Protein AF-0000000083232112 (afdb_homodimer)

Nearest PDB structures (foldseek):
  5ub5-assembly1_A  TM=7.209E-01  e=7.341E-13  Homo sapiens
  5f87-assembly3_C  TM=6.938E-01  e=1.087E-10  Drosophila melanogaster
  6tvp-assembly1_B  TM=4.537E-01  e=2.349E-02  Mycolicibacterium smegmatis MC2 155
  5ub5-assembly1_A  TM=7.274E-01  e=6.491E-13  Homo sapiens
  5f87-assembly3_C  TM=6.959E-01  e=1.139E-10  Drosophila melanogaster

Sequence (1228 aa):
MYHAIPTRRRGCLAIITLGVPIFILTVYLTYRQPAESHHPRFPLNPTRLNWASPFRLLRSSHSSNPQLVQVNHSQDGYLYFDDKVYRSINGTSQPVLHPIVSLINNATRAWNLKLESQSKHLSSAISEYRRRNHRNPPRGYDRWWSWASQNNVKLLDEYDYLHKSIEPFFALPPQVFRQRASALASDQTKWATMIFVVSIRNGQLSLSGHQANIGPRPKEMVELLKDIAHLLPDMDIPISVEDLPAVSVSAKNYEHHIQAVRNSTLLSPQDLTDIKDQPGIYGWSNSCSSQSELRRNLDGLQDLSRSRNPYFGQSYIHDPVAASNFCDHPELIQLNGFLSATQPKVHQFFPLFSFTKLHGFAELPLSPPSQFRQEVGKDPSWEAKKDKLFWRGSTTGTYFAGINNWRKSQRTRLVMFSNEPRGNVSVRTTDSKDHLEYFDADTKVLNDRYFDIGFTNSPVQCDINDRSCEAVQKGYVFKPYSQPSQTNTFKYLLDVDGNGWSGRFHRLMSTKSAILKSTIFPEWYADRIQPWYHYIPVKVDYQDLYDIMAFFLGDSNGLNAHDQVGKQIGQQGHDWTEKFWRLTDMQAYMYLLLLEYSRLLNREPENLHSMDYFMYHAIPTRRRGCLAIITLGVPIFILTVYLTYRQPAESHHPRFPLNPTRLNWASPFRLLRSSHSSNPQLVQVNHSQDGYLYFDDKVYRSINGTSQPVLHPIVSLINNATRAWNLKLESQSKHLSSAISEYRRRNHRNPPRGYDRWWSWASQNNVKLLDEYDYLHKSIEPFFALPPQVFRQRASALASDQTKWATMIFVVSIRNGQLSLSGHQANIGPRPKEMVELLKDIAHLLPDMDIPISVEDLPAVSVSAKNYEHHIQAVRNSTLLSPQDLTDIKDQPGIYGWSNSCSSQSELRRNLDGLQDLSRSRNPYFGQSYIHDPVAASNFCDHPELIQLNGFLSATQPKVHQFFPLFSFTKLHGFAELPLSPPSQFRQEVGKDPSWEAKKDKLFWRGSTTGTYFAGINNWRKSQRTRLVMFSNEPRGNVSVRTTDSKDHLEYFDADTKVLNDRYFDIGFTNSPVQCDINDRSCEAVQKGYVFKPYSQPSQTNTFKYLLDVDGNGWSGRFHRLMSTKSAILKSTIFPEWYADRIQPWYHYIPVKVDYQDLYDIMAFFLGDSNGLNAHDQVGKQIGQQGHDWTEKFWRLTDMQAYMYLLLLEYSRLLNREPENLHSMDYF

InterPro domains:
  IPR006598 Glycosyl transferase CAP10 domain [PF05686] (349-610)
  IPR006598 Glycosyl transferase CAP10 domain [SM00672] (325-604)
  IPR051091 Protein O-Glucosyltransferase/Glycosyltransferase 90 [PTHR12203] (61-606)

pLDDT: mean 83.9, std 23.94, range [15.44, 98.88]

Solvent-accessible surface area (backbone atoms only — not comparable to full-atom values): 67103 Å² total; per-residue (Å²): 140,84,80,82,79,88,78,82,78,78,83,78,89,74,86,78,79,79,72,83,73,80,80,76,80,71,80,77,77,77,81,73,76,79,74,81,76,77,74,78,79,73,77,75,70,73,78,68,67,86,75,68,71,93,65,78,67,65,55,61,59,84,66,81,60,86,81,57,78,69,41,36,68,42,87,53,9,35,33,40,36,46,58,62,68,51,62,68,28,58,78,84,48,79,86,48,68,26,67,66,57,53,46,31,52,51,26,46,53,50,50,52,50,53,65,68,66,42,58,88,44,72,70,51,39,52,52,49,46,28,70,75,66,74,43,68,50,34,49,59,45,69,58,49,50,50,50,35,54,73,65,61,48,74,73,81,68,55,51,59,66,60,50,63,43,52,47,45,60,64,9,45,46,34,68,57,45,38,50,43,45,46,30,54,55,65,59,67,44,97,58,28,76,43,21,23,23,47,32,36,54,92,34,38,79,49,74,38,60,71,28,36,85,48,78,62,63,50,58,43,51,48,63,61,37,59,87,49,33,65,81,46,76,68,47,77,45,33,29,44,75,49,62,59,69,80,49,31,24,12,26,60,38,52,50,50,24,45,50,23,42,76,65,73,36,59,61,50,80,69,57,67,72,48,40,55,74,50,61,63,47,54,34,68,53,34,33,30,46,80,82,27,50,34,39,25,45,47,50,58,54,48,55,61,59,58,78,55,31,75,47,71,39,56,56,43,64,73,31,65,66,40,52,31,30,46,39,69,38,46,66,44,38,57,34,30,25,51,51,53,67,48,68,55,66,65,36,65,88,44,76,40,28,21,52,26,44,49,85,42,42,37,31,38,61,38,67,65,58,82,28,75,74,52,80,52,65,56,59,61,57,66,90,75,28,41,84,31,38,34,38,75,42,63,52,46,14,42,60,30,35,82,92,34,70,39,49,34,10,45,47,50,27,48,40,41,63,48,68,53,66,76,49,71,44,80,36,51,31,42,45,96,82,44,24,55,37,74,48,74,43,48,37,52,59,46,24,65,55,43,41,53,62,22,32,25,80,63,75,41,59,45,30,67,88,66,27,22,35,56,28,50,58,72,72,46,64,66,39,80,79,70,52,52,40,61,57,38,40,25,37,26,37,56,45,57,39,36,65,30,67,56,66,52,55,56,34,53,32,61,32,58,27,24,39,35,37,29,65,60,56,49,47,70,51,62,60,68,55,47,60,48,33,32,31,38,62,42,52,76,85,47,82,38,47,62,33,53,46,21,38,39,54,11,49,98,84,43,54,56,41,34,55,66,57,43,47,47,24,2,46,43,16,23,49,41,40,70,62,65,59,35,73,66,40,45,36,47,53,49,52,53,53,49,34,52,50,47,30,50,58,64,24,37,85,92,38,74,63,68,31,43,39,129,134,88,88,84,81,79,77,80,80,82,78,74,86,75,80,80,78,77,72,81,77,77,78,76,80,71,78,78,75,78,79,73,76,79,76,82,76,76,71,76,79,73,76,75,67,72,78,68,67,84,74,68,73,92,65,77,67,68,55,62,59,84,64,83,60,86,81,59,79,68,41,36,68,41,88,54,9,36,34,39,37,46,57,64,68,52,62,69,28,57,79,83,50,79,86,48,67,27,67,65,58,52,46,31,52,52,25,48,53,52,49,53,48,53,65,69,64,43,59,88,44,71,70,52,39,53,52,49,47,28,70,77,66,74,44,69,51,35,48,60,46,67,57,49,50,51,52,35,53,75,67,60,48,73,73,80,70,56,50,59,65,59,51,64,43,53,46,46,59,62,8,45,48,34,68,56,44,38,49,42,46,46,31,54,53,64,58,67,44,96,60,26,78,44,21,24,23,47,33,35,53,90,34,39,78,47,73,37,59,70,29,38,85,48,77,63,62,48,58,42,50,48,63,61,38,58,87,50,33,64,81,45,76,68,46,76,45,33,28,44,74,50,62,59,69,79,49,31,25,12,26,61,39,51,49,50,25,44,49,24,42,75,64,74,38,61,60,49,79,69,58,66,73,48,40,55,76,51,60,62,47,54,34,68,52,33,33,30,46,81,82,28,51,35,41,25,45,48,50,58,54,47,57,60,58,58,80,56,30,74,48,72,37,56,56,45,63,73,32,66,66,41,50,32,28,44,40,70,37,46,67,44,37,57,35,29,23,51,51,53,67,48,67,56,65,65,36,66,87,45,76,41,28,22,52,26,44,50,84,42,41,36,31,37,61,37,68,66,60,82,28,76,75,52,80,53,65,55,60,60,57,67,88,74,28,41,84,29,39,35,38,74,42,63,51,46,13,41,61,29,34,85,92,34,69,38,50,35,10,47,47,51,27,48,40,40,63,47,67,52,65,73,50,70,44,77,37,52,29,42,45,97,83,43,24,55,37,75,48,76,43,47,37,53,60,44,23,66,55,43,41,53,61,23,33,25,80,63,75,41,59,46,30,67,90,66,26,22,34,56,28,51,59,73,71,48,65,64,41,81,77,70,53,52,41,62,58,38,40,24,38,26,38,57,44,56,40,37,63,31,66,57,66,53,54,57,34,53,31,59,32,57,26,24,39,34,39,29,64,60,58,49,48,70,49,63,59,70,56,46,60,48,35,33,30,39,63,42,53,76,83,46,81,39,48,63,32,54,46,21,37,38,56,10,48,97,84,45,53,58,40,34,54,66,57,44,47,48,24,2,45,44,16,22,50,42,39,69,63,63,58,35,73,67,41,46,36,49,51,48,51,52,52,50,35,52,51,45,30,51,56,64,25,37,83,92,37,74,63,70,31,43,39,130

Structure (mmCIF, N/CA/C/O backbone):
data_AF-0000000083232112-model_v1
#
loop_
_entity.id
_entity.type
_entity.pdbx_description
1 polymer 'F-actin-capping protein subunit alpha'
#
loop_
_atom_site.group_PDB
_atom_site.id
_atom_site.type_symbol
_atom_site.label_atom_id
_atom_site.label_alt_id
_atom_site.label_comp_id
_atom_site.label_asym_id
_atom_site.label_entity_id
_atom_site.label_seq_id
_atom_site.pdbx_PDB_ins_code
_atom_site.Cartn_x
_atom_site.Cartn_y
_atom_site.Cartn_z
_atom_site.occupancy
_atom_site.B_iso_or_equiv
_atom_site.auth_seq_id
_atom_site.auth_comp_id
_atom_site.auth_asym_id
_atom_site.auth_atom_id
_atom_site.pdbx_PDB_model_num
ATOM 1 N N . MET A 1 1 ? 14.047 32.188 -52.219 1 16.27 1 MET A N 1
ATOM 2 C CA . MET A 1 1 ? 14.703 31.828 -53.469 1 16.27 1 MET A CA 1
ATOM 3 C C . MET A 1 1 ? 15.641 30.641 -53.281 1 16.27 1 MET A C 1
ATOM 5 O O . MET A 1 1 ? 15.656 29.719 -54.094 1 16.27 1 MET A O 1
ATOM 9 N N . TYR A 1 2 ? 16.828 30.938 -52.594 1 17.36 2 TYR A N 1
ATOM 10 C CA . TYR A 1 2 ? 18.172 30.469 -52.969 1 17.36 2 TYR A CA 1
ATOM 11 C C . TYR A 1 2 ? 18.328 28.984 -52.719 1 17.36 2 TYR A C 1
ATOM 13 O O . TYR A 1 2 ? 17.578 28.406 -51.906 1 17.36 2 TYR A O 1
ATOM 21 N N . HIS A 1 3 ? 19.531 28.438 -52.969 1 16.33 3 HIS A N 1
ATOM 22 C CA . HIS A 1 3 ? 20.281 27.438 -53.719 1 16.33 3 HIS A CA 1
ATOM 23 C C . HIS A 1 3 ? 20.75 26.312 -52.781 1 16.33 3 HIS A C 1
ATOM 25 O O . HIS A 1 3 ? 21.641 25.547 -53.156 1 16.33 3 HIS A O 1
ATOM 31 N N . ALA A 1 4 ? 20.438 26.438 -51.438 1 18.28 4 ALA A N 1
ATOM 32 C CA . ALA A 1 4 ? 21.266 25.734 -50.469 1 18.28 4 ALA A CA 1
ATOM 33 C C . ALA A 1 4 ? 21.484 24.281 -50.875 1 18.28 4 ALA A C 1
ATOM 35 O O . ALA A 1 4 ? 20.547 23.625 -51.375 1 18.28 4 ALA A O 1
ATOM 36 N N . ILE A 1 5 ? 22.531 23.656 -50.562 1 17.31 5 ILE A N 1
ATOM 37 C CA . ILE A 1 5 ? 23.672 22.953 -51.125 1 17.31 5 ILE A CA 1
ATOM 38 C C . ILE A 1 5 ? 23.344 21.484 -51.312 1 17.31 5 ILE A C 1
ATOM 40 O O . ILE A 1 5 ? 22.5 20.938 -50.594 1 17.31 5 ILE A O 1
ATOM 44 N N . PRO A 1 6 ? 24.281 20.672 -51.562 1 18.47 6 PRO A N 1
ATOM 45 C CA . PRO A 1 6 ? 24.453 19.594 -52.531 1 18.47 6 PRO A CA 1
ATOM 46 C C . PRO A 1 6 ? 23.969 18.25 -52 1 18.47 6 PRO A C 1
ATOM 48 O O . PRO A 1 6 ? 23.688 18.109 -50.812 1 18.47 6 PRO A O 1
ATOM 51 N N . THR A 1 7 ? 24.672 17.172 -52.312 1 16.02 7 THR A N 1
ATOM 52 C CA . THR A 1 7 ? 24.594 16 -53.156 1 16.02 7 THR A CA 1
ATOM 53 C C . THR A 1 7 ? 24.594 14.719 -52.344 1 16.02 7 THR A C 1
ATOM 55 O O . THR A 1 7 ? 25.516 14.484 -51.562 1 16.02 7 THR A O 1
ATOM 58 N N . ARG A 1 8 ? 23.562 14.211 -51.75 1 17.36 8 ARG A N 1
ATOM 59 C CA . ARG A 1 8 ? 23.172 13.016 -51 1 17.36 8 ARG A CA 1
ATOM 60 C C . ARG A 1 8 ? 23.641 11.75 -51.719 1 17.36 8 ARG A C 1
ATOM 62 O O . ARG A 1 8 ? 22.828 11.031 -52.312 1 17.36 8 ARG A O 1
ATOM 69 N N . ARG A 1 9 ? 24.984 11.867 -52.188 1 15.44 9 ARG A N 1
ATOM 70 C CA . ARG A 1 9 ? 25.234 10.836 -53.188 1 15.44 9 ARG A CA 1
ATOM 71 C C . ARG A 1 9 ? 25 9.445 -52.625 1 15.44 9 ARG A C 1
ATOM 73 O O . ARG A 1 9 ? 25.234 9.211 -51.438 1 15.44 9 ARG A O 1
ATOM 80 N N . ARG A 1 10 ? 24.281 8.469 -53.344 1 17.25 10 ARG A N 1
ATOM 81 C CA . ARG A 1 10 ? 23.625 7.188 -53.594 1 17.25 10 ARG A CA 1
ATOM 82 C C . ARG A 1 10 ? 24.625 6.039 -53.531 1 17.25 10 ARG A C 1
ATOM 84 O O . ARG A 1 10 ? 24.25 4.871 -53.625 1 17.25 10 ARG A O 1
ATOM 91 N N . GLY A 1 11 ? 26.062 6.293 -53.312 1 15.53 11 GLY A N 1
ATOM 92 C CA . GLY A 1 11 ? 26.766 5.406 -54.25 1 15.53 11 GLY A CA 1
ATOM 93 C C . GLY A 1 11 ? 26.578 3.938 -53.906 1 15.53 11 GLY A C 1
ATOM 94 O O . GLY A 1 11 ? 26.047 3.596 -52.844 1 15.53 11 GLY A O 1
ATOM 95 N N . CYS A 1 12 ? 27.594 3.01 -54.344 1 16.05 12 CYS A N 1
ATOM 96 C CA . CYS A 1 12 ? 27.922 1.931 -55.281 1 16.05 12 CYS A CA 1
ATOM 97 C C . CYS A 1 12 ? 28.062 0.604 -54.531 1 16.05 12 CYS A C 1
ATOM 99 O O . CYS A 1 12 ? 27.578 -0.425 -55 1 16.05 12 CYS A O 1
ATOM 101 N N . LEU A 1 13 ? 29 0.319 -53.406 1 16.83 13 LEU A N 1
ATOM 102 C CA . LEU A 1 13 ? 29.984 -0.666 -53.844 1 16.83 13 LEU A CA 1
ATOM 103 C C . LEU A 1 13 ? 29.453 -2.084 -53.656 1 16.83 13 LEU A C 1
ATOM 105 O O . LEU A 1 13 ? 28.766 -2.373 -52.656 1 16.83 13 LEU A O 1
ATOM 109 N N . ALA A 1 14 ? 29.641 -3.074 -54.688 1 19.02 14 ALA A N 1
ATOM 110 C CA . ALA A 1 14 ? 29.438 -4.402 -55.25 1 19.02 14 ALA A CA 1
ATOM 111 C C . ALA A 1 14 ? 30.062 -5.484 -54.375 1 19.02 14 ALA A C 1
ATOM 113 O O . ALA A 1 14 ? 29.922 -6.676 -54.656 1 19.02 14 ALA A O 1
ATOM 114 N N . ILE A 1 15 ? 30.547 -5.238 -53.031 1 18.05 15 ILE A N 1
ATOM 115 C CA . ILE A 1 15 ? 31.672 -6.156 -52.938 1 18.05 15 ILE A CA 1
ATOM 116 C C . ILE A 1 15 ? 31.203 -7.582 -53.188 1 18.05 15 ILE A C 1
ATOM 118 O O . ILE A 1 15 ? 30.078 -7.953 -52.844 1 18.05 15 ILE A O 1
ATOM 122 N N . ILE A 1 16 ? 32.219 -8.453 -53.625 1 17.59 16 ILE A N 1
ATOM 123 C CA . ILE A 1 16 ? 32.688 -9.641 -54.312 1 17.59 16 ILE A CA 1
ATOM 124 C C . ILE A 1 16 ? 32.312 -10.891 -53.5 1 17.59 16 ILE A C 1
ATOM 126 O O . ILE A 1 16 ? 32.469 -10.922 -52.281 1 17.59 16 ILE A O 1
ATOM 130 N N . THR A 1 17 ? 31.594 -11.867 -54.156 1 18.55 17 THR A N 1
ATOM 131 C CA . THR A 1 17 ? 30.875 -13.133 -54.062 1 18.55 17 THR A CA 1
ATOM 132 C C . THR A 1 17 ? 31.781 -14.234 -53.531 1 18.55 17 THR A C 1
ATOM 134 O O . THR A 1 17 ? 31.359 -15.383 -53.406 1 18.55 17 THR A O 1
ATOM 137 N N . LEU A 1 18 ? 33.094 -13.844 -52.938 1 18.17 18 LEU A N 1
ATOM 138 C CA . LEU A 1 18 ? 34 -14.961 -53.25 1 18.17 18 LEU A CA 1
ATOM 139 C C . LEU A 1 18 ? 33.469 -16.266 -52.656 1 18.17 18 LEU A C 1
ATOM 141 O O . LEU A 1 18 ? 32.875 -16.266 -51.562 1 18.17 18 LEU A O 1
ATOM 145 N N . GLY A 1 19 ? 33.531 -17.422 -53.406 1 18.3 19 GLY A N 1
ATOM 146 C CA . GLY A 1 19 ? 33.125 -18.797 -53.688 1 18.3 19 GLY A CA 1
ATOM 147 C C . GLY A 1 19 ? 33.688 -19.766 -52.656 1 18.3 19 GLY A C 1
ATOM 148 O O . GLY A 1 19 ? 33.5 -20.984 -52.781 1 18.3 19 GLY A O 1
ATOM 149 N N . VAL A 1 20 ? 34.344 -19.328 -51.406 1 19.95 20 VAL A N 1
ATOM 150 C CA . VAL A 1 20 ? 35.344 -20.344 -51.156 1 19.95 20 VAL A CA 1
ATOM 151 C C . VAL A 1 20 ? 34.688 -21.672 -50.844 1 19.95 20 VAL A C 1
ATOM 153 O O . VAL A 1 20 ? 33.688 -21.719 -50.094 1 19.95 20 VAL A O 1
ATOM 156 N N . PRO A 1 21 ? 35.156 -22.812 -51.375 1 20.03 21 PRO A N 1
ATOM 157 C CA . PRO A 1 21 ? 34.75 -24.203 -51.625 1 20.03 21 PRO A CA 1
ATOM 158 C C . PRO A 1 21 ? 34.844 -25.062 -50.344 1 20.03 21 PRO A C 1
ATOM 160 O O . PRO A 1 21 ? 34.5 -26.25 -50.375 1 20.03 21 PRO A O 1
ATOM 163 N N . ILE A 1 22 ? 34.5 -24.547 -49.094 1 20.58 22 ILE A N 1
ATOM 164 C CA . ILE A 1 22 ? 35.219 -25.281 -48.062 1 20.58 22 ILE A CA 1
ATOM 165 C C . ILE A 1 22 ? 34.812 -26.766 -48.125 1 20.58 22 ILE A C 1
ATOM 167 O O . ILE A 1 22 ? 33.625 -27.078 -48.25 1 20.58 22 ILE A O 1
ATOM 171 N N . PHE A 1 23 ? 35.812 -27.672 -48.188 1 19.88 23 PHE A N 1
ATOM 172 C CA . PHE A 1 23 ? 36.094 -29.094 -48.312 1 19.88 23 PHE A CA 1
ATOM 173 C C . PHE A 1 23 ? 35.406 -29.891 -47.219 1 19.88 23 PHE A C 1
ATOM 175 O O . PHE A 1 23 ? 35.375 -29.484 -46.062 1 19.88 23 PHE A O 1
ATOM 182 N N . ILE A 1 24 ? 34.531 -30.906 -47.625 1 20.39 24 ILE A N 1
ATOM 183 C CA . ILE A 1 24 ? 33.5 -31.859 -47.219 1 20.39 24 ILE A CA 1
ATOM 184 C C . ILE A 1 24 ? 34.125 -32.938 -46.344 1 20.39 24 ILE A C 1
ATOM 186 O O . ILE A 1 24 ? 33.469 -33.938 -46.062 1 20.39 24 ILE A O 1
ATOM 190 N N . LEU A 1 25 ? 35.312 -32.594 -45.531 1 20.22 25 LEU A N 1
ATOM 191 C CA . LEU A 1 25 ? 35.969 -33.844 -45.188 1 20.22 25 LEU A CA 1
ATOM 192 C C . LEU A 1 25 ? 35.031 -34.719 -44.375 1 20.22 25 LEU A C 1
ATOM 194 O O . LEU A 1 25 ? 34.375 -34.25 -43.438 1 20.22 25 LEU A O 1
ATOM 198 N N . THR A 1 26 ? 34.75 -35.938 -44.812 1 20.42 26 THR A N 1
ATOM 199 C CA . THR A 1 26 ? 33.906 -37.125 -44.625 1 20.42 26 THR A CA 1
ATOM 200 C C . THR A 1 26 ? 34.281 -37.875 -43.344 1 20.42 26 THR A C 1
ATOM 202 O O . THR A 1 26 ? 33.781 -38.969 -43.062 1 20.42 26 THR A O 1
ATOM 205 N N . VAL A 1 27 ? 34.938 -37.188 -42.219 1 21.42 27 VAL A N 1
ATOM 206 C CA . VAL A 1 27 ? 35.625 -38.188 -41.375 1 21.42 27 VAL A CA 1
ATOM 207 C C . VAL A 1 27 ? 34.594 -39.125 -40.812 1 21.42 27 VAL A C 1
ATOM 209 O O . VAL A 1 27 ? 33.531 -38.719 -40.312 1 21.42 27 VAL A O 1
ATOM 212 N N . TYR A 1 28 ? 34.781 -40.438 -41 1 22.75 28 TYR A N 1
ATOM 213 C CA . TYR A 1 28 ? 34.156 -41.75 -40.781 1 22.75 28 TYR A CA 1
ATOM 214 C C . TYR A 1 28 ? 34.031 -42.031 -39.312 1 22.75 28 TYR A C 1
ATOM 216 O O . TYR A 1 28 ? 35 -42.469 -38.656 1 22.75 28 TYR A O 1
ATOM 224 N N . LEU A 1 29 ? 33.656 -41 -38.406 1 21.34 29 LEU A N 1
ATOM 225 C CA . LEU A 1 29 ? 33.875 -41.375 -37 1 21.34 29 LEU A CA 1
ATOM 226 C C . LEU A 1 29 ? 33.062 -42.625 -36.656 1 21.34 29 LEU A C 1
ATOM 228 O O . LEU A 1 29 ? 31.875 -42.688 -36.906 1 21.34 29 LEU A O 1
ATOM 232 N N . THR A 1 30 ? 33.781 -43.75 -36.562 1 22.25 30 THR A N 1
ATOM 233 C CA . THR A 1 30 ? 33.438 -45.125 -36.188 1 22.25 30 THR A CA 1
ATOM 234 C C . THR A 1 30 ? 32.719 -45.156 -34.844 1 22.25 30 THR A C 1
ATOM 236 O O . THR A 1 30 ? 33.094 -44.469 -33.906 1 22.25 30 THR A O 1
ATOM 239 N N . TYR A 1 31 ? 31.359 -45.5 -34.812 1 22.02 31 TYR A N 1
ATOM 240 C CA . TYR A 1 31 ? 30.266 -45.594 -33.844 1 22.02 31 TYR A CA 1
ATOM 241 C C . TYR A 1 31 ? 30.562 -46.594 -32.75 1 22.02 31 TYR A C 1
ATOM 243 O O . TYR A 1 31 ? 30.344 -47.781 -32.938 1 22.02 31 TYR A O 1
ATOM 251 N N . ARG A 1 32 ? 31.859 -46.562 -32.188 1 24.98 32 ARG A N 1
ATOM 252 C CA . ARG A 1 32 ? 32 -47.719 -31.297 1 24.98 32 ARG A CA 1
ATOM 253 C C . ARG A 1 32 ? 30.953 -47.719 -30.203 1 24.98 32 ARG A C 1
ATOM 255 O O . ARG A 1 32 ? 30.516 -46.625 -29.766 1 24.98 32 ARG A O 1
ATOM 262 N N . GLN A 1 33 ? 30.359 -48.875 -29.938 1 23.16 33 GLN A N 1
ATOM 263 C CA . GLN A 1 33 ? 29.234 -49.344 -29.141 1 23.16 33 GLN A CA 1
ATOM 264 C C . GLN A 1 33 ? 29.484 -49.156 -27.656 1 23.16 33 GLN A C 1
ATOM 266 O O . GLN A 1 33 ? 30.453 -49.656 -27.094 1 23.16 33 GLN A O 1
ATOM 271 N N . PRO A 1 34 ? 29.234 -47.938 -27.062 1 22.38 34 PRO A N 1
ATOM 272 C CA . PRO A 1 34 ? 29.719 -47.781 -25.688 1 22.38 34 PRO A CA 1
ATOM 273 C C . PRO A 1 34 ? 29.203 -48.875 -24.766 1 22.38 34 PRO A C 1
ATOM 275 O O . PRO A 1 34 ? 28.078 -49.344 -24.922 1 22.38 34 PRO A O 1
ATOM 278 N N . ALA A 1 35 ? 30.156 -49.531 -24.109 1 25.52 35 ALA A N 1
ATOM 279 C CA . ALA A 1 35 ? 30 -50.625 -23.141 1 25.52 35 ALA A CA 1
ATOM 280 C C . ALA A 1 35 ? 29.031 -50.219 -22.047 1 25.52 35 ALA A C 1
ATOM 282 O O . ALA A 1 35 ? 28.922 -49.062 -21.688 1 25.52 35 ALA A O 1
ATOM 283 N N . GLU A 1 36 ? 28.172 -51.094 -21.594 1 23.95 36 GLU A N 1
ATOM 284 C CA . GLU A 1 36 ? 27.031 -51.188 -20.688 1 23.95 36 GLU A CA 1
ATOM 285 C C . GLU A 1 36 ? 27.422 -50.75 -19.281 1 23.95 36 GLU A C 1
ATOM 287 O O . GLU A 1 36 ? 28.125 -51.469 -18.562 1 23.95 36 GLU A O 1
ATOM 292 N N . SER A 1 37 ? 28.125 -49.531 -19.094 1 25.28 37 SER A N 1
ATOM 293 C CA . SER A 1 37 ? 28.703 -49.469 -17.75 1 25.28 37 SER A CA 1
ATOM 294 C C . SER A 1 37 ? 27.625 -49.594 -16.688 1 25.28 37 SER A C 1
ATOM 296 O O . SER A 1 37 ? 26.562 -48.969 -16.781 1 25.28 37 SER A O 1
ATOM 298 N N . HIS A 1 38 ? 27.578 -50.719 -15.953 1 24.84 38 HIS A N 1
ATOM 299 C CA . HIS A 1 38 ? 26.828 -51.156 -14.797 1 24.84 38 HIS A CA 1
ATOM 300 C C . HIS A 1 38 ? 26.891 -50.156 -13.656 1 24.84 38 HIS A C 1
ATOM 302 O O . HIS A 1 38 ? 27.969 -49.938 -13.102 1 24.84 38 HIS A O 1
ATOM 308 N N . HIS A 1 39 ? 26.297 -49.031 -13.797 1 24.83 39 HIS A N 1
ATOM 309 C CA . HIS A 1 39 ? 26.391 -48.031 -12.719 1 24.83 39 HIS A CA 1
ATOM 310 C C . HIS A 1 39 ? 25.891 -48.656 -11.398 1 24.83 39 HIS A C 1
ATOM 312 O O . HIS A 1 39 ? 24.812 -49.219 -11.344 1 24.83 39 HIS A O 1
ATOM 318 N N . PRO A 1 40 ? 26.812 -49.094 -10.547 1 25.55 40 PRO A N 1
ATOM 319 C CA . PRO A 1 40 ? 26.422 -49.656 -9.258 1 25.55 40 PRO A CA 1
ATOM 320 C C . PRO A 1 40 ? 25.391 -48.781 -8.523 1 25.55 40 PRO A C 1
ATOM 322 O O . PRO A 1 40 ? 25.375 -47.562 -8.68 1 25.55 40 PRO A O 1
ATOM 325 N N . ARG A 1 41 ? 24.25 -49.406 -8.047 1 28.81 41 ARG A N 1
ATOM 326 C CA . ARG A 1 41 ? 23.094 -49 -7.27 1 28.81 41 ARG A CA 1
ATOM 327 C C . ARG A 1 41 ? 23.516 -48.375 -5.938 1 28.81 41 ARG A C 1
ATOM 329 O O . ARG A 1 41 ? 23.984 -49.094 -5.043 1 28.81 41 ARG A O 1
ATOM 336 N N . PHE A 1 42 ? 24.312 -47.25 -5.965 1 25.95 42 PHE A N 1
ATOM 337 C CA . PHE A 1 42 ? 24.562 -46.75 -4.609 1 25.95 42 PHE A CA 1
ATOM 338 C C . PHE A 1 42 ? 23.266 -46.625 -3.83 1 25.95 42 PHE A C 1
ATOM 340 O O . PHE A 1 42 ? 22.297 -46.031 -4.316 1 25.95 42 PHE A O 1
ATOM 347 N N . PRO A 1 43 ? 22.938 -47.531 -2.904 1 28.83 43 PRO A N 1
ATOM 348 C CA . PRO A 1 43 ? 21.781 -47.438 -2.027 1 28.83 43 PRO A CA 1
ATOM 349 C C . PRO A 1 43 ? 21.703 -46.125 -1.264 1 28.83 43 PRO A C 1
ATOM 351 O O . PRO A 1 43 ? 22.609 -45.812 -0.49 1 28.83 43 PRO A O 1
ATOM 354 N N . LEU A 1 44 ? 21.469 -45.031 -1.902 1 29.58 44 LEU A N 1
ATOM 355 C CA . LEU A 1 44 ? 21.359 -43.781 -1.154 1 29.58 44 LEU A CA 1
ATOM 356 C C . LEU A 1 44 ? 20.422 -43.938 0.039 1 29.58 44 LEU A C 1
ATOM 358 O O . LEU A 1 44 ? 19.219 -44.125 -0.134 1 29.58 44 LEU A O 1
ATOM 362 N N . ASN A 1 45 ? 20.859 -44.688 1.087 1 27.44 45 ASN A N 1
ATOM 363 C CA . ASN A 1 45 ? 20.125 -44.656 2.354 1 27.44 45 ASN A CA 1
ATOM 364 C C . ASN A 1 45 ? 19.75 -43.25 2.752 1 27.44 45 ASN A C 1
ATOM 366 O O . ASN A 1 45 ? 20.625 -42.375 2.875 1 27.44 45 ASN A O 1
ATOM 370 N N . PRO A 1 46 ? 18.578 -42.844 2.482 1 30.86 46 PRO A N 1
ATOM 371 C CA . PRO A 1 46 ? 18.172 -41.469 2.848 1 30.86 46 PRO A CA 1
ATOM 372 C C . PRO A 1 46 ? 18.594 -41.094 4.266 1 30.86 46 PRO A C 1
ATOM 374 O O . PRO A 1 46 ? 18.438 -41.906 5.195 1 30.86 46 PRO A O 1
ATOM 377 N N . THR A 1 47 ? 19.75 -40.531 4.457 1 29.09 47 THR A N 1
ATOM 378 C CA . THR A 1 47 ? 20.109 -40.031 5.77 1 29.09 47 THR A CA 1
ATOM 379 C C . THR A 1 47 ? 18.875 -39.5 6.504 1 29.09 47 THR A C 1
ATOM 381 O O . THR A 1 47 ? 18.234 -38.531 6.074 1 29.09 47 THR A O 1
ATOM 384 N N . ARG A 1 48 ? 18.109 -40.312 7.133 1 32.59 48 ARG A N 1
ATOM 385 C CA . ARG A 1 48 ? 17.031 -39.938 8.047 1 32.59 48 ARG A CA 1
ATOM 386 C C . ARG A 1 48 ? 17.469 -38.812 8.977 1 32.59 48 ARG A C 1
ATOM 388 O O . ARG A 1 48 ? 18.5 -38.938 9.664 1 32.59 48 ARG A O 1
ATOM 395 N N . LEU A 1 49 ? 17.328 -37.594 8.617 1 33.53 49 LEU A N 1
ATOM 396 C CA . LEU A 1 49 ? 17.359 -36.688 9.766 1 33.53 49 LEU A CA 1
ATOM 397 C C . LEU A 1 49 ? 16.766 -37.375 11 1 33.53 49 LEU A C 1
ATOM 399 O O . LEU A 1 49 ? 15.914 -38.25 10.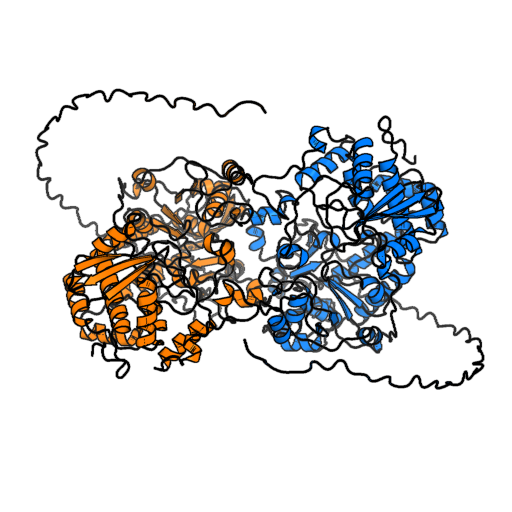875 1 33.53 49 LEU A O 1
ATOM 403 N N . ASN A 1 50 ? 17.531 -37.625 12.141 1 30.31 50 ASN A N 1
ATOM 404 C CA . ASN A 1 50 ? 17.109 -38.281 13.375 1 30.31 50 ASN A CA 1
ATOM 405 C C . ASN A 1 50 ? 15.617 -38.156 13.617 1 30.31 50 ASN A C 1
ATOM 407 O O . ASN A 1 50 ? 15.125 -37.031 13.875 1 30.31 50 ASN A O 1
ATOM 411 N N . TRP A 1 51 ? 14.914 -39.156 12.984 1 31.64 51 TRP A N 1
ATOM 412 C CA . TRP A 1 51 ? 13.477 -39.375 13.172 1 31.64 51 TRP A CA 1
ATOM 413 C C . TRP A 1 51 ? 13.156 -39.625 14.641 1 31.64 51 TRP A C 1
ATOM 415 O O . TRP A 1 51 ? 13.164 -40.781 15.094 1 31.64 51 TRP A O 1
ATOM 425 N N . ALA A 1 52 ? 13.727 -39.062 15.672 1 29.94 52 ALA A N 1
ATOM 426 C CA . ALA A 1 52 ? 13.297 -39.562 16.984 1 29.94 52 ALA A CA 1
ATOM 427 C C . ALA A 1 52 ? 11.789 -39.75 17.031 1 29.94 52 ALA A C 1
ATOM 429 O O . ALA A 1 52 ? 11.078 -39.375 16.094 1 29.94 52 ALA A O 1
ATOM 430 N N . SER A 1 53 ? 11.172 -39.625 18.359 1 26.28 53 SER A N 1
ATOM 431 C CA . SER A 1 53 ? 9.844 -39.969 18.875 1 26.28 53 SER A CA 1
ATOM 432 C C . SER A 1 53 ? 8.742 -39.312 18.047 1 26.28 53 SER A C 1
ATOM 434 O O . SER A 1 53 ? 8.977 -38.281 17.391 1 26.28 53 SER A O 1
ATOM 436 N N . PRO A 1 54 ? 7.484 -40.031 17.953 1 28.23 54 PRO A N 1
ATOM 437 C CA . PRO A 1 54 ? 6.309 -39.594 17.188 1 28.23 54 PRO A CA 1
ATOM 438 C C . PRO A 1 54 ? 6.066 -38.062 17.297 1 28.23 54 PRO A C 1
ATOM 440 O O . PRO A 1 54 ? 5.797 -37.562 18.391 1 28.23 54 PRO A O 1
ATOM 443 N N . PHE A 1 55 ? 6.977 -37.406 16.734 1 26.62 55 PHE A N 1
ATOM 444 C CA . PHE A 1 55 ? 6.891 -35.969 16.859 1 26.62 55 PHE A CA 1
ATOM 445 C C . PHE A 1 55 ? 5.512 -35.469 16.453 1 26.62 55 PHE A C 1
ATOM 447 O O . PHE A 1 55 ? 4.934 -35.969 15.477 1 26.62 55 PHE A O 1
ATOM 454 N N . ARG A 1 56 ? 4.723 -34.844 17.359 1 27.48 56 ARG A N 1
ATOM 455 C CA . ARG A 1 56 ? 3.422 -34.188 17.203 1 27.48 56 ARG A CA 1
ATOM 456 C C . ARG A 1 56 ? 3.404 -33.312 15.953 1 27.48 56 ARG A C 1
ATOM 458 O O . ARG A 1 56 ? 4.227 -32.406 15.82 1 27.48 56 ARG A O 1
ATOM 465 N N . LEU A 1 57 ? 3.17 -34 14.875 1 28.53 57 LEU A N 1
ATOM 466 C CA . LEU A 1 57 ? 2.859 -33.156 13.727 1 28.53 57 LEU A CA 1
ATOM 467 C C . LEU A 1 57 ? 2.135 -31.891 14.156 1 28.53 57 LEU A C 1
ATOM 469 O O . LEU A 1 57 ? 1.264 -31.938 15.031 1 28.53 57 LEU A O 1
ATOM 473 N N . LEU A 1 58 ? 2.766 -30.828 14.023 1 29.3 58 LEU A N 1
ATOM 474 C CA . LEU A 1 58 ? 2.146 -29.547 14.328 1 29.3 58 LEU A CA 1
ATOM 475 C C . LEU A 1 58 ? 0.771 -29.438 13.672 1 29.3 58 LEU A C 1
ATOM 477 O O . LEU A 1 58 ? 0.654 -29.5 12.445 1 29.3 58 LEU A O 1
ATOM 481 N N . ARG A 1 59 ? -0.202 -30.266 14.031 1 30.28 59 ARG A N 1
ATOM 482 C CA . ARG A 1 59 ? -1.573 -30.016 13.602 1 30.28 59 ARG A CA 1
ATOM 483 C C . ARG A 1 59 ? -2.016 -28.594 13.984 1 30.28 59 ARG A C 1
ATOM 485 O O . ARG A 1 59 ? -1.631 -28.094 15.039 1 30.28 59 ARG A O 1
ATOM 492 N N . SER A 1 60 ? -2.451 -27.859 12.961 1 30.48 60 SER A N 1
ATOM 493 C CA . SER A 1 60 ? -3.244 -26.672 13.203 1 30.48 60 SER A CA 1
ATOM 494 C C . SER A 1 60 ? -4.293 -26.906 14.289 1 30.48 60 SER A C 1
ATOM 496 O O . SER A 1 60 ? -5.312 -26.219 14.336 1 30.48 60 SER A O 1
ATOM 498 N N . SER A 1 61 ? -4.234 -28.016 15.031 1 28.45 61 SER A N 1
ATOM 499 C CA . SER A 1 61 ? -5.359 -28.047 15.961 1 28.45 61 SER A CA 1
ATOM 500 C C . SER A 1 61 ? -5.242 -26.953 17 1 28.45 61 SER A C 1
ATOM 502 O O . SER A 1 61 ? -4.141 -26.484 17.297 1 28.45 61 SER A O 1
ATOM 504 N N . HIS A 1 62 ? -6.379 -26.156 17.219 1 30.56 62 HIS A N 1
ATOM 505 C CA . HIS A 1 62 ? -6.59 -25.312 18.406 1 30.56 62 HIS A CA 1
ATOM 506 C C . HIS A 1 62 ? -6.062 -26 19.656 1 30.56 62 HIS A C 1
ATOM 508 O O . HIS A 1 62 ? -6.645 -25.859 20.734 1 30.56 62 HIS A O 1
ATOM 514 N N . SER A 1 63 ? -5.191 -27 19.484 1 30.19 63 SER A N 1
ATOM 515 C CA . SER A 1 63 ? -4.965 -27.594 20.797 1 30.19 63 SER A CA 1
ATOM 516 C C . SER A 1 63 ? -4.277 -26.609 21.734 1 30.19 63 SER A C 1
ATOM 518 O O . SER A 1 63 ? -3.453 -25.797 21.297 1 30.19 63 SER A O 1
ATOM 520 N N . SER A 1 64 ? -4.887 -26.281 22.906 1 31.7 64 SER A N 1
ATOM 521 C CA . SER A 1 64 ? -4.578 -25.547 24.125 1 31.7 64 SER A CA 1
ATOM 522 C C . SER A 1 64 ? -3.18 -25.875 24.641 1 31.7 64 SER A C 1
ATOM 524 O O . SER A 1 64 ? -2.826 -25.531 25.766 1 31.7 64 SER A O 1
ATOM 526 N N . ASN A 1 65 ? -2.488 -26.922 23.953 1 29.95 65 ASN A N 1
ATOM 527 C CA . ASN A 1 65 ? -1.299 -27.266 24.734 1 29.95 65 ASN A CA 1
ATOM 528 C C . ASN A 1 65 ? -0.222 -26.188 24.594 1 29.95 65 ASN A C 1
ATOM 530 O O . ASN A 1 65 ? 0.275 -25.938 23.5 1 29.95 65 ASN A O 1
ATOM 534 N N . PRO A 1 66 ? 0.093 -25.375 25.625 1 34.91 66 PRO A N 1
ATOM 535 C CA . PRO A 1 66 ? 1.018 -24.25 25.734 1 34.91 66 PRO A CA 1
ATOM 536 C C . PRO A 1 66 ? 2.404 -24.562 25.172 1 34.91 66 PRO A C 1
ATOM 538 O O . PRO A 1 66 ? 3.211 -23.656 24.969 1 34.91 66 PRO A O 1
ATOM 541 N N . GLN A 1 67 ? 2.867 -25.812 25.234 1 33.47 67 GLN A N 1
ATOM 542 C CA . GLN A 1 67 ? 4.254 -26.203 25 1 33.47 67 GLN A CA 1
ATOM 543 C C . GLN A 1 67 ? 4.574 -26.219 23.516 1 33.47 67 GLN A C 1
ATOM 545 O O . GLN A 1 67 ? 5.73 -26.406 23.125 1 33.47 67 GLN A O 1
ATOM 550 N N . LEU A 1 68 ? 3.715 -26.578 22.594 1 34.78 68 LEU A N 1
ATOM 551 C CA . LEU A 1 68 ? 4.035 -26.781 21.188 1 34.78 68 LEU A CA 1
ATOM 552 C C . LEU A 1 68 ? 3.963 -25.469 20.422 1 34.78 68 LEU A C 1
ATOM 554 O O . LEU A 1 68 ? 2.994 -24.719 20.547 1 34.78 68 LEU A O 1
ATOM 558 N N . VAL A 1 69 ? 5.195 -25.031 20.062 1 43.19 69 VAL A N 1
ATOM 559 C CA . VAL A 1 69 ? 5.246 -23.891 19.156 1 43.19 69 VAL A CA 1
ATOM 560 C C . VAL A 1 69 ? 4.191 -24.047 18.062 1 43.19 69 VAL A C 1
ATOM 562 O O . VAL A 1 69 ? 4.184 -25.047 17.344 1 43.19 69 VAL A O 1
ATOM 565 N N . GLN A 1 70 ? 3.209 -23.438 18.172 1 43.06 70 GLN A N 1
ATOM 566 C CA . GLN A 1 70 ? 2.049 -23.516 17.281 1 43.06 70 GLN A CA 1
ATOM 567 C C . GLN A 1 70 ? 2.398 -23.078 15.867 1 43.06 70 GLN A C 1
ATOM 569 O O . GLN A 1 70 ? 2.797 -21.922 15.656 1 43.06 70 GLN A O 1
ATOM 574 N N . VAL A 1 71 ? 3.109 -24.062 15.078 1 46.5 71 VAL A N 1
ATOM 575 C CA . VAL A 1 71 ? 3.127 -23.859 13.633 1 46.5 71 VAL A CA 1
ATOM 576 C C . VAL A 1 71 ? 1.731 -24.094 13.062 1 46.5 71 VAL A C 1
ATOM 578 O O . VAL A 1 71 ? 1.124 -25.141 13.297 1 46.5 71 VAL A O 1
ATOM 581 N N . ASN A 1 72 ? 1.193 -22.891 12.648 1 43.78 72 ASN A N 1
ATOM 582 C CA . ASN A 1 72 ? -0.155 -22.953 12.094 1 43.78 72 ASN A CA 1
ATOM 583 C C . ASN A 1 72 ? -0.136 -22.906 10.57 1 43.78 72 ASN A C 1
ATOM 585 O O . ASN A 1 72 ? 0.313 -21.906 9.984 1 43.78 72 ASN A O 1
ATOM 589 N N . HIS A 1 73 ? -0.349 -24.109 10.016 1 50.16 73 HIS A N 1
ATOM 590 C CA . HIS A 1 73 ? -0.631 -24.078 8.586 1 50.16 73 HIS A CA 1
ATOM 591 C C . HIS A 1 73 ? -1.971 -23.406 8.305 1 50.16 73 HIS A C 1
ATOM 593 O O . HIS A 1 73 ? -3.025 -23.969 8.617 1 50.16 73 HIS A O 1
ATOM 599 N N . SER A 1 74 ? -1.779 -22.203 7.785 1 65.06 74 SER A N 1
ATOM 600 C CA . SER A 1 74 ? -2.986 -21.422 7.535 1 65.06 74 SER A CA 1
ATOM 601 C C . SER A 1 74 ? -3.596 -21.766 6.18 1 65.06 74 SER A C 1
ATOM 603 O O . SER A 1 74 ? -2.898 -22.234 5.281 1 65.06 74 SER A O 1
ATOM 605 N N . GLN A 1 75 ? -4.84 -21.547 6.066 1 72.38 75 GLN A N 1
ATOM 606 C CA . GLN A 1 75 ? -5.57 -21.812 4.832 1 72.38 75 GLN A CA 1
ATOM 607 C C . GLN A 1 75 ? -5.141 -20.859 3.723 1 72.38 75 GLN A C 1
ATOM 609 O O . GLN A 1 75 ? -5.398 -21.109 2.545 1 72.38 75 GLN A O 1
ATOM 614 N N . ASP A 1 76 ? -4.367 -19.906 4.145 1 82.5 76 ASP A N 1
ATOM 615 C CA . ASP A 1 76 ? -3.93 -18.938 3.146 1 82.5 76 ASP A CA 1
ATOM 616 C C . ASP A 1 76 ? -2.596 -19.344 2.529 1 82.5 76 ASP A C 1
ATOM 618 O O . ASP A 1 76 ? -2.012 -18.594 1.741 1 82.5 76 ASP A O 1
ATOM 622 N N . GLY A 1 77 ? -2.053 -20.531 2.896 1 89.69 77 GLY A N 1
ATOM 623 C CA . GLY A 1 77 ? -0.888 -21.109 2.238 1 89.69 77 GLY A CA 1
ATOM 624 C C . GLY A 1 77 ? 0.407 -20.844 2.984 1 89.69 77 GLY A C 1
ATOM 625 O O . GLY A 1 77 ? 1.461 -21.359 2.605 1 89.69 77 GLY A O 1
ATOM 626 N N . TYR A 1 78 ? 0.375 -20.062 4.094 1 86.88 78 TYR A N 1
ATOM 627 C CA . TYR A 1 78 ? 1.582 -19.75 4.848 1 86.88 78 TYR A CA 1
ATOM 628 C C . TYR A 1 78 ? 1.654 -20.578 6.129 1 86.88 78 TYR A C 1
ATOM 630 O O . TYR A 1 78 ? 0.623 -20.969 6.68 1 86.88 78 TYR A O 1
ATOM 638 N N . LEU A 1 79 ? 2.822 -20.969 6.418 1 87.19 79 LEU A N 1
ATOM 639 C CA . LEU A 1 79 ? 3.162 -21.406 7.766 1 87.19 79 LEU A CA 1
ATOM 640 C C . LEU A 1 79 ? 3.703 -20.25 8.602 1 87.19 79 LEU A C 1
ATOM 642 O O . LEU A 1 79 ? 4.809 -19.766 8.344 1 87.19 79 LEU A O 1
ATOM 646 N N . TYR A 1 80 ? 2.92 -19.859 9.578 1 79.56 80 TYR A N 1
ATOM 647 C CA . TYR A 1 80 ? 3.32 -18.734 10.414 1 79.56 80 TYR A CA 1
ATOM 648 C C . TYR A 1 80 ? 4.105 -19.203 11.625 1 79.56 80 TYR A C 1
ATOM 650 O O . TYR A 1 80 ? 3.785 -20.234 12.219 1 79.56 80 TYR A O 1
ATOM 658 N N . PHE A 1 81 ? 5.168 -18.438 11.906 1 74.75 81 PHE A N 1
ATOM 659 C CA . PHE A 1 81 ? 6.039 -18.75 13.031 1 74.75 81 PHE A CA 1
ATOM 660 C C . PHE A 1 81 ? 6.199 -17.547 13.945 1 74.75 81 PHE A C 1
ATOM 662 O O . PHE A 1 81 ? 6.523 -16.438 13.477 1 74.75 81 PHE A O 1
ATOM 669 N N . ASP A 1 82 ? 5.879 -17.719 15.242 1 65.62 82 ASP A N 1
ATOM 670 C CA . ASP A 1 82 ? 6.004 -16.625 16.203 1 65.62 82 ASP A CA 1
ATOM 671 C C . ASP A 1 82 ? 7.324 -16.719 16.969 1 65.62 82 ASP A C 1
ATOM 673 O O . ASP A 1 82 ? 7.48 -17.562 17.859 1 65.62 82 ASP A O 1
ATOM 677 N N . ASP A 1 83 ? 8.281 -15.828 16.703 1 63.56 83 ASP A N 1
ATOM 678 C CA . ASP A 1 83 ? 9.625 -15.805 17.281 1 63.56 83 ASP A CA 1
ATOM 679 C C . ASP A 1 83 ? 9.562 -15.578 18.797 1 63.56 83 ASP A C 1
ATOM 681 O O . ASP A 1 83 ? 10.422 -16.047 19.531 1 63.56 83 ASP A O 1
ATOM 685 N N . LYS A 1 84 ? 8.711 -14.672 19.219 1 55.59 84 LYS A N 1
ATOM 686 C CA . LYS A 1 84 ? 8.68 -14.234 20.609 1 55.59 84 LYS A CA 1
ATOM 687 C C . LYS A 1 84 ? 8.406 -15.406 21.547 1 55.59 84 LYS A C 1
ATOM 689 O O . LYS A 1 84 ? 8.945 -15.469 22.656 1 55.59 84 LYS A O 1
ATOM 694 N N . VAL A 1 85 ? 7.523 -16.125 21.016 1 50.62 85 VAL A N 1
ATOM 695 C CA . VAL A 1 85 ? 7.207 -17.281 21.859 1 50.62 85 VAL A CA 1
ATOM 696 C C . VAL A 1 85 ? 8.469 -18.109 22.078 1 50.62 85 VAL A C 1
ATOM 698 O O . VAL A 1 85 ? 8.672 -18.656 23.172 1 50.62 85 VAL A O 1
ATOM 701 N N . TYR A 1 86 ? 9.367 -18 21.172 1 50.94 86 TYR A N 1
ATOM 702 C CA . TYR A 1 86 ? 10.555 -18.844 21.281 1 50.94 86 TYR A CA 1
ATOM 703 C C . TYR A 1 86 ? 11.672 -18.125 22.031 1 50.94 86 TYR A C 1
ATOM 705 O O . TYR A 1 86 ? 12.422 -18.75 22.781 1 50.94 86 TYR A O 1
ATOM 713 N N . ARG A 1 87 ? 11.844 -16.844 21.766 1 53.09 87 ARG A N 1
ATOM 714 C CA . ARG A 1 87 ? 12.93 -16.141 22.438 1 53.09 87 ARG A CA 1
ATOM 715 C C . ARG A 1 87 ? 12.664 -16.031 23.938 1 53.09 87 ARG A C 1
ATOM 717 O O . ARG A 1 87 ? 13.594 -16.031 24.734 1 53.09 87 ARG A O 1
ATOM 724 N N . SER A 1 88 ? 11.508 -15.703 24.219 1 45.88 88 SER A N 1
ATOM 725 C CA . SER A 1 88 ? 11.211 -15.578 25.641 1 45.88 88 SER A CA 1
ATOM 726 C C . SER A 1 88 ? 11.375 -16.922 26.359 1 45.88 88 SER A C 1
ATOM 728 O O . SER A 1 88 ? 11.719 -16.953 27.547 1 45.88 88 SER A O 1
ATOM 730 N N . ILE A 1 89 ? 11.047 -17.969 25.609 1 40.97 89 ILE A N 1
ATOM 731 C CA . ILE A 1 89 ? 11.094 -19.234 26.312 1 40.97 89 ILE A CA 1
ATOM 732 C C . ILE A 1 89 ? 12.547 -19.703 26.453 1 40.97 89 ILE A C 1
ATOM 734 O O . ILE A 1 89 ? 12.812 -20.766 27.016 1 40.97 89 ILE A O 1
ATOM 738 N N . ASN A 1 90 ? 13.445 -19.219 25.828 1 42.72 90 ASN A N 1
ATOM 739 C CA . ASN A 1 90 ? 14.789 -19.766 25.969 1 42.72 90 ASN A CA 1
ATOM 740 C C . ASN A 1 90 ? 15.18 -19.938 27.438 1 42.72 90 ASN A C 1
ATOM 742 O O . ASN A 1 90 ? 16.25 -20.469 27.734 1 42.72 90 ASN A O 1
ATOM 746 N N . GLY A 1 91 ? 14.773 -19.125 28.297 1 40.53 91 GLY A N 1
ATOM 747 C CA . GLY A 1 91 ? 15.258 -19.672 29.547 1 40.53 91 GLY A CA 1
ATOM 748 C C . GLY A 1 91 ? 14.82 -21.109 29.781 1 40.53 91 GLY A C 1
ATOM 749 O O . GLY A 1 91 ? 15.617 -21.938 30.234 1 40.53 91 GLY A O 1
ATOM 750 N N . THR A 1 92 ? 13.633 -21.438 30.047 1 43.66 92 THR A N 1
ATOM 751 C CA . THR A 1 92 ? 13.188 -22.766 30.469 1 43.66 92 THR A CA 1
ATOM 752 C C . THR A 1 92 ? 12.672 -23.578 29.297 1 43.66 92 THR A C 1
ATOM 754 O O . THR A 1 92 ? 12.266 -24.734 29.453 1 43.66 92 THR A O 1
ATOM 757 N N . SER A 1 93 ? 12.492 -23.047 28.094 1 49.16 93 SER A N 1
ATOM 758 C CA . SER A 1 93 ? 11.57 -23.688 27.156 1 49.16 93 SER A CA 1
ATOM 759 C C . SER A 1 93 ? 12.297 -24.688 26.266 1 49.16 93 SER A C 1
ATOM 761 O O . SER A 1 93 ? 13.5 -24.578 26.047 1 49.16 93 SER A O 1
ATOM 763 N N . GLN A 1 94 ? 11.695 -25.875 26.062 1 60.19 94 GLN A N 1
ATOM 764 C CA . GLN A 1 94 ? 12.023 -27 25.188 1 60.19 94 GLN A CA 1
ATOM 765 C C . GLN A 1 94 ? 12.383 -26.531 23.781 1 60.19 94 GLN A C 1
ATOM 767 O O . GLN A 1 94 ? 11.711 -25.656 23.234 1 60.19 94 GLN A O 1
ATOM 772 N N . PRO A 1 95 ? 13.594 -26.922 23.312 1 72.19 95 PRO A N 1
ATOM 773 C CA . PRO A 1 95 ? 14.039 -26.578 21.953 1 72.19 95 PRO A CA 1
ATOM 774 C C . PRO A 1 95 ? 12.969 -26.875 20.906 1 72.19 95 PRO A C 1
ATOM 776 O O . PRO A 1 95 ? 12.227 -27.844 21.031 1 72.19 95 PRO A O 1
ATOM 779 N N . VAL A 1 96 ? 12.789 -25.953 19.953 1 77.38 96 VAL A N 1
ATOM 780 C CA . VAL A 1 96 ? 11.836 -26.094 18.859 1 77.38 96 VAL A CA 1
ATOM 781 C C . VAL A 1 96 ? 12.594 -26.344 17.547 1 77.38 96 VAL A C 1
ATOM 783 O O . VAL A 1 96 ? 13.656 -25.766 17.328 1 77.38 96 VAL A O 1
ATOM 786 N N . LEU A 1 97 ? 12.055 -27.281 16.703 1 86.44 97 LEU A N 1
ATOM 787 C CA . LEU A 1 97 ? 12.648 -27.547 15.391 1 86.44 97 LEU A CA 1
ATOM 788 C C . LEU A 1 97 ? 12.516 -26.328 14.484 1 86.44 97 LEU A C 1
ATOM 790 O O . LEU A 1 97 ? 11.523 -25.609 14.555 1 86.44 97 LEU A O 1
ATOM 794 N N . HIS A 1 98 ? 13.469 -26.156 13.672 1 90.25 98 HIS A N 1
ATOM 795 C CA . HIS A 1 98 ? 13.359 -25.125 12.641 1 90.25 98 HIS A CA 1
ATOM 796 C C . HIS A 1 98 ? 12.141 -25.375 11.75 1 90.25 98 HIS A C 1
ATOM 798 O O . HIS A 1 98 ? 11.891 -26.5 11.328 1 90.25 98 HIS A O 1
ATOM 804 N N . PRO A 1 99 ? 11.336 -24.375 11.398 1 90.25 99 PRO A N 1
ATOM 805 C CA . PRO A 1 99 ? 10.102 -24.562 10.633 1 90.25 99 PRO A CA 1
ATOM 806 C C . PRO A 1 99 ? 10.336 -25.25 9.289 1 90.25 99 PRO A C 1
ATOM 808 O O . PRO A 1 99 ? 9.484 -26.016 8.82 1 90.25 99 PRO A O 1
ATOM 811 N N . ILE A 1 100 ? 11.445 -25.078 8.664 1 96.12 100 ILE A N 1
ATOM 812 C CA . ILE A 1 100 ? 11.734 -25.656 7.359 1 96.12 100 ILE A CA 1
ATOM 813 C C . ILE A 1 100 ? 11.875 -27.172 7.488 1 96.12 100 ILE A C 1
ATOM 815 O O . ILE A 1 100 ? 11.508 -27.922 6.57 1 96.12 100 ILE A O 1
ATOM 819 N N . VAL A 1 101 ? 12.352 -27.625 8.641 1 94.06 101 VAL A N 1
ATOM 820 C CA . VAL A 1 101 ? 12.422 -29.062 8.883 1 94.06 101 VAL A CA 1
ATOM 821 C C . VAL A 1 101 ? 11.016 -29.656 8.859 1 94.06 101 VAL A C 1
ATOM 823 O O . VAL A 1 101 ? 10.789 -30.688 8.234 1 94.06 101 VAL A O 1
ATOM 826 N N . SER A 1 102 ? 10.156 -28.906 9.477 1 90.19 102 SER A N 1
ATOM 827 C CA . SER A 1 102 ? 8.773 -29.359 9.492 1 90.19 102 SER A CA 1
ATOM 828 C C . SER A 1 102 ? 8.164 -29.328 8.094 1 90.19 102 SER A C 1
ATOM 830 O O . SER A 1 102 ? 7.414 -30.234 7.719 1 90.19 102 SER A O 1
ATOM 832 N N . LEU A 1 103 ? 8.453 -28.344 7.352 1 95.12 103 LEU A N 1
ATOM 833 C CA . LEU A 1 103 ? 7.945 -28.219 5.988 1 95.12 103 LEU A CA 1
ATOM 834 C C . LEU A 1 103 ? 8.422 -29.375 5.121 1 95.12 103 LEU A C 1
ATOM 836 O O . LEU A 1 103 ? 7.625 -29.969 4.395 1 95.12 103 LEU A O 1
ATOM 840 N N . ILE A 1 104 ? 9.656 -29.766 5.246 1 96.94 104 ILE A N 1
ATOM 841 C CA . ILE A 1 104 ? 10.242 -30.828 4.438 1 96.94 104 ILE A CA 1
ATOM 842 C C . ILE A 1 104 ? 9.672 -32.188 4.859 1 96.94 104 ILE A C 1
ATOM 844 O O . ILE A 1 104 ? 9.305 -33 4.016 1 96.94 104 ILE A O 1
ATOM 848 N N . ASN A 1 105 ? 9.578 -32.375 6.133 1 93.19 105 ASN A N 1
ATOM 849 C CA . ASN A 1 105 ? 9.016 -33.625 6.637 1 93.19 105 ASN A CA 1
ATOM 850 C C . ASN A 1 105 ? 7.566 -33.781 6.207 1 93.19 105 ASN A C 1
ATOM 852 O O . ASN A 1 105 ? 7.176 -34.875 5.754 1 93.19 105 ASN A O 1
ATOM 856 N N . ASN A 1 106 ? 6.836 -32.75 6.352 1 92.44 106 ASN A N 1
ATOM 857 C CA . ASN A 1 106 ? 5.434 -32.781 5.949 1 92.44 106 ASN A CA 1
ATOM 858 C C . ASN A 1 106 ? 5.293 -33 4.445 1 92.44 106 ASN A C 1
ATOM 860 O O . ASN A 1 106 ? 4.422 -33.781 4.008 1 92.44 106 ASN A O 1
ATOM 864 N N . ALA A 1 107 ? 6.113 -32.406 3.684 1 96.62 107 ALA A N 1
ATOM 865 C CA . ALA A 1 107 ? 6.082 -32.562 2.23 1 96.62 107 ALA A CA 1
ATOM 866 C C . ALA A 1 107 ? 6.438 -33.969 1.815 1 96.62 107 ALA A C 1
ATOM 868 O O . ALA A 1 107 ? 5.832 -34.531 0.892 1 96.62 107 ALA A O 1
ATOM 869 N N . THR A 1 108 ? 7.367 -34.562 2.479 1 96.69 108 THR A N 1
ATOM 870 C CA . THR A 1 108 ? 7.785 -35.938 2.193 1 96.69 108 THR A CA 1
ATOM 871 C C . THR A 1 108 ? 6.648 -36.906 2.479 1 96.69 108 THR A C 1
ATOM 873 O O . THR A 1 108 ? 6.352 -37.781 1.655 1 96.69 108 THR A O 1
ATOM 876 N N . ARG A 1 109 ? 6.07 -36.688 3.598 1 94.31 109 ARG A N 1
ATOM 877 C CA . ARG A 1 109 ? 4.941 -37.531 3.957 1 94.31 109 ARG A CA 1
ATOM 878 C C . ARG A 1 109 ? 3.791 -37.344 2.971 1 94.31 109 ARG A C 1
ATOM 880 O O . ARG A 1 109 ? 3.176 -38.312 2.547 1 94.31 109 ARG A O 1
ATOM 887 N N . ALA A 1 110 ? 3.516 -36.156 2.637 1 94.88 110 ALA A N 1
ATOM 888 C CA . ALA A 1 110 ? 2.414 -35.844 1.728 1 94.88 110 ALA A CA 1
ATOM 889 C C . ALA A 1 110 ? 2.65 -36.469 0.354 1 94.88 110 ALA A C 1
ATOM 891 O O . ALA A 1 110 ? 1.723 -37 -0.266 1 94.88 110 ALA A O 1
ATOM 892 N N . TRP A 1 111 ? 3.877 -36.438 -0.142 1 97.25 111 TRP A N 1
ATOM 893 C CA . TRP A 1 111 ? 4.203 -37 -1.451 1 97.25 111 TRP A CA 1
ATOM 894 C C . TRP A 1 111 ? 4.062 -38.531 -1.447 1 97.25 111 TRP A C 1
ATOM 896 O O . TRP A 1 111 ? 3.477 -39.094 -2.369 1 97.25 111 TRP A O 1
ATOM 906 N N . ASN A 1 112 ? 4.582 -39.125 -0.417 1 96.44 112 ASN A N 1
ATOM 907 C CA . ASN A 1 112 ? 4.477 -40.594 -0.305 1 96.44 112 ASN A CA 1
ATOM 908 C C . ASN A 1 112 ? 3.02 -41.031 -0.239 1 96.44 112 ASN A C 1
ATOM 910 O O . ASN A 1 112 ? 2.635 -42 -0.905 1 96.44 112 ASN A O 1
ATOM 914 N N . LEU A 1 113 ? 2.271 -40.312 0.522 1 94.31 113 LEU A N 1
ATOM 915 C CA . LEU A 1 113 ? 0.852 -40.625 0.631 1 94.31 113 LEU A CA 1
ATOM 916 C C . LEU A 1 113 ? 0.147 -40.438 -0.708 1 94.31 113 LEU A C 1
ATOM 918 O O . LEU A 1 113 ? -0.726 -41.25 -1.071 1 94.31 113 LEU A O 1
ATOM 922 N N . LYS A 1 114 ? 0.481 -39.438 -1.424 1 96.44 114 LYS A N 1
ATOM 923 C CA . LYS A 1 114 ? -0.09 -39.188 -2.74 1 96.44 114 LYS A CA 1
ATOM 924 C C . LYS A 1 114 ? 0.178 -40.312 -3.705 1 96.44 114 LYS A C 1
ATOM 926 O O . LYS A 1 114 ? -0.729 -40.781 -4.406 1 96.44 114 LYS A O 1
ATOM 931 N N . LEU A 1 115 ? 1.397 -40.844 -3.75 1 97 115 LEU A N 1
ATOM 932 C CA . LEU A 1 115 ? 1.764 -41.938 -4.637 1 97 115 LEU A CA 1
ATOM 933 C C . LEU A 1 115 ? 1.044 -43.219 -4.238 1 97 115 LEU A C 1
ATOM 935 O O . LEU A 1 115 ? 0.521 -43.938 -5.094 1 97 115 LEU A O 1
ATOM 939 N N . GLU A 1 116 ? 0.953 -43.375 -2.93 1 96.06 116 GLU A N 1
ATOM 940 C CA . GLU A 1 116 ? 0.373 -44.625 -2.418 1 96.06 116 GLU A CA 1
ATOM 941 C C . GLU A 1 116 ? -1.139 -44.656 -2.621 1 96.06 116 GLU A C 1
ATOM 943 O O . GLU A 1 116 ? -1.73 -45.719 -2.775 1 96.06 116 GLU A O 1
ATOM 948 N N . SER A 1 117 ? -1.701 -43.531 -2.686 1 95.12 117 SER A N 1
ATOM 949 C CA . SER A 1 117 ? -3.158 -43.469 -2.678 1 95.12 117 SER A CA 1
ATOM 950 C C . SER A 1 117 ? -3.719 -43.438 -4.094 1 95.12 117 SER A C 1
ATOM 952 O O . SER A 1 117 ? -4.938 -43.406 -4.285 1 95.12 117 SER A O 1
ATOM 954 N N . GLN A 1 118 ? -2.896 -43.5 -5.109 1 97.12 118 GLN A N 1
ATOM 955 C CA . GLN A 1 118 ? -3.379 -43.469 -6.484 1 97.12 118 GLN A CA 1
ATOM 956 C C . GLN A 1 118 ? -4.273 -44.656 -6.785 1 97.12 118 GLN A C 1
ATOM 958 O O . GLN A 1 118 ? -4 -45.781 -6.34 1 97.12 118 GLN A O 1
ATOM 963 N N . SER A 1 119 ? -5.332 -44.406 -7.57 1 97.31 119 SER A N 1
ATOM 964 C CA . SER A 1 119 ? -6.203 -45.5 -8.008 1 97.31 119 SER A CA 1
ATOM 965 C C . SER A 1 119 ? -5.445 -46.5 -8.867 1 97.31 119 SER A C 1
ATOM 967 O O . SER A 1 119 ? -4.613 -46.125 -9.695 1 97.31 119 SER A O 1
ATOM 969 N N . LYS A 1 120 ? -5.773 -47.781 -8.641 1 96.12 120 LYS A N 1
ATOM 970 C CA . LYS A 1 120 ? -5.086 -48.844 -9.375 1 96.12 120 LYS A CA 1
ATOM 971 C C . LYS A 1 120 ? -6.016 -49.5 -10.391 1 96.12 120 LYS A C 1
ATOM 973 O O . LYS A 1 120 ? -5.559 -50.219 -11.289 1 96.12 120 LYS A O 1
ATOM 978 N N . HIS A 1 121 ? -7.332 -49.281 -10.156 1 96.75 121 HIS A N 1
ATOM 979 C CA . HIS A 1 121 ? -8.352 -49.812 -11.055 1 96.75 121 HIS A CA 1
ATOM 980 C C . HIS A 1 121 ? -9.352 -48.719 -11.461 1 96.75 121 HIS A C 1
ATOM 982 O O . HIS A 1 121 ? -9.508 -47.719 -10.75 1 96.75 121 HIS A O 1
ATOM 988 N N . LEU A 1 122 ? -9.898 -48.969 -12.594 1 97.5 122 LEU A N 1
ATOM 989 C CA . LEU A 1 122 ? -10.875 -48.031 -13.109 1 97.5 122 LEU A CA 1
ATOM 990 C C . LEU A 1 122 ? -11.984 -47.781 -12.094 1 97.5 122 LEU A C 1
ATOM 992 O O . LEU A 1 122 ? -12.422 -46.656 -11.898 1 97.5 122 LEU A O 1
ATOM 996 N N . SER A 1 123 ? -12.453 -48.844 -11.383 1 97.06 123 SER A N 1
ATOM 997 C CA . SER A 1 123 ? -13.547 -48.688 -10.43 1 97.06 123 SER A CA 1
ATOM 998 C C . SER A 1 123 ? -13.172 -47.781 -9.273 1 97.06 123 SER A C 1
ATOM 1000 O O . SER A 1 123 ? -13.961 -46.938 -8.867 1 97.06 123 SER A O 1
ATOM 1002 N N . SER A 1 124 ? -11.984 -47.906 -8.781 1 97.06 124 SER A N 1
ATOM 1003 C CA . SER A 1 124 ? -11.516 -47.062 -7.703 1 97.06 124 SER A CA 1
ATOM 1004 C C . SER A 1 124 ? -11.312 -45.625 -8.18 1 97.06 124 SER A C 1
ATOM 1006 O O . SER A 1 124 ? -11.547 -44.688 -7.434 1 97.06 124 SER A O 1
ATOM 1008 N N . ALA A 1 125 ? -10.852 -45.5 -9.422 1 97.75 125 ALA A N 1
ATOM 1009 C CA . ALA A 1 125 ? -10.656 -44.188 -10 1 97.75 125 ALA A CA 1
ATOM 1010 C C . ALA A 1 125 ? -11.977 -43.438 -10.117 1 97.75 125 ALA A C 1
ATOM 1012 O O . ALA A 1 125 ? -12.039 -42.219 -9.859 1 97.75 125 ALA A O 1
ATOM 1013 N N . ILE A 1 126 ? -12.992 -44.125 -10.531 1 97.81 126 ILE A N 1
ATOM 1014 C CA . ILE A 1 126 ? -14.32 -43.531 -10.656 1 97.81 126 ILE A CA 1
ATOM 1015 C C . ILE A 1 126 ? -14.828 -43.094 -9.281 1 97.81 126 ILE A C 1
ATOM 1017 O O . ILE A 1 126 ? -15.367 -42 -9.133 1 97.81 126 ILE A O 1
ATOM 1021 N N . SER A 1 127 ? -14.648 -43.938 -8.25 1 97.25 127 SER A N 1
ATOM 1022 C CA . SER A 1 127 ? -15.062 -43.625 -6.891 1 97.25 127 SER A CA 1
ATOM 1023 C C . SER A 1 127 ? -14.312 -42.406 -6.363 1 97.25 127 SER A C 1
ATOM 1025 O O . SER A 1 127 ? -14.906 -41.531 -5.723 1 97.25 127 SER A O 1
ATOM 1027 N N . GLU A 1 128 ? -13.047 -42.375 -6.652 1 97.56 128 GLU A N 1
ATOM 1028 C CA . GLU A 1 128 ? -12.234 -41.25 -6.207 1 97.56 128 GLU A CA 1
ATOM 1029 C C . GLU A 1 128 ? -12.641 -39.969 -6.922 1 97.56 128 GLU A C 1
ATOM 1031 O O . GLU A 1 128 ? -12.695 -38.906 -6.309 1 97.56 128 GLU A O 1
ATOM 1036 N N . TYR A 1 129 ? -12.859 -40.062 -8.211 1 97.75 129 TYR A N 1
ATOM 1037 C CA . TYR A 1 129 ? -13.344 -38.906 -8.992 1 97.75 129 TYR A CA 1
ATOM 1038 C C . TYR A 1 129 ? -14.617 -38.344 -8.383 1 97.75 129 TYR A C 1
ATOM 1040 O O . TYR A 1 129 ? -14.727 -37.125 -8.195 1 97.75 129 TYR A O 1
ATOM 1048 N N . ARG A 1 130 ? -15.555 -39.219 -8.016 1 97.31 130 ARG A N 1
ATOM 1049 C CA . ARG A 1 130 ? -16.828 -38.812 -7.426 1 97.31 130 ARG A CA 1
ATOM 1050 C C . ARG A 1 130 ? -16.609 -38.188 -6.051 1 97.31 130 ARG A C 1
ATOM 1052 O O . ARG A 1 130 ? -17.266 -37.188 -5.707 1 97.31 130 ARG A O 1
ATOM 1059 N N . ARG A 1 131 ? -15.812 -38.719 -5.32 1 96.5 131 ARG A N 1
ATOM 1060 C CA . ARG A 1 131 ? -15.547 -38.219 -3.979 1 96.5 131 ARG A CA 1
ATOM 1061 C C . ARG A 1 131 ? -14.984 -36.812 -4.031 1 96.5 131 ARG A C 1
ATOM 1063 O O . ARG A 1 131 ? -15.406 -35.938 -3.262 1 96.5 131 ARG A O 1
ATOM 1070 N N . ARG A 1 132 ? -14.086 -36.531 -4.973 1 96.25 132 ARG A N 1
ATOM 1071 C CA . ARG A 1 132 ? -13.352 -35.25 -5.047 1 96.25 132 ARG A CA 1
ATOM 1072 C C . ARG A 1 132 ? -14.195 -34.188 -5.727 1 96.25 132 ARG A C 1
ATOM 1074 O O . ARG A 1 132 ? -14.125 -33 -5.352 1 96.25 132 ARG A O 1
ATOM 1081 N N . ASN A 1 133 ? -14.969 -34.562 -6.68 1 95.62 133 ASN A N 1
ATOM 1082 C CA . ASN A 1 133 ? -15.594 -33.594 -7.547 1 95.62 133 ASN A CA 1
ATOM 1083 C C . ASN A 1 133 ? -17.109 -33.562 -7.379 1 95.62 133 ASN A C 1
ATOM 1085 O O . ASN A 1 133 ? -17.781 -32.688 -7.906 1 95.62 133 ASN A O 1
ATOM 1089 N N . HIS A 1 134 ? -17.734 -34.562 -6.664 1 94.62 134 HIS A N 1
ATOM 1090 C CA . HIS A 1 134 ? -19.156 -34.656 -6.395 1 94.62 134 HIS A CA 1
ATOM 1091 C C . HIS A 1 134 ? -19.953 -34.75 -7.691 1 94.62 134 HIS A C 1
ATOM 1093 O O . HIS A 1 134 ? -21 -34.094 -7.816 1 94.62 134 HIS A O 1
ATOM 1099 N N . ARG A 1 135 ? -19.438 -35.406 -8.602 1 95.19 135 ARG A N 1
ATOM 1100 C CA . ARG A 1 135 ? -20.094 -35.656 -9.875 1 95.19 135 ARG A CA 1
ATOM 1101 C C . ARG A 1 135 ? -19.453 -36.875 -10.57 1 95.19 135 ARG A C 1
ATOM 1103 O O . ARG A 1 135 ? -18.359 -37.281 -10.211 1 95.19 135 ARG A O 1
ATOM 1110 N N . ASN A 1 136 ? -20.172 -37.406 -11.539 1 96.94 136 ASN A N 1
ATOM 1111 C CA . ASN A 1 136 ? -19.625 -38.5 -12.336 1 96.94 136 ASN A CA 1
ATOM 1112 C C . ASN A 1 136 ? -18.547 -38.031 -13.297 1 96.94 136 ASN A C 1
ATOM 1114 O O . ASN A 1 136 ? -18.562 -36.875 -13.711 1 96.94 136 ASN A O 1
ATOM 1118 N N . PRO A 1 137 ? -17.609 -38.938 -13.656 1 98.19 137 PRO A N 1
ATOM 1119 C CA . PRO A 1 137 ? -16.641 -38.562 -14.695 1 98.19 137 PRO A CA 1
ATOM 1120 C C . PRO A 1 137 ? -17.297 -38.344 -16.062 1 98.19 137 PRO A C 1
ATOM 1122 O O . PRO A 1 137 ? -18.453 -38.75 -16.266 1 98.19 137 PRO A O 1
ATOM 1125 N N . PRO A 1 138 ? -16.609 -37.719 -16.922 1 98.31 138 PRO A N 1
ATOM 1126 C CA . PRO A 1 138 ? -17.188 -37.5 -18.25 1 98.31 138 PRO A CA 1
ATOM 1127 C C . PRO A 1 138 ? -17.188 -38.75 -19.109 1 98.31 138 PRO A C 1
ATOM 1129 O O . PRO A 1 138 ? -16.406 -39.656 -18.891 1 98.31 138 PRO A O 1
ATOM 1132 N N . ARG A 1 139 ? -18.156 -38.688 -20.078 1 97.5 139 ARG A N 1
ATOM 11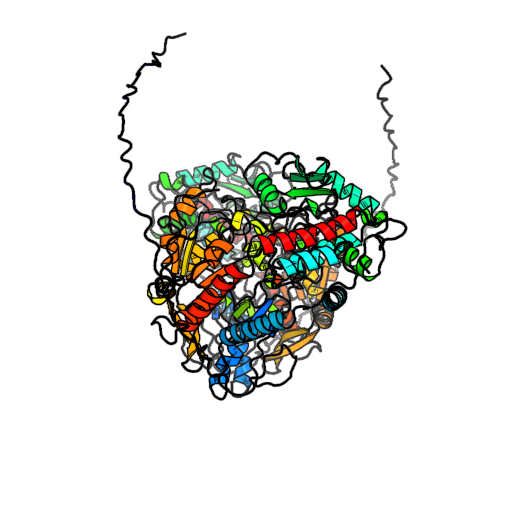33 C CA . ARG A 1 139 ? -18.109 -39.75 -21.094 1 97.5 139 ARG A CA 1
ATOM 1134 C C . ARG A 1 139 ? -16.734 -39.844 -21.734 1 97.5 139 ARG A C 1
ATOM 1136 O O . ARG A 1 139 ? -16.156 -38.812 -22.141 1 97.5 139 ARG A O 1
ATOM 1143 N N . GLY A 1 140 ? -16.172 -41.062 -21.766 1 97.38 140 GLY A N 1
ATOM 1144 C CA . GLY A 1 140 ? -14.844 -41.281 -22.281 1 97.38 140 GLY A CA 1
ATOM 1145 C C . GLY A 1 140 ? -13.789 -41.438 -21.203 1 97.38 140 GLY A C 1
ATOM 1146 O O . GLY A 1 140 ? -12.625 -41.719 -21.5 1 97.38 140 GLY A O 1
ATOM 1147 N N . TYR A 1 141 ? -14.258 -41.344 -19.953 1 98.31 141 TYR A N 1
ATOM 1148 C CA . TYR A 1 141 ? -13.328 -41.438 -18.828 1 98.31 141 TYR A CA 1
ATOM 1149 C C . TYR A 1 141 ? -12.648 -42.781 -18.812 1 98.31 141 TYR A C 1
ATOM 1151 O O . TYR A 1 141 ? -11.469 -42.906 -18.469 1 98.31 141 TYR A O 1
ATOM 1159 N N . ASP A 1 142 ? -13.383 -43.844 -19.125 1 97.75 142 ASP A N 1
ATOM 1160 C CA . ASP A 1 142 ? -12.82 -45.188 -19.156 1 97.75 142 ASP A CA 1
ATOM 1161 C C . ASP A 1 142 ? -11.727 -45.312 -20.219 1 97.75 142 ASP A C 1
ATOM 1163 O O . ASP A 1 142 ? -10.695 -45.938 -20 1 97.75 142 ASP A O 1
ATOM 1167 N N . ARG A 1 143 ? -11.93 -44.688 -21.359 1 97.94 143 ARG A N 1
ATOM 1168 C CA . ARG A 1 143 ? -10.914 -44.688 -22.422 1 97.94 143 ARG A CA 1
ATOM 1169 C C . ARG A 1 143 ? -9.703 -43.844 -22.016 1 97.94 143 ARG A C 1
ATOM 1171 O O . ARG A 1 143 ? -8.562 -44.219 -22.297 1 97.94 143 ARG A O 1
ATOM 1178 N N . TRP A 1 144 ? -9.984 -42.719 -21.422 1 98.38 144 TRP A N 1
ATOM 1179 C CA . TRP A 1 144 ? -8.891 -41.906 -20.891 1 98.38 144 TRP A CA 1
ATOM 1180 C C . TRP A 1 144 ? -8.055 -42.688 -19.891 1 98.38 144 TRP A C 1
ATOM 1182 O O . TRP A 1 144 ? -6.824 -42.719 -19.984 1 98.38 144 TRP A O 1
ATOM 1192 N N . TRP A 1 145 ? -8.758 -43.344 -18.953 1 97.94 145 TRP A N 1
ATOM 1193 C CA . TRP A 1 145 ? -8.086 -44.156 -17.938 1 97.94 145 TRP A CA 1
ATOM 1194 C C . TRP A 1 145 ? -7.219 -45.25 -18.578 1 97.94 145 TRP A C 1
ATOM 1196 O O . TRP A 1 145 ? -6.066 -45.438 -18.188 1 97.94 145 TRP A O 1
ATOM 1206 N N . SER A 1 146 ? -7.785 -45.938 -19.516 1 97.69 146 SER A N 1
ATOM 1207 C CA . SER A 1 146 ? -7.059 -47 -20.203 1 97.69 146 SER A CA 1
ATOM 1208 C C . SER A 1 146 ? -5.828 -46.438 -20.922 1 97.69 146 SER A C 1
ATOM 1210 O O . SER A 1 146 ? -4.734 -47 -20.812 1 97.69 146 SER A O 1
ATOM 1212 N N . TRP A 1 147 ? -6.039 -45.438 -21.625 1 98.31 147 TRP A N 1
ATOM 1213 C CA . TRP A 1 147 ? -4.941 -44.812 -22.359 1 98.31 147 TRP A CA 1
ATOM 1214 C C . TRP A 1 147 ? -3.846 -44.344 -21.406 1 98.31 147 TRP A C 1
ATOM 1216 O O . TRP A 1 147 ? -2.662 -44.594 -21.641 1 98.31 147 TRP A O 1
ATOM 1226 N N . ALA A 1 148 ? -4.191 -43.594 -20.375 1 98.06 148 ALA A N 1
ATOM 1227 C CA . ALA A 1 148 ? -3.236 -43.062 -19.406 1 98.06 148 ALA A CA 1
ATOM 1228 C C . ALA A 1 148 ? -2.475 -44.156 -18.703 1 98.06 148 ALA A C 1
ATOM 1230 O O . ALA A 1 148 ? -1.262 -44.062 -18.5 1 98.06 148 ALA A O 1
ATOM 1231 N N . SER A 1 149 ? -3.227 -45.188 -18.344 1 96.94 149 SER A N 1
ATOM 1232 C CA . SER A 1 149 ? -2.604 -46.344 -17.688 1 96.94 149 SER A CA 1
ATOM 1233 C C . SER A 1 149 ? -1.62 -47.031 -18.625 1 96.94 149 SER A C 1
ATOM 1235 O O . SER A 1 149 ? -0.511 -47.406 -18.219 1 96.94 149 SER A O 1
ATOM 1237 N N . GLN A 1 150 ? -1.993 -47.219 -19.828 1 96.81 150 GLN A N 1
ATOM 1238 C CA . GLN A 1 150 ? -1.147 -47.875 -20.812 1 96.81 150 GLN A CA 1
ATOM 1239 C C . GLN A 1 150 ? 0.118 -47.094 -21.094 1 96.81 150 GLN A C 1
ATOM 1241 O O . GLN A 1 150 ? 1.167 -47.656 -21.406 1 96.81 150 GLN A O 1
ATOM 1246 N N . ASN A 1 151 ? -0.037 -45.844 -20.938 1 97.44 151 ASN A N 1
ATOM 1247 C CA . ASN A 1 151 ? 1.107 -44.969 -21.188 1 97.44 151 ASN A CA 1
ATOM 1248 C C . ASN A 1 151 ? 1.859 -44.625 -19.906 1 97.44 151 ASN A C 1
ATOM 1250 O O . ASN A 1 151 ? 2.646 -43.688 -19.859 1 97.44 151 ASN A O 1
ATOM 1254 N N . ASN A 1 152 ? 1.607 -45.312 -18.859 1 97.06 152 ASN A N 1
ATOM 1255 C CA . ASN A 1 152 ? 2.309 -45.281 -17.578 1 97.06 152 ASN A CA 1
ATOM 1256 C C . ASN A 1 152 ? 2.26 -43.906 -16.953 1 97.06 152 ASN A C 1
ATOM 1258 O O . ASN A 1 152 ? 3.273 -43.406 -16.453 1 97.06 152 ASN A O 1
ATOM 1262 N N . VAL A 1 153 ? 1.13 -43.219 -17.172 1 97.44 153 VAL A N 1
ATOM 1263 C CA . VAL A 1 153 ? 0.898 -42 -16.391 1 97.44 153 VAL A CA 1
ATOM 1264 C C . VAL A 1 153 ? 0.774 -42.375 -14.906 1 97.44 153 VAL A C 1
ATOM 1266 O O . VAL A 1 153 ? -0.05 -43.188 -14.531 1 97.44 153 VAL A O 1
ATOM 1269 N N . LYS A 1 154 ? 1.569 -41.719 -14.047 1 96.5 154 LYS A N 1
ATOM 1270 C CA . LYS A 1 154 ? 1.693 -42.188 -12.664 1 96.5 154 LYS A CA 1
ATOM 1271 C C . LYS A 1 154 ? 0.658 -41.5 -11.773 1 96.5 154 LYS A C 1
ATOM 1273 O O . LYS A 1 154 ? 0.187 -42.094 -10.797 1 96.5 154 LYS A O 1
ATOM 1278 N N . LEU A 1 155 ? 0.338 -40.312 -12.031 1 97.31 155 LEU A N 1
ATOM 1279 C CA . LEU A 1 155 ? -0.631 -39.562 -11.219 1 97.31 155 LEU A CA 1
ATOM 1280 C C . LEU A 1 155 ? -1.992 -39.531 -11.906 1 97.31 155 LEU A C 1
ATOM 1282 O O . LEU A 1 155 ? -2.32 -38.562 -12.586 1 97.31 155 LEU A O 1
ATOM 1286 N N . LEU A 1 156 ? -2.791 -40.5 -11.617 1 96.69 156 LEU A N 1
ATOM 1287 C CA . LEU A 1 156 ? -4.031 -40.688 -12.359 1 96.69 156 LEU A CA 1
ATOM 1288 C C . LEU A 1 156 ? -5.199 -40 -11.672 1 96.69 156 LEU A C 1
ATOM 1290 O O . LEU A 1 156 ? -6.246 -39.781 -12.289 1 96.69 156 LEU A O 1
ATOM 1294 N N . ASP A 1 157 ? -5.016 -39.594 -10.406 1 97.5 157 ASP A N 1
ATOM 1295 C CA . ASP A 1 157 ? -6.117 -39 -9.641 1 97.5 157 ASP A CA 1
ATOM 1296 C C . ASP A 1 157 ? -5.887 -37.5 -9.398 1 97.5 157 ASP A C 1
ATOM 1298 O O . ASP A 1 157 ? -6.777 -36.812 -8.906 1 97.5 157 ASP A O 1
ATOM 1302 N N . GLU A 1 158 ? -4.727 -36.906 -9.703 1 97.44 158 GLU A N 1
ATOM 1303 C CA . GLU A 1 158 ? -4.312 -35.562 -9.258 1 97.44 158 GLU A CA 1
ATOM 1304 C C . GLU A 1 158 ? -4.688 -34.5 -10.281 1 97.44 158 GLU A C 1
ATOM 1306 O O . GLU A 1 158 ? -3.814 -33.938 -10.922 1 97.44 158 GLU A O 1
ATOM 1311 N N . TYR A 1 159 ? -6.031 -34.125 -10.359 1 97.31 159 TYR A N 1
ATOM 1312 C CA . TYR A 1 159 ? -6.543 -33.188 -11.336 1 97.31 159 TYR A CA 1
ATOM 1313 C C . TYR A 1 159 ? -7.504 -32.188 -10.688 1 97.31 159 TYR A C 1
ATOM 1315 O O . TYR A 1 159 ? -8.445 -31.719 -11.328 1 97.31 159 TYR A O 1
ATOM 1323 N N . ASP A 1 160 ? -7.324 -31.875 -9.398 1 95.81 160 ASP A N 1
ATOM 1324 C CA . ASP A 1 160 ? -8.227 -31 -8.656 1 95.81 160 ASP A CA 1
ATOM 1325 C C . ASP A 1 160 ? -8.219 -29.578 -9.227 1 95.81 160 ASP A C 1
ATOM 1327 O O . ASP A 1 160 ? -9.258 -28.922 -9.297 1 95.81 160 ASP A O 1
ATOM 1331 N N . TYR A 1 161 ? -7.047 -29.109 -9.531 1 94.25 161 TYR A N 1
ATOM 1332 C CA . TYR A 1 161 ? -6.926 -27.766 -10.094 1 94.25 161 TYR A CA 1
ATOM 1333 C C . TYR A 1 161 ? -7.75 -27.625 -11.367 1 94.25 161 TYR A C 1
ATOM 1335 O O . TYR A 1 161 ? -8.43 -26.625 -11.57 1 94.25 161 TYR A O 1
ATOM 1343 N N . LEU A 1 162 ? -7.688 -28.609 -12.188 1 96.06 162 LEU A N 1
ATOM 1344 C CA . LEU A 1 162 ? -8.5 -28.688 -13.398 1 96.06 162 LEU A CA 1
ATOM 1345 C C . LEU A 1 162 ? -9.984 -28.656 -13.062 1 96.06 162 LEU A C 1
ATOM 1347 O O . LEU A 1 162 ? -10.734 -27.844 -13.609 1 96.06 162 LEU A O 1
ATOM 1351 N N . HIS A 1 163 ? -10.414 -29.453 -12.148 1 97.25 163 HIS A N 1
ATOM 1352 C CA . HIS A 1 163 ? -11.828 -29.594 -11.812 1 97.25 163 HIS A CA 1
ATOM 1353 C C . HIS A 1 163 ? -12.367 -28.328 -11.133 1 97.25 163 HIS A C 1
ATOM 1355 O O . HIS A 1 163 ? -13.5 -27.922 -11.383 1 97.25 163 HIS A O 1
ATOM 1361 N N . LYS A 1 164 ? -11.539 -27.734 -10.305 1 95.12 164 LYS A N 1
ATOM 1362 C CA . LYS A 1 164 ? -11.945 -26.484 -9.672 1 95.12 164 LYS A CA 1
ATOM 1363 C C . LYS A 1 164 ? -12.102 -25.359 -10.703 1 95.12 164 LYS A C 1
ATOM 1365 O O . LYS A 1 164 ? -12.969 -24.5 -10.562 1 95.12 164 LYS A O 1
ATOM 1370 N N . SER A 1 165 ? -11.305 -25.375 -11.711 1 96.38 165 SER A N 1
ATOM 1371 C CA . SER A 1 165 ? -11.32 -24.344 -12.734 1 96.38 165 SER A CA 1
ATOM 1372 C C . SER A 1 165 ? -12.547 -24.469 -13.625 1 96.38 165 SER A C 1
ATOM 1374 O O . SER A 1 165 ? -13.086 -23.469 -14.094 1 96.38 165 SER A O 1
ATOM 1376 N N . ILE A 1 166 ? -12.984 -25.672 -13.875 1 97.88 166 ILE A N 1
ATOM 1377 C CA . ILE A 1 166 ? -14.055 -25.859 -14.852 1 97.88 166 ILE A CA 1
ATOM 1378 C C . ILE A 1 166 ? -15.398 -25.906 -14.125 1 97.88 166 ILE A C 1
ATOM 1380 O O . ILE A 1 166 ? -16.453 -25.75 -14.75 1 97.88 166 ILE A O 1
ATOM 1384 N N . GLU A 1 167 ? -15.438 -26.047 -12.852 1 97.5 167 GLU A N 1
ATOM 1385 C CA . GLU A 1 167 ? -16.609 -26.266 -12.023 1 97.5 167 GLU A CA 1
ATOM 1386 C C . GLU A 1 167 ? -17.641 -25.156 -12.211 1 97.5 167 GLU A C 1
ATOM 1388 O O . GLU A 1 167 ? -18.828 -25.438 -12.391 1 97.5 167 GLU A O 1
ATOM 1393 N N . PRO A 1 168 ? -17.234 -23.906 -12.25 1 97.56 168 PRO A N 1
ATOM 1394 C CA . PRO A 1 168 ? -18.25 -22.844 -12.359 1 97.56 168 PRO A CA 1
ATOM 1395 C C . PRO A 1 168 ? -19.062 -22.922 -13.641 1 97.56 168 PRO A C 1
ATOM 1397 O O . PRO A 1 168 ? -20.203 -22.469 -13.68 1 97.56 168 PRO A O 1
ATOM 1400 N N . PHE A 1 169 ? -18.562 -23.516 -14.625 1 98.44 169 PHE A N 1
ATOM 1401 C CA . PHE A 1 169 ? -19.219 -23.547 -15.922 1 98.44 169 PHE A CA 1
ATOM 1402 C C . PHE A 1 169 ? -20.391 -24.531 -15.914 1 98.44 169 PHE A C 1
ATOM 1404 O O . PHE A 1 169 ? -21.266 -24.469 -16.797 1 98.44 169 PHE A O 1
ATOM 1411 N N . PHE A 1 170 ? -20.469 -25.438 -14.945 1 98.12 170 PHE A N 1
ATOM 1412 C CA . PHE A 1 170 ? -21.578 -26.375 -14.836 1 98.12 170 PHE A CA 1
ATOM 1413 C C . PHE A 1 170 ? -22.859 -25.641 -14.461 1 98.12 170 PHE A C 1
ATOM 1415 O O . PHE A 1 170 ? -23.953 -26.203 -14.602 1 98.12 170 PHE A O 1
ATOM 1422 N N . ALA A 1 171 ? -22.688 -24.422 -14.016 1 97.94 171 ALA A N 1
ATOM 1423 C CA . ALA A 1 171 ? -23.859 -23.625 -13.648 1 97.94 171 ALA A CA 1
ATOM 1424 C C . ALA A 1 171 ? -24.547 -23.062 -14.891 1 97.94 171 ALA A C 1
ATOM 1426 O O . ALA A 1 171 ? -25.688 -22.594 -14.812 1 97.94 171 ALA A O 1
ATOM 1427 N N . LEU A 1 172 ? -23.938 -23.109 -15.992 1 98.19 172 LEU A N 1
ATOM 1428 C CA . LEU A 1 172 ? -24.484 -22.531 -17.219 1 98.19 172 LEU A CA 1
ATOM 1429 C C . LEU A 1 172 ? -25.391 -23.531 -17.922 1 98.19 172 LEU A C 1
ATOM 1431 O O . LEU A 1 172 ? -25.062 -24.719 -18.016 1 98.19 172 LEU A O 1
ATOM 1435 N N . PRO A 1 173 ? -26.547 -23 -18.438 1 97.75 173 PRO A N 1
ATOM 1436 C CA . PRO A 1 173 ? -27.297 -23.859 -19.359 1 97.75 173 PRO A CA 1
ATOM 1437 C C . PRO A 1 173 ? -26.469 -24.266 -20.578 1 97.75 173 PRO A C 1
ATOM 1439 O O . PRO A 1 173 ? -25.672 -23.469 -21.094 1 97.75 173 PRO A O 1
ATOM 1442 N N . PRO A 1 174 ? -26.703 -25.547 -21.016 1 97.38 174 PRO A N 1
ATOM 1443 C CA . PRO A 1 174 ? -25.891 -26.062 -22.125 1 97.38 174 PRO A CA 1
ATOM 1444 C C . PRO A 1 174 ? -25.859 -25.109 -23.328 1 97.38 174 PRO A C 1
ATOM 1446 O O . PRO A 1 174 ? -24.797 -24.891 -23.906 1 97.38 174 PRO A O 1
ATOM 1449 N N . GLN A 1 175 ? -27 -24.5 -23.625 1 97.06 175 GLN A N 1
ATOM 1450 C CA . GLN A 1 175 ? -27.062 -23.609 -24.781 1 97.06 175 GLN A CA 1
ATOM 1451 C C . GLN A 1 175 ? -26.203 -22.375 -24.562 1 97.06 175 GLN A C 1
ATOM 1453 O O . GLN A 1 175 ? -25.578 -21.891 -25.5 1 97.06 175 GLN A O 1
ATOM 1458 N N . VAL A 1 176 ? -26.234 -21.844 -23.375 1 97.81 176 VAL A N 1
ATOM 1459 C CA . VAL A 1 176 ? -25.469 -20.641 -23.062 1 97.81 176 VAL A CA 1
ATOM 1460 C C . VAL A 1 176 ? -23.969 -20.953 -23.109 1 97.81 176 VAL A C 1
ATOM 1462 O O . VAL A 1 176 ? -23.188 -20.172 -23.625 1 97.81 176 VAL A O 1
ATOM 1465 N N . PHE A 1 177 ? -23.594 -22.094 -22.562 1 98.19 177 PHE A N 1
ATOM 1466 C CA . PHE A 1 177 ? -22.188 -22.484 -22.609 1 98.19 177 PHE A CA 1
ATOM 1467 C C . PHE A 1 177 ? -21.703 -22.594 -24.047 1 98.19 177 PHE A C 1
ATOM 1469 O O . PHE A 1 177 ? -20.641 -22.062 -24.391 1 98.19 177 PHE A O 1
ATOM 1476 N N . ARG A 1 178 ? -22.484 -23.234 -24.906 1 97.88 178 ARG A N 1
ATOM 1477 C CA . ARG A 1 178 ? -22.125 -23.406 -26.312 1 97.88 178 ARG A CA 1
ATOM 1478 C C . ARG A 1 178 ? -22 -22.047 -27 1 97.88 178 ARG A C 1
ATOM 1480 O O . ARG A 1 178 ? -21.094 -21.828 -27.797 1 97.88 178 ARG A O 1
ATOM 1487 N N . GLN A 1 179 ? -22.922 -21.266 -26.672 1 97.69 179 GLN A N 1
ATOM 1488 C CA . GLN A 1 179 ? -22.922 -19.938 -27.266 1 97.69 179 GLN A CA 1
ATOM 1489 C C . GLN A 1 179 ? -21.656 -19.156 -26.906 1 97.69 179 GLN A C 1
ATOM 1491 O O . GLN A 1 179 ? -21.031 -18.531 -27.75 1 97.69 179 GLN A O 1
ATOM 1496 N N . ARG A 1 180 ? -21.281 -19.203 -25.656 1 97.94 180 ARG A N 1
ATOM 1497 C CA . ARG A 1 180 ? -20.125 -18.438 -25.172 1 97.94 180 ARG A CA 1
ATOM 1498 C C . ARG A 1 180 ? -18.828 -19.047 -25.688 1 97.94 180 ARG A C 1
ATOM 1500 O O . ARG A 1 180 ? -17.891 -18.312 -26.031 1 97.94 180 ARG A O 1
ATOM 1507 N N . ALA A 1 181 ? -18.781 -20.375 -25.766 1 98.31 181 ALA A N 1
ATOM 1508 C CA . ALA A 1 181 ? -17.625 -21.047 -26.359 1 98.31 181 ALA A CA 1
ATOM 1509 C C . ALA A 1 181 ? -17.484 -20.688 -27.828 1 98.31 181 ALA A C 1
ATOM 1511 O O . ALA A 1 181 ? -16.391 -20.391 -28.297 1 98.31 181 ALA A O 1
ATOM 1512 N N . SER A 1 182 ? -18.594 -20.672 -28.5 1 98.06 182 SER A N 1
ATOM 1513 C CA . SER A 1 182 ? -18.609 -20.328 -29.922 1 98.06 182 SER A CA 1
ATOM 1514 C C . SER A 1 182 ? -18.203 -18.875 -30.141 1 98.06 182 SER A C 1
ATOM 1516 O O . SER A 1 182 ? -17.516 -18.562 -31.109 1 98.06 182 SER A O 1
ATOM 1518 N N . ALA A 1 183 ? -18.672 -18.031 -29.312 1 98.06 183 ALA A N 1
ATOM 1519 C CA . ALA A 1 183 ? -18.344 -16.625 -29.422 1 98.06 183 ALA A CA 1
ATOM 1520 C C . ALA A 1 183 ? -16.844 -16.391 -29.312 1 98.06 183 ALA A C 1
ATOM 1522 O O . ALA A 1 183 ? -16.281 -15.547 -30.016 1 98.06 183 ALA A O 1
ATOM 1523 N N . LEU A 1 184 ? -16.172 -17.125 -28.438 1 98.12 184 LEU A N 1
ATOM 1524 C CA . LEU A 1 184 ? -14.719 -17.047 -28.312 1 98.12 184 LEU A CA 1
ATOM 1525 C C . LEU A 1 184 ? -14.031 -17.547 -29.578 1 98.12 184 LEU A C 1
ATOM 1527 O O . LEU A 1 184 ? -13.062 -16.953 -30.047 1 98.12 184 LEU A O 1
ATOM 1531 N N . ALA A 1 185 ? -14.57 -18.609 -30.141 1 97.44 185 ALA A N 1
ATOM 1532 C CA . ALA A 1 185 ? -13.938 -19.281 -31.266 1 97.44 185 ALA A CA 1
ATOM 1533 C C . ALA A 1 185 ? -14.203 -18.547 -32.562 1 97.44 185 ALA A C 1
ATOM 1535 O O . ALA A 1 185 ? -13.492 -18.75 -33.562 1 97.44 185 ALA A O 1
ATOM 1536 N N . SER A 1 186 ? -15.219 -17.672 -32.656 1 96.38 186 SER A N 1
ATOM 1537 C CA . SER A 1 186 ? -15.633 -17.031 -33.906 1 96.38 186 SER A CA 1
ATOM 1538 C C . SER A 1 186 ? -15.367 -15.531 -33.875 1 96.38 186 SER A C 1
ATOM 1540 O O . SER A 1 186 ? -16.078 -14.758 -34.5 1 96.38 186 SER A O 1
ATOM 1542 N N . ASP A 1 187 ? -14.586 -15.086 -33.062 1 92.31 187 ASP A N 1
ATOM 1543 C CA . ASP A 1 187 ? -14.109 -13.703 -33.031 1 92.31 187 ASP A CA 1
ATOM 1544 C C . ASP A 1 187 ? -15.234 -12.742 -32.656 1 92.31 187 ASP A C 1
ATOM 1546 O O . ASP A 1 187 ? -15.359 -11.664 -33.219 1 92.31 187 ASP A O 1
ATOM 1550 N N . GLN A 1 188 ? -16.047 -13.133 -31.734 1 93.81 188 GLN A N 1
ATOM 1551 C CA . GLN A 1 188 ? -17.203 -12.32 -31.375 1 93.81 188 GLN A CA 1
ATOM 1552 C C . GLN A 1 188 ? -17.047 -11.727 -29.984 1 93.81 188 GLN A C 1
ATOM 1554 O O . GLN A 1 188 ? -18.016 -11.234 -29.406 1 93.81 188 GLN A O 1
ATOM 1559 N N . THR A 1 189 ? -15.898 -11.859 -29.391 1 95.81 189 THR A N 1
ATOM 1560 C CA . THR A 1 189 ? -15.648 -11.312 -28.062 1 95.81 189 THR A CA 1
ATOM 1561 C C . THR A 1 189 ? -14.531 -10.273 -28.109 1 95.81 189 THR A C 1
ATOM 1563 O O . THR A 1 189 ? -13.82 -10.164 -29.109 1 95.81 189 THR A O 1
ATOM 1566 N N . LYS A 1 190 ? -14.375 -9.469 -27.078 1 95.12 190 LYS A N 1
ATOM 1567 C CA . LYS A 1 190 ? -13.352 -8.438 -26.984 1 95.12 190 LYS A CA 1
ATOM 1568 C C . LYS A 1 190 ? -11.953 -9.055 -26.969 1 95.12 190 LYS A C 1
ATOM 1570 O O . LYS A 1 190 ? -10.953 -8.352 -27.172 1 95.12 190 LYS A O 1
ATOM 1575 N N . TRP A 1 191 ? -11.891 -10.43 -26.766 1 96.19 191 TRP A N 1
ATOM 1576 C CA . TRP A 1 191 ? -10.602 -11.094 -26.656 1 96.19 191 TRP A CA 1
ATOM 1577 C C . TRP A 1 191 ? -10.156 -11.656 -28 1 96.19 191 TRP A C 1
ATOM 1579 O O . TRP A 1 191 ? -9.117 -12.32 -28.094 1 96.19 191 TRP A O 1
ATOM 1589 N N . ALA A 1 192 ? -10.828 -11.367 -29.031 1 96.69 192 ALA A N 1
ATOM 1590 C CA . ALA A 1 192 ? -10.617 -11.961 -30.344 1 96.69 192 ALA A CA 1
ATOM 1591 C C . ALA A 1 192 ? -9.172 -11.766 -30.812 1 96.69 192 ALA A C 1
ATOM 1593 O O . ALA A 1 192 ? -8.57 -12.68 -31.375 1 96.69 192 ALA A O 1
ATOM 1594 N N . THR A 1 193 ? -8.617 -10.719 -30.516 1 96.31 193 THR A N 1
ATOM 1595 C CA . THR A 1 193 ? -7.301 -10.367 -31.047 1 96.31 193 THR A CA 1
ATOM 1596 C C . THR A 1 193 ? -6.207 -11.164 -30.328 1 96.31 193 THR A C 1
ATOM 1598 O O . THR A 1 193 ? -5.07 -11.227 -30.812 1 96.31 193 THR A O 1
ATOM 1601 N N . MET A 1 194 ? -6.543 -11.828 -29.266 1 96.81 194 MET A N 1
ATOM 1602 C CA . MET A 1 194 ? -5.504 -12.547 -28.531 1 96.81 194 MET A CA 1
ATOM 1603 C C . MET A 1 194 ? -5.738 -14.055 -28.594 1 96.81 194 MET A C 1
ATOM 1605 O O . MET A 1 194 ? -5.09 -14.82 -27.875 1 96.81 194 MET A O 1
ATOM 1609 N N . ILE A 1 195 ? -6.633 -14.484 -29.469 1 97.81 195 ILE A N 1
ATOM 1610 C CA . ILE A 1 195 ? -7.047 -15.883 -29.422 1 97.81 195 ILE A CA 1
ATOM 1611 C C . ILE A 1 195 ? -6.594 -16.594 -30.703 1 97.81 195 ILE A C 1
ATOM 1613 O O . ILE A 1 195 ? -6.66 -16.016 -31.797 1 97.81 195 ILE A O 1
ATOM 1617 N N . PHE A 1 196 ? -6.09 -17.766 -30.578 1 98.06 196 PHE A N 1
ATOM 1618 C CA . PHE A 1 196 ? -6.078 -18.766 -31.641 1 98.06 196 PHE A CA 1
ATOM 1619 C C . PHE A 1 196 ? -6.953 -19.953 -31.281 1 98.06 196 PHE A C 1
ATOM 1621 O O . PHE A 1 196 ? -7.164 -20.234 -30.094 1 98.06 196 PHE A O 1
ATOM 1628 N N . VAL A 1 197 ? -7.508 -20.625 -32.281 1 98.69 197 VAL A N 1
ATOM 1629 C CA . VAL A 1 197 ? -8.445 -21.719 -32.062 1 98.69 197 VAL A CA 1
ATOM 1630 C C . VAL A 1 197 ? -7.867 -23.016 -32.625 1 98.69 197 VAL A C 1
ATOM 1632 O O . VAL A 1 197 ? -7.457 -23.047 -33.812 1 98.69 197 VAL A O 1
ATOM 1635 N N . VAL A 1 198 ? -7.75 -24.031 -31.844 1 98.5 198 VAL A N 1
ATOM 1636 C CA . VAL A 1 198 ? -7.469 -25.375 -32.344 1 98.5 198 VAL A CA 1
ATOM 1637 C C . VAL A 1 198 ? -8.773 -26.141 -32.531 1 98.5 198 VAL A C 1
ATOM 1639 O O . VAL A 1 198 ? -9.531 -26.344 -31.578 1 98.5 198 VAL A O 1
ATOM 1642 N N . SER A 1 199 ? -8.984 -26.578 -33.719 1 98.62 199 SER A N 1
ATOM 1643 C CA . SER A 1 199 ? -10.203 -27.328 -34.031 1 98.62 199 SER A CA 1
ATOM 1644 C C . SER A 1 199 ? -9.906 -28.812 -34.25 1 98.62 199 SER A C 1
ATOM 1646 O O . SER A 1 199 ? -8.906 -29.156 -34.906 1 98.62 199 SER A O 1
ATOM 1648 N N . ILE A 1 200 ? -10.688 -29.641 -33.656 1 98.5 200 ILE A N 1
ATOM 1649 C CA . ILE A 1 200 ? -10.641 -31.078 -33.906 1 98.5 200 ILE A CA 1
ATOM 1650 C C . ILE A 1 200 ? -11.844 -31.516 -34.75 1 98.5 200 ILE A C 1
ATOM 1652 O O . ILE A 1 200 ? -12.984 -31.234 -34.375 1 98.5 200 ILE A O 1
ATOM 1656 N N . ARG A 1 201 ? -11.648 -32.125 -35.875 1 98.31 201 ARG A N 1
ATOM 1657 C CA . ARG A 1 201 ? -12.664 -32.719 -36.719 1 98.31 201 ARG A CA 1
ATOM 1658 C C . ARG A 1 201 ? -12.242 -34.125 -37.188 1 98.31 201 ARG A C 1
ATOM 1660 O O . ARG A 1 201 ? -11.234 -34.25 -37.875 1 98.31 201 ARG A O 1
ATOM 1667 N N . ASN A 1 202 ? -12.945 -35.062 -36.688 1 96.88 202 ASN A N 1
ATOM 1668 C CA . ASN A 1 202 ? -12.641 -36.469 -37 1 96.88 202 ASN A CA 1
ATOM 1669 C C . ASN A 1 202 ? -11.18 -36.781 -36.75 1 96.88 202 ASN A C 1
ATOM 1671 O O . ASN A 1 202 ? -10.484 -37.344 -37.594 1 96.88 202 ASN A O 1
ATOM 1675 N N . GLY A 1 203 ? -10.711 -36.281 -35.688 1 96.38 203 GLY A N 1
ATOM 1676 C CA . GLY A 1 203 ? -9.367 -36.625 -35.219 1 96.38 203 GLY A CA 1
ATOM 1677 C C . GLY A 1 203 ? -8.297 -35.75 -35.844 1 96.38 203 GLY A C 1
ATOM 1678 O O . GLY A 1 203 ? -7.109 -35.906 -35.562 1 96.38 203 GLY A O 1
ATOM 1679 N N . GLN A 1 204 ? -8.695 -34.875 -36.719 1 97.38 204 GLN A N 1
ATOM 1680 C CA . GLN A 1 204 ? -7.742 -33.969 -37.375 1 97.38 204 GLN A CA 1
ATOM 1681 C C . GLN A 1 204 ? -7.742 -32.594 -36.75 1 97.38 204 GLN A C 1
ATOM 1683 O O . GLN A 1 204 ? -8.797 -32.094 -36.344 1 97.38 204 GLN A O 1
ATOM 1688 N N . LEU A 1 205 ? -6.516 -32.031 -36.719 1 98.31 205 LEU A N 1
ATOM 1689 C CA . LEU A 1 205 ? -6.359 -30.75 -36.062 1 98.31 205 LEU A CA 1
ATOM 1690 C C . LEU A 1 205 ? -6.203 -29.641 -37.125 1 98.31 205 LEU A C 1
ATOM 1692 O O . LEU A 1 205 ? -5.57 -29.844 -38.156 1 98.31 205 LEU A O 1
ATOM 1696 N N . SER A 1 206 ? -6.797 -28.484 -36.875 1 98.19 206 SER A N 1
ATOM 1697 C CA . SER A 1 206 ? -6.605 -27.281 -37.656 1 98.19 206 SER A CA 1
ATOM 1698 C C . SER A 1 206 ? -6.531 -26.047 -36.781 1 98.19 206 SER A C 1
ATOM 1700 O O . SER A 1 206 ? -6.949 -26.078 -35.625 1 98.19 206 SER A O 1
ATOM 1702 N N . LEU A 1 207 ? -5.93 -25 -37.312 1 98.12 207 LEU A N 1
ATOM 1703 C CA . LEU A 1 207 ? -5.762 -23.734 -36.594 1 98.12 207 LEU A CA 1
ATOM 1704 C C . LEU A 1 207 ? -6.566 -22.625 -37.25 1 98.12 207 LEU A C 1
ATOM 1706 O O . LEU A 1 207 ? -6.66 -22.562 -38.469 1 98.12 207 LEU A O 1
ATOM 1710 N N . SER A 1 208 ? -7.191 -21.812 -36.406 1 98.06 208 SER A N 1
ATOM 1711 C CA . SER A 1 208 ? -7.875 -20.594 -36.875 1 98.06 208 SER A CA 1
ATOM 1712 C C . SER A 1 208 ? -7.816 -19.5 -35.812 1 98.06 208 SER A C 1
ATOM 1714 O O . SER A 1 208 ? -7.23 -19.688 -34.75 1 98.06 208 SER A O 1
ATOM 1716 N N . GLY A 1 209 ? -8.422 -18.266 -36.156 1 96.62 209 GLY A N 1
ATOM 1717 C CA . GLY A 1 209 ? -8.398 -17.109 -35.25 1 96.62 209 GLY A CA 1
ATOM 1718 C C . GLY A 1 209 ? -7.316 -16.109 -35.594 1 96.62 209 GLY A C 1
ATOM 1719 O O . GLY A 1 209 ? -6.465 -16.375 -36.438 1 96.62 209 GLY A O 1
ATOM 1720 N N . HIS A 1 210 ? -7.242 -14.992 -34.844 1 96.56 210 HIS A N 1
ATOM 1721 C CA . HIS A 1 210 ? -6.359 -13.875 -35.156 1 96.56 210 HIS A CA 1
ATOM 1722 C C . HIS A 1 210 ? -4.906 -14.227 -34.844 1 96.56 210 HIS A C 1
ATOM 1724 O O . HIS A 1 210 ? -3.994 -13.703 -35.5 1 96.56 210 HIS A O 1
ATOM 1730 N N . GLN A 1 211 ? -4.711 -15.211 -33.969 1 97.06 211 GLN A N 1
ATOM 1731 C CA . GLN A 1 211 ? -3.352 -15.508 -33.531 1 97.06 211 GLN A CA 1
ATOM 1732 C C . GLN A 1 211 ? -2.863 -16.828 -34.094 1 97.06 211 GLN A C 1
ATOM 1734 O O . GLN A 1 211 ? -1.803 -17.328 -33.719 1 97.06 211 GLN A O 1
ATOM 1739 N N . ALA A 1 212 ? -3.514 -17.422 -35 1 96.94 212 ALA A N 1
ATOM 1740 C CA . ALA A 1 212 ? -3.266 -18.781 -35.5 1 96.94 212 ALA A CA 1
ATOM 1741 C C . ALA A 1 212 ? -1.883 -18.891 -36.125 1 96.94 212 ALA A C 1
ATOM 1743 O O . ALA A 1 212 ? -1.241 -19.938 -36.062 1 96.94 212 ALA A O 1
ATOM 1744 N N . ASN A 1 213 ? -1.404 -17.781 -36.719 1 95.69 213 ASN A N 1
ATOM 1745 C CA . ASN A 1 213 ? -0.155 -17.844 -37.469 1 95.69 213 ASN A CA 1
ATOM 1746 C C . ASN A 1 213 ? 0.909 -16.938 -36.844 1 95.69 213 ASN A C 1
ATOM 1748 O O . ASN A 1 213 ? 1.831 -16.5 -37.562 1 95.69 213 ASN A O 1
ATOM 1752 N N . ILE A 1 214 ? 0.655 -16.656 -35.688 1 95.25 214 ILE A N 1
ATOM 1753 C CA . ILE A 1 214 ? 1.59 -15.75 -35 1 95.25 214 ILE A CA 1
ATOM 1754 C C . ILE A 1 214 ? 2.303 -16.5 -33.875 1 95.25 214 ILE A C 1
ATOM 1756 O O . ILE A 1 214 ? 1.656 -17.062 -33 1 95.25 214 ILE A O 1
ATOM 1760 N N . GLY A 1 215 ? 3.635 -16.453 -34 1 92.69 215 GLY A N 1
ATOM 1761 C CA . GLY A 1 215 ? 4.438 -17.062 -32.938 1 92.69 215 GLY A CA 1
ATOM 1762 C C . GLY A 1 215 ? 4.395 -18.578 -32.969 1 92.69 215 GLY A C 1
ATOM 1763 O O . GLY A 1 215 ? 3.717 -19.172 -33.812 1 92.69 215 GLY A O 1
ATOM 1764 N N . PRO A 1 216 ? 5.02 -19.234 -31.984 1 93.69 216 PRO A N 1
ATOM 1765 C CA . PRO A 1 216 ? 5.148 -20.688 -31.984 1 93.69 216 PRO A CA 1
ATOM 1766 C C . PRO A 1 216 ? 4.008 -21.391 -31.25 1 93.69 216 PRO A C 1
ATOM 1768 O O . PRO A 1 216 ? 3.768 -22.578 -31.453 1 93.69 216 PRO A O 1
ATOM 1771 N N . ARG A 1 217 ? 3.268 -20.75 -30.453 1 94.19 217 ARG A N 1
ATOM 1772 C CA . ARG A 1 217 ? 2.352 -21.359 -29.484 1 94.19 217 ARG A CA 1
ATOM 1773 C C . ARG A 1 217 ? 1.265 -22.156 -30.203 1 94.19 217 ARG A C 1
ATOM 1775 O O . ARG A 1 217 ? 0.962 -23.297 -29.812 1 94.19 217 ARG A O 1
ATOM 1782 N N . PRO A 1 218 ? 0.657 -21.609 -31.312 1 96.75 218 PRO A N 1
ATOM 1783 C CA . PRO A 1 218 ? -0.37 -22.391 -32 1 96.75 218 PRO A CA 1
ATOM 1784 C C . PRO A 1 218 ? 0.163 -23.719 -32.531 1 96.75 218 PRO A C 1
ATOM 1786 O O . PRO A 1 218 ? -0.461 -24.766 -32.312 1 96.75 218 PRO A O 1
ATOM 1789 N N . LYS A 1 219 ? 1.322 -23.656 -33.094 1 95.75 219 LYS A N 1
ATOM 1790 C CA . LYS A 1 219 ? 1.902 -24.875 -33.625 1 95.75 219 LYS A CA 1
ATOM 1791 C C . LYS A 1 219 ? 2.311 -25.828 -32.5 1 95.75 219 LYS A C 1
ATOM 1793 O O . LYS A 1 219 ? 2.189 -27.047 -32.656 1 95.75 219 LYS A O 1
ATOM 1798 N N . GLU A 1 220 ? 2.781 -25.297 -31.4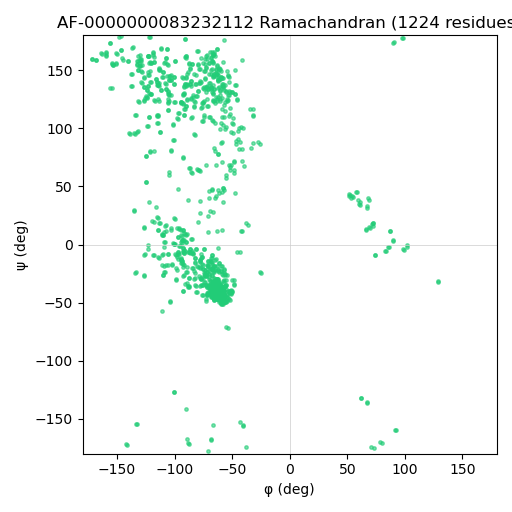84 1 94.62 220 GLU A N 1
ATOM 1799 C CA . GLU A 1 220 ? 3.17 -26.109 -30.328 1 94.62 220 GLU A CA 1
ATOM 1800 C C . GLU A 1 220 ? 1.966 -26.828 -29.734 1 94.62 220 GLU A C 1
ATOM 1802 O O . GLU A 1 220 ? 2.074 -27.984 -29.312 1 94.62 220 GLU A O 1
ATOM 1807 N N . MET A 1 221 ? 0.875 -26.172 -29.734 1 96.06 221 MET A N 1
ATOM 1808 C CA . MET A 1 221 ? -0.336 -26.781 -29.203 1 96.06 221 MET A CA 1
ATOM 1809 C C . MET A 1 221 ? -0.81 -27.922 -30.109 1 96.06 221 MET A C 1
ATOM 1811 O O . MET A 1 221 ? -1.271 -28.953 -29.625 1 96.06 221 MET A O 1
ATOM 1815 N N . VAL A 1 222 ? -0.692 -27.688 -31.375 1 97 222 VAL A N 1
ATOM 1816 C CA . VAL A 1 222 ? -1.047 -28.734 -32.312 1 97 222 VAL A CA 1
ATOM 1817 C C . VAL A 1 222 ? -0.159 -29.953 -32.094 1 97 222 VAL A C 1
ATOM 1819 O O . VAL A 1 222 ? -0.643 -31.094 -32.094 1 97 222 VAL A O 1
ATOM 1822 N N . GLU A 1 223 ? 1.1 -29.688 -31.875 1 95.06 223 GLU A N 1
ATOM 1823 C CA . GLU A 1 223 ? 2.041 -30.781 -31.641 1 95.06 223 GLU A CA 1
ATOM 1824 C C . GLU A 1 223 ? 1.692 -31.547 -30.359 1 95.06 223 GLU A C 1
ATOM 1826 O O . GLU A 1 223 ? 1.8 -32.781 -30.328 1 95.06 223 GLU A O 1
ATOM 1831 N N . LEU A 1 224 ? 1.291 -30.875 -29.391 1 96 224 LEU A N 1
ATOM 1832 C CA . LEU A 1 224 ? 0.932 -31.5 -28.125 1 96 224 LEU A CA 1
ATOM 1833 C C . LEU A 1 224 ? -0.295 -32.375 -28.281 1 96 224 LEU A C 1
ATOM 1835 O O . LEU A 1 224 ? -0.369 -33.469 -27.688 1 96 224 LEU A O 1
ATOM 1839 N N . LEU A 1 225 ? -1.226 -32 -29.141 1 97.56 225 LEU A N 1
ATOM 1840 C CA . LEU A 1 225 ? -2.523 -32.688 -29.203 1 97.56 225 LEU A CA 1
ATOM 1841 C C . LEU A 1 225 ? -2.555 -33.719 -30.312 1 97.56 225 LEU A C 1
ATOM 1843 O O . LEU A 1 225 ? -3.461 -34.562 -30.359 1 97.56 225 LEU A O 1
ATOM 1847 N N . LYS A 1 226 ? -1.613 -33.719 -31.141 1 96.62 226 LYS A N 1
ATOM 1848 C CA . LYS A 1 226 ? -1.66 -34.5 -32.375 1 96.62 226 LYS A CA 1
ATOM 1849 C C . LYS A 1 226 ? -1.854 -35.969 -32.094 1 96.62 226 LYS A C 1
ATOM 1851 O O . LYS A 1 226 ? -2.576 -36.656 -32.812 1 96.62 226 LYS A O 1
ATOM 1856 N N . ASP A 1 227 ? -1.265 -36.469 -31.047 1 95.56 227 ASP A N 1
ATOM 1857 C CA . ASP A 1 227 ? -1.29 -37.906 -30.797 1 95.56 227 ASP A CA 1
ATOM 1858 C C . ASP A 1 227 ? -2.541 -38.312 -30.016 1 95.56 227 ASP A C 1
ATOM 1860 O O . ASP A 1 227 ? -2.83 -39.5 -29.844 1 95.56 227 ASP A O 1
ATOM 1864 N N . ILE A 1 228 ? -3.297 -37.312 -29.594 1 97.19 228 ILE A N 1
ATOM 1865 C CA . ILE A 1 228 ? -4.48 -37.688 -28.812 1 97.19 228 ILE A CA 1
ATOM 1866 C C . ILE A 1 228 ? -5.73 -37.125 -29.484 1 97.19 228 ILE A C 1
ATOM 1868 O O . ILE A 1 228 ? -6.852 -37.406 -29.078 1 97.19 228 ILE A O 1
ATOM 1872 N N . ALA A 1 229 ? -5.609 -36.406 -30.5 1 97.94 229 ALA A N 1
ATOM 1873 C CA . ALA A 1 229 ? -6.727 -35.75 -31.172 1 97.94 229 ALA A CA 1
ATOM 1874 C C . ALA A 1 229 ? -7.781 -36.75 -31.609 1 97.94 229 ALA A C 1
ATOM 1876 O O . ALA A 1 229 ? -8.984 -36.5 -31.531 1 97.94 229 ALA A O 1
ATOM 1877 N N . HIS A 1 230 ? -7.395 -37.938 -32.062 1 97.25 230 HIS A N 1
ATOM 1878 C CA . HIS A 1 230 ? -8.297 -38.969 -32.594 1 97.25 230 HIS A CA 1
ATOM 1879 C C . HIS A 1 230 ? -9.125 -39.594 -31.469 1 97.25 230 HIS A C 1
ATOM 1881 O O . HIS A 1 230 ? -10.133 -40.25 -31.734 1 97.25 230 HIS A O 1
ATOM 1887 N N . LEU A 1 231 ? -8.688 -39.438 -30.25 1 97.12 231 LEU A N 1
ATOM 1888 C CA . LEU A 1 231 ? -9.383 -40 -29.094 1 97.12 231 LEU A CA 1
ATOM 1889 C C . LEU A 1 231 ? -10.453 -39.031 -28.578 1 97.12 231 LEU A C 1
ATOM 1891 O O . LEU A 1 231 ? -11.234 -39.406 -27.703 1 97.12 231 LEU A O 1
ATOM 1895 N N . LEU A 1 232 ? -10.531 -37.781 -29.125 1 97.38 232 LEU A N 1
ATOM 1896 C CA . LEU A 1 232 ? -11.391 -36.719 -28.625 1 97.38 232 LEU A CA 1
ATOM 1897 C C . LEU A 1 232 ? -12.531 -36.438 -29.594 1 97.38 232 LEU A C 1
ATOM 1899 O O . LEU A 1 232 ? -12.383 -36.656 -30.797 1 97.38 232 LEU A O 1
ATOM 1903 N N . PRO A 1 233 ? -13.695 -36.031 -29.031 1 95.75 233 PRO A N 1
ATOM 1904 C CA . PRO A 1 233 ? -14.766 -35.594 -29.922 1 95.75 233 PRO A CA 1
ATOM 1905 C C . PRO A 1 233 ? -14.438 -34.312 -30.656 1 95.75 233 PRO A C 1
ATOM 1907 O O . PRO A 1 233 ? -13.5 -33.594 -30.281 1 95.75 233 PRO A O 1
ATOM 1910 N N . ASP A 1 234 ? -15.242 -34.031 -31.703 1 97.69 234 ASP A N 1
ATOM 1911 C CA . ASP A 1 234 ? -15.094 -32.781 -32.438 1 97.69 234 ASP A CA 1
ATOM 1912 C C . ASP A 1 234 ? -15.352 -31.594 -31.531 1 97.69 234 ASP A C 1
ATOM 1914 O O . ASP A 1 234 ? -16.328 -31.578 -30.766 1 97.69 234 ASP A O 1
ATOM 1918 N N . MET A 1 235 ? -14.516 -30.594 -31.594 1 98.31 235 MET A N 1
ATOM 1919 C CA . MET A 1 235 ? -14.672 -29.406 -30.781 1 98.31 235 MET A CA 1
ATOM 1920 C C . MET A 1 235 ? -13.742 -28.297 -31.25 1 98.31 235 MET A C 1
ATOM 1922 O O . MET A 1 235 ? -12.789 -28.547 -32 1 98.31 235 MET A O 1
ATOM 1926 N N . ASP A 1 236 ? -14.07 -27.031 -30.906 1 98.5 236 ASP A N 1
ATOM 1927 C CA . ASP A 1 236 ? -13.211 -25.859 -31.031 1 98.5 236 ASP A CA 1
ATOM 1928 C C . ASP A 1 236 ? -12.648 -25.453 -29.672 1 98.5 236 ASP A C 1
ATOM 1930 O O . ASP A 1 236 ? -13.391 -25.344 -28.688 1 98.5 236 ASP A O 1
ATOM 1934 N N . ILE A 1 237 ? -11.375 -25.297 -29.625 1 98.5 237 ILE A N 1
ATOM 1935 C CA . ILE A 1 237 ? -10.688 -24.953 -28.375 1 98.5 237 ILE A CA 1
ATOM 1936 C C . ILE A 1 237 ? -10.102 -23.531 -28.5 1 98.5 237 ILE A C 1
ATOM 1938 O O . ILE A 1 237 ? -9.008 -23.359 -29.031 1 98.5 237 ILE A O 1
ATOM 1942 N N . PRO A 1 238 ? -10.797 -22.484 -28 1 98.5 238 PRO A N 1
ATOM 1943 C CA . PRO A 1 238 ? -10.258 -21.125 -28.031 1 98.5 238 PRO A CA 1
ATOM 1944 C C . PRO A 1 238 ? -9.172 -20.906 -26.969 1 98.5 238 PRO A C 1
ATOM 1946 O O . PRO A 1 238 ? -9.445 -20.984 -25.781 1 98.5 238 PRO A O 1
ATOM 1949 N N . ILE A 1 239 ? -7.965 -20.516 -27.406 1 97.88 239 ILE A N 1
ATOM 1950 C CA . ILE A 1 239 ? -6.809 -20.406 -26.516 1 97.88 239 ILE A CA 1
ATOM 1951 C C . ILE A 1 239 ? -6.223 -19 -26.609 1 97.88 239 ILE A C 1
ATOM 1953 O O . ILE A 1 239 ? -5.996 -18.469 -27.703 1 97.88 239 ILE A O 1
ATOM 1957 N N . SER A 1 240 ? -6.062 -18.391 -25.438 1 96.56 240 SER A N 1
ATOM 1958 C CA . SER A 1 240 ? -5.344 -17.109 -25.406 1 96.56 240 SER A CA 1
ATOM 1959 C C . SER A 1 240 ? -3.852 -17.312 -25.625 1 96.56 240 SER A C 1
ATOM 1961 O O . SER A 1 240 ? -3.238 -18.188 -25 1 96.56 240 SER A O 1
ATOM 1963 N N . VAL A 1 241 ? -3.295 -16.469 -26.453 1 95.12 241 VAL A N 1
ATOM 1964 C CA . VAL A 1 241 ? -1.862 -16.562 -26.719 1 95.12 241 VAL A CA 1
ATOM 1965 C C . VAL A 1 241 ? -1.089 -15.852 -25.609 1 95.12 241 VAL A C 1
ATOM 1967 O O . VAL A 1 241 ? 0.116 -16.062 -25.453 1 95.12 241 VAL A O 1
ATOM 1970 N N . GLU A 1 242 ? -1.763 -15.094 -24.75 1 91.44 242 GLU A N 1
ATOM 1971 C CA . GLU A 1 242 ? -1.123 -14.25 -23.75 1 91.44 242 GLU A CA 1
ATOM 1972 C C . GLU A 1 242 ? -0.685 -15.07 -22.547 1 91.44 242 GLU A C 1
ATOM 1974 O O . GLU A 1 242 ? -1.284 -16.109 -22.234 1 91.44 242 GLU A O 1
ATOM 1979 N N . ASP A 1 243 ? 0.336 -14.523 -21.875 1 87.56 243 ASP A N 1
ATOM 1980 C CA . ASP A 1 243 ? 0.82 -15.141 -20.641 1 87.56 243 ASP A CA 1
ATOM 1981 C C . ASP A 1 243 ? -0.1 -14.82 -19.469 1 87.56 243 ASP A C 1
ATOM 1983 O O . ASP A 1 243 ? -0.093 -15.516 -18.453 1 87.56 243 ASP A O 1
ATOM 1987 N N . LEU A 1 244 ? -0.845 -13.82 -19.625 1 90.81 244 LEU A N 1
ATOM 1988 C CA . LEU A 1 244 ? -1.632 -13.289 -18.516 1 90.81 244 LEU A CA 1
ATOM 1989 C C . LEU A 1 244 ? -3.104 -13.656 -18.672 1 90.81 244 LEU A C 1
ATOM 1991 O O . LEU A 1 244 ? -3.607 -13.758 -19.797 1 90.81 244 LEU A O 1
ATOM 1995 N N . PRO A 1 245 ? -3.793 -13.906 -17.578 1 92.25 245 PRO A N 1
ATOM 1996 C CA . PRO A 1 245 ? -5.23 -14.156 -17.672 1 92.25 245 PRO A CA 1
ATOM 1997 C C . PRO A 1 245 ? -6.023 -12.922 -18.078 1 92.25 245 PRO A C 1
ATOM 1999 O O . PRO A 1 245 ? -5.547 -11.797 -17.922 1 92.25 245 PRO A O 1
ATOM 2002 N N . ALA A 1 246 ? -7.242 -13.195 -18.562 1 93.12 246 ALA A N 1
ATOM 2003 C CA . ALA A 1 246 ? -7.953 -12.07 -19.156 1 93.12 246 ALA A CA 1
ATOM 2004 C C . ALA A 1 246 ? -9.398 -12.008 -18.672 1 93.12 246 ALA A C 1
ATOM 2006 O O . ALA A 1 246 ? -10.023 -10.945 -18.703 1 93.12 246 ALA A O 1
ATOM 2007 N N . VAL A 1 247 ? -9.938 -13.133 -18.234 1 96.12 247 VAL A N 1
ATOM 2008 C CA . VAL A 1 247 ? -11.367 -13.172 -17.953 1 96.12 247 VAL A CA 1
ATOM 2009 C C . VAL A 1 247 ? -11.602 -13.109 -16.438 1 96.12 247 VAL A C 1
ATOM 2011 O O . VAL A 1 247 ? -11.977 -14.102 -15.82 1 96.12 247 VAL A O 1
ATOM 2014 N N . SER A 1 248 ? -11.555 -11.906 -15.906 1 94.88 248 SER A N 1
ATOM 2015 C CA . SER A 1 248 ? -11.852 -11.703 -14.492 1 94.88 248 SER A CA 1
ATOM 2016 C C . SER A 1 248 ? -13.352 -11.711 -14.234 1 94.88 248 SER A C 1
ATOM 2018 O O . SER A 1 248 ? -14.133 -11.18 -15.031 1 94.88 248 SER A O 1
ATOM 2020 N N . VAL A 1 249 ? -13.773 -12.344 -13.148 1 96.12 249 VAL A N 1
ATOM 2021 C CA . VAL A 1 249 ? -15.188 -12.398 -12.773 1 96.12 249 VAL A CA 1
ATOM 2022 C C . VAL A 1 249 ? -15.367 -11.828 -11.367 1 96.12 249 VAL A C 1
ATOM 2024 O O . VAL A 1 249 ? -14.469 -11.93 -10.531 1 96.12 249 VAL A O 1
ATOM 2027 N N . SER A 1 250 ? -16.531 -11.156 -11.156 1 95.38 250 SER A N 1
ATOM 2028 C CA . SER A 1 250 ? -16.797 -10.633 -9.82 1 95.38 250 SER A CA 1
ATOM 2029 C C . SER A 1 250 ? -16.906 -11.766 -8.797 1 95.38 250 SER A C 1
ATOM 2031 O O . SER A 1 250 ? -17.359 -12.859 -9.125 1 95.38 250 SER A O 1
ATOM 2033 N N . ALA A 1 251 ? -16.484 -11.5 -7.613 1 94.88 251 ALA A N 1
ATOM 2034 C CA . ALA A 1 251 ? -16.562 -12.5 -6.555 1 94.88 251 ALA A CA 1
ATOM 2035 C C . ALA A 1 251 ? -18 -12.977 -6.363 1 94.88 251 ALA A C 1
ATOM 2037 O O . ALA A 1 251 ? -18.25 -14.164 -6.141 1 94.88 251 ALA A O 1
ATOM 2038 N N . LYS A 1 252 ? -18.938 -12.062 -6.43 1 93.94 252 LYS A N 1
ATOM 2039 C CA . LYS A 1 252 ? -20.344 -12.398 -6.258 1 93.94 252 LYS A CA 1
ATOM 2040 C C . LYS A 1 252 ? -20.828 -13.336 -7.363 1 93.94 252 LYS A C 1
ATOM 2042 O O . LYS A 1 252 ? -21.531 -14.305 -7.094 1 93.94 252 LYS A O 1
ATOM 2047 N N . ASN A 1 253 ? -20.469 -13.016 -8.547 1 95.88 253 ASN A N 1
ATOM 2048 C CA . ASN A 1 253 ? -20.844 -13.883 -9.664 1 95.88 253 ASN A CA 1
ATOM 2049 C C . ASN A 1 253 ? -20.203 -15.258 -9.547 1 95.88 253 ASN A C 1
ATOM 2051 O O . ASN A 1 253 ? -20.844 -16.281 -9.805 1 95.88 253 ASN A O 1
ATOM 2055 N N . TYR A 1 254 ? -18.953 -15.289 -9.227 1 96.06 254 TYR A N 1
ATOM 2056 C CA . TYR A 1 254 ? -18.25 -16.547 -9.023 1 96.06 254 TYR A CA 1
ATOM 2057 C C . TYR A 1 254 ? -18.969 -17.406 -7.992 1 96.06 254 TYR A C 1
ATOM 2059 O O . TYR A 1 254 ? -19.219 -18.594 -8.234 1 96.06 254 TYR A O 1
ATOM 2067 N N . GLU A 1 255 ? -19.297 -16.812 -6.91 1 94.19 255 GLU A N 1
ATOM 2068 C CA . GLU A 1 255 ? -19.984 -17.531 -5.84 1 94.19 255 GLU A CA 1
ATOM 2069 C C . GLU A 1 255 ? -21.359 -18.031 -6.289 1 94.19 255 GLU A C 1
ATOM 2071 O O . GLU A 1 255 ? -21.781 -19.125 -5.93 1 94.19 255 GLU A O 1
ATOM 2076 N N . HIS A 1 256 ? -22 -17.219 -7.012 1 95.56 256 HIS A N 1
ATOM 2077 C CA . HIS A 1 256 ? -23.312 -17.609 -7.516 1 95.56 256 HIS A CA 1
ATOM 2078 C C . HIS A 1 256 ? -23.219 -18.844 -8.406 1 95.56 256 HIS A C 1
ATOM 2080 O O . HIS A 1 256 ? -24.078 -19.734 -8.328 1 95.56 256 HIS A O 1
ATOM 2086 N N . HIS A 1 257 ? -22.25 -18.891 -9.227 1 97.25 257 HIS A N 1
ATOM 2087 C CA . HIS A 1 257 ? -22.031 -20.062 -10.062 1 97.25 257 HIS A CA 1
ATOM 2088 C C . HIS A 1 257 ? -21.766 -21.297 -9.227 1 97.25 257 HIS A C 1
ATOM 2090 O O . HIS A 1 257 ? -22.359 -22.359 -9.453 1 97.25 257 HIS A O 1
ATOM 2096 N N . ILE A 1 258 ? -20.922 -21.188 -8.297 1 96.62 258 ILE A N 1
ATOM 2097 C CA . ILE A 1 258 ? -20.547 -22.312 -7.457 1 96.62 258 ILE A CA 1
ATOM 2098 C C . ILE A 1 258 ? -21.766 -22.797 -6.668 1 96.62 258 ILE A C 1
ATOM 2100 O O . ILE A 1 258 ? -21.984 -24 -6.527 1 96.62 258 ILE A O 1
ATOM 2104 N N . GLN A 1 259 ? -22.531 -21.875 -6.172 1 95.56 259 GLN A N 1
ATOM 2105 C CA . GLN A 1 259 ? -23.734 -22.219 -5.434 1 95.56 259 GLN A CA 1
ATOM 2106 C C . GLN A 1 259 ? -24.719 -22.969 -6.32 1 95.56 259 GLN A C 1
ATOM 2108 O O . GLN A 1 259 ? -25.359 -23.938 -5.883 1 95.56 259 GLN A O 1
ATOM 2113 N N . ALA A 1 260 ? -24.875 -22.5 -7.477 1 96.81 260 ALA A N 1
ATOM 2114 C CA . ALA A 1 260 ? -25.75 -23.172 -8.422 1 96.81 260 ALA A CA 1
ATOM 2115 C C . ALA A 1 260 ? -25.312 -24.625 -8.648 1 96.81 260 ALA A C 1
ATOM 2117 O O . ALA A 1 260 ? -26.125 -25.531 -8.648 1 96.81 260 ALA A O 1
ATOM 2118 N N . VAL A 1 261 ? -24.031 -24.859 -8.797 1 96.62 261 VAL A N 1
ATOM 2119 C CA . VAL A 1 261 ? -23.484 -26.188 -9.016 1 96.62 261 VAL A CA 1
ATOM 2120 C C . VAL A 1 261 ? -23.734 -27.062 -7.789 1 96.62 261 VAL A C 1
ATOM 2122 O O . VAL A 1 261 ? -24.156 -28.203 -7.91 1 96.62 261 VAL A O 1
ATOM 2125 N N . ARG A 1 262 ? -23.484 -26.516 -6.664 1 94.75 262 ARG A N 1
ATOM 2126 C CA . ARG A 1 262 ? -23.688 -27.25 -5.418 1 94.75 262 ARG A CA 1
ATOM 2127 C C . ARG A 1 262 ? -25.141 -27.672 -5.258 1 94.75 262 ARG A C 1
ATOM 2129 O O . ARG A 1 262 ? -25.438 -28.75 -4.742 1 94.75 262 ARG A O 1
ATOM 2136 N N . ASN A 1 263 ? -26.016 -26.844 -5.738 1 94.69 263 ASN A N 1
ATOM 2137 C CA . ASN A 1 263 ? -27.453 -27.094 -5.613 1 94.69 263 ASN A CA 1
ATOM 2138 C C . ASN A 1 263 ? -27.984 -27.891 -6.801 1 94.69 263 ASN A C 1
ATOM 2140 O O . ASN A 1 263 ? -29.188 -28.156 -6.895 1 94.69 263 ASN A O 1
ATOM 2144 N N . SER A 1 264 ? -27.141 -28.25 -7.664 1 92.62 264 SER A N 1
ATOM 2145 C CA . SER A 1 264 ? -27.516 -28.969 -8.875 1 92.62 264 SER A CA 1
ATOM 2146 C C . SER A 1 264 ? -28.594 -28.219 -9.656 1 92.62 264 SER A C 1
ATOM 2148 O O . SER A 1 264 ? -29.594 -28.797 -10.07 1 92.62 264 SER A O 1
ATOM 2150 N N . THR A 1 265 ? -28.375 -26.891 -9.695 1 94.62 265 THR A N 1
ATOM 2151 C CA . THR A 1 265 ? -29.266 -26.031 -10.469 1 94.62 265 THR A CA 1
ATOM 2152 C C . THR A 1 265 ? -28.469 -25.234 -11.5 1 94.62 265 THR A C 1
ATOM 2154 O O . THR A 1 265 ? -27.25 -25.172 -11.445 1 94.62 265 THR A O 1
ATOM 2157 N N . LEU A 1 266 ? -29.172 -24.719 -12.484 1 96.88 266 LEU A N 1
ATOM 2158 C CA . LEU A 1 266 ? -28.609 -23.797 -13.469 1 96.88 266 LEU A CA 1
ATOM 2159 C C . LEU A 1 266 ? -28.953 -22.359 -13.133 1 96.88 266 LEU A C 1
ATOM 2161 O O . LEU A 1 266 ? -29.891 -22.094 -12.375 1 96.88 266 LEU A O 1
ATOM 2165 N N . LEU A 1 267 ? -28.156 -21.469 -13.656 1 96.5 267 LEU A N 1
ATOM 2166 C CA . LEU A 1 267 ? -28.391 -20.047 -13.445 1 96.5 267 LEU A CA 1
ATOM 2167 C C . LEU A 1 267 ? -29.656 -19.609 -14.18 1 96.5 267 LEU A C 1
ATOM 2169 O O . LEU A 1 267 ? -29.953 -20.094 -15.273 1 96.5 267 LEU A O 1
ATOM 2173 N N . SER A 1 268 ? -30.391 -18.625 -13.609 1 94.81 268 SER A N 1
ATOM 2174 C CA . SER A 1 268 ? -31.547 -18.031 -14.258 1 94.81 268 SER A CA 1
ATOM 2175 C C . SER A 1 268 ? -31.125 -17.109 -15.406 1 94.81 268 SER A C 1
ATOM 2177 O O . SER A 1 268 ? -29.969 -16.688 -15.477 1 94.81 268 SER A O 1
ATOM 2179 N N . PRO A 1 269 ? -32.062 -16.844 -16.312 1 93.12 269 PRO A N 1
ATOM 2180 C CA . PRO A 1 269 ? -31.734 -15.93 -17.406 1 93.12 269 PRO A CA 1
ATOM 2181 C C . PRO A 1 269 ? -31.219 -14.578 -16.922 1 93.12 269 PRO A C 1
ATOM 2183 O O . PRO A 1 269 ? -30.312 -14 -17.547 1 93.12 269 PRO A O 1
ATOM 2186 N N . GLN A 1 270 ? -31.719 -14.117 -15.859 1 91.62 270 GLN A N 1
ATOM 2187 C CA . GLN A 1 270 ? -31.266 -12.852 -15.289 1 91.62 270 GLN A CA 1
ATOM 2188 C C . GLN A 1 270 ? -29.844 -12.953 -14.766 1 91.62 270 GLN A C 1
ATOM 2190 O O . GLN A 1 270 ? -29.031 -12.047 -14.977 1 91.62 270 GLN A O 1
ATOM 2195 N N . ASP A 1 271 ? -29.516 -14.039 -14.203 1 91.06 271 ASP A N 1
ATOM 2196 C CA . ASP A 1 271 ? -28.188 -14.242 -13.609 1 91.06 271 ASP A CA 1
ATOM 2197 C C . ASP A 1 271 ? -27.125 -14.469 -14.68 1 91.06 271 ASP A C 1
ATOM 2199 O O . ASP A 1 271 ? -25.938 -14.227 -14.453 1 91.06 271 ASP A O 1
ATOM 2203 N N . LEU A 1 272 ? -27.578 -14.859 -15.789 1 92.56 272 LEU A N 1
ATOM 2204 C CA . LEU A 1 272 ? -26.656 -15.141 -16.891 1 92.56 272 LEU A CA 1
ATOM 2205 C C . LEU A 1 272 ? -26.094 -13.852 -17.453 1 92.56 272 LEU A C 1
ATOM 2207 O O . LEU A 1 272 ? -24.969 -13.836 -17.969 1 92.56 272 LEU A O 1
ATOM 2211 N N . THR A 1 273 ? -26.797 -12.789 -17.344 1 88.5 273 THR A N 1
ATOM 2212 C CA . THR A 1 273 ? -26.375 -11.531 -17.953 1 88.5 273 THR A CA 1
ATOM 2213 C C . THR A 1 273 ? -25.781 -10.594 -16.906 1 88.5 273 THR A C 1
ATOM 2215 O O . THR A 1 273 ? -25.047 -9.664 -17.234 1 88.5 273 THR A O 1
ATOM 2218 N N . ASP A 1 274 ? -26.047 -10.875 -15.695 1 86.62 274 ASP A N 1
ATOM 2219 C CA . ASP A 1 274 ? -25.594 -10.008 -14.602 1 86.62 274 ASP A CA 1
ATOM 2220 C C . ASP A 1 274 ? -24.156 -10.312 -14.211 1 86.62 274 ASP A C 1
ATOM 2222 O O . ASP A 1 274 ? -23.844 -11.406 -13.742 1 86.62 274 ASP A O 1
ATOM 2226 N N . ILE A 1 275 ? -23.328 -9.273 -14.375 1 87.75 275 ILE A N 1
ATOM 2227 C CA . ILE A 1 275 ? -21.922 -9.461 -14.023 1 87.75 275 ILE A CA 1
ATOM 2228 C C . ILE A 1 275 ? -21.719 -9.227 -12.531 1 87.75 275 ILE A C 1
ATOM 2230 O O . ILE A 1 275 ? -20.656 -9.516 -11.984 1 87.75 275 ILE A O 1
ATOM 2234 N N . LYS A 1 276 ? -22.781 -8.758 -11.867 1 83.06 276 LYS A N 1
ATOM 2235 C CA . LYS A 1 276 ? -22.844 -8.555 -10.422 1 83.06 276 LYS A CA 1
ATOM 2236 C C . LYS A 1 276 ? -21.672 -7.711 -9.93 1 83.06 276 LYS A C 1
ATOM 2238 O O . LYS A 1 276 ? -21 -8.078 -8.969 1 83.06 276 LYS A O 1
ATOM 2243 N N . ASP A 1 277 ? -21.391 -6.711 -10.656 1 81.81 277 ASP A N 1
ATOM 2244 C CA . ASP A 1 277 ? -20.406 -5.707 -10.25 1 81.81 277 ASP A CA 1
ATOM 2245 C C . ASP A 1 277 ? -20.891 -4.941 -9.016 1 81.81 277 ASP A C 1
ATOM 2247 O O . ASP A 1 277 ? -22.078 -4.672 -8.875 1 81.81 277 ASP A O 1
ATOM 2251 N N . GLN A 1 278 ? -20.109 -4.734 -8.023 1 80.75 278 GLN A N 1
ATOM 2252 C CA . GLN A 1 278 ? -20.469 -4.016 -6.809 1 80.75 278 GLN A CA 1
ATOM 2253 C C . GLN A 1 278 ? -20.141 -2.529 -6.93 1 80.75 278 GLN A C 1
ATOM 2255 O O . GLN A 1 278 ? -19.016 -2.164 -7.266 1 80.75 278 GLN A O 1
ATOM 2260 N N . PRO A 1 279 ? -21.141 -1.766 -6.605 1 79.06 279 PRO A N 1
ATOM 2261 C CA . PRO A 1 279 ? -20.906 -0.324 -6.68 1 79.06 279 PRO A CA 1
ATOM 2262 C C . PRO A 1 279 ? -19.781 0.13 -5.75 1 79.06 279 PRO A C 1
ATOM 2264 O O . PRO A 1 279 ? -19.734 -0.283 -4.59 1 79.06 279 PRO A O 1
ATOM 2267 N N . GLY A 1 280 ? -18.891 0.942 -6.348 1 78.94 280 GLY A N 1
ATOM 2268 C CA . GLY A 1 280 ? -17.828 1.521 -5.539 1 78.94 280 GLY A CA 1
ATOM 2269 C C . GLY A 1 280 ? -16.641 0.589 -5.355 1 78.94 280 GLY A C 1
ATOM 2270 O O . GLY A 1 280 ? -15.695 0.914 -4.637 1 78.94 280 GLY A O 1
ATOM 2271 N N . ILE A 1 281 ? -16.812 -0.593 -5.84 1 85.12 281 ILE A N 1
ATOM 2272 C CA . ILE A 1 281 ? -15.703 -1.543 -5.801 1 85.12 281 ILE A CA 1
ATOM 2273 C C . ILE A 1 281 ? -15.102 -1.695 -7.195 1 85.12 281 ILE A C 1
ATOM 2275 O O . ILE A 1 281 ? -15.828 -1.961 -8.164 1 85.12 281 ILE A O 1
ATOM 2279 N N . TYR A 1 282 ? -13.773 -1.472 -7.281 1 81 282 TYR A N 1
ATOM 2280 C CA . TYR A 1 282 ? -13.148 -1.454 -8.602 1 81 282 TYR A CA 1
ATOM 2281 C C . TYR A 1 282 ? -11.922 -2.357 -8.641 1 81 282 TYR A C 1
ATOM 2283 O O . TYR A 1 282 ? -11.352 -2.684 -7.598 1 81 282 TYR A O 1
ATOM 2291 N N . GLY A 1 283 ? -11.625 -2.844 -9.875 1 87.06 283 GLY A N 1
ATOM 2292 C CA . GLY A 1 283 ? -10.391 -3.582 -10.094 1 87.06 283 GLY A CA 1
ATOM 2293 C C . GLY A 1 283 ? -10.359 -4.918 -9.375 1 87.06 283 GLY A C 1
ATOM 2294 O O . GLY A 1 283 ? -11.328 -5.68 -9.43 1 87.06 283 GLY A O 1
ATOM 2295 N N . TRP A 1 284 ? -9.242 -5.227 -8.734 1 91.81 284 TRP A N 1
ATOM 2296 C CA . TRP A 1 284 ? -9 -6.52 -8.102 1 91.81 284 TRP A CA 1
ATOM 2297 C C . TRP A 1 284 ? -9.984 -6.766 -6.965 1 91.81 284 TRP A C 1
ATOM 2299 O O . TRP A 1 284 ? -10.375 -7.91 -6.711 1 91.81 284 TRP A O 1
ATOM 2309 N N . SER A 1 285 ? -10.422 -5.684 -6.348 1 89.88 285 SER A N 1
ATOM 2310 C CA . SER A 1 285 ? -11.312 -5.816 -5.203 1 89.88 285 SER A CA 1
ATOM 2311 C C . SER A 1 285 ? -12.656 -6.418 -5.617 1 89.88 285 SER A C 1
ATOM 2313 O O . SER A 1 285 ? -13.312 -7.098 -4.824 1 89.88 285 SER A O 1
ATOM 2315 N N . ASN A 1 286 ? -13.031 -6.172 -6.832 1 91.25 286 ASN A N 1
ATOM 2316 C CA . ASN A 1 286 ? -14.305 -6.695 -7.32 1 91.25 286 ASN A CA 1
ATOM 2317 C C . ASN A 1 286 ? -14.266 -8.211 -7.461 1 91.25 286 ASN A C 1
ATOM 2319 O O . ASN A 1 286 ? -15.312 -8.867 -7.434 1 91.25 286 ASN A O 1
ATOM 2323 N N . SER A 1 287 ? -13.094 -8.805 -7.57 1 93.75 287 SER A N 1
ATOM 2324 C CA . SER A 1 287 ? -12.938 -10.242 -7.73 1 93.75 287 SER A CA 1
ATOM 2325 C C . SER A 1 287 ? -12.727 -10.93 -6.387 1 93.75 287 SER A C 1
ATOM 2327 O O . SER A 1 287 ? -12.469 -12.141 -6.336 1 93.75 287 SER A O 1
ATOM 2329 N N . CYS A 1 288 ? -12.789 -10.195 -5.375 1 94 288 CYS A N 1
ATOM 2330 C CA . CYS A 1 288 ? -12.562 -10.742 -4.043 1 94 288 CYS A CA 1
ATOM 2331 C C . CYS A 1 288 ? -13.82 -10.641 -3.188 1 94 288 CYS A C 1
ATOM 2333 O O . CYS A 1 288 ? -14.539 -9.641 -3.26 1 94 288 CYS A O 1
ATOM 2335 N N . SER A 1 289 ? -14.023 -11.672 -2.396 1 91.44 289 SER A N 1
ATOM 2336 C CA . SER A 1 289 ? -15.156 -11.68 -1.473 1 91.44 289 SER A CA 1
ATOM 2337 C C . SER A 1 289 ? -15.055 -10.539 -0.467 1 91.44 289 SER A C 1
ATOM 2339 O O . SER A 1 289 ? -13.953 -10.094 -0.129 1 91.44 289 SER A O 1
ATOM 2341 N N . SER A 1 290 ? -16.234 -10.039 0.032 1 84.12 290 SER A N 1
ATOM 2342 C CA . SER A 1 290 ? -16.266 -8.969 1.023 1 84.12 290 SER A CA 1
ATOM 2343 C C . SER A 1 290 ? -15.57 -9.383 2.312 1 84.12 290 SER A C 1
ATOM 2345 O O . SER A 1 290 ? -15.164 -8.539 3.109 1 84.12 290 SER A O 1
ATOM 2347 N N . GLN A 1 291 ? -15.359 -10.695 2.434 1 81.69 291 GLN A N 1
ATOM 2348 C CA . GLN A 1 291 ? -14.75 -11.211 3.652 1 81.69 291 GLN A CA 1
ATOM 2349 C C . GLN A 1 291 ? -13.25 -11.406 3.471 1 81.69 291 GLN A C 1
ATOM 2351 O O . GLN A 1 291 ? -12.539 -11.758 4.418 1 81.69 291 GLN A O 1
ATOM 2356 N N . SER A 1 292 ? -12.828 -11.211 2.264 1 88.44 292 SER A N 1
ATOM 2357 C CA . SER A 1 292 ? -11.406 -11.383 2 1 88.44 292 SER A CA 1
ATOM 2358 C C . SER A 1 292 ? -10.578 -10.312 2.703 1 88.44 292 SER A C 1
ATOM 2360 O O . SER A 1 292 ? -11.094 -9.25 3.043 1 88.44 292 SER A O 1
ATOM 2362 N N . GLU A 1 293 ? -9.281 -10.586 2.943 1 85 293 GLU A N 1
ATOM 2363 C CA . GLU A 1 293 ? -8.375 -9.633 3.562 1 85 293 GLU A CA 1
ATOM 2364 C C . GLU A 1 293 ? -8.227 -8.375 2.703 1 85 293 GLU A C 1
ATOM 2366 O O . GLU A 1 293 ? -8.125 -7.266 3.229 1 85 293 GLU A O 1
ATOM 2371 N N . LEU A 1 294 ? -8.195 -8.508 1.423 1 89.19 294 LEU A N 1
ATOM 2372 C CA . LEU A 1 294 ? -8.07 -7.367 0.521 1 89.19 294 LEU A CA 1
ATOM 2373 C C . LEU A 1 294 ? -9.234 -6.395 0.706 1 89.19 294 LEU A C 1
ATOM 2375 O O . LEU A 1 294 ? -9.023 -5.184 0.788 1 89.19 294 LEU A O 1
ATOM 2379 N N . ARG A 1 295 ? -10.469 -6.883 0.793 1 86.62 295 ARG A N 1
ATOM 2380 C CA . ARG A 1 295 ? -11.648 -6.039 0.949 1 86.62 295 ARG A CA 1
ATOM 2381 C C . ARG A 1 295 ? -11.688 -5.41 2.338 1 86.62 295 ARG A C 1
ATOM 2383 O O . ARG A 1 295 ? -12.102 -4.258 2.49 1 86.62 295 ARG A O 1
ATOM 2390 N N . ARG A 1 296 ? -11.242 -6.129 3.279 1 79.75 296 ARG A N 1
ATOM 2391 C CA . ARG A 1 296 ? -11.172 -5.57 4.625 1 79.75 296 ARG A CA 1
ATOM 2392 C C . ARG A 1 296 ? -10.172 -4.422 4.688 1 79.75 296 ARG A C 1
ATOM 2394 O O . ARG A 1 296 ? -10.43 -3.404 5.34 1 79.75 296 ARG A O 1
ATOM 2401 N N . ASN A 1 297 ? -9.086 -4.641 4.023 1 77.44 297 ASN A N 1
ATOM 2402 C CA . ASN A 1 297 ? -8.07 -3.59 3.957 1 77.44 297 ASN A CA 1
ATOM 2403 C C . ASN A 1 297 ? -8.602 -2.344 3.252 1 77.44 297 ASN A C 1
ATOM 2405 O O . ASN A 1 297 ? -8.305 -1.22 3.656 1 77.44 297 ASN A O 1
ATOM 2409 N N . LEU A 1 298 ? -9.305 -2.596 2.25 1 76.44 298 LEU A N 1
ATOM 2410 C CA . LEU A 1 298 ? -9.875 -1.5 1.474 1 76.44 298 LEU A CA 1
ATOM 2411 C C . LEU A 1 298 ? -10.797 -0.643 2.336 1 76.44 298 LEU A C 1
ATOM 2413 O O . LEU A 1 298 ? -10.828 0.581 2.189 1 76.44 298 LEU A O 1
ATOM 2417 N N . ASP A 1 299 ? -11.453 -1.306 3.207 1 72.56 299 ASP A N 1
ATOM 2418 C CA . ASP A 1 299 ? -12.43 -0.607 4.039 1 72.56 299 ASP A CA 1
ATOM 2419 C C . ASP A 1 299 ? -11.773 -0.078 5.316 1 72.56 299 ASP A C 1
ATOM 2421 O O . ASP A 1 299 ? -12.461 0.445 6.199 1 72.56 299 ASP A O 1
ATOM 2425 N N . GLY A 1 300 ? -10.453 -0.204 5.305 1 64.56 300 GLY A N 1
ATOM 2426 C CA . GLY A 1 300 ? -9.75 0.236 6.5 1 64.56 300 GLY A CA 1
ATOM 2427 C C . GLY A 1 300 ? -10.062 -0.608 7.723 1 64.56 300 GLY A C 1
ATOM 2428 O O . GLY A 1 300 ? -9.992 -0.123 8.852 1 64.56 300 GLY A O 1
ATOM 2429 N N . LEU A 1 301 ? -10.633 -1.669 7.496 1 57.56 301 LEU A N 1
ATOM 2430 C CA . LEU A 1 301 ? -11.109 -2.527 8.578 1 57.56 301 LEU A CA 1
ATOM 2431 C C . LEU A 1 301 ? -10.141 -3.678 8.82 1 57.56 301 LEU A C 1
ATOM 2433 O O . LEU A 1 301 ? -10.539 -4.754 9.266 1 57.56 301 LEU A O 1
ATOM 2437 N N . GLN A 1 302 ? -8.891 -3.361 8.352 1 56.31 302 GLN A N 1
ATOM 2438 C CA . GLN A 1 302 ? -7.922 -4.426 8.586 1 56.31 302 GLN A CA 1
ATOM 2439 C C . GLN A 1 302 ? -7.914 -4.844 10.055 1 56.31 302 GLN A C 1
ATOM 2441 O O . GLN A 1 302 ? -8.203 -4.035 10.938 1 56.31 302 GLN A O 1
ATOM 2446 N N . ASP A 1 303 ? -7.977 -6.203 10.148 1 48.88 303 ASP A N 1
ATOM 2447 C CA . ASP A 1 303 ? -7.914 -6.766 11.5 1 48.88 303 ASP A CA 1
ATOM 2448 C C . ASP A 1 303 ? -6.727 -6.203 12.273 1 48.88 303 ASP A C 1
ATOM 2450 O O . ASP A 1 303 ? -5.574 -6.465 11.93 1 48.88 303 ASP A O 1
ATOM 2454 N N . LEU A 1 304 ? -7.074 -5.238 13.008 1 48.31 304 LEU A N 1
ATOM 2455 C CA . LEU A 1 304 ? -6.043 -4.59 13.812 1 48.31 304 LEU A CA 1
ATOM 2456 C C . LEU A 1 304 ? -5.336 -5.602 14.711 1 48.31 304 LEU A C 1
ATOM 2458 O O . LEU A 1 304 ? -4.195 -5.379 15.125 1 48.31 304 LEU A O 1
ATOM 2462 N N . SER A 1 305 ? -6.082 -6.66 15.008 1 42.66 305 SER A N 1
ATOM 2463 C CA . SER A 1 305 ? -5.496 -7.703 15.836 1 42.66 305 SER A CA 1
ATOM 2464 C C . SER A 1 305 ? -4.375 -8.43 15.102 1 42.66 305 SER A C 1
ATOM 2466 O O . SER A 1 305 ? -3.41 -8.883 15.727 1 42.66 305 SER A O 1
ATOM 2468 N N . ARG A 1 306 ? -4.59 -8.594 13.828 1 45.22 306 ARG A N 1
ATOM 2469 C CA . ARG A 1 306 ? -3.555 -9.273 13.055 1 45.22 306 ARG A CA 1
ATOM 2470 C C . ARG A 1 306 ? -2.336 -8.375 12.867 1 45.22 306 ARG A C 1
ATOM 2472 O O . ARG A 1 306 ? -1.207 -8.859 12.789 1 45.22 306 ARG A O 1
ATOM 2479 N N . SER A 1 307 ? -2.697 -7.141 12.484 1 41.47 307 SER A N 1
ATOM 2480 C CA . SER A 1 307 ? -1.604 -6.188 12.312 1 41.47 307 SER A CA 1
ATOM 2481 C C . SER A 1 307 ? -0.783 -6.055 13.594 1 41.47 307 SER A C 1
ATOM 2483 O O . SER A 1 307 ? 0.406 -5.734 13.539 1 41.47 307 SER A O 1
ATOM 2485 N N . ARG A 1 308 ? -1.589 -6.234 14.711 1 38.22 308 ARG A N 1
ATOM 2486 C CA . ARG A 1 308 ? -0.966 -6.18 16.031 1 38.22 308 ARG A CA 1
ATOM 2487 C C . ARG A 1 308 ? -0.478 -7.559 16.469 1 38.22 308 ARG A C 1
ATOM 2489 O O . ARG A 1 308 ? 0.055 -7.715 17.562 1 38.22 308 ARG A O 1
ATOM 2496 N N . ASN A 1 309 ? -1.035 -8.547 15.828 1 35.69 309 ASN A N 1
ATOM 2497 C CA . ASN A 1 309 ? -0.542 -9.805 16.375 1 35.69 309 ASN A CA 1
ATOM 2498 C C . ASN A 1 309 ? 0.974 -9.922 16.25 1 35.69 309 ASN A C 1
ATOM 2500 O O . ASN A 1 309 ? 1.503 -10.031 15.133 1 35.69 309 ASN A O 1
ATOM 2504 N N . PRO A 1 310 ? 1.474 -9.453 17.156 1 37.47 310 PRO A N 1
ATOM 2505 C CA . PRO A 1 310 ? 2.91 -9.703 17.297 1 37.47 310 PRO A CA 1
ATOM 2506 C C . PRO A 1 310 ? 3.352 -10.992 16.609 1 37.47 310 PRO A C 1
ATOM 2508 O O . PRO A 1 310 ? 4.551 -11.273 16.531 1 37.47 310 PRO A O 1
ATOM 2511 N N . TYR A 1 311 ? 2.363 -11.797 16.5 1 36.56 311 TYR A N 1
ATOM 2512 C CA . TYR A 1 311 ? 2.713 -13.141 16.031 1 36.56 311 TYR A CA 1
ATOM 2513 C C . TYR A 1 311 ? 3.039 -13.133 14.547 1 36.56 311 TYR A C 1
ATOM 2515 O O . TYR A 1 311 ? 3.369 -14.18 13.977 1 36.56 311 TYR A O 1
ATOM 2523 N N . PHE A 1 312 ? 2.508 -12.18 13.945 1 48.31 312 PHE A N 1
ATOM 2524 C CA . PHE A 1 312 ? 2.807 -12.32 12.531 1 48.31 312 PHE A CA 1
ATOM 2525 C C . PHE A 1 312 ? 4.297 -12.125 12.266 1 48.31 312 PHE A C 1
ATOM 2527 O O . PHE A 1 312 ? 4.75 -11.016 12.008 1 48.31 312 PHE A O 1
ATOM 2534 N N . GLY A 1 313 ? 4.863 -12.82 13.086 1 60.56 313 GLY A N 1
ATOM 2535 C CA . GLY A 1 313 ? 6.262 -13.195 12.938 1 60.56 313 GLY A CA 1
ATOM 2536 C C . GLY A 1 313 ? 6.629 -13.555 11.508 1 60.56 313 GLY A C 1
ATOM 2537 O O . GLY A 1 313 ? 5.965 -13.133 10.562 1 60.56 313 GLY A O 1
ATOM 2538 N N . GLN A 1 314 ? 7.543 -14.273 11.281 1 78.31 314 GLN A N 1
ATOM 2539 C CA . GLN A 1 314 ? 8.078 -14.867 10.055 1 78.31 314 GLN A CA 1
ATOM 2540 C C . GLN A 1 314 ? 7.133 -15.938 9.508 1 78.31 314 GLN A C 1
ATOM 2542 O O . GLN A 1 314 ? 6.367 -16.547 10.258 1 78.31 314 GLN A O 1
ATOM 2547 N N . SER A 1 315 ? 6.938 -15.984 8.188 1 87.38 315 SER A N 1
ATOM 2548 C CA . SER A 1 315 ? 6.117 -17.016 7.574 1 87.38 315 SER A CA 1
ATOM 2549 C C . SER A 1 315 ? 6.824 -17.641 6.375 1 87.38 315 SER A C 1
ATOM 2551 O O . SER A 1 315 ? 7.773 -17.062 5.84 1 87.38 315 SER A O 1
ATOM 2553 N N . TYR A 1 316 ? 6.414 -18.938 6.059 1 93 316 TYR A N 1
ATOM 2554 C CA . TYR A 1 316 ? 6.898 -19.703 4.918 1 93 316 TYR A CA 1
ATOM 2555 C C . TYR A 1 316 ? 5.742 -20.281 4.113 1 93 316 TYR A C 1
ATOM 2557 O O . TYR A 1 316 ? 4.633 -20.438 4.629 1 93 316 TYR A O 1
ATOM 2565 N N . ILE A 1 317 ? 6 -20.625 2.879 1 96 317 ILE A N 1
ATOM 2566 C CA . ILE A 1 317 ? 4.93 -21.141 2.039 1 96 317 ILE A CA 1
ATOM 2567 C C . ILE A 1 317 ? 4.848 -22.656 2.199 1 96 317 ILE A C 1
ATOM 2569 O O . ILE A 1 317 ? 5.844 -23.375 2.014 1 96 317 ILE A O 1
ATOM 2573 N N . HIS A 1 318 ? 3.688 -23.156 2.549 1 94.12 318 HIS A N 1
ATOM 2574 C CA . HIS A 1 318 ? 3.488 -24.594 2.535 1 94.12 318 HIS A CA 1
ATOM 2575 C C . HIS A 1 318 ? 2.561 -25.016 1.399 1 94.12 318 HIS A C 1
ATOM 2577 O O . HIS A 1 318 ? 2.604 -26.156 0.947 1 94.12 318 HIS A O 1
ATOM 2583 N N . ASP A 1 319 ? 1.705 -24.078 0.925 1 94.12 319 ASP A N 1
ATOM 2584 C CA . ASP A 1 319 ? 0.773 -24.281 -0.182 1 94.12 319 ASP A CA 1
ATOM 2585 C C . ASP A 1 319 ? 0.852 -23.125 -1.177 1 94.12 319 ASP A C 1
ATOM 2587 O O . ASP A 1 319 ? 0.154 -22.109 -1.024 1 94.12 319 ASP A O 1
ATOM 2591 N N . PRO A 1 320 ? 1.612 -23.328 -2.225 1 94.69 320 PRO A N 1
ATOM 2592 C CA . PRO A 1 320 ? 1.866 -22.219 -3.152 1 94.69 320 PRO A CA 1
ATOM 2593 C C . PRO A 1 320 ? 0.596 -21.719 -3.84 1 94.69 320 PRO A C 1
ATOM 2595 O O . PRO A 1 320 ? 0.484 -20.531 -4.152 1 94.69 320 PRO A O 1
ATOM 2598 N N . VAL A 1 321 ? -0.365 -22.594 -4.09 1 93.38 321 VAL A N 1
ATOM 2599 C CA . VAL A 1 321 ? -1.603 -22.188 -4.746 1 93.38 321 VAL A CA 1
ATOM 2600 C C . VAL A 1 321 ? -2.379 -21.234 -3.836 1 93.38 321 VAL A C 1
ATOM 2602 O O . VAL A 1 321 ? -2.791 -20.156 -4.262 1 93.38 321 VAL A O 1
ATOM 2605 N N . ALA A 1 322 ? -2.514 -21.625 -2.592 1 93.62 322 ALA A N 1
ATOM 2606 C CA . ALA A 1 322 ? -3.193 -20.766 -1.625 1 93.62 322 ALA A CA 1
ATOM 2607 C C . ALA A 1 322 ? -2.416 -19.469 -1.398 1 93.62 322 ALA A C 1
ATOM 2609 O O . ALA A 1 322 ? -3.01 -18.391 -1.271 1 93.62 322 ALA A O 1
ATOM 2610 N N . ALA A 1 323 ? -1.114 -19.578 -1.396 1 94.31 323 ALA A N 1
ATOM 2611 C CA . ALA A 1 323 ? -0.253 -18.438 -1.137 1 94.31 323 ALA A CA 1
ATOM 2612 C C . ALA A 1 323 ? -0.34 -17.422 -2.271 1 94.31 323 ALA A C 1
ATOM 2614 O O . ALA A 1 323 ? -0 -16.25 -2.09 1 94.31 323 ALA A O 1
ATOM 2615 N N . SER A 1 324 ? -0.782 -17.844 -3.424 1 94.88 324 SER A N 1
ATOM 2616 C CA . SER A 1 324 ? -0.836 -16.969 -4.594 1 94.88 324 SER A CA 1
ATOM 2617 C C . SER A 1 324 ? -2.135 -16.172 -4.633 1 94.88 324 SER A C 1
ATOM 2619 O O . SER A 1 324 ? -2.318 -15.312 -5.496 1 94.88 324 SER A O 1
ATOM 2621 N N . ASN A 1 325 ? -3.043 -16.438 -3.672 1 95 325 ASN A N 1
ATOM 2622 C CA . ASN A 1 325 ? -4.336 -15.758 -3.631 1 95 325 ASN A CA 1
ATOM 2623 C C . ASN A 1 325 ? -4.199 -14.32 -3.121 1 95 325 ASN A C 1
ATOM 2625 O O . ASN A 1 325 ? -4.113 -14.094 -1.912 1 95 325 ASN A O 1
ATOM 2629 N N . PHE A 1 326 ? -4.32 -13.336 -4.07 1 94.06 326 PHE A N 1
ATOM 2630 C CA . PHE A 1 326 ? -4.105 -11.938 -3.711 1 94.06 326 PHE A CA 1
ATOM 2631 C C . PHE A 1 326 ? -5.254 -11.422 -2.854 1 94.06 326 PHE A C 1
ATOM 2633 O O . PHE A 1 326 ? -5.145 -10.359 -2.23 1 94.06 326 PHE A O 1
ATOM 2640 N N . CYS A 1 327 ? -6.418 -12.102 -2.844 1 94 327 CYS A N 1
ATOM 2641 C CA . CYS A 1 327 ? -7.512 -11.703 -1.963 1 94 327 CYS A CA 1
ATOM 2642 C C . CYS A 1 327 ? -7.141 -11.93 -0.501 1 94 327 CYS A C 1
ATOM 2644 O O . CYS A 1 327 ? -7.562 -11.164 0.373 1 94 327 CYS A O 1
ATOM 2646 N N . ASP A 1 328 ? -6.332 -12.938 -0.254 1 90.94 328 ASP A N 1
ATOM 2647 C CA . ASP A 1 328 ? -5.902 -13.266 1.102 1 90.94 328 ASP A CA 1
ATOM 2648 C C . ASP A 1 328 ? -4.586 -12.57 1.44 1 90.94 328 ASP A C 1
ATOM 2650 O O . ASP A 1 328 ? -4.27 -12.359 2.613 1 90.94 328 ASP A O 1
ATOM 2654 N N . HIS A 1 329 ? -3.844 -12.312 0.456 1 90.44 329 HIS A N 1
ATOM 2655 C CA . HIS A 1 329 ? -2.564 -11.625 0.604 1 90.44 329 HIS A CA 1
ATOM 2656 C C . HIS A 1 329 ? -2.535 -10.336 -0.203 1 90.44 329 HIS A C 1
ATOM 2658 O O . HIS A 1 329 ? -1.865 -10.258 -1.236 1 90.44 329 HIS A O 1
ATOM 2664 N N . PRO A 1 330 ? -3.133 -9.25 0.325 1 88.56 330 PRO A N 1
ATOM 2665 C CA . PRO A 1 330 ? -3.316 -8.023 -0.453 1 88.56 330 PRO A CA 1
ATOM 2666 C C . PRO A 1 330 ? -1.993 -7.355 -0.824 1 88.56 330 PRO A C 1
ATOM 2668 O O . PRO A 1 330 ? -1.934 -6.586 -1.786 1 88.56 330 PRO A O 1
ATOM 2671 N N . GLU A 1 331 ? -0.883 -7.613 -0.104 1 86.19 331 GLU A N 1
ATOM 2672 C CA . GLU A 1 331 ? 0.412 -7.02 -0.418 1 86.19 331 GLU A CA 1
ATOM 2673 C C . GLU A 1 331 ? 0.892 -7.438 -1.804 1 86.19 331 GLU A C 1
ATOM 2675 O O . GLU A 1 331 ? 1.708 -6.75 -2.42 1 86.19 331 GLU A O 1
ATOM 2680 N N . LEU A 1 332 ? 0.38 -8.539 -2.312 1 92.25 332 LEU A N 1
ATOM 2681 C CA . LEU A 1 332 ? 0.789 -9.031 -3.623 1 92.25 332 LEU A CA 1
ATOM 2682 C C . LEU A 1 332 ? 0.434 -8.031 -4.719 1 92.25 332 LEU A C 1
ATOM 2684 O O . LEU A 1 332 ? 1.118 -7.953 -5.738 1 92.25 332 LEU A O 1
ATOM 2688 N N . ILE A 1 333 ? -0.629 -7.285 -4.5 1 90.75 333 ILE A N 1
ATOM 2689 C CA . ILE A 1 333 ? -1.085 -6.32 -5.496 1 90.75 333 ILE A CA 1
ATOM 2690 C C . ILE A 1 333 ? 0.012 -5.293 -5.758 1 90.75 333 ILE A C 1
ATOM 2692 O O . ILE A 1 333 ? 0.213 -4.863 -6.898 1 90.75 333 ILE A O 1
ATOM 2696 N N . GLN A 1 334 ? 0.74 -4.969 -4.754 1 86.38 334 GLN A N 1
ATOM 2697 C CA . GLN A 1 334 ? 1.809 -3.988 -4.918 1 86.38 334 GLN A CA 1
ATOM 2698 C C . GLN A 1 334 ? 3.117 -4.664 -5.316 1 86.38 334 GLN A C 1
ATOM 2700 O O . GLN A 1 334 ? 3.965 -4.051 -5.969 1 86.38 334 GLN A O 1
ATOM 2705 N N . LEU A 1 335 ? 3.281 -5.91 -5.012 1 91.69 335 LEU A N 1
ATOM 2706 C CA . LEU A 1 335 ? 4.586 -6.559 -5.098 1 91.69 335 LEU A CA 1
ATOM 2707 C C . LEU A 1 335 ? 4.766 -7.246 -6.445 1 91.69 335 LEU A C 1
ATOM 2709 O O . LEU A 1 335 ? 5.879 -7.621 -6.812 1 91.69 335 LEU A O 1
ATOM 2713 N N . ASN A 1 336 ? 3.73 -7.441 -7.145 1 93.62 336 ASN A N 1
ATOM 2714 C CA . ASN A 1 336 ? 3.789 -8.07 -8.461 1 93.62 336 ASN A CA 1
ATOM 2715 C C . ASN A 1 336 ? 3.443 -7.082 -9.57 1 93.62 336 ASN A C 1
ATOM 2717 O O . ASN A 1 336 ? 2.414 -6.406 -9.508 1 93.62 336 ASN A O 1
ATOM 2721 N N . GLY A 1 337 ? 4.246 -7.066 -10.609 1 93.44 337 GLY A N 1
ATOM 2722 C CA . GLY A 1 337 ? 4.121 -6.074 -11.664 1 93.44 337 GLY A CA 1
ATOM 2723 C C . GLY A 1 337 ? 2.824 -6.188 -12.445 1 93.44 337 GLY A C 1
ATOM 2724 O O . GLY A 1 337 ? 2.246 -5.18 -12.852 1 93.44 337 GLY A O 1
ATOM 2725 N N . PHE A 1 338 ? 2.338 -7.375 -12.68 1 92.94 338 PHE A N 1
ATOM 2726 C CA . PHE A 1 338 ? 1.069 -7.562 -13.375 1 92.94 338 PHE A CA 1
ATOM 2727 C C . PHE A 1 338 ? -0.089 -7.023 -12.539 1 92.94 338 PHE A C 1
ATOM 2729 O O . PHE A 1 338 ? -0.936 -6.285 -13.047 1 92.94 338 PHE A O 1
ATOM 2736 N N . LEU A 1 339 ? -0.104 -7.367 -11.266 1 94 339 LEU A N 1
ATOM 2737 C CA . LEU A 1 339 ? -1.18 -6.949 -10.375 1 94 339 LEU A CA 1
ATOM 2738 C C . LEU A 1 339 ? -1.151 -5.438 -10.164 1 94 339 LEU A C 1
ATOM 2740 O O . LEU A 1 339 ? -2.199 -4.789 -10.141 1 94 339 LEU A O 1
ATOM 2744 N N . SER A 1 340 ? -0.011 -4.867 -10.047 1 90.38 340 SER A N 1
ATOM 2745 C CA . SER A 1 340 ? 0.101 -3.447 -9.727 1 90.38 340 SER A CA 1
ATOM 2746 C C . SER A 1 340 ? -0.197 -2.578 -10.945 1 90.38 340 SER A C 1
ATOM 2748 O O . SER A 1 340 ? -0.682 -1.453 -10.805 1 90.38 340 SER A O 1
ATOM 2750 N N . ALA A 1 341 ? 0.079 -3.084 -12.094 1 89.5 341 ALA A N 1
ATOM 2751 C CA . ALA A 1 341 ? -0.019 -2.273 -13.305 1 89.5 341 ALA A CA 1
ATOM 2752 C C . ALA A 1 341 ? -1.396 -2.414 -13.945 1 89.5 341 ALA A C 1
ATOM 2754 O O . ALA A 1 341 ? -1.728 -1.682 -14.883 1 89.5 341 ALA A O 1
ATOM 2755 N N . THR A 1 342 ? -2.184 -3.303 -13.406 1 85.38 342 THR A N 1
ATOM 2756 C CA . THR A 1 342 ? -3.449 -3.604 -14.062 1 85.38 342 THR A CA 1
ATOM 2757 C C . THR A 1 342 ? -4.613 -3.465 -13.086 1 85.38 342 THR A C 1
ATOM 2759 O O . THR A 1 342 ? -4.453 -3.676 -11.883 1 85.38 342 THR A O 1
ATOM 2762 N N . GLN A 1 343 ? -5.746 -2.982 -13.594 1 81.88 343 GLN A N 1
ATOM 2763 C CA . GLN A 1 343 ? -7.043 -3.023 -12.922 1 81.88 343 GLN A CA 1
ATOM 2764 C C . GLN A 1 343 ? -8.086 -3.721 -13.789 1 81.88 343 GLN A C 1
ATOM 2766 O O . GLN A 1 343 ? -8.641 -3.115 -14.711 1 81.88 343 GLN A O 1
ATOM 2771 N N . PRO A 1 344 ? -8.312 -4.93 -13.422 1 87.94 344 PRO A N 1
ATOM 2772 C CA . PRO A 1 344 ? -9.188 -5.676 -14.328 1 87.94 344 PRO A CA 1
ATOM 2773 C C . PRO A 1 344 ? -10.648 -5.25 -14.227 1 87.94 344 PRO A C 1
ATOM 2775 O O . PRO A 1 344 ? -11.094 -4.805 -13.164 1 87.94 344 PRO A O 1
ATOM 2778 N N . LYS A 1 345 ? -11.344 -5.363 -15.336 1 88.75 345 LYS A N 1
ATOM 2779 C CA . LYS A 1 345 ? -12.805 -5.32 -15.344 1 88.75 345 LYS A CA 1
ATOM 2780 C C . LYS A 1 345 ? -13.398 -6.723 -15.242 1 88.75 345 LYS A C 1
ATOM 2782 O O . LYS A 1 345 ? -12.852 -7.676 -15.805 1 88.75 345 LYS A O 1
ATOM 2787 N N . VAL A 1 346 ? -14.477 -6.84 -14.547 1 92.94 346 VAL A N 1
ATOM 2788 C CA . VAL A 1 346 ? -15.078 -8.156 -14.375 1 92.94 346 VAL A CA 1
ATOM 2789 C C . VAL A 1 346 ? -16.016 -8.461 -15.547 1 92.94 346 VAL A C 1
ATOM 2791 O O . VAL A 1 346 ? -16.562 -7.547 -16.172 1 92.94 346 VAL A O 1
ATOM 2794 N N . HIS A 1 347 ? -16.172 -9.734 -15.867 1 94.44 347 HIS A N 1
ATOM 2795 C CA . HIS A 1 347 ? -16.938 -10.219 -17.016 1 94.44 347 HIS A CA 1
ATOM 2796 C C . HIS A 1 347 ? -17.812 -11.406 -16.625 1 94.44 347 HIS A C 1
ATOM 2798 O O . HIS A 1 347 ? -17.703 -11.922 -15.508 1 94.44 347 HIS A O 1
ATOM 2804 N N . GLN A 1 348 ? -18.688 -11.719 -17.609 1 95.44 348 GLN A N 1
ATOM 2805 C CA . GLN A 1 348 ? -19.359 -13.008 -17.516 1 95.44 348 GLN A CA 1
ATOM 2806 C C . GLN A 1 348 ? -18.359 -14.164 -17.672 1 95.44 348 GLN A C 1
ATOM 2808 O O . GLN A 1 348 ? -17.234 -13.953 -18.125 1 95.44 348 GLN A O 1
ATOM 2813 N N . PHE A 1 349 ? -18.844 -15.328 -17.297 1 96.5 349 PHE A N 1
ATOM 2814 C CA . PHE A 1 349 ? -18 -16.5 -17.453 1 96.5 349 PHE A CA 1
ATOM 2815 C C . PHE A 1 349 ? -17.859 -16.875 -18.922 1 96.5 349 PHE A C 1
ATOM 2817 O O . PHE A 1 349 ? -18.859 -17.141 -19.594 1 96.5 349 PHE A O 1
ATOM 2824 N N . PHE A 1 350 ? -16.688 -16.859 -19.438 1 97.75 350 PHE A N 1
ATOM 2825 C CA . PHE A 1 350 ? -16.312 -17.375 -20.75 1 97.75 350 PHE A CA 1
ATOM 2826 C C . PHE A 1 350 ? -15.242 -18.453 -20.641 1 97.75 350 PHE A C 1
ATOM 2828 O O . PHE A 1 350 ? -14.273 -18.281 -19.891 1 97.75 350 PHE A O 1
ATOM 2835 N N . PRO A 1 351 ? -15.414 -19.594 -21.25 1 98 351 PRO A N 1
ATOM 2836 C CA . PRO A 1 351 ? -14.453 -20.688 -21.109 1 98 351 PRO A CA 1
ATOM 2837 C C . PRO A 1 351 ? -13.227 -20.516 -22.016 1 98 351 PRO A C 1
ATOM 2839 O O . PRO A 1 351 ? -12.984 -21.328 -22.906 1 98 351 PRO A O 1
ATOM 2842 N N . LEU A 1 352 ? -12.461 -19.484 -21.75 1 98.25 352 LEU A N 1
ATOM 2843 C CA . LEU A 1 352 ? -11.211 -19.219 -22.453 1 98.25 352 LEU A CA 1
ATOM 2844 C C . LEU A 1 352 ? -10.078 -20.062 -21.875 1 98.25 352 LEU A C 1
ATOM 2846 O O . LEU A 1 352 ? -9.922 -20.141 -20.641 1 98.25 352 LEU A O 1
ATOM 2850 N N . PHE A 1 353 ? -9.367 -20.781 -22.766 1 97.81 353 PHE A N 1
ATOM 2851 C CA . PHE A 1 353 ? -8.203 -21.531 -22.344 1 97.81 353 PHE A CA 1
ATOM 2852 C C . PHE A 1 353 ? -6.977 -20.641 -22.234 1 97.81 353 PHE A C 1
ATOM 2854 O O . PHE A 1 353 ? -6.781 -19.75 -23.078 1 97.81 353 PHE A O 1
ATOM 2861 N N . SER A 1 354 ? -6.227 -20.844 -21.203 1 95.12 354 SER A N 1
ATOM 2862 C CA . SER A 1 354 ? -5.035 -20.016 -20.984 1 95.12 354 SER A CA 1
ATOM 2863 C C . SER A 1 354 ? -3.928 -20.828 -20.328 1 95.12 354 SER A C 1
ATOM 2865 O O . SER A 1 354 ? -4.168 -21.938 -19.828 1 95.12 354 SER A O 1
ATOM 2867 N N . PHE A 1 355 ? -2.766 -20.297 -20.312 1 89.69 355 PHE A N 1
ATOM 2868 C CA . PHE A 1 355 ? -1.603 -20.969 -19.75 1 89.69 355 PHE A CA 1
ATOM 2869 C C . PHE A 1 355 ? -1.52 -20.781 -18.25 1 89.69 355 PHE A C 1
ATOM 2871 O O . PHE A 1 355 ? -0.783 -21.484 -17.562 1 89.69 355 PHE A O 1
ATOM 2878 N N . THR A 1 356 ? -2.193 -19.781 -17.766 1 85.44 356 THR A N 1
ATOM 2879 C CA . THR A 1 356 ? -2.254 -19.594 -16.312 1 85.44 356 THR A CA 1
ATOM 2880 C C . THR A 1 356 ? -3.613 -19.031 -15.898 1 85.44 356 THR A C 1
ATOM 2882 O O . THR A 1 356 ? -4.41 -18.625 -16.75 1 85.44 356 THR A O 1
ATOM 2885 N N . LYS A 1 357 ? -3.846 -19.234 -14.672 1 90.56 357 LYS A N 1
ATOM 2886 C CA . LYS A 1 357 ? -5.082 -18.75 -14.062 1 90.56 357 LYS A CA 1
ATOM 2887 C C . LYS A 1 357 ? -4.816 -18.141 -12.688 1 90.56 357 LYS A C 1
ATOM 2889 O O . LYS A 1 357 ? -3.986 -18.641 -11.93 1 90.56 357 LYS A O 1
ATOM 2894 N N . LEU A 1 358 ? -5.441 -17.016 -12.453 1 91.81 358 LEU A N 1
ATOM 2895 C CA . LEU A 1 358 ? -5.391 -16.406 -11.133 1 91.81 358 LEU A CA 1
ATOM 2896 C C . LEU A 1 358 ? -6.727 -16.547 -10.414 1 91.81 358 LEU A C 1
ATOM 2898 O O . LEU A 1 358 ? -7.746 -16.844 -11.039 1 91.81 358 LEU A O 1
ATOM 2902 N N . HIS A 1 359 ? -6.664 -16.406 -9.125 1 89.81 359 HIS A N 1
ATOM 2903 C CA . HIS A 1 359 ? -7.902 -16.359 -8.352 1 89.81 359 HIS A CA 1
ATOM 2904 C C . HIS A 1 359 ? -8.883 -15.352 -8.93 1 89.81 359 HIS A C 1
ATOM 2906 O O . HIS A 1 359 ? -8.492 -14.234 -9.273 1 89.81 359 HIS A O 1
ATOM 2912 N N . GLY A 1 360 ? -10.102 -15.797 -9.102 1 91.06 360 GLY A N 1
ATOM 2913 C CA . GLY A 1 360 ? -11.133 -14.891 -9.586 1 91.06 360 GLY A CA 1
ATOM 2914 C C . GLY A 1 360 ? -11.227 -14.859 -11.102 1 91.06 360 GLY A C 1
ATOM 2915 O O . GLY A 1 360 ? -11.984 -14.062 -11.664 1 91.06 360 GLY A O 1
ATOM 2916 N N . PHE A 1 361 ? -10.484 -15.641 -11.758 1 94.56 361 PHE A N 1
ATOM 2917 C CA . PHE A 1 361 ? -10.516 -15.672 -13.211 1 94.56 361 PHE A CA 1
ATOM 2918 C C . PHE A 1 361 ? -11.164 -16.953 -13.711 1 94.56 361 PHE A C 1
ATOM 2920 O O . PHE A 1 361 ? -11.156 -17.969 -13.008 1 94.56 361 PHE A O 1
ATOM 2927 N N . ALA A 1 362 ? -11.656 -16.891 -14.914 1 96.44 362 ALA A N 1
ATOM 2928 C CA . ALA A 1 362 ? -12.5 -17.969 -15.414 1 96.44 362 ALA A CA 1
ATOM 2929 C C . ALA A 1 362 ? -11.711 -18.891 -16.344 1 96.44 362 ALA A C 1
ATOM 2931 O O . ALA A 1 362 ? -12.242 -19.906 -16.812 1 96.44 362 ALA A O 1
ATOM 2932 N N . GLU A 1 363 ? -10.531 -18.672 -16.547 1 96.19 363 GLU A N 1
ATOM 2933 C CA . GLU A 1 363 ? -9.781 -19.422 -17.547 1 96.19 363 GLU A CA 1
ATOM 2934 C C . GLU A 1 363 ? -9.688 -20.906 -17.188 1 96.19 363 GLU A C 1
ATOM 2936 O O . GLU A 1 363 ? -9.75 -21.266 -16.016 1 96.19 363 GLU A O 1
ATOM 2941 N N . LEU A 1 364 ? -9.594 -21.672 -18.203 1 97.38 364 LEU A N 1
ATOM 2942 C CA . LEU A 1 364 ? -9.242 -23.078 -18.109 1 97.38 364 LEU A CA 1
ATOM 2943 C C . LEU A 1 364 ? -7.758 -23.297 -18.375 1 97.38 364 LEU A C 1
ATOM 2945 O O . LEU A 1 364 ? -7.285 -23.078 -19.5 1 97.38 364 LEU A O 1
ATOM 2949 N N . PRO A 1 365 ? -7.031 -23.703 -17.391 1 95.31 365 PRO A N 1
ATOM 2950 C CA . PRO A 1 365 ? -5.574 -23.766 -17.547 1 95.31 365 PRO A CA 1
ATOM 2951 C C . PRO A 1 365 ? -5.117 -24.938 -18.406 1 95.31 365 PRO A C 1
ATOM 2953 O O . PRO A 1 365 ? -5.594 -26.062 -18.219 1 95.31 365 PRO A O 1
ATOM 2956 N N . LEU A 1 366 ? -4.203 -24.703 -19.312 1 94.5 366 LEU A N 1
ATOM 2957 C CA . LEU A 1 366 ? -3.629 -25.719 -20.172 1 94.5 366 LEU A CA 1
ATOM 2958 C C . LEU A 1 366 ? -2.201 -26.047 -19.75 1 94.5 366 LEU A C 1
ATOM 2960 O O . LEU A 1 366 ? -1.624 -25.359 -18.906 1 94.5 366 LEU A O 1
ATOM 2964 N N . SER A 1 367 ? -1.685 -27.078 -20.281 1 91.06 367 SER A N 1
ATOM 2965 C CA . SER A 1 367 ? -0.271 -27.406 -20.094 1 91.06 367 SER A CA 1
ATOM 2966 C C . SER A 1 367 ? 0.576 -26.797 -21.219 1 91.06 367 SER A C 1
ATOM 2968 O O . SER A 1 367 ? 0.438 -27.156 -22.375 1 91.06 367 SER A O 1
ATOM 2970 N N . PRO A 1 368 ? 1.445 -25.906 -20.891 1 87.81 368 PRO A N 1
ATOM 2971 C CA . PRO A 1 368 ? 2.203 -25.203 -21.922 1 87.81 368 PRO A CA 1
ATOM 2972 C C . PRO A 1 368 ? 3.318 -26.062 -22.531 1 87.81 368 PRO A C 1
ATOM 2974 O O . PRO A 1 368 ? 4.301 -26.359 -21.844 1 87.81 368 PRO A O 1
ATOM 2977 N N . PRO A 1 369 ? 3.291 -26.344 -23.766 1 87.38 369 PRO A N 1
ATOM 2978 C CA . PRO A 1 369 ? 4.332 -27.172 -24.375 1 87.38 369 PRO A CA 1
ATOM 2979 C C . PRO A 1 369 ? 5.668 -26.453 -24.5 1 87.38 369 PRO A C 1
ATOM 2981 O O . PRO A 1 369 ? 6.719 -27.094 -24.594 1 87.38 369 PRO A O 1
ATOM 2984 N N . SER A 1 370 ? 5.613 -25.156 -24.516 1 82.62 370 SER A N 1
ATOM 2985 C CA . SER A 1 370 ? 6.824 -24.359 -24.719 1 82.62 370 SER A CA 1
ATOM 2986 C C . SER A 1 370 ? 7.859 -24.641 -23.625 1 82.62 370 SER A C 1
ATOM 2988 O O . SER A 1 370 ? 9.055 -24.469 -23.844 1 82.62 370 SER A O 1
ATOM 2990 N N . GLN A 1 371 ? 7.535 -25.094 -22.531 1 78.44 371 GLN A N 1
ATOM 2991 C CA . GLN A 1 371 ? 8.453 -25.328 -21.422 1 78.44 371 GLN A CA 1
ATOM 2992 C C . GLN A 1 371 ? 9.172 -26.656 -21.578 1 78.44 371 GLN A C 1
ATOM 2994 O O . GLN A 1 371 ? 10.234 -26.875 -21 1 78.44 371 GLN A O 1
ATOM 2999 N N . PHE A 1 372 ? 8.656 -27.719 -22.219 1 78.94 372 PHE A N 1
ATOM 3000 C CA . PHE A 1 372 ? 9.133 -29.094 -22.281 1 78.94 372 PHE A CA 1
ATOM 3001 C C . PHE A 1 372 ? 10.305 -29.219 -23.25 1 78.94 372 PHE A C 1
ATOM 3003 O O . PHE A 1 372 ? 11.164 -30.078 -23.094 1 78.94 372 PHE A O 1
ATOM 3010 N N . ARG A 1 373 ? 10.648 -28.359 -24.016 1 69 373 ARG A N 1
ATOM 3011 C CA . ARG A 1 373 ? 11.578 -28.547 -25.109 1 69 373 ARG A CA 1
ATOM 3012 C C . ARG A 1 373 ? 12.844 -27.719 -24.922 1 69 373 ARG A C 1
ATOM 3014 O O . ARG A 1 373 ? 13.609 -27.531 -25.859 1 69 373 ARG A O 1
ATOM 3021 N N . GLN A 1 374 ? 13.164 -27.562 -23.719 1 80.06 374 GLN A N 1
ATOM 3022 C CA . GLN A 1 374 ? 14.32 -26.688 -23.578 1 80.06 374 GLN A CA 1
ATOM 3023 C C . GLN A 1 374 ? 15.586 -27.484 -23.281 1 80.06 374 GLN A C 1
ATOM 3025 O O . GLN A 1 374 ? 15.539 -28.484 -22.562 1 80.06 374 GLN A O 1
ATOM 3030 N N . GLU A 1 375 ? 16.672 -26.969 -23.812 1 85.94 375 GLU A N 1
ATOM 3031 C CA . GLU A 1 375 ? 17.969 -27.609 -23.594 1 85.94 375 GLU A CA 1
ATOM 3032 C C . GLU A 1 375 ? 18.469 -27.359 -22.172 1 85.94 375 GLU A C 1
ATOM 3034 O O . GLU A 1 375 ? 18.516 -26.219 -21.719 1 85.94 375 GLU A O 1
ATOM 3039 N N . VAL A 1 376 ? 18.922 -28.391 -21.547 1 91.88 376 VAL A N 1
ATOM 3040 C CA . VAL A 1 376 ? 19.391 -28.281 -20.156 1 91.88 376 VAL A CA 1
ATOM 3041 C C . VAL A 1 376 ? 20.875 -27.922 -20.141 1 91.88 376 VAL A C 1
ATOM 3043 O O . VAL A 1 376 ? 21.328 -27.172 -19.266 1 91.88 376 VAL A O 1
ATOM 3046 N N . GLY A 1 377 ? 21.656 -28.375 -21.094 1 93.12 377 GLY A N 1
ATOM 3047 C CA . GLY A 1 377 ? 23.094 -28.156 -21.125 1 93.12 377 GLY A CA 1
ATOM 3048 C C . GLY A 1 377 ? 23.875 -29.062 -20.203 1 93.12 377 GLY A C 1
ATOM 3049 O O . GLY A 1 377 ? 23.312 -30.047 -19.688 1 93.12 377 GLY A O 1
ATOM 3050 N N . LYS A 1 378 ? 25.172 -28.734 -20.062 1 96.06 378 LYS A N 1
ATOM 3051 C CA . LYS A 1 378 ? 26 -29.484 -19.141 1 96.06 378 LYS A CA 1
ATOM 3052 C C . LYS A 1 378 ? 25.594 -29.234 -17.688 1 96.06 378 LYS A C 1
ATOM 3054 O O . LYS A 1 378 ? 25.297 -28.094 -17.312 1 96.06 378 LYS A O 1
ATOM 3059 N N . ASP A 1 379 ? 25.531 -30.281 -17 1 97.31 379 ASP A N 1
ATOM 3060 C CA . ASP A 1 379 ? 25.062 -30.203 -15.617 1 97.31 379 ASP A CA 1
ATOM 3061 C C . ASP A 1 379 ? 25.969 -31 -14.688 1 97.31 379 ASP A C 1
ATOM 3063 O O . ASP A 1 379 ? 25.766 -32.188 -14.5 1 97.31 379 ASP A O 1
ATOM 3067 N N . PRO A 1 380 ? 26.891 -30.359 -14.094 1 97.69 380 PRO A N 1
ATOM 3068 C CA . PRO A 1 380 ? 27.828 -31.078 -13.227 1 97.69 380 PRO A CA 1
ATOM 3069 C C . PRO A 1 380 ? 27.141 -31.719 -12.023 1 97.69 380 PRO A C 1
ATOM 3071 O O . PRO A 1 380 ? 25.969 -31.438 -11.742 1 97.69 380 PRO A O 1
ATOM 3074 N N . SER A 1 381 ? 27.938 -32.594 -11.336 1 97.56 381 SER A N 1
ATOM 3075 C CA . SER A 1 381 ? 27.438 -33.188 -10.109 1 97.56 381 SER A CA 1
ATOM 3076 C C . SER A 1 381 ? 27.266 -32.156 -9.008 1 97.56 381 SER A C 1
ATOM 3078 O O . SER A 1 381 ? 27.859 -31.078 -9.062 1 97.56 381 SER A O 1
ATOM 3080 N N . TRP A 1 382 ? 26.438 -32.438 -8.086 1 98.25 382 TRP A N 1
ATOM 3081 C CA . TRP A 1 382 ? 26.125 -31.547 -6.984 1 98.25 382 TRP A CA 1
ATOM 3082 C C . TRP A 1 382 ? 27.406 -31.062 -6.301 1 98.25 382 TRP A C 1
ATOM 3084 O O . TRP A 1 382 ? 27.547 -29.875 -6 1 98.25 382 TRP A O 1
ATOM 3094 N N . GLU A 1 383 ? 28.375 -32 -6.086 1 97.69 383 GLU A N 1
ATOM 3095 C CA . GLU A 1 383 ? 29.594 -31.719 -5.344 1 97.69 383 GLU A CA 1
ATOM 3096 C C . GLU A 1 383 ? 30.484 -30.719 -6.09 1 97.69 383 GLU A C 1
ATOM 3098 O O . GLU A 1 383 ? 31.297 -30.016 -5.477 1 97.69 383 GLU A O 1
ATOM 3103 N N . ALA A 1 384 ? 30.281 -30.625 -7.379 1 97.94 384 ALA A N 1
ATOM 3104 C CA . ALA A 1 384 ? 31.109 -29.75 -8.203 1 97.94 384 ALA A CA 1
ATOM 3105 C C . ALA A 1 384 ? 30.469 -28.375 -8.344 1 97.94 384 ALA A C 1
ATOM 3107 O O . ALA A 1 384 ? 31.062 -27.453 -8.922 1 97.94 384 ALA A O 1
ATOM 3108 N N . LYS A 1 385 ? 29.344 -28.141 -7.84 1 98.5 385 LYS A N 1
ATOM 3109 C CA . LYS A 1 385 ? 28.594 -26.891 -8.016 1 98.5 385 LYS A CA 1
ATOM 3110 C C . LYS A 1 385 ? 28.953 -25.891 -6.93 1 98.5 385 LYS A C 1
ATOM 3112 O O . LYS A 1 385 ? 29.406 -26.266 -5.844 1 98.5 385 LYS A O 1
ATOM 3117 N N . LYS A 1 386 ? 28.656 -24.625 -7.238 1 98.19 386 LYS A N 1
ATOM 3118 C CA . LYS A 1 386 ? 28.906 -23.531 -6.316 1 98.19 386 LYS A CA 1
ATOM 3119 C C . LYS A 1 386 ? 27.797 -23.406 -5.277 1 98.19 386 LYS A C 1
ATOM 3121 O O . LYS A 1 386 ? 26.625 -23.609 -5.598 1 98.19 386 LYS A O 1
ATOM 3126 N N . ASP A 1 387 ? 28.141 -23 -4.043 1 97.94 387 ASP A N 1
ATOM 3127 C CA . ASP A 1 387 ? 27.234 -22.875 -2.916 1 97.94 387 ASP A CA 1
ATOM 3128 C C . ASP A 1 387 ? 26.562 -21.5 -2.912 1 97.94 387 ASP A C 1
ATOM 3130 O O . ASP A 1 387 ? 26.719 -20.719 -1.969 1 97.94 387 ASP A O 1
ATOM 3134 N N . LYS A 1 388 ? 25.719 -21.203 -3.914 1 98.25 388 LYS A N 1
ATOM 3135 C CA . LYS A 1 388 ? 25.016 -19.922 -4.027 1 98.25 388 LYS A CA 1
ATOM 3136 C C . LYS A 1 388 ? 23.688 -20.094 -4.742 1 98.25 388 LYS A C 1
ATOM 3138 O O . LYS A 1 388 ? 23.453 -21.094 -5.426 1 98.25 388 LYS A O 1
ATOM 3143 N N . LEU A 1 389 ? 22.828 -19.156 -4.434 1 98.81 389 LEU A N 1
ATOM 3144 C CA . LEU A 1 389 ? 21.625 -19 -5.227 1 98.81 389 LEU A CA 1
ATOM 3145 C C . LEU A 1 389 ? 21.875 -18.125 -6.445 1 98.81 389 LEU A C 1
ATOM 3147 O O . LEU A 1 389 ? 22.391 -17 -6.316 1 98.81 389 LEU A O 1
ATOM 3151 N N . PHE A 1 390 ? 21.531 -18.672 -7.594 1 98.69 390 PHE A N 1
ATOM 3152 C CA . PHE A 1 390 ? 21.844 -18 -8.852 1 98.69 390 PHE A CA 1
ATOM 3153 C C . PHE A 1 390 ? 20.578 -17.594 -9.578 1 98.69 390 PHE A C 1
ATOM 3155 O O . PHE A 1 390 ? 19.609 -18.344 -9.609 1 98.69 390 PHE A O 1
ATOM 3162 N N . TRP A 1 391 ? 20.578 -16.344 -10.133 1 98.56 391 TRP A N 1
ATOM 3163 C CA . TRP A 1 391 ? 19.516 -15.922 -11.039 1 98.56 391 TRP A CA 1
ATOM 3164 C C . TRP A 1 391 ? 20.016 -14.828 -11.977 1 98.56 391 TRP A C 1
ATOM 3166 O O . TRP A 1 391 ? 20.719 -13.906 -11.555 1 98.56 391 TRP A O 1
ATOM 3176 N N . ARG A 1 392 ? 19.719 -14.945 -13.219 1 97.62 392 ARG A N 1
ATOM 3177 C CA . ARG A 1 392 ? 19.844 -13.906 -14.234 1 97.62 392 ARG A CA 1
ATOM 3178 C C . ARG A 1 392 ? 18.531 -13.695 -14.977 1 97.62 392 ARG A C 1
ATOM 3180 O O . ARG A 1 392 ? 17.844 -14.664 -15.312 1 97.62 392 ARG A O 1
ATOM 3187 N N . GLY A 1 393 ? 18.141 -12.484 -15.188 1 96.38 393 GLY A N 1
ATOM 3188 C CA . GLY A 1 393 ? 16.938 -12.211 -15.961 1 96.38 393 GLY A CA 1
ATOM 3189 C C . GLY A 1 393 ? 16.891 -10.805 -16.531 1 96.38 393 GLY A C 1
ATOM 3190 O O . GLY A 1 393 ? 17.734 -9.969 -16.188 1 96.38 393 GLY A O 1
ATOM 3191 N N . SER A 1 394 ? 16 -10.609 -17.453 1 96.19 394 SER A N 1
ATOM 3192 C CA . SER A 1 394 ? 15.789 -9.289 -18.031 1 96.19 394 SER A CA 1
ATOM 3193 C C . SER A 1 394 ? 14.914 -8.422 -17.141 1 96.19 394 SER A C 1
ATOM 3195 O O . SER A 1 394 ? 14.305 -8.922 -16.188 1 96.19 394 SER A O 1
ATOM 3197 N N . THR A 1 395 ? 14.914 -7.094 -17.469 1 96 395 THR A N 1
ATOM 3198 C CA . THR A 1 395 ? 14.07 -6.16 -16.75 1 96 395 THR A CA 1
ATOM 3199 C C . THR A 1 395 ? 12.625 -6.258 -17.219 1 96 395 THR A C 1
ATOM 3201 O O . THR A 1 395 ? 12.062 -5.285 -17.734 1 96 395 THR A O 1
ATOM 3204 N N . THR A 1 396 ? 12.055 -7.469 -16.969 1 94.94 396 THR A N 1
ATOM 3205 C CA . THR A 1 396 ? 10.641 -7.711 -17.266 1 94.94 396 THR A CA 1
ATOM 3206 C C . THR A 1 396 ? 9.844 -7.895 -15.977 1 94.94 396 THR A C 1
ATOM 3208 O O . THR A 1 396 ? 10.406 -7.926 -14.883 1 94.94 396 THR A O 1
ATOM 3211 N N . GLY A 1 397 ? 8.586 -7.898 -16 1 93.19 397 GLY A N 1
ATOM 3212 C CA . GLY A 1 397 ? 7.672 -7.977 -14.875 1 93.19 397 GLY A CA 1
ATOM 3213 C C . GLY A 1 397 ? 6.617 -6.887 -14.891 1 93.19 397 GLY A C 1
ATOM 3214 O O . GLY A 1 397 ? 5.531 -7.062 -14.336 1 93.19 397 GLY A O 1
ATOM 3215 N N . THR A 1 398 ? 6.969 -5.773 -15.406 1 93.69 398 THR A N 1
ATOM 3216 C CA . THR A 1 398 ? 6.086 -4.645 -15.68 1 93.69 398 THR A CA 1
ATOM 3217 C C . THR A 1 398 ? 6.75 -3.658 -16.641 1 93.69 398 THR A C 1
ATOM 3219 O O . THR A 1 398 ? 7.906 -3.842 -17.016 1 93.69 398 THR A O 1
ATOM 3222 N N . TYR A 1 399 ? 5.953 -2.807 -17.172 1 94.19 399 TYR A N 1
ATOM 3223 C CA . TYR A 1 399 ? 6.543 -1.719 -17.953 1 94.19 399 TYR A CA 1
ATOM 3224 C C . TYR A 1 399 ? 7.164 -0.672 -17.031 1 94.19 399 TYR A C 1
ATOM 3226 O O . TYR A 1 399 ? 6.492 -0.143 -16.141 1 94.19 399 TYR A O 1
ATOM 3234 N N . PHE A 1 400 ? 8.414 -0.451 -17.25 1 93.44 400 PHE A N 1
ATOM 3235 C CA . PHE A 1 400 ? 9.156 0.482 -16.406 1 93.44 400 PHE A CA 1
ATOM 3236 C C . PHE A 1 400 ? 8.93 1.919 -16.859 1 93.44 400 PHE A C 1
ATOM 3238 O O . PHE A 1 400 ? 9.609 2.402 -17.766 1 93.44 400 PHE A O 1
ATOM 3245 N N . ALA A 1 401 ? 7.93 2.57 -16.203 1 90.56 401 ALA A N 1
ATOM 3246 C CA . ALA A 1 401 ? 7.566 3.953 -16.5 1 90.56 401 ALA A CA 1
ATOM 3247 C C . ALA A 1 401 ? 7.008 4.652 -15.266 1 90.56 401 ALA A C 1
ATOM 3249 O O . ALA A 1 401 ? 6.652 4 -14.281 1 90.56 401 ALA A O 1
ATOM 3250 N N . GLY A 1 402 ? 6.965 5.938 -15.352 1 81.5 402 GLY A N 1
ATOM 3251 C CA . GLY A 1 402 ? 6.488 6.738 -14.234 1 81.5 402 GLY A CA 1
ATOM 3252 C C . GLY A 1 402 ? 5.082 6.367 -13.797 1 81.5 402 GLY A C 1
ATOM 3253 O O . GLY A 1 402 ? 4.727 6.539 -12.633 1 81.5 402 GLY A O 1
ATOM 3254 N N . ILE A 1 403 ? 4.32 5.84 -14.594 1 78.31 403 ILE A N 1
ATOM 3255 C CA . ILE A 1 403 ? 2.914 5.559 -14.32 1 78.31 403 ILE A CA 1
ATOM 3256 C C . ILE A 1 403 ? 2.791 4.258 -13.539 1 78.31 403 ILE A C 1
ATOM 3258 O O . ILE A 1 403 ? 1.738 3.969 -12.961 1 78.31 403 ILE A O 1
ATOM 3262 N N . ASN A 1 404 ? 3.893 3.465 -13.523 1 85.25 404 ASN A N 1
ATOM 3263 C CA . ASN A 1 404 ? 3.861 2.172 -12.852 1 85.25 404 ASN A CA 1
ATOM 3264 C C . ASN A 1 404 ? 4.785 2.15 -11.641 1 85.25 404 ASN A C 1
ATOM 3266 O O . ASN A 1 404 ? 5.793 2.857 -11.609 1 85.25 404 ASN A O 1
ATOM 3270 N N . ASN A 1 405 ? 4.391 1.351 -10.672 1 82 405 ASN A N 1
ATOM 3271 C CA . ASN A 1 405 ? 5.254 1.125 -9.516 1 82 405 ASN A CA 1
ATOM 3272 C C . ASN A 1 405 ? 6.266 0.017 -9.781 1 82 405 ASN A C 1
ATOM 3274 O O . ASN A 1 405 ? 6.359 -0.944 -9.023 1 82 405 ASN A O 1
ATOM 3278 N N . TRP A 1 406 ? 7.164 0.248 -10.82 1 90.62 406 TRP A N 1
ATOM 3279 C CA . TRP A 1 406 ? 8.047 -0.812 -11.289 1 90.62 406 TRP A CA 1
ATOM 3280 C C . TRP A 1 406 ? 9.117 -1.137 -10.25 1 90.62 406 TRP A C 1
ATOM 3282 O O . TRP A 1 406 ? 9.617 -2.264 -10.195 1 90.62 406 TRP A O 1
ATOM 3292 N N . ARG A 1 407 ? 9.492 -0.26 -9.367 1 89.19 407 ARG A N 1
ATOM 3293 C CA . ARG A 1 407 ? 10.523 -0.492 -8.359 1 89.19 407 ARG A CA 1
ATOM 3294 C C . ARG A 1 407 ? 10.078 -1.556 -7.355 1 89.19 407 ARG A C 1
ATOM 3296 O O . ARG A 1 407 ? 10.914 -2.256 -6.777 1 89.19 407 ARG A O 1
ATOM 3303 N N . LYS A 1 408 ? 8.797 -1.723 -7.242 1 88.62 408 LYS A N 1
ATOM 3304 C CA . LYS A 1 408 ? 8.273 -2.699 -6.289 1 88.62 408 LYS A CA 1
ATOM 3305 C C . LYS A 1 408 ? 7.977 -4.027 -6.977 1 88.62 408 LYS A C 1
ATOM 3307 O O . LYS A 1 408 ? 7.586 -4.996 -6.32 1 88.62 408 LYS A O 1
ATOM 3312 N N . SER A 1 409 ? 8.203 -4.074 -8.234 1 92.62 409 SER A N 1
ATOM 3313 C CA . SER A 1 409 ? 7.93 -5.312 -8.953 1 92.62 409 SER A CA 1
ATOM 3314 C C . SER A 1 409 ? 8.867 -6.43 -8.508 1 92.62 409 SER A C 1
ATOM 3316 O O . SER A 1 409 ? 9.891 -6.168 -7.867 1 92.62 409 SER A O 1
ATOM 3318 N N . GLN A 1 410 ? 8.555 -7.656 -8.789 1 95 410 GLN A N 1
ATOM 3319 C CA . GLN A 1 410 ? 9.18 -8.844 -8.219 1 95 410 GLN A CA 1
ATOM 3320 C C . GLN A 1 410 ? 10.656 -8.93 -8.602 1 95 410 GLN A C 1
ATOM 3322 O O . GLN A 1 410 ? 11.5 -9.273 -7.77 1 95 410 GLN A O 1
ATOM 3327 N N . ARG A 1 411 ? 11.023 -8.625 -9.812 1 96.5 411 ARG A N 1
ATOM 3328 C CA . ARG A 1 411 ? 12.414 -8.805 -10.234 1 96.5 411 ARG A CA 1
ATOM 3329 C C . ARG A 1 411 ? 13.281 -7.645 -9.766 1 96.5 411 ARG A C 1
ATOM 3331 O O . ARG A 1 411 ? 14.43 -7.848 -9.359 1 96.5 411 ARG A O 1
ATOM 3338 N N . THR A 1 412 ? 12.734 -6.406 -9.859 1 94.25 412 THR A N 1
ATOM 3339 C CA . THR A 1 412 ? 13.492 -5.266 -9.359 1 94.25 412 THR A CA 1
ATOM 3340 C C . THR A 1 412 ? 13.75 -5.41 -7.859 1 94.25 412 THR A C 1
ATOM 3342 O O . THR A 1 412 ? 14.859 -5.16 -7.391 1 94.25 412 THR A O 1
ATOM 3345 N N . ARG A 1 413 ? 12.773 -5.82 -7.133 1 92.44 413 ARG A N 1
ATOM 3346 C CA . ARG A 1 413 ? 12.945 -6.02 -5.699 1 92.44 413 ARG A CA 1
ATOM 3347 C C . ARG A 1 413 ? 13.953 -7.129 -5.414 1 92.44 413 ARG A C 1
ATOM 3349 O O . ARG A 1 413 ? 14.742 -7.027 -4.469 1 92.44 413 ARG A O 1
ATOM 3356 N N . LEU A 1 414 ? 13.906 -8.172 -6.172 1 95.69 414 LEU A N 1
ATOM 3357 C CA . LEU A 1 414 ? 14.844 -9.281 -6.012 1 95.69 414 LEU A CA 1
ATOM 3358 C C . LEU A 1 414 ? 16.281 -8.797 -6.16 1 95.69 414 LEU A C 1
ATOM 3360 O O . LEU A 1 414 ? 17.141 -9.102 -5.32 1 95.69 414 LEU A O 1
ATOM 3364 N N . VAL A 1 415 ? 16.5 -8.062 -7.191 1 96.44 415 VAL A N 1
ATOM 3365 C CA . VAL A 1 415 ? 17.859 -7.59 -7.477 1 96.44 415 VAL A CA 1
ATOM 3366 C C . VAL A 1 415 ? 18.297 -6.602 -6.398 1 96.44 415 VAL A C 1
ATOM 3368 O O . VAL A 1 415 ? 19.438 -6.637 -5.941 1 96.44 415 VAL A O 1
ATOM 3371 N N . MET A 1 416 ? 17.375 -5.746 -6.02 1 92.31 416 MET A N 1
ATOM 3372 C CA . MET A 1 416 ? 17.688 -4.809 -4.945 1 92.31 416 MET A CA 1
ATOM 3373 C C . MET A 1 416 ? 17.969 -5.551 -3.639 1 92.31 416 MET A C 1
ATOM 3375 O O . MET A 1 416 ? 18.969 -5.297 -2.975 1 92.31 416 MET A O 1
ATOM 3379 N N . PHE A 1 417 ? 17.125 -6.465 -3.322 1 91.06 417 PHE A N 1
ATOM 3380 C CA . PHE A 1 417 ? 17.203 -7.254 -2.1 1 91.06 417 PHE A CA 1
ATOM 3381 C C . PHE A 1 417 ? 18.547 -7.98 -2.014 1 91.06 417 PHE A C 1
ATOM 3383 O O . PHE A 1 417 ? 19.172 -8.016 -0.951 1 91.06 417 PHE A O 1
ATOM 3390 N N . SER A 1 418 ? 19.047 -8.5 -3.068 1 95.38 418 SER A N 1
ATOM 3391 C CA . SER A 1 418 ? 20.188 -9.43 -3.076 1 95.38 418 SER A CA 1
ATOM 3392 C C . SER A 1 418 ? 21.5 -8.688 -3.236 1 95.38 418 SER A C 1
ATOM 3394 O O . SER A 1 418 ? 22.578 -9.289 -3.135 1 95.38 418 SER A O 1
ATOM 3396 N N . ASN A 1 419 ? 21.438 -7.383 -3.488 1 94.06 419 ASN A N 1
ATOM 3397 C CA . ASN A 1 419 ? 22.688 -6.695 -3.801 1 94.06 419 ASN A CA 1
ATOM 3398 C C . ASN A 1 419 ? 22.906 -5.484 -2.896 1 94.06 419 ASN A C 1
ATOM 3400 O O . ASN A 1 419 ? 24.047 -5.086 -2.65 1 94.06 419 ASN A O 1
ATOM 3404 N N . GLU A 1 420 ? 21.844 -4.906 -2.412 1 88.31 420 GLU A N 1
ATOM 3405 C CA . GLU A 1 420 ? 21.969 -3.674 -1.642 1 88.31 420 GLU A CA 1
ATOM 3406 C C . GLU A 1 420 ? 22.078 -3.965 -0.148 1 88.31 420 GLU A C 1
ATOM 3408 O O . GLU A 1 420 ? 21.234 -4.672 0.417 1 88.31 420 GLU A O 1
ATOM 3413 N N . PRO A 1 421 ? 23.094 -3.385 0.511 1 85.56 421 PRO A N 1
ATOM 3414 C CA . PRO A 1 421 ? 23.188 -3.543 1.965 1 85.56 421 PRO A CA 1
ATOM 3415 C C . PRO A 1 421 ? 22.078 -2.809 2.713 1 85.56 421 PRO A C 1
ATOM 3417 O O . PRO A 1 421 ? 21.781 -1.65 2.406 1 85.56 421 PRO A O 1
ATOM 3420 N N . ARG A 1 422 ? 21.469 -3.408 3.633 1 79.81 422 ARG A N 1
ATOM 3421 C CA . ARG A 1 422 ? 20.359 -2.838 4.375 1 79.81 422 ARG A CA 1
ATOM 3422 C C . ARG A 1 422 ? 20.609 -2.895 5.879 1 79.81 422 ARG A C 1
ATOM 3424 O O . ARG A 1 422 ? 19.672 -2.885 6.672 1 79.81 422 ARG A O 1
ATOM 3431 N N . GLY A 1 423 ? 21.844 -3.148 6.27 1 81.69 423 GLY A N 1
ATOM 3432 C CA . GLY A 1 423 ? 22.203 -3.215 7.68 1 81.69 423 GLY A CA 1
ATOM 3433 C C . GLY A 1 423 ? 22.125 -4.621 8.25 1 81.69 423 GLY A C 1
ATOM 3434 O O . GLY A 1 423 ? 22.188 -5.602 7.504 1 81.69 423 GLY A O 1
ATOM 3435 N N . ASN A 1 424 ? 22.016 -4.703 9.586 1 83.06 424 ASN A N 1
ATOM 3436 C CA . ASN A 1 424 ? 22.031 -5.996 10.266 1 83.06 424 ASN A CA 1
ATOM 3437 C C . ASN A 1 424 ? 20.641 -6.609 10.32 1 83.06 424 ASN A C 1
ATOM 3439 O O . ASN A 1 424 ? 19.656 -5.902 10.531 1 83.06 424 ASN A O 1
ATOM 3443 N N . VAL A 1 425 ? 20.656 -7.914 10.117 1 83.62 425 VAL A N 1
ATOM 3444 C CA . VAL A 1 425 ? 19.406 -8.648 10.219 1 83.62 425 VAL A CA 1
ATOM 3445 C C . VAL A 1 425 ? 19.594 -9.883 11.102 1 83.62 425 VAL A C 1
ATOM 3447 O O . VAL A 1 425 ? 20.719 -10.398 11.219 1 83.62 425 VAL A O 1
ATOM 3450 N N . SER A 1 426 ? 18.516 -10.258 11.766 1 84.44 426 SER A N 1
ATOM 3451 C CA . SER A 1 426 ? 18.484 -11.531 12.477 1 84.44 426 SER A CA 1
ATOM 3452 C C . SER A 1 426 ? 17.875 -12.625 11.602 1 84.44 426 SER A C 1
ATOM 3454 O O . SER A 1 426 ? 16.75 -12.484 11.109 1 84.44 426 SER A O 1
ATOM 3456 N N . VAL A 1 427 ? 18.625 -13.672 11.383 1 90.94 427 VAL A N 1
ATOM 3457 C CA . VAL A 1 427 ? 18.203 -14.734 10.469 1 90.94 427 VAL A CA 1
ATOM 3458 C C . VAL A 1 427 ? 18 -16.031 11.242 1 90.94 427 VAL A C 1
ATOM 3460 O O . VAL A 1 427 ? 18.75 -16.328 12.172 1 90.94 427 VAL A O 1
ATOM 3463 N N . ARG A 1 428 ? 16.984 -16.734 10.883 1 90.56 428 ARG A N 1
ATOM 3464 C CA . ARG A 1 428 ? 16.703 -18.031 11.484 1 90.56 428 ARG A CA 1
ATOM 3465 C C . ARG A 1 428 ? 17.594 -19.125 10.875 1 90.56 428 ARG A C 1
ATOM 3467 O O . ARG A 1 428 ? 17.734 -19.188 9.656 1 90.56 428 ARG A O 1
ATOM 3474 N N . THR A 1 429 ? 18.188 -19.922 11.727 1 92.25 429 THR A N 1
ATOM 3475 C CA . THR A 1 429 ? 19.031 -21.047 11.352 1 92.25 429 THR A CA 1
ATOM 3476 C C . THR A 1 429 ? 18.812 -22.219 12.305 1 92.25 429 THR A C 1
ATOM 3478 O O . THR A 1 429 ? 17.812 -22.266 13.016 1 92.25 429 THR A O 1
ATOM 3481 N N . THR A 1 430 ? 19.688 -23.234 12.133 1 93.06 430 THR A N 1
ATOM 3482 C CA . THR A 1 430 ? 19.547 -24.406 12.992 1 93.06 430 THR A CA 1
ATOM 3483 C C . THR A 1 430 ? 20.812 -24.641 13.797 1 93.06 430 THR A C 1
ATOM 3485 O O . THR A 1 430 ? 21.891 -24.188 13.414 1 93.06 430 THR A O 1
ATOM 3488 N N . ASP A 1 431 ? 20.609 -25.328 14.93 1 90.62 431 ASP A N 1
ATOM 3489 C CA . ASP A 1 431 ? 21.766 -25.938 15.57 1 90.62 431 ASP A CA 1
ATOM 3490 C C . ASP A 1 431 ? 22.031 -27.344 15.008 1 90.62 431 ASP A C 1
ATOM 3492 O O . ASP A 1 431 ? 21.469 -27.719 13.984 1 90.62 431 ASP A O 1
ATOM 3496 N N . SER A 1 432 ? 22.953 -28.062 15.641 1 89.25 432 SER A N 1
ATOM 3497 C CA . SER A 1 432 ? 23.391 -29.359 15.133 1 89.25 432 SER A CA 1
ATOM 3498 C C . SER A 1 432 ? 22.266 -30.391 15.234 1 89.25 432 SER A C 1
ATOM 3500 O O . SER A 1 432 ? 22.328 -31.453 14.609 1 89.25 432 SER A O 1
ATOM 3502 N N . LYS A 1 433 ? 21.203 -30.062 16.078 1 90.19 433 LYS A N 1
ATOM 3503 C CA . LYS A 1 433 ? 20.078 -30.984 16.25 1 90.19 433 LYS A CA 1
ATOM 3504 C C . LYS A 1 433 ? 18.828 -30.469 15.547 1 90.19 433 LYS A C 1
ATOM 3506 O O . LYS A 1 433 ? 17.703 -30.828 15.914 1 90.19 433 LYS A O 1
ATOM 3511 N N . ASP A 1 434 ? 18.984 -29.484 14.609 1 90.62 434 ASP A N 1
ATOM 3512 C CA . ASP A 1 434 ? 17.953 -28.922 13.75 1 90.62 434 ASP A CA 1
ATOM 3513 C C . ASP A 1 434 ? 16.984 -28.062 14.547 1 90.62 434 ASP A C 1
ATOM 3515 O O . ASP A 1 434 ? 15.875 -27.781 14.094 1 90.62 434 ASP A O 1
ATOM 3519 N N . HIS A 1 435 ? 17.5 -27.719 15.734 1 88 435 HIS A N 1
ATOM 3520 C CA . HIS A 1 435 ? 16.703 -26.781 16.531 1 88 435 HIS A CA 1
ATOM 3521 C C . HIS A 1 435 ? 16.859 -25.359 16.016 1 88 435 HIS A C 1
ATOM 3523 O O . HIS A 1 435 ? 17.938 -24.984 15.523 1 88 435 HIS A O 1
ATOM 3529 N N . LEU A 1 436 ? 15.805 -24.594 16.219 1 88.31 436 LEU A N 1
ATOM 3530 C CA . LEU A 1 436 ? 15.797 -23.219 15.758 1 88.31 436 LEU A CA 1
ATOM 3531 C C . LEU A 1 436 ? 16.812 -22.375 16.531 1 88.31 436 LEU A C 1
ATOM 3533 O O . LEU A 1 436 ? 16.859 -22.422 17.75 1 88.31 436 LEU A O 1
ATOM 3537 N N . GLU A 1 437 ? 17.672 -21.781 15.82 1 88.44 437 GLU A N 1
ATOM 3538 C CA . GLU A 1 437 ? 18.625 -20.797 16.328 1 88.44 437 GLU A CA 1
ATOM 3539 C C . GLU A 1 437 ? 18.609 -19.531 15.469 1 88.44 437 GLU A C 1
ATOM 3541 O O . GLU A 1 437 ? 18 -19.5 14.398 1 88.44 437 GLU A O 1
ATOM 3546 N N . TYR A 1 438 ? 19.172 -18.484 16.062 1 88.62 438 TYR A N 1
ATOM 3547 C CA . TYR A 1 438 ? 19.25 -17.219 15.344 1 88.62 438 TYR A CA 1
ATOM 3548 C C . TYR A 1 438 ? 20.703 -16.75 15.242 1 88.62 438 TYR A C 1
ATOM 3550 O O . TYR A 1 438 ? 21.531 -17.094 16.094 1 88.62 438 TYR A O 1
ATOM 3558 N N . PHE A 1 439 ? 21.016 -16.078 14.195 1 89.44 439 PHE A N 1
ATOM 3559 C CA . PHE A 1 439 ? 22.266 -15.352 14.109 1 89.44 439 PHE A CA 1
ATOM 3560 C C . PHE A 1 439 ? 22.062 -13.969 13.492 1 89.44 439 PHE A C 1
ATOM 3562 O O . PHE A 1 439 ? 21.141 -13.773 12.695 1 89.44 439 PHE A O 1
ATOM 3569 N N . ASP A 1 440 ? 22.828 -13.039 13.93 1 88.62 440 ASP A N 1
ATOM 3570 C CA . ASP A 1 440 ? 22.812 -11.688 13.367 1 88.62 440 ASP A CA 1
ATOM 3571 C C . ASP A 1 440 ? 23.969 -11.484 12.391 1 88.62 440 ASP A C 1
ATOM 3573 O O . ASP A 1 440 ? 25.078 -11.969 12.617 1 88.62 440 ASP A O 1
ATOM 3577 N N . ALA A 1 441 ? 23.625 -10.828 11.32 1 90.88 441 ALA A N 1
ATOM 3578 C CA . ALA A 1 441 ? 24.672 -10.57 10.328 1 90.88 441 ALA A CA 1
ATOM 3579 C C . ALA A 1 441 ? 24.344 -9.336 9.492 1 90.88 441 ALA A C 1
ATOM 3581 O O . ALA A 1 441 ? 23.188 -8.961 9.359 1 90.88 441 ALA A O 1
ATOM 3582 N N . ASP A 1 442 ? 25.422 -8.789 8.984 1 90.94 442 ASP A N 1
ATOM 3583 C CA . ASP A 1 442 ? 25.281 -7.707 8.016 1 90.94 442 ASP A CA 1
ATOM 3584 C C . ASP A 1 442 ? 24.766 -8.234 6.676 1 90.94 442 ASP A C 1
ATOM 3586 O O . ASP A 1 442 ? 25.266 -9.234 6.16 1 90.94 442 ASP A O 1
ATOM 3590 N N . THR A 1 443 ? 23.828 -7.57 6.074 1 90.56 443 THR A N 1
ATOM 3591 C CA . THR A 1 443 ? 23.219 -8.039 4.832 1 90.56 443 THR A CA 1
ATOM 3592 C C . THR A 1 443 ? 24.234 -8 3.689 1 90.56 443 THR A C 1
ATOM 3594 O O . THR A 1 443 ? 24.125 -8.773 2.734 1 90.56 443 THR A O 1
ATOM 3597 N N . LYS A 1 444 ? 25.188 -7.125 3.781 1 93.56 444 LYS A N 1
ATOM 3598 C CA . LYS A 1 444 ? 26.25 -7.125 2.771 1 93.56 444 LYS A CA 1
ATOM 3599 C C . LYS A 1 444 ? 26.984 -8.461 2.744 1 93.56 444 LYS A C 1
ATOM 3601 O O . LYS A 1 444 ? 27.25 -9.008 1.671 1 93.56 444 LYS A O 1
ATOM 3606 N N . VAL A 1 445 ? 27.266 -8.938 3.891 1 96 445 VAL A N 1
ATOM 3607 C CA . VAL A 1 445 ? 27.969 -10.211 4.031 1 96 445 VAL A CA 1
ATOM 3608 C C . VAL A 1 445 ? 27.094 -11.352 3.527 1 96 445 VAL A C 1
ATOM 3610 O O . VAL A 1 445 ? 27.562 -12.227 2.793 1 96 445 VAL A O 1
ATOM 3613 N N . LEU A 1 446 ? 25.859 -11.32 3.9 1 96.12 446 LEU A N 1
ATOM 3614 C CA . LEU A 1 446 ? 24.938 -12.375 3.506 1 96.12 446 LEU A CA 1
ATOM 3615 C C . LEU A 1 446 ? 24.703 -12.367 1.998 1 96.12 446 LEU A C 1
ATOM 3617 O O . LEU A 1 446 ? 24.656 -13.43 1.37 1 96.12 446 LEU A O 1
ATOM 3621 N N . ASN A 1 447 ? 24.562 -11.203 1.433 1 96.56 447 ASN A N 1
ATOM 3622 C CA . ASN A 1 447 ? 24.344 -11.094 -0.006 1 96.56 447 ASN A CA 1
ATOM 3623 C C . ASN A 1 447 ? 25.516 -11.672 -0.795 1 96.56 447 ASN A C 1
ATOM 3625 O O . ASN A 1 447 ? 25.312 -12.391 -1.773 1 96.56 447 ASN A O 1
ATOM 3629 N N . ASP A 1 448 ? 26.688 -11.375 -0.323 1 96.94 448 ASP A N 1
ATOM 3630 C CA . ASP A 1 448 ? 27.875 -11.898 -0.985 1 96.94 448 ASP A CA 1
ATOM 3631 C C . ASP A 1 448 ? 27.969 -13.414 -0.839 1 96.94 448 ASP A C 1
ATOM 3633 O O . ASP A 1 448 ? 28.391 -14.109 -1.766 1 96.94 448 ASP A O 1
ATOM 3637 N N . ARG A 1 449 ? 27.594 -13.859 0.208 1 97.56 449 ARG A N 1
ATOM 3638 C CA . ARG A 1 449 ? 27.703 -15.281 0.502 1 97.56 449 ARG A CA 1
ATOM 3639 C C . ARG A 1 449 ? 26.641 -16.078 -0.235 1 97.56 449 ARG A C 1
ATOM 3641 O O . ARG A 1 449 ? 26.922 -17.156 -0.784 1 97.56 449 ARG A O 1
ATOM 3648 N N . TYR A 1 450 ? 25.406 -15.609 -0.268 1 98.38 450 TYR A N 1
ATOM 3649 C CA . TYR A 1 450 ? 24.281 -16.438 -0.646 1 98.38 450 TYR A CA 1
ATOM 3650 C C . TYR A 1 450 ? 23.891 -16.203 -2.105 1 98.38 450 TYR A C 1
ATOM 3652 O O . TYR A 1 450 ? 23.281 -17.078 -2.736 1 98.38 450 TYR A O 1
ATOM 3660 N N . PHE A 1 451 ? 24.281 -15.062 -2.691 1 98.44 451 PHE A N 1
ATOM 3661 C CA . PHE A 1 451 ? 23.547 -14.719 -3.91 1 98.44 451 PHE A CA 1
ATOM 3662 C C . PHE A 1 451 ? 24.516 -14.406 -5.043 1 98.44 451 PHE A C 1
ATOM 3664 O O . PHE A 1 451 ? 25.578 -13.805 -4.824 1 98.44 451 PHE A O 1
ATOM 3671 N N . ASP A 1 452 ? 24.25 -14.82 -6.195 1 98.56 452 ASP A N 1
ATOM 3672 C CA . ASP A 1 452 ? 24.703 -14.336 -7.492 1 98.56 452 ASP A CA 1
ATOM 3673 C C . ASP A 1 452 ? 23.531 -14 -8.406 1 98.56 452 ASP A C 1
ATOM 3675 O O . ASP A 1 452 ? 23.203 -14.781 -9.305 1 98.56 452 ASP A O 1
ATOM 3679 N N . ILE A 1 453 ? 22.922 -12.891 -8.156 1 98.31 453 ILE A N 1
ATOM 3680 C CA . ILE A 1 453 ? 21.656 -12.477 -8.75 1 98.31 453 ILE A CA 1
ATOM 3681 C C . ILE A 1 453 ? 21.828 -11.117 -9.422 1 98.31 453 ILE A C 1
ATOM 3683 O O . ILE A 1 453 ? 22.469 -10.211 -8.867 1 98.31 453 ILE A O 1
ATOM 3687 N N . GLY A 1 454 ? 21.344 -10.977 -10.633 1 98.06 454 GLY A N 1
ATOM 3688 C CA . GLY A 1 454 ? 21.406 -9.703 -11.328 1 98.06 454 GLY A CA 1
ATOM 3689 C C . GLY A 1 454 ? 20.625 -9.695 -12.633 1 98.06 454 GLY A C 1
ATOM 3690 O O . GLY A 1 454 ? 20.312 -10.758 -13.172 1 98.06 454 GLY A O 1
ATOM 3691 N N . PHE A 1 455 ? 20.328 -8.469 -13.039 1 97.94 455 PHE A N 1
ATOM 3692 C CA . PHE A 1 455 ? 19.797 -8.289 -14.383 1 97.94 455 PHE A CA 1
ATOM 3693 C C . PHE A 1 455 ? 20.875 -8.555 -15.43 1 97.94 455 PHE A C 1
ATOM 3695 O O . PHE A 1 455 ? 22.062 -8.57 -15.109 1 97.94 455 PHE A O 1
ATOM 3702 N N . THR A 1 456 ? 20.422 -8.898 -16.594 1 96.12 456 THR A N 1
ATOM 3703 C CA . THR A 1 456 ? 21.406 -9.117 -17.672 1 96.12 456 THR A CA 1
ATOM 3704 C C . THR A 1 456 ? 21.125 -8.195 -18.844 1 96.12 456 THR A C 1
ATOM 3706 O O . THR A 1 456 ? 20.016 -7.672 -18.984 1 96.12 456 THR A O 1
ATOM 3709 N N . ASN A 1 457 ? 22.141 -7.965 -19.594 1 93.25 457 ASN A N 1
ATOM 3710 C CA . ASN A 1 457 ? 22.109 -7.141 -20.797 1 93.25 457 ASN A CA 1
ATOM 3711 C C . ASN A 1 457 ? 21.719 -5.699 -20.469 1 93.25 457 ASN A C 1
ATOM 3713 O O . ASN A 1 457 ? 22.281 -5.09 -19.562 1 93.25 457 ASN A O 1
ATOM 3717 N N . SER A 1 458 ? 20.734 -5.148 -21.266 1 93.94 458 SER A N 1
ATOM 3718 C CA . SER A 1 458 ? 20.266 -3.781 -21.062 1 93.94 458 SER A CA 1
ATOM 3719 C C . SER A 1 458 ? 18.781 -3.75 -20.703 1 93.94 458 SER A C 1
ATOM 3721 O O . SER A 1 458 ? 18.047 -4.707 -20.969 1 93.94 458 SER A O 1
ATOM 3723 N N . PRO A 1 459 ? 18.469 -2.625 -20.047 1 95.38 459 PRO A N 1
ATOM 3724 C CA . PRO A 1 459 ? 17.047 -2.537 -19.703 1 95.38 459 PRO A CA 1
ATOM 3725 C C . PRO A 1 459 ? 16.125 -2.684 -20.906 1 95.38 459 PRO A C 1
ATOM 3727 O O . PRO A 1 459 ? 16.406 -2.111 -21.969 1 95.38 459 PRO A O 1
ATOM 3730 N N . VAL A 1 460 ? 15.234 -3.494 -20.672 1 96 460 VAL A N 1
ATOM 3731 C CA . VAL A 1 460 ? 14.172 -3.625 -21.656 1 96 460 VAL A CA 1
ATOM 3732 C C . VAL A 1 460 ? 12.828 -3.242 -21.047 1 96 460 VAL A C 1
ATOM 3734 O O . VAL A 1 460 ? 12.727 -3.059 -19.828 1 96 460 VAL A O 1
ATOM 3737 N N . GLN A 1 461 ? 11.797 -2.939 -21.875 1 95.31 461 GLN A N 1
ATOM 3738 C CA . GLN A 1 461 ? 10.445 -2.602 -21.438 1 95.31 461 GLN A CA 1
ATOM 3739 C C . GLN A 1 461 ? 10.461 -1.389 -20.516 1 95.31 461 GLN A C 1
ATOM 3741 O O . GLN A 1 461 ? 9.891 -1.431 -19.422 1 95.31 461 GLN A O 1
ATOM 3746 N N . CYS A 1 462 ? 11.156 -0.419 -20.844 1 95.44 462 CYS A N 1
ATOM 3747 C CA . CYS A 1 462 ? 11.234 0.787 -20.031 1 95.44 462 CYS A CA 1
ATOM 3748 C C . CYS A 1 462 ? 11.047 2.035 -20.875 1 95.44 462 CYS A C 1
ATOM 3750 O O . CYS A 1 462 ? 11.219 1.993 -22.094 1 95.44 462 CYS A O 1
ATOM 3752 N N . ASP A 1 463 ? 10.664 3.098 -20.25 1 93.75 463 ASP A N 1
ATOM 3753 C CA . ASP A 1 463 ? 10.398 4.367 -20.922 1 93.75 463 ASP A CA 1
ATOM 3754 C C . ASP A 1 463 ? 11.656 5.23 -20.984 1 93.75 463 ASP A C 1
ATOM 3756 O O . ASP A 1 463 ? 12.172 5.652 -19.938 1 93.75 463 ASP A O 1
ATOM 3760 N N . ILE A 1 464 ? 12.078 5.527 -22.156 1 91.81 464 ILE A N 1
ATOM 3761 C CA . ILE A 1 464 ? 13.273 6.336 -22.344 1 91.81 464 ILE A CA 1
ATOM 3762 C C . ILE A 1 464 ? 12.961 7.801 -22.047 1 91.81 464 ILE A C 1
ATOM 3764 O O . ILE A 1 464 ? 13.789 8.523 -21.5 1 91.81 464 ILE A O 1
ATOM 3768 N N . ASN A 1 465 ? 11.711 8.211 -22.406 1 88.12 465 ASN A N 1
ATOM 3769 C CA . ASN A 1 465 ? 11.328 9.609 -22.312 1 88.12 465 ASN A CA 1
ATOM 3770 C C . ASN A 1 465 ? 11.25 10.086 -20.859 1 88.12 465 ASN A C 1
ATOM 3772 O O . ASN A 1 465 ? 11.625 11.211 -20.547 1 88.12 465 ASN A O 1
ATOM 3776 N N . ASP A 1 466 ? 10.82 9.227 -20.016 1 86.19 466 ASP A N 1
ATOM 3777 C CA . ASP A 1 466 ? 10.711 9.664 -18.641 1 86.19 466 ASP A CA 1
ATOM 3778 C C . ASP A 1 466 ? 11.938 9.25 -17.828 1 86.19 466 ASP A C 1
ATOM 3780 O O . ASP A 1 466 ? 11.93 9.312 -16.594 1 86.19 466 ASP A O 1
ATOM 3784 N N . ARG A 1 467 ? 12.953 8.68 -18.562 1 89.25 467 ARG A N 1
ATOM 3785 C CA . ARG A 1 467 ? 14.289 8.367 -18.062 1 89.25 467 ARG A CA 1
ATOM 3786 C C . ARG A 1 467 ? 14.258 7.172 -17.109 1 89.25 467 ARG A C 1
ATOM 3788 O O . ARG A 1 467 ? 15.164 6.996 -16.297 1 89.25 467 ARG A O 1
ATOM 3795 N N . SER A 1 468 ? 13.203 6.383 -17.156 1 91.81 468 SER A N 1
ATOM 3796 C CA . SER A 1 468 ? 13.125 5.156 -16.375 1 91.81 468 SER A CA 1
ATOM 3797 C C . SER A 1 468 ? 14.195 4.156 -16.797 1 91.81 468 SER A C 1
ATOM 3799 O O . SER A 1 468 ? 14.758 3.443 -15.969 1 91.81 468 SER A O 1
ATOM 3801 N N . CYS A 1 469 ? 14.492 4.141 -18.094 1 95 469 CYS A N 1
ATOM 3802 C CA . CYS A 1 469 ? 15.539 3.242 -18.578 1 95 469 CYS A CA 1
ATOM 3803 C C . CYS A 1 469 ? 16.891 3.588 -17.953 1 95 469 CYS A C 1
ATOM 3805 O O . CYS A 1 469 ? 17.625 2.697 -17.547 1 95 469 CYS A O 1
ATOM 3807 N N . GLU A 1 470 ? 17.109 4.871 -17.844 1 92.94 470 GLU A N 1
ATOM 3808 C CA . GLU A 1 470 ? 18.344 5.336 -17.203 1 92.94 470 GLU A CA 1
ATOM 3809 C C . GLU A 1 470 ? 18.375 4.98 -15.727 1 92.94 470 GLU A C 1
ATOM 3811 O O . GLU A 1 470 ? 19.406 4.555 -15.211 1 92.94 470 GLU A O 1
ATOM 3816 N N . ALA A 1 471 ? 17.234 5.16 -15.141 1 90.81 471 ALA A N 1
ATOM 3817 C CA . ALA A 1 471 ? 17.141 4.891 -13.711 1 90.81 471 ALA A CA 1
ATOM 3818 C C . ALA A 1 471 ? 17.438 3.426 -13.406 1 90.81 471 ALA A C 1
ATOM 3820 O O . ALA A 1 471 ? 18.156 3.115 -12.453 1 90.81 471 ALA A O 1
ATOM 3821 N N . VAL A 1 472 ? 16.922 2.535 -14.18 1 93.75 472 VAL A N 1
ATOM 3822 C CA . VAL A 1 472 ? 17.125 1.107 -13.961 1 93.75 472 VAL A CA 1
ATOM 3823 C C . VAL A 1 472 ? 18.578 0.747 -14.234 1 93.75 472 VAL A C 1
ATOM 3825 O O . VAL A 1 472 ? 19.203 0.017 -13.461 1 93.75 472 VAL A O 1
ATOM 3828 N N . GLN A 1 473 ? 19.062 1.271 -15.312 1 94.38 473 GLN A N 1
ATOM 3829 C CA . GLN A 1 473 ? 20.438 0.973 -15.703 1 94.38 473 GLN A CA 1
ATOM 3830 C C . GLN A 1 473 ? 21.422 1.408 -14.617 1 94.38 473 GLN A C 1
ATOM 3832 O O . GLN A 1 473 ? 22.391 0.7 -14.328 1 94.38 473 GLN A O 1
ATOM 3837 N N . LYS A 1 474 ? 21.156 2.518 -14.016 1 91.19 474 LYS A N 1
ATOM 3838 C CA . LYS A 1 474 ? 22.062 3.086 -13.023 1 91.19 474 LYS A CA 1
ATOM 3839 C C . LYS A 1 474 ? 21.781 2.535 -11.633 1 91.19 474 LYS A C 1
ATOM 3841 O O . LYS A 1 474 ? 22.688 2.434 -10.805 1 91.19 474 LYS A O 1
ATOM 3846 N N . GLY A 1 475 ? 20.562 2.18 -11.414 1 89.62 475 GLY A N 1
ATOM 3847 C CA . GLY A 1 475 ? 20.141 1.9 -10.055 1 89.62 475 GLY A CA 1
ATOM 3848 C C . GLY A 1 475 ? 20.234 0.43 -9.688 1 89.62 475 GLY A C 1
ATOM 3849 O O . GLY A 1 475 ? 20.172 0.071 -8.508 1 89.62 475 GLY A O 1
ATOM 3850 N N . TYR A 1 476 ? 20.422 -0.436 -10.641 1 94.5 476 TYR A N 1
ATOM 3851 C CA . TYR A 1 476 ? 20.391 -1.866 -10.352 1 94.5 476 TYR A CA 1
ATOM 3852 C C . TYR A 1 476 ? 21.609 -2.562 -10.922 1 94.5 476 TYR A C 1
ATOM 3854 O O . TYR A 1 476 ? 22.297 -2.023 -11.805 1 94.5 476 TYR A O 1
ATOM 3862 N N . VAL A 1 477 ? 21.922 -3.705 -10.367 1 96.25 477 VAL A N 1
ATOM 3863 C CA . VAL A 1 477 ? 23.125 -4.461 -10.742 1 96.25 477 VAL A CA 1
ATOM 3864 C C . VAL A 1 477 ? 22.828 -5.281 -11.992 1 96.25 477 VAL A C 1
ATOM 3866 O O . VAL A 1 477 ? 21.875 -6.051 -12.039 1 96.25 477 VAL A O 1
ATOM 3869 N N . PHE A 1 478 ? 23.609 -5.078 -13.023 1 97.06 478 PHE A N 1
ATOM 3870 C CA . PHE A 1 478 ? 23.609 -5.902 -14.227 1 97.06 478 PHE A CA 1
ATOM 3871 C C . PHE A 1 478 ? 24.828 -6.812 -14.273 1 97.06 478 PHE A C 1
ATOM 3873 O O . PHE A 1 478 ? 25.938 -6.387 -13.938 1 97.06 478 PHE A O 1
ATOM 3880 N N . LYS A 1 479 ? 24.609 -8.016 -14.523 1 96.56 479 LYS A N 1
ATOM 3881 C CA . LYS A 1 479 ? 25.656 -9.023 -14.617 1 96.56 479 LYS A CA 1
ATOM 3882 C C . LYS A 1 479 ? 25.641 -9.703 -15.977 1 96.56 479 LYS A C 1
ATOM 3884 O O . LYS A 1 479 ? 24.656 -9.625 -16.703 1 96.56 479 LYS A O 1
ATOM 3889 N N . PRO A 1 480 ? 26.688 -10.367 -16.391 1 94.69 480 PRO A N 1
ATOM 3890 C CA . PRO A 1 480 ? 26.766 -11.016 -17.703 1 94.69 480 PRO A CA 1
ATOM 3891 C C . PRO A 1 480 ? 25.688 -12.094 -17.891 1 94.69 480 PRO A C 1
ATOM 3893 O O . PRO A 1 480 ? 25.375 -12.812 -16.938 1 94.69 480 PRO A O 1
ATOM 3896 N N . TYR A 1 481 ? 25.234 -12.133 -19.078 1 93.38 481 TYR A N 1
ATOM 3897 C CA . TYR A 1 481 ? 24.328 -13.219 -19.453 1 93.38 481 TYR A CA 1
ATOM 3898 C C . TYR A 1 481 ? 24.953 -14.578 -19.141 1 93.38 481 TYR A C 1
ATOM 3900 O O . TYR A 1 481 ? 26.172 -14.758 -19.297 1 93.38 481 TYR A O 1
ATOM 3908 N N . SER A 1 482 ? 24.141 -15.508 -18.75 1 92.88 482 SER A N 1
ATOM 3909 C CA . SER A 1 482 ? 24.625 -16.844 -18.422 1 92.88 482 SER A CA 1
ATOM 3910 C C . SER A 1 482 ? 23.906 -17.906 -19.25 1 92.88 482 SER A C 1
ATOM 3912 O O . SER A 1 482 ? 22.672 -18 -19.234 1 92.88 482 SER A O 1
ATOM 3914 N N . GLN A 1 483 ? 24.672 -18.703 -19.906 1 93.12 483 GLN A N 1
ATOM 3915 C CA . GLN A 1 483 ? 24.125 -19.844 -20.641 1 93.12 483 GLN A CA 1
ATOM 3916 C C . GLN A 1 483 ? 23.672 -20.938 -19.688 1 93.12 483 GLN A C 1
ATOM 3918 O O . GLN A 1 483 ? 24.094 -20.969 -18.531 1 93.12 483 GLN A O 1
ATOM 3923 N N . PRO A 1 484 ? 22.844 -21.844 -20.203 1 94.31 484 PRO A N 1
ATOM 3924 C CA . PRO A 1 484 ? 22.312 -22.906 -19.344 1 94.31 484 PRO A CA 1
ATOM 3925 C C . PRO A 1 484 ? 23.406 -23.672 -18.609 1 94.31 484 PRO A C 1
ATOM 3927 O O . PRO A 1 484 ? 23.297 -23.906 -17.406 1 94.31 484 PRO A O 1
ATOM 3930 N N . SER A 1 485 ? 24.516 -23.969 -19.25 1 96.38 485 SER A N 1
ATOM 3931 C CA . SER A 1 485 ? 25.594 -24.75 -18.641 1 96.38 485 SER A CA 1
ATOM 3932 C C . SER A 1 485 ? 26.25 -23.969 -17.516 1 96.38 485 SER A C 1
ATOM 3934 O O . SER A 1 485 ? 26.703 -24.547 -16.516 1 96.38 485 SER A O 1
ATOM 3936 N N . GLN A 1 486 ? 26.328 -22.703 -17.734 1 95.75 486 GLN A N 1
ATOM 3937 C CA . GLN A 1 486 ? 26.891 -21.859 -16.688 1 95.75 486 GLN A CA 1
ATOM 3938 C C . GLN A 1 486 ? 25.938 -21.75 -15.5 1 95.75 486 GLN A C 1
ATOM 3940 O O . GLN A 1 486 ? 26.375 -21.781 -14.344 1 95.75 486 GLN A O 1
ATOM 3945 N N . THR A 1 487 ? 24.719 -21.594 -15.805 1 96.38 487 THR A N 1
ATOM 3946 C CA . THR A 1 487 ? 23.672 -21.547 -14.773 1 96.38 487 THR A CA 1
ATOM 3947 C C . THR A 1 487 ? 23.688 -22.812 -13.93 1 96.38 487 THR A C 1
ATOM 3949 O O . THR A 1 487 ? 23.547 -22.766 -12.711 1 96.38 487 THR A O 1
ATOM 3952 N N . ASN A 1 488 ? 23.984 -23.922 -14.562 1 97.62 488 ASN A N 1
ATOM 3953 C CA . ASN A 1 488 ? 23.922 -25.234 -13.93 1 97.62 488 ASN A CA 1
ATOM 3954 C C . ASN A 1 488 ? 25.078 -25.469 -12.969 1 97.62 488 ASN A C 1
ATOM 3956 O O . ASN A 1 488 ? 25.125 -26.484 -12.273 1 97.62 488 ASN A O 1
ATOM 3960 N N . THR A 1 489 ? 26.031 -24.516 -12.875 1 98.31 489 THR A N 1
ATOM 3961 C CA . THR A 1 489 ? 27.203 -24.688 -12 1 98.31 489 THR A CA 1
ATOM 3962 C C . THR A 1 489 ? 26.875 -24.25 -10.578 1 98.31 489 THR A C 1
ATOM 3964 O O . THR A 1 489 ? 27.734 -24.281 -9.703 1 98.31 489 THR A O 1
ATOM 3967 N N . PHE A 1 490 ? 25.641 -23.906 -10.344 1 98.69 490 PHE A N 1
ATOM 3968 C CA . PHE A 1 490 ? 25.219 -23.469 -9.016 1 98.69 490 PHE A CA 1
ATOM 3969 C C . PHE A 1 490 ? 24.312 -24.5 -8.383 1 98.69 490 PHE A C 1
ATOM 3971 O O . PHE A 1 490 ? 23.484 -25.109 -9.062 1 98.69 490 PHE A O 1
ATOM 3978 N N . LYS A 1 491 ? 24.391 -24.688 -7.102 1 98.75 491 LYS A N 1
ATOM 3979 C CA . LYS A 1 491 ? 23.578 -25.641 -6.375 1 98.75 491 LYS A CA 1
ATOM 3980 C C . LYS A 1 491 ? 22.109 -25.203 -6.336 1 98.75 491 LYS A C 1
ATOM 3982 O O . LYS A 1 491 ? 21.203 -26.031 -6.383 1 98.75 491 LYS A O 1
ATOM 3987 N N . TYR A 1 492 ? 21.906 -23.953 -6.227 1 98.88 492 TYR A N 1
ATOM 3988 C CA . TYR A 1 492 ? 20.562 -23.422 -6.113 1 98.88 492 TYR A CA 1
ATOM 3989 C C . TYR A 1 492 ? 20.25 -22.453 -7.25 1 98.88 492 TYR A C 1
ATOM 3991 O O . TYR A 1 492 ? 21.062 -21.578 -7.559 1 98.88 492 TYR A O 1
ATOM 3999 N N . LEU A 1 493 ? 19.125 -22.656 -7.902 1 98.81 493 LEU A N 1
ATOM 4000 C CA . LEU A 1 493 ? 18.656 -21.797 -8.977 1 98.81 493 LEU A CA 1
ATOM 4001 C C . LEU A 1 493 ? 17.297 -21.203 -8.656 1 98.81 493 LEU A C 1
ATOM 4003 O O . LEU A 1 493 ? 16.438 -21.891 -8.086 1 98.81 493 LEU A O 1
ATOM 4007 N N . LEU A 1 494 ? 17.109 -19.938 -8.992 1 98.62 494 LEU A N 1
ATOM 4008 C CA . LEU A 1 494 ? 15.852 -19.25 -8.672 1 98.62 494 LEU A CA 1
ATOM 4009 C C . LEU A 1 494 ? 15 -19.078 -9.922 1 98.62 494 LEU A C 1
ATOM 4011 O O . LEU A 1 494 ? 15.5 -18.703 -10.984 1 98.62 494 LEU A O 1
ATOM 4015 N N . ASP A 1 495 ? 13.758 -19.469 -9.805 1 98.06 495 ASP A N 1
ATOM 4016 C CA . ASP A 1 495 ? 12.727 -19.219 -10.805 1 98.06 495 ASP A CA 1
ATOM 4017 C C . ASP A 1 495 ? 11.766 -18.125 -10.328 1 98.06 495 ASP A C 1
ATOM 4019 O O . ASP A 1 495 ? 11.047 -18.312 -9.336 1 98.06 495 ASP A O 1
ATOM 4023 N N . VAL A 1 496 ? 11.711 -16.984 -11.016 1 97.5 496 VAL A N 1
ATOM 4024 C CA . VAL A 1 496 ? 10.883 -15.852 -10.625 1 97.5 496 VAL A CA 1
ATOM 4025 C C . VAL A 1 496 ? 10.031 -15.398 -11.805 1 97.5 496 VAL A C 1
ATOM 4027 O O . VAL A 1 496 ? 10.484 -15.445 -12.953 1 97.5 496 VAL A O 1
ATOM 4030 N N . ASP A 1 497 ? 8.883 -14.898 -11.539 1 96.44 497 ASP A N 1
ATOM 4031 C CA . ASP A 1 497 ? 7.957 -14.422 -12.562 1 96.44 497 ASP A CA 1
ATOM 4032 C C . ASP A 1 497 ? 8.555 -13.258 -13.352 1 96.44 497 ASP A C 1
ATOM 4034 O O . ASP A 1 497 ? 9.352 -12.484 -12.812 1 96.44 497 ASP A O 1
ATOM 4038 N N . GLY A 1 498 ? 8.211 -13.219 -14.625 1 95.5 498 GLY A N 1
ATOM 4039 C CA . GLY A 1 498 ? 8.406 -12.016 -15.422 1 95.5 498 GLY A CA 1
ATOM 4040 C C . GLY A 1 498 ? 7.133 -11.211 -15.609 1 95.5 498 GLY A C 1
ATOM 4041 O O . GLY A 1 498 ? 6.449 -10.883 -14.641 1 95.5 498 GLY A O 1
ATOM 4042 N N . ASN A 1 499 ? 6.816 -10.922 -16.875 1 92.5 499 ASN A N 1
ATOM 4043 C CA . ASN A 1 499 ? 5.523 -10.289 -17.125 1 92.5 499 ASN A CA 1
ATOM 4044 C C . ASN A 1 499 ? 4.367 -11.203 -16.719 1 92.5 499 ASN A C 1
ATOM 4046 O O . ASN A 1 499 ? 3.318 -10.719 -16.297 1 92.5 499 ASN A O 1
ATOM 4050 N N . GLY A 1 500 ? 4.52 -12.375 -16.875 1 91.94 500 GLY A N 1
ATOM 4051 C CA . GLY A 1 500 ? 3.664 -13.469 -16.438 1 91.94 500 GLY A CA 1
ATOM 4052 C C . GLY A 1 500 ? 4.426 -14.602 -15.773 1 91.94 500 GLY A C 1
ATOM 4053 O O . GLY A 1 500 ? 5.461 -14.367 -15.141 1 91.94 500 GLY A O 1
ATOM 4054 N N . TRP A 1 501 ? 3.908 -15.734 -15.812 1 89.62 501 TRP A N 1
ATOM 4055 C CA . TRP A 1 501 ? 4.582 -16.875 -15.211 1 89.62 501 TRP A CA 1
ATOM 4056 C C . TRP A 1 501 ? 5.879 -17.188 -15.945 1 89.62 501 TRP A C 1
ATOM 4058 O O . TRP A 1 501 ? 5.984 -16.984 -17.156 1 89.62 501 TRP A O 1
ATOM 4068 N N . SER A 1 502 ? 6.875 -17.625 -15.219 1 91.69 502 SER A N 1
ATOM 4069 C CA . SER A 1 502 ? 8.164 -18 -15.805 1 91.69 502 SER A CA 1
ATOM 4070 C C . SER A 1 502 ? 8.047 -19.297 -16.609 1 91.69 502 SER A C 1
ATOM 4072 O O . SER A 1 502 ? 7.5 -20.281 -16.141 1 91.69 502 SER A O 1
ATOM 4074 N N . GLY A 1 503 ? 8.586 -19.344 -17.781 1 90.56 503 GLY A N 1
ATOM 4075 C CA . GLY A 1 503 ? 8.586 -20.516 -18.625 1 90.56 503 GLY A CA 1
ATOM 4076 C C . GLY A 1 503 ? 9.82 -21.391 -18.453 1 90.56 503 GLY A C 1
ATOM 4077 O O . GLY A 1 503 ? 10.055 -22.312 -19.234 1 90.56 503 GLY A O 1
ATOM 4078 N N . ARG A 1 504 ? 10.602 -21.156 -17.422 1 93 504 ARG A N 1
ATOM 4079 C CA . ARG A 1 504 ? 11.906 -21.797 -17.297 1 93 504 ARG A CA 1
ATOM 4080 C C . ARG A 1 504 ? 11.836 -23 -16.359 1 93 504 ARG A C 1
ATOM 4082 O O . ARG A 1 504 ? 12.789 -23.766 -16.25 1 93 504 ARG A O 1
ATOM 4089 N N . PHE A 1 505 ? 10.773 -23.172 -15.695 1 95.88 505 PHE A N 1
ATOM 4090 C CA . PHE A 1 505 ? 10.719 -24.062 -14.539 1 95.88 505 PHE A CA 1
ATOM 4091 C C . PHE A 1 505 ? 11.047 -25.484 -14.93 1 95.88 505 PHE A C 1
ATOM 4093 O O . PHE A 1 505 ? 11.82 -26.172 -14.242 1 95.88 505 PHE A O 1
ATOM 4100 N N . HIS A 1 506 ? 10.484 -26.047 -16.016 1 95.81 506 HIS A N 1
ATOM 4101 C CA . HIS A 1 506 ? 10.766 -27.422 -16.453 1 95.81 506 HIS A CA 1
ATOM 4102 C C . HIS A 1 506 ? 12.258 -27.609 -16.703 1 95.81 506 HIS A C 1
ATOM 4104 O O . HIS A 1 506 ? 12.844 -28.609 -16.281 1 95.81 506 HIS A O 1
ATOM 4110 N N . ARG A 1 507 ? 12.828 -26.703 -17.391 1 95.25 507 ARG A N 1
ATOM 4111 C CA . ARG A 1 507 ? 14.258 -26.781 -17.688 1 95.25 507 ARG A CA 1
ATOM 4112 C C . ARG A 1 507 ? 15.086 -26.766 -16.406 1 95.25 507 ARG A C 1
ATOM 4114 O O . ARG A 1 507 ? 16.016 -27.562 -16.25 1 95.25 507 ARG A O 1
ATOM 4121 N N . LEU A 1 508 ? 14.75 -25.859 -15.57 1 97.25 508 LEU A N 1
ATOM 4122 C CA . LEU A 1 508 ? 15.492 -25.75 -14.32 1 97.25 508 LEU A CA 1
ATOM 4123 C C . LEU A 1 508 ? 15.352 -27.016 -13.484 1 97.25 508 LEU A C 1
ATOM 4125 O O . LEU A 1 508 ? 16.344 -27.516 -12.953 1 97.25 508 LEU A O 1
ATOM 4129 N N . MET A 1 509 ? 14.125 -27.531 -13.414 1 97.25 509 MET A N 1
ATOM 4130 C CA . MET A 1 509 ? 13.852 -28.719 -12.617 1 97.25 509 MET A CA 1
ATOM 4131 C C . MET A 1 509 ? 14.555 -29.938 -13.203 1 97.25 509 MET A C 1
ATOM 4133 O O . MET A 1 509 ? 14.773 -30.938 -12.508 1 97.25 509 MET A O 1
ATOM 4137 N N . SER A 1 510 ? 14.953 -29.875 -14.461 1 96.88 510 SER A N 1
ATOM 4138 C CA . SER A 1 510 ? 15.602 -30.984 -15.141 1 96.88 510 SER A CA 1
ATOM 4139 C C . SER A 1 510 ? 17.094 -31.047 -14.805 1 96.88 510 SER A C 1
ATOM 4141 O O . SER A 1 510 ? 17.797 -31.969 -15.234 1 96.88 510 SER A O 1
ATOM 4143 N N . THR A 1 511 ? 17.562 -30.109 -14.07 1 97.81 511 THR A N 1
ATOM 4144 C CA . THR A 1 511 ? 18.953 -30.109 -13.633 1 97.81 511 THR A CA 1
ATOM 4145 C C . THR A 1 511 ? 19.109 -30.812 -12.289 1 97.81 511 THR A C 1
ATOM 4147 O O . THR A 1 511 ? 18.125 -31.25 -11.703 1 97.81 511 THR A O 1
ATOM 4150 N N . LYS A 1 512 ? 20.391 -30.906 -11.844 1 97.62 512 LYS A N 1
ATOM 4151 C CA . LYS A 1 512 ? 20.672 -31.516 -10.547 1 97.62 512 LYS A CA 1
ATOM 4152 C C . LYS A 1 512 ? 20.703 -30.453 -9.445 1 97.62 512 LYS A C 1
ATOM 4154 O O . LYS A 1 512 ? 21.078 -30.75 -8.305 1 97.62 512 LYS A O 1
ATOM 4159 N N . SER A 1 513 ? 20.281 -29.266 -9.812 1 98.75 513 SER A N 1
ATOM 4160 C CA . SER A 1 513 ? 20.234 -28.172 -8.836 1 98.75 513 SER A CA 1
ATOM 4161 C C . SER A 1 513 ? 18.906 -28.172 -8.078 1 98.75 513 SER A C 1
ATOM 4163 O O . SER A 1 513 ? 17.922 -28.75 -8.547 1 98.75 513 SER A O 1
ATOM 4165 N N . ALA A 1 514 ? 18.875 -27.609 -6.855 1 98.88 514 ALA A N 1
ATOM 4166 C CA . ALA A 1 514 ? 17.625 -27.359 -6.133 1 98.88 514 ALA A CA 1
ATOM 4167 C C . ALA A 1 514 ? 17 -26.031 -6.582 1 98.88 514 ALA A C 1
ATOM 4169 O O . ALA A 1 514 ? 17.656 -25 -6.586 1 98.88 514 ALA A O 1
ATOM 4170 N N . ILE A 1 515 ? 15.758 -26.094 -6.938 1 98.88 515 ILE A N 1
ATOM 4171 C CA . ILE A 1 515 ? 15.125 -24.938 -7.547 1 98.88 515 ILE A CA 1
ATOM 4172 C C . ILE A 1 515 ? 14.281 -24.203 -6.508 1 98.88 515 ILE A C 1
ATOM 4174 O O . ILE A 1 515 ? 13.461 -24.812 -5.824 1 98.88 515 ILE A O 1
ATOM 4178 N N . LEU A 1 516 ? 14.555 -22.922 -6.277 1 98.88 516 LEU A N 1
ATOM 4179 C CA . LEU A 1 516 ? 13.656 -22.016 -5.57 1 98.88 516 LEU A CA 1
ATOM 4180 C C . LEU A 1 516 ? 12.695 -21.344 -6.539 1 98.88 516 LEU A C 1
ATOM 4182 O O . LEU A 1 516 ? 13.094 -20.953 -7.645 1 98.88 516 LEU A O 1
ATOM 4186 N N . LYS A 1 517 ? 11.453 -21.234 -6.137 1 98.56 517 LYS A N 1
ATOM 4187 C CA . LYS A 1 517 ? 10.461 -20.641 -7.035 1 98.56 517 LYS A CA 1
ATOM 4188 C C . LYS A 1 517 ? 9.633 -19.578 -6.32 1 98.56 517 LYS A C 1
ATOM 4190 O O . LYS A 1 517 ? 9.094 -19.828 -5.238 1 98.56 517 LYS A O 1
ATOM 4195 N N . SER A 1 518 ? 9.609 -18.359 -6.836 1 97.81 518 SER A N 1
ATOM 4196 C CA . SER A 1 518 ? 8.742 -17.266 -6.395 1 97.81 518 SER A CA 1
ATOM 4197 C C . SER A 1 518 ? 7.758 -16.875 -7.492 1 97.81 518 SER A C 1
ATOM 4199 O O . SER A 1 518 ? 8.164 -16.328 -8.523 1 97.81 518 SER A O 1
ATOM 4201 N N . THR A 1 519 ? 6.469 -17.141 -7.281 1 97.06 519 THR A N 1
ATOM 4202 C CA . THR A 1 519 ? 5.465 -16.922 -8.312 1 97.06 519 THR A CA 1
ATOM 4203 C C . THR A 1 519 ? 4.094 -16.672 -7.691 1 97.06 519 THR A C 1
ATOM 4205 O O . THR A 1 519 ? 3.85 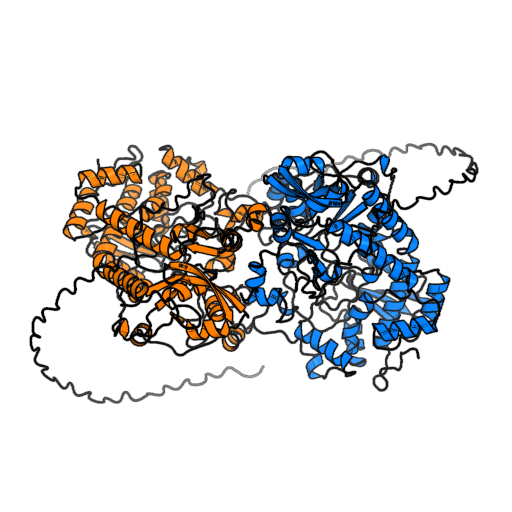-17.047 -6.543 1 97.06 519 THR A O 1
ATOM 4208 N N . ILE A 1 520 ? 3.225 -15.961 -8.414 1 96.06 520 ILE A N 1
ATOM 4209 C CA . ILE A 1 520 ? 1.828 -15.836 -8.008 1 96.06 520 ILE A CA 1
ATOM 4210 C C . ILE A 1 520 ? 0.938 -16.609 -8.984 1 96.06 520 ILE A C 1
ATOM 4212 O O . ILE A 1 520 ? -0.29 -16.516 -8.906 1 96.06 520 ILE A O 1
ATOM 4216 N N . PHE A 1 521 ? 1.534 -17.406 -9.938 1 95.06 521 PHE A N 1
ATOM 4217 C CA . PHE A 1 521 ? 0.787 -18.062 -11.008 1 95.06 521 PHE A CA 1
ATOM 4218 C C . PHE A 1 521 ? 0.841 -19.578 -10.859 1 95.06 521 PHE A C 1
ATOM 4220 O O . PHE A 1 521 ? 1.824 -20.203 -11.25 1 95.06 521 PHE A O 1
ATOM 4227 N N . PRO A 1 522 ? -0.234 -20.156 -10.414 1 93 522 PRO A N 1
ATOM 4228 C CA . PRO A 1 522 ? -0.265 -21.625 -10.469 1 93 522 PRO A CA 1
ATOM 4229 C C . PRO A 1 522 ? -0.334 -22.156 -11.891 1 93 522 PRO A C 1
ATOM 4231 O O . PRO A 1 522 ? -0.87 -21.484 -12.781 1 93 522 PRO A O 1
ATOM 4234 N N . GLU A 1 523 ? 0.196 -23.266 -12.078 1 93.31 523 GLU A N 1
ATOM 4235 C CA . GLU A 1 523 ? 0.21 -23.906 -13.391 1 93.31 523 GLU A CA 1
ATOM 4236 C C . GLU A 1 523 ? -0.477 -25.281 -13.344 1 93.31 523 GLU A C 1
ATOM 4238 O O . GLU A 1 523 ? -0.94 -25.703 -12.289 1 93.31 523 GLU A O 1
ATOM 4243 N N . TRP A 1 524 ? -0.571 -25.953 -14.453 1 94.38 524 TRP A N 1
ATOM 4244 C CA . TRP A 1 524 ? -1.348 -27.172 -14.648 1 94.38 524 TRP A CA 1
ATOM 4245 C C . TRP A 1 524 ? -0.917 -28.25 -13.672 1 94.38 524 TRP A C 1
ATOM 4247 O O . TRP A 1 524 ? -1.708 -29.141 -13.328 1 94.38 524 TRP A O 1
ATOM 4257 N N . TYR A 1 525 ? 0.282 -28.156 -13.148 1 95.25 525 TYR A N 1
ATOM 4258 C CA . TYR A 1 525 ? 0.839 -29.219 -12.32 1 95.25 525 TYR A CA 1
ATOM 4259 C C . TYR A 1 525 ? 0.637 -28.938 -10.844 1 95.25 525 TYR A C 1
ATOM 4261 O O . TYR A 1 525 ? 1.255 -29.578 -9.984 1 95.25 525 TYR A O 1
ATOM 4269 N N . ALA A 1 526 ? -0.19 -28 -10.508 1 92.56 526 ALA A N 1
ATOM 4270 C CA . ALA A 1 526 ? -0.367 -27.531 -9.141 1 92.56 526 ALA A CA 1
ATOM 4271 C C . ALA A 1 526 ? -0.593 -28.703 -8.18 1 92.56 526 ALA A C 1
ATOM 4273 O O . ALA A 1 526 ? -0.029 -28.734 -7.086 1 92.56 526 ALA A O 1
ATOM 4274 N N . ASP A 1 527 ? -1.364 -29.703 -8.609 1 93 527 ASP A N 1
ATOM 4275 C CA . ASP A 1 527 ? -1.691 -30.844 -7.762 1 93 527 ASP A CA 1
ATOM 4276 C C . ASP A 1 527 ? -0.673 -31.969 -7.934 1 93 527 ASP A C 1
ATOM 4278 O O . ASP A 1 527 ? -0.691 -32.938 -7.188 1 93 527 ASP A O 1
ATOM 4282 N N . ARG A 1 528 ? 0.178 -31.812 -8.812 1 96.94 528 ARG A N 1
ATOM 4283 C CA . ARG A 1 528 ? 1.021 -32.938 -9.227 1 96.94 528 ARG A CA 1
ATOM 4284 C C . ARG A 1 528 ? 2.439 -32.781 -8.688 1 96.94 528 ARG A C 1
ATOM 4286 O O . ARG A 1 528 ? 3.201 -33.75 -8.648 1 96.94 528 ARG A O 1
ATOM 4293 N N . ILE A 1 529 ? 2.752 -31.578 -8.289 1 97.75 529 ILE A N 1
ATOM 4294 C CA . ILE A 1 529 ? 4.074 -31.297 -7.738 1 97.75 529 ILE A CA 1
ATOM 4295 C C . ILE A 1 529 ? 3.973 -31.109 -6.223 1 97.75 529 ILE A C 1
ATOM 4297 O O . ILE A 1 529 ? 2.887 -30.875 -5.691 1 97.75 529 ILE A O 1
ATOM 4301 N N . GLN A 1 530 ? 5.066 -31.344 -5.52 1 98 530 GLN A N 1
ATOM 4302 C CA . GLN A 1 530 ? 5.07 -31.203 -4.066 1 98 530 GLN A CA 1
ATOM 4303 C C . GLN A 1 530 ? 6.129 -30.203 -3.613 1 98 530 GLN A C 1
ATOM 4305 O O . GLN A 1 530 ? 7.328 -30.484 -3.684 1 98 530 GLN A O 1
ATOM 4310 N N . PRO A 1 531 ? 5.707 -28.953 -3.1 1 98.19 531 PRO A N 1
ATOM 4311 C CA . PRO A 1 531 ? 6.672 -28 -2.547 1 98.19 531 PRO A CA 1
ATOM 4312 C C . PRO A 1 531 ? 7.445 -28.562 -1.358 1 98.19 531 PRO A C 1
ATOM 4314 O O . PRO A 1 531 ? 6.887 -29.312 -0.553 1 98.19 531 PRO A O 1
ATOM 4317 N N . TRP A 1 532 ? 8.773 -28.188 -1.216 1 98.38 532 TRP A N 1
ATOM 4318 C CA . TRP A 1 532 ? 9.703 -28.594 -0.16 1 98.38 532 TRP A CA 1
ATOM 4319 C C . TRP A 1 532 ? 10.148 -30.047 -0.344 1 98.38 532 TRP A C 1
ATOM 4321 O O . TRP A 1 532 ? 11.016 -30.531 0.384 1 98.38 532 TRP A O 1
ATOM 4331 N N . TYR A 1 533 ? 9.531 -30.766 -1.267 1 98.62 533 TYR A N 1
ATOM 4332 C CA . TYR A 1 533 ? 10 -32.094 -1.676 1 98.62 533 TYR A CA 1
ATOM 4333 C C . TYR A 1 533 ? 10.695 -32.031 -3.033 1 98.62 533 TYR A C 1
ATOM 4335 O O . TYR A 1 533 ? 11.805 -32.531 -3.193 1 98.62 533 TYR A O 1
ATOM 4343 N N . HIS A 1 534 ? 10.062 -31.406 -3.99 1 98.81 534 HIS A N 1
ATOM 4344 C CA . HIS A 1 534 ? 10.594 -31.328 -5.348 1 98.81 534 HIS A CA 1
ATOM 4345 C C . HIS A 1 534 ? 11.297 -30 -5.594 1 98.81 534 HIS A C 1
ATOM 4347 O O . HIS A 1 534 ? 12.125 -29.891 -6.496 1 98.81 534 HIS A O 1
ATOM 4353 N N . TYR A 1 535 ? 10.859 -28.938 -4.914 1 98.81 535 TYR A N 1
ATOM 4354 C CA . TYR A 1 535 ? 11.414 -27.594 -5.043 1 98.81 535 TYR A CA 1
ATOM 4355 C C . TYR A 1 535 ? 11.141 -26.781 -3.787 1 98.81 535 TYR A C 1
ATOM 4357 O O . TYR A 1 535 ? 10.461 -27.234 -2.871 1 98.81 535 TYR A O 1
ATOM 4365 N N . ILE A 1 536 ? 11.688 -25.594 -3.697 1 98.88 536 ILE A N 1
ATOM 4366 C CA . ILE A 1 536 ? 11.578 -24.734 -2.52 1 98.88 536 ILE A CA 1
ATOM 4367 C C . ILE A 1 536 ? 10.797 -23.484 -2.871 1 98.88 536 ILE A C 1
ATOM 4369 O O . ILE A 1 536 ? 11.289 -22.625 -3.609 1 98.88 536 ILE A O 1
ATOM 4373 N N . PRO A 1 537 ? 9.578 -23.344 -2.342 1 98.5 537 PRO A N 1
ATOM 4374 C CA . PRO A 1 537 ? 8.828 -22.109 -2.609 1 98.5 537 PRO A CA 1
ATOM 4375 C C . PRO A 1 537 ? 9.367 -20.906 -1.832 1 98.5 537 PRO A C 1
ATOM 4377 O O . PRO A 1 537 ? 9.789 -21.047 -0.683 1 98.5 537 PRO A O 1
ATOM 4380 N N . VAL A 1 538 ? 9.344 -19.766 -2.469 1 97.88 538 VAL A N 1
ATOM 4381 C CA . VAL A 1 538 ? 9.797 -18.516 -1.871 1 97.88 538 VAL A CA 1
ATOM 4382 C C . VAL A 1 538 ? 8.672 -17.484 -1.921 1 97.88 538 VAL A C 1
ATOM 4384 O O . VAL A 1 538 ? 7.984 -17.359 -2.936 1 97.88 538 VAL A O 1
ATOM 4387 N N . LYS A 1 539 ? 8.508 -16.797 -0.844 1 94.81 539 LYS A N 1
ATOM 4388 C CA . LYS A 1 539 ? 7.508 -15.734 -0.816 1 94.81 539 LYS A CA 1
ATOM 4389 C C . LYS A 1 539 ? 7.852 -14.633 -1.81 1 94.81 539 LYS A C 1
ATOM 4391 O O . LYS A 1 539 ? 9.031 -14.328 -2.029 1 94.81 539 LYS A O 1
ATOM 4396 N N . VAL A 1 540 ? 6.82 -13.977 -2.211 1 93.75 540 VAL A N 1
ATOM 4397 C CA . VAL A 1 540 ? 6.992 -12.953 -3.232 1 93.75 540 VAL A CA 1
ATOM 4398 C C . VAL A 1 540 ? 7.668 -11.727 -2.625 1 93.75 540 VAL A C 1
ATOM 4400 O O . VAL A 1 540 ? 8.359 -10.977 -3.324 1 93.75 540 VAL A O 1
ATOM 4403 N N . ASP A 1 541 ? 7.527 -11.492 -1.361 1 88.75 541 ASP A N 1
ATOM 4404 C CA . ASP A 1 541 ? 8.172 -10.344 -0.718 1 88.75 541 ASP A CA 1
ATOM 4405 C C . ASP A 1 541 ? 9.609 -10.672 -0.329 1 88.75 541 ASP A C 1
ATOM 4407 O O . ASP A 1 541 ? 10.336 -9.797 0.153 1 88.75 541 ASP A O 1
ATOM 4411 N N . TYR A 1 542 ? 10.078 -11.953 -0.45 1 92.25 542 TYR A N 1
ATOM 4412 C CA . TYR A 1 542 ? 11.43 -12.453 -0.254 1 92.25 542 TYR A CA 1
ATOM 4413 C C . TYR A 1 542 ? 11.828 -12.383 1.216 1 92.25 542 TYR A C 1
ATOM 4415 O O . TYR A 1 542 ? 13.008 -12.523 1.552 1 92.25 542 TYR A O 1
ATOM 4423 N N . GLN A 1 543 ? 10.891 -12.203 2.092 1 86.88 543 GLN A N 1
ATOM 4424 C CA . GLN A 1 543 ? 11.227 -12.062 3.506 1 86.88 543 GLN A CA 1
ATOM 4425 C C . GLN A 1 543 ? 11.688 -13.391 4.094 1 86.88 543 GLN A C 1
ATOM 4427 O O . GLN A 1 543 ? 12.273 -13.43 5.18 1 86.88 543 GLN A O 1
ATOM 4432 N N . ASP A 1 544 ? 11.453 -14.453 3.398 1 92.5 544 ASP A N 1
ATOM 4433 C CA . ASP A 1 544 ? 11.875 -15.766 3.875 1 92.5 544 ASP A CA 1
ATOM 4434 C C . ASP A 1 544 ? 13.164 -16.219 3.189 1 92.5 544 ASP A C 1
ATOM 4436 O O . ASP A 1 544 ? 13.688 -17.281 3.482 1 92.5 544 ASP A O 1
ATOM 4440 N N . LEU A 1 545 ? 13.711 -15.445 2.336 1 95.88 545 LEU A N 1
ATOM 4441 C CA . LEU A 1 545 ? 14.789 -15.891 1.466 1 95.88 545 LEU A CA 1
ATOM 4442 C C . LEU A 1 545 ? 16.078 -16.078 2.256 1 95.88 545 LEU A C 1
ATOM 4444 O O . LEU A 1 545 ? 16.797 -17.062 2.059 1 95.88 545 LEU A O 1
ATOM 4448 N N . TYR A 1 546 ? 16.438 -15.18 3.164 1 95.19 546 TYR A N 1
ATOM 4449 C CA . TYR A 1 546 ? 17.625 -15.352 3.986 1 95.19 546 TYR A CA 1
ATOM 4450 C C . TYR A 1 546 ? 17.531 -16.609 4.828 1 95.19 546 TYR A C 1
ATOM 4452 O O . TYR A 1 546 ? 18.5 -17.359 4.949 1 95.19 546 TYR A O 1
ATOM 4460 N N . ASP A 1 547 ? 16.344 -16.828 5.395 1 95.38 547 ASP A N 1
ATOM 4461 C CA . ASP A 1 547 ? 16.156 -18.031 6.211 1 95.38 547 ASP A CA 1
ATOM 4462 C C . ASP A 1 547 ? 16.359 -19.297 5.391 1 95.38 547 ASP A C 1
ATOM 4464 O O . ASP A 1 547 ? 17 -20.234 5.859 1 95.38 547 ASP A O 1
ATOM 4468 N N . ILE A 1 548 ? 15.82 -19.297 4.234 1 98.25 548 ILE A N 1
ATOM 4469 C CA . ILE A 1 548 ? 15.906 -20.469 3.355 1 98.25 548 ILE A CA 1
ATOM 4470 C C . ILE A 1 548 ? 17.359 -20.734 2.996 1 98.25 548 ILE A C 1
ATOM 4472 O O . ILE A 1 548 ? 17.844 -21.859 3.094 1 98.25 548 ILE A O 1
ATOM 4476 N N . MET A 1 549 ? 18.078 -19.688 2.645 1 98.5 549 MET A N 1
ATOM 4477 C CA . MET A 1 549 ? 19.484 -19.859 2.273 1 98.5 549 MET A CA 1
ATOM 4478 C C . MET A 1 549 ? 20.312 -20.25 3.484 1 98.5 549 MET A C 1
ATOM 4480 O O . MET A 1 549 ? 21.219 -21.094 3.379 1 98.5 549 MET A O 1
ATOM 4484 N N . ALA A 1 550 ? 20.031 -19.641 4.648 1 98 550 ALA A N 1
ATOM 4485 C CA . ALA A 1 550 ? 20.734 -19.984 5.871 1 98 550 ALA A CA 1
ATOM 4486 C C . ALA A 1 550 ? 20.531 -21.453 6.227 1 98 550 ALA A C 1
ATOM 4488 O O . ALA A 1 550 ? 21.438 -22.125 6.715 1 98 550 ALA A O 1
ATOM 4489 N N . PHE A 1 551 ? 19.375 -21.969 6.043 1 98.06 551 PHE A N 1
ATOM 4490 C CA . PHE A 1 551 ? 19.094 -23.375 6.328 1 98.06 551 PHE A CA 1
ATOM 4491 C C . PHE A 1 551 ? 19.938 -24.297 5.457 1 98.06 551 PHE A C 1
ATOM 4493 O O . PHE A 1 551 ? 20.562 -25.219 5.957 1 98.06 551 PHE A O 1
ATOM 4500 N N . PHE A 1 552 ? 20.031 -24 4.199 1 98.56 552 PHE A N 1
ATOM 4501 C CA . PHE A 1 552 ? 20.656 -24.922 3.262 1 98.56 552 PHE A CA 1
ATOM 4502 C C . PHE A 1 552 ? 22.156 -24.688 3.195 1 98.56 552 PHE A C 1
ATOM 4504 O O . PHE A 1 552 ? 22.938 -25.625 3.055 1 98.56 552 PHE A O 1
ATOM 4511 N N . LEU A 1 553 ? 22.594 -23.391 3.287 1 98.12 553 LEU A N 1
ATOM 4512 C CA . LEU A 1 553 ? 24 -23.062 3.062 1 98.12 553 LEU A CA 1
ATOM 4513 C C . LEU A 1 553 ? 24.703 -22.75 4.379 1 98.12 553 LEU A C 1
ATOM 4515 O O . LEU A 1 553 ? 25.922 -22.547 4.41 1 98.12 553 LEU A O 1
ATOM 4519 N N . GLY A 1 554 ? 23.953 -22.656 5.441 1 97.12 554 GLY A N 1
ATOM 4520 C CA . GLY A 1 554 ? 24.531 -22.328 6.734 1 97.12 554 GLY A CA 1
ATOM 4521 C C . GLY A 1 554 ? 24.562 -20.828 7.012 1 97.12 554 GLY A C 1
ATOM 4522 O O . GLY A 1 554 ? 24.156 -20.031 6.164 1 97.12 554 GLY A O 1
ATOM 4523 N N . ASP A 1 555 ? 24.984 -20.516 8.25 1 95.56 555 ASP A N 1
ATOM 4524 C CA . ASP A 1 555 ? 25.047 -19.125 8.664 1 95.56 555 ASP A CA 1
ATOM 4525 C C . ASP A 1 555 ? 26.141 -18.375 7.902 1 95.56 555 ASP A C 1
ATOM 4527 O O . ASP A 1 555 ? 26.594 -18.828 6.859 1 95.56 555 ASP A O 1
ATOM 4531 N N . SER A 1 556 ? 26.469 -17.156 8.359 1 94.19 556 SER A N 1
ATOM 4532 C CA . SER A 1 556 ? 27.406 -16.297 7.637 1 94.19 556 SER A CA 1
ATOM 4533 C C . SER A 1 556 ? 28.766 -16.969 7.465 1 94.19 556 SER A C 1
ATOM 4535 O O . SER A 1 556 ? 29.516 -16.625 6.555 1 94.19 556 SER A O 1
ATOM 4537 N N . ASN A 1 557 ? 29.031 -18 8.281 1 93.88 557 ASN A N 1
ATOM 4538 C CA . ASN A 1 557 ? 30.297 -18.719 8.219 1 93.88 557 ASN A CA 1
ATOM 4539 C C . ASN A 1 557 ? 30.109 -20.125 7.641 1 93.88 557 ASN A C 1
ATOM 4541 O O . ASN A 1 557 ? 31.062 -20.906 7.594 1 93.88 557 ASN A O 1
ATOM 4545 N N . GLY A 1 558 ? 28.922 -20.484 7.254 1 94.62 558 GLY A N 1
ATOM 4546 C CA . GLY A 1 558 ? 28.641 -21.766 6.637 1 94.62 558 GLY A CA 1
ATOM 4547 C C . GLY A 1 558 ? 28.359 -22.859 7.645 1 94.62 558 GLY A C 1
ATOM 4548 O O . GLY A 1 558 ? 28.281 -24.047 7.289 1 94.62 558 GLY A O 1
ATOM 4549 N N . LEU A 1 559 ? 28.172 -22.438 8.859 1 94.38 559 LEU A N 1
ATOM 4550 C CA . LEU A 1 559 ? 27.938 -23.438 9.906 1 94.38 559 LEU A CA 1
ATOM 4551 C C . LEU A 1 559 ? 26.5 -23.969 9.844 1 94.38 559 LEU A C 1
ATOM 4553 O O . LEU A 1 559 ? 25.562 -23.219 9.594 1 94.38 559 LEU A O 1
ATOM 4557 N N . ASN A 1 560 ? 26.344 -25.328 10.062 1 94.5 560 ASN A N 1
ATOM 4558 C CA . ASN A 1 560 ? 25.078 -26.031 10.188 1 94.5 560 ASN A CA 1
ATOM 4559 C C . ASN A 1 560 ? 24.312 -26.031 8.867 1 94.5 560 ASN A C 1
ATOM 4561 O O . ASN A 1 560 ? 23.078 -25.922 8.859 1 94.5 560 ASN A O 1
ATOM 4565 N N . ALA A 1 561 ? 25 -26.062 7.777 1 96.75 561 ALA A N 1
ATOM 4566 C CA . ALA A 1 561 ? 24.391 -26.172 6.457 1 96.75 561 ALA A CA 1
ATOM 4567 C C . ALA A 1 561 ? 23.719 -27.531 6.27 1 96.75 561 ALA A C 1
ATOM 4569 O O . ALA A 1 561 ? 24.219 -28.547 6.746 1 96.75 561 ALA A O 1
ATOM 4570 N N . HIS A 1 562 ? 22.672 -27.562 5.586 1 97.88 562 HIS A N 1
ATOM 4571 C CA . HIS A 1 562 ? 21.984 -28.797 5.23 1 97.88 562 HIS A CA 1
ATOM 4572 C C . HIS A 1 562 ? 22.219 -29.156 3.766 1 97.88 562 HIS A C 1
ATOM 4574 O O . HIS A 1 562 ? 21.266 -29.328 3.006 1 97.88 562 HIS A O 1
ATOM 4580 N N . ASP A 1 563 ? 23.438 -29.344 3.426 1 97.44 563 ASP A N 1
ATOM 4581 C CA . ASP A 1 563 ? 23.859 -29.547 2.045 1 97.44 563 ASP A CA 1
ATOM 4582 C C . ASP A 1 563 ? 23.203 -30.797 1.448 1 97.44 563 ASP A C 1
ATOM 4584 O O . ASP A 1 563 ? 22.734 -30.766 0.31 1 97.44 563 ASP A O 1
ATOM 4588 N N . GLN A 1 564 ? 23.109 -31.844 2.156 1 97.5 564 GLN A N 1
ATOM 4589 C CA . GLN A 1 564 ? 22.562 -33.094 1.657 1 97.5 564 GLN A CA 1
ATOM 4590 C C . GLN A 1 564 ? 21.047 -32.969 1.417 1 97.5 564 GLN A C 1
ATOM 4592 O O . GLN A 1 564 ? 20.516 -33.594 0.496 1 97.5 564 GLN A O 1
ATOM 4597 N N . VAL A 1 565 ? 20.406 -32.219 2.244 1 98.12 565 VAL A N 1
ATOM 4598 C CA . VAL A 1 565 ? 18.969 -32 2.059 1 98.12 565 VAL A CA 1
ATOM 4599 C C . VAL A 1 565 ? 18.719 -31.25 0.753 1 98.12 565 VAL A C 1
ATOM 4601 O O . VAL A 1 565 ? 17.797 -31.578 0.002 1 98.12 565 VAL A O 1
ATOM 4604 N N . GLY A 1 566 ? 19.547 -30.219 0.522 1 98.62 566 GLY A N 1
ATOM 4605 C CA . GLY A 1 566 ? 19.453 -29.531 -0.751 1 98.62 566 GLY A CA 1
ATOM 4606 C C . GLY A 1 566 ? 19.641 -30.438 -1.946 1 98.62 566 GLY A C 1
ATOM 4607 O O . GLY A 1 566 ? 18.875 -30.391 -2.908 1 98.62 566 GLY A O 1
ATOM 4608 N N . LYS A 1 567 ? 20.656 -31.266 -1.831 1 98.69 567 LYS A N 1
ATOM 4609 C CA . LYS A 1 567 ? 20.938 -32.25 -2.879 1 98.69 567 LYS A CA 1
ATOM 4610 C C . LYS A 1 567 ? 19.734 -33.156 -3.107 1 98.69 567 LYS A C 1
ATOM 4612 O O . LYS A 1 567 ? 19.375 -33.438 -4.254 1 98.69 567 LYS A O 1
ATOM 4617 N N . GLN A 1 568 ? 19.188 -33.562 -2.068 1 98.56 568 GLN A N 1
ATOM 4618 C CA . GLN A 1 568 ? 18.047 -34.469 -2.139 1 98.56 568 GLN A CA 1
ATOM 4619 C C . GLN A 1 568 ? 16.859 -33.812 -2.84 1 98.56 568 GLN A C 1
ATOM 4621 O O . GLN A 1 568 ? 16.234 -34.406 -3.711 1 98.56 568 GLN A O 1
ATOM 4626 N N . ILE A 1 569 ? 16.531 -32.594 -2.486 1 98.75 569 ILE A N 1
ATOM 4627 C CA . ILE A 1 569 ? 15.414 -31.875 -3.096 1 98.75 569 ILE A CA 1
ATOM 4628 C C . ILE A 1 569 ? 15.68 -31.688 -4.586 1 98.75 569 ILE A C 1
ATOM 4630 O O . ILE A 1 569 ? 14.781 -31.859 -5.414 1 98.75 569 ILE A O 1
ATOM 4634 N N . GLY A 1 570 ? 16.922 -31.328 -4.91 1 98.69 570 GLY A N 1
ATOM 4635 C CA . GLY A 1 570 ? 17.281 -31.203 -6.309 1 98.69 570 GLY A CA 1
ATOM 4636 C C . GLY A 1 570 ? 17.094 -32.5 -7.098 1 98.69 570 GLY A C 1
ATOM 4637 O O . GLY A 1 570 ? 16.516 -32.469 -8.188 1 98.69 570 GLY A O 1
ATOM 4638 N N . GLN A 1 571 ? 17.516 -33.562 -6.547 1 98.5 571 GLN A N 1
ATOM 4639 C CA . GLN A 1 571 ? 17.375 -34.875 -7.207 1 98.5 571 GLN A CA 1
ATOM 4640 C C . GLN A 1 571 ? 15.906 -35.25 -7.348 1 98.5 571 GLN A C 1
ATOM 4642 O O . GLN A 1 571 ? 15.5 -35.781 -8.391 1 98.5 571 GLN A O 1
ATOM 4647 N N . GLN A 1 572 ? 15.188 -35.062 -6.328 1 98.69 572 GLN A N 1
ATOM 4648 C CA . GLN A 1 572 ? 13.766 -35.344 -6.363 1 98.69 572 GLN A CA 1
ATOM 4649 C C . GLN A 1 572 ? 13.047 -34.531 -7.418 1 98.69 572 GLN A C 1
ATOM 4651 O O . GLN A 1 572 ? 12.141 -35 -8.094 1 98.69 572 GLN A O 1
ATOM 4656 N N . GLY A 1 573 ? 13.453 -33.25 -7.516 1 98.19 573 GLY A N 1
ATOM 4657 C CA . GLY A 1 573 ? 12.922 -32.438 -8.578 1 98.19 573 GLY A CA 1
ATOM 4658 C C . GLY A 1 573 ? 13.258 -32.938 -9.961 1 98.19 573 GLY A C 1
ATOM 4659 O O . GLY A 1 573 ? 12.391 -33 -10.844 1 98.19 573 GLY A O 1
ATOM 4660 N N . HIS A 1 574 ? 14.469 -33.312 -10.148 1 97.5 574 HIS A N 1
ATOM 4661 C CA . HIS A 1 574 ? 14.906 -33.875 -11.414 1 97.5 574 HIS A CA 1
ATOM 4662 C C . HIS A 1 574 ? 14.117 -35.156 -11.758 1 97.5 574 HIS A C 1
ATOM 4664 O O . HIS A 1 574 ? 13.633 -35.281 -12.883 1 97.5 574 HIS A O 1
ATOM 4670 N N . ASP A 1 575 ? 13.945 -36.031 -10.828 1 97.69 575 ASP A N 1
ATOM 4671 C CA . ASP A 1 575 ? 13.203 -37.25 -11.023 1 97.69 575 ASP A CA 1
ATOM 4672 C C . ASP A 1 575 ? 11.742 -36.969 -11.375 1 97.69 575 ASP A C 1
ATOM 4674 O O . ASP A 1 575 ? 11.148 -37.688 -12.195 1 97.69 575 ASP A O 1
ATOM 4678 N N . TRP A 1 576 ? 11.188 -36 -10.734 1 97.75 576 TRP A N 1
ATOM 4679 C CA . TRP A 1 576 ? 9.805 -35.625 -10.992 1 97.75 576 TRP A CA 1
ATOM 4680 C C . TRP A 1 576 ? 9.609 -35.219 -12.445 1 97.75 576 TRP A C 1
ATOM 4682 O O . TRP A 1 576 ? 8.609 -35.562 -13.07 1 97.75 576 TRP A O 1
ATOM 4692 N N . THR A 1 577 ? 10.547 -34.469 -13.008 1 95.81 577 THR A N 1
ATOM 4693 C CA . THR A 1 577 ? 10.445 -34.031 -14.398 1 95.81 577 THR A CA 1
ATOM 4694 C C . THR A 1 577 ? 10.516 -35.219 -15.344 1 95.81 577 THR A C 1
ATOM 4696 O O . THR A 1 577 ? 9.844 -35.25 -16.375 1 95.81 577 THR A O 1
ATOM 4699 N N . GLU A 1 578 ? 11.258 -36.219 -14.938 1 95.31 578 GLU A N 1
ATOM 4700 C CA . GLU A 1 578 ? 11.445 -37.406 -15.781 1 95.31 578 GLU A CA 1
ATOM 4701 C C . GLU A 1 578 ? 10.234 -38.312 -15.727 1 95.31 578 GLU A C 1
ATOM 4703 O O . GLU A 1 578 ? 9.891 -38.969 -16.719 1 95.31 578 GLU A O 1
ATOM 4708 N N . LYS A 1 579 ? 9.602 -38.25 -14.648 1 96.81 579 LYS A N 1
ATOM 4709 C CA . LYS A 1 579 ? 8.594 -39.281 -14.438 1 96.81 579 LYS A CA 1
ATOM 4710 C C . LYS A 1 579 ? 7.184 -38.719 -14.5 1 96.81 579 LYS A C 1
ATOM 4712 O O . LYS A 1 579 ? 6.227 -39.406 -14.82 1 96.81 579 LYS A O 1
ATOM 4717 N N . PHE A 1 580 ? 7.039 -37.438 -14.195 1 97.19 580 PHE A N 1
ATOM 4718 C CA . PHE A 1 580 ? 5.699 -36.906 -13.969 1 97.19 580 PHE A CA 1
ATOM 4719 C C . PHE A 1 580 ? 5.445 -35.688 -14.859 1 97.19 580 PHE A C 1
ATOM 4721 O O . PHE A 1 580 ? 4.328 -35.156 -14.898 1 97.19 580 PHE A O 1
ATOM 4728 N N . TRP A 1 581 ? 6.391 -35.156 -15.555 1 96.38 581 TRP A N 1
ATOM 4729 C CA . TRP A 1 581 ? 6.25 -34.062 -16.5 1 96.38 581 TRP A CA 1
ATOM 4730 C C . TRP A 1 581 ? 6.797 -34.438 -17.875 1 96.38 581 TRP A C 1
ATOM 4732 O O . TRP A 1 581 ? 7.617 -33.719 -18.438 1 96.38 581 TRP A O 1
ATOM 4742 N N . ARG A 1 582 ? 6.34 -35.531 -18.422 1 95.88 582 ARG A N 1
ATOM 4743 C CA . ARG A 1 582 ? 6.598 -36 -19.781 1 95.88 582 ARG A CA 1
ATOM 4744 C C . ARG A 1 582 ? 5.547 -35.469 -20.734 1 95.88 582 ARG A C 1
ATOM 4746 O O . ARG A 1 582 ? 4.512 -34.938 -20.312 1 95.88 582 ARG A O 1
ATOM 4753 N N . LEU A 1 583 ? 5.914 -35.531 -21.938 1 94.62 583 LEU A N 1
ATOM 4754 C CA . LEU A 1 583 ? 4.922 -35.156 -22.938 1 94.62 583 LEU A CA 1
ATOM 4755 C C . LEU A 1 583 ? 3.619 -35.906 -22.719 1 94.62 583 LEU A C 1
ATOM 4757 O O . LEU A 1 583 ? 2.533 -35.344 -22.859 1 94.62 583 LEU A O 1
ATOM 4761 N N . THR A 1 584 ? 3.719 -37.156 -22.406 1 96.12 584 THR A N 1
ATOM 4762 C CA . THR A 1 584 ? 2.557 -38.031 -22.188 1 96.12 584 THR A CA 1
ATOM 4763 C C . THR A 1 584 ? 1.75 -37.531 -20.984 1 96.12 584 THR A C 1
ATOM 4765 O O . THR A 1 584 ? 0.522 -37.656 -20.969 1 96.12 584 THR A O 1
ATOM 4768 N N . ASP A 1 585 ? 2.414 -37.094 -19.938 1 97 585 ASP A N 1
ATOM 4769 C CA . ASP A 1 585 ? 1.726 -36.562 -18.766 1 97 585 ASP A CA 1
ATOM 4770 C C . ASP A 1 585 ? 0.965 -35.281 -19.125 1 97 585 ASP A C 1
ATOM 4772 O O . ASP A 1 585 ? -0.151 -35.094 -18.641 1 97 585 ASP A O 1
ATOM 4776 N N . MET A 1 586 ? 1.528 -34.406 -19.922 1 96.81 586 MET A N 1
ATOM 4777 C CA . MET A 1 586 ? 0.857 -33.188 -20.406 1 96.81 586 MET A CA 1
ATOM 4778 C C . MET A 1 586 ? -0.358 -33.562 -21.266 1 96.81 586 MET A C 1
ATOM 4780 O O . MET A 1 586 ? -1.407 -32.906 -21.141 1 96.81 586 MET A O 1
ATOM 4784 N N . GLN A 1 587 ? -0.17 -34.562 -22.047 1 97.5 587 GLN A N 1
ATOM 4785 C CA . GLN A 1 587 ? -1.262 -35.031 -22.906 1 97.5 587 GLN A CA 1
ATOM 4786 C C . GLN A 1 587 ? -2.398 -35.594 -22.062 1 97.5 587 GLN A C 1
ATOM 4788 O O . GLN A 1 587 ? -3.574 -35.406 -22.375 1 97.5 587 GLN A O 1
ATOM 4793 N N . ALA A 1 588 ? -2.045 -36.375 -21.062 1 98.06 588 ALA A N 1
ATOM 4794 C CA . ALA A 1 588 ? -3.066 -36.906 -20.172 1 98.06 588 ALA A CA 1
ATOM 4795 C C . ALA A 1 588 ? -3.9 -35.812 -19.547 1 98.06 588 ALA A C 1
ATOM 4797 O O . ALA A 1 588 ? -5.125 -35.906 -19.438 1 98.06 588 ALA A O 1
ATOM 4798 N N . TYR A 1 589 ? -3.201 -34.781 -19.094 1 97.81 589 TYR A N 1
ATOM 4799 C CA . TYR A 1 589 ? -3.887 -33.625 -18.516 1 97.81 589 TYR A CA 1
ATOM 4800 C C . TYR A 1 589 ? -4.824 -33 -19.547 1 97.81 589 TYR A C 1
ATOM 4802 O O . TYR A 1 589 ? -6 -32.75 -19.25 1 97.81 589 TYR A O 1
ATOM 4810 N N . MET A 1 590 ? -4.344 -32.719 -20.75 1 98.12 590 MET A N 1
ATOM 4811 C CA . MET A 1 590 ? -5.145 -32.094 -21.797 1 98.12 590 MET A CA 1
ATOM 4812 C C . MET A 1 590 ? -6.32 -32.969 -22.188 1 98.12 590 MET A C 1
ATOM 4814 O O . MET A 1 590 ? -7.426 -32.5 -22.422 1 98.12 590 MET A O 1
ATOM 4818 N N . TYR A 1 591 ? -6.039 -34.25 -22.281 1 98.62 591 TYR A N 1
ATOM 4819 C CA . TYR A 1 591 ? -7.074 -35.219 -22.641 1 98.62 591 TYR A CA 1
ATOM 4820 C C . TYR A 1 591 ? -8.25 -35.156 -21.672 1 98.62 591 TYR A C 1
ATOM 4822 O O . TYR A 1 591 ? -9.398 -35 -22.094 1 98.62 591 TYR A O 1
ATOM 4830 N N . LEU A 1 592 ? -7.988 -35.188 -20.438 1 98.44 592 LEU A N 1
ATOM 4831 C CA . LEU A 1 592 ? -9.055 -35.125 -19.438 1 98.44 592 LEU A CA 1
ATOM 4832 C C . LEU A 1 592 ? -9.75 -33.781 -19.453 1 98.44 592 LEU A C 1
ATOM 4834 O O . LEU A 1 592 ? -10.977 -33.688 -19.359 1 98.44 592 LEU A O 1
ATOM 4838 N N . LEU A 1 593 ? -8.961 -32.688 -19.5 1 98.31 593 LEU A N 1
ATOM 4839 C CA . LEU A 1 593 ? -9.516 -31.344 -19.578 1 98.31 593 LEU A CA 1
ATOM 4840 C C . LEU A 1 593 ? -10.469 -31.203 -20.75 1 98.31 593 LEU A C 1
ATOM 4842 O O . LEU A 1 593 ? -11.562 -30.641 -20.609 1 98.31 593 LEU A O 1
ATOM 4846 N N . LEU A 1 594 ? -10.086 -31.734 -21.891 1 98.62 594 LEU A N 1
ATOM 4847 C CA . LEU A 1 594 ? -10.875 -31.578 -23.094 1 98.62 594 LEU A CA 1
ATOM 4848 C C . LEU A 1 594 ? -12.102 -32.5 -23.062 1 98.62 594 LEU A C 1
ATOM 4850 O O . LEU A 1 594 ? -13.133 -32.156 -23.656 1 98.62 594 LEU A O 1
ATOM 4854 N N . LEU A 1 595 ? -12.023 -33.625 -22.359 1 98.5 595 LEU A N 1
ATOM 4855 C CA . LEU A 1 595 ? -13.227 -34.438 -22.141 1 98.5 595 LEU A CA 1
ATOM 4856 C C . LEU A 1 595 ? -14.234 -33.656 -21.297 1 98.5 595 LEU A C 1
ATOM 4858 O O . LEU A 1 595 ? -15.438 -33.688 -21.594 1 98.5 595 LEU A O 1
ATOM 4862 N N . GLU A 1 596 ? -13.766 -33 -20.266 1 98.38 596 GLU A N 1
ATOM 4863 C CA . GLU A 1 596 ? -14.648 -32.188 -19.438 1 98.38 596 GLU A CA 1
ATOM 4864 C C . GLU A 1 596 ? -15.25 -31.031 -20.219 1 98.38 596 GLU A C 1
ATOM 4866 O O . GLU A 1 596 ? -16.422 -30.703 -20.062 1 98.38 596 GLU A O 1
ATOM 4871 N N . TYR A 1 597 ? -14.438 -30.422 -21.016 1 98.56 597 TYR A N 1
ATOM 4872 C CA . TYR A 1 597 ? -14.906 -29.328 -21.875 1 98.56 597 TYR A CA 1
ATOM 4873 C C . TYR A 1 597 ? -15.953 -29.828 -22.859 1 98.56 597 TYR A C 1
ATOM 4875 O O . TYR A 1 597 ? -16.984 -29.203 -23.047 1 98.56 597 TYR A O 1
ATOM 4883 N N . SER A 1 598 ? -15.695 -30.969 -23.484 1 97.94 598 SER A N 1
ATOM 4884 C CA . SER A 1 598 ? -16.625 -31.594 -24.406 1 97.94 598 SER A CA 1
ATOM 4885 C C . SER A 1 598 ? -17.953 -31.922 -23.734 1 97.94 598 SER A C 1
ATOM 4887 O O . SER A 1 598 ? -19.016 -31.781 -24.344 1 97.94 598 SER A O 1
ATOM 4889 N N . ARG A 1 599 ? -17.875 -32.406 -22.578 1 98.12 599 ARG A N 1
ATOM 4890 C CA . ARG A 1 599 ? -19.062 -32.688 -21.797 1 98.12 599 ARG A CA 1
ATOM 4891 C C . ARG A 1 599 ? -19.953 -31.453 -21.688 1 98.12 599 ARG A C 1
ATOM 4893 O O . ARG A 1 599 ? -21.172 -31.531 -21.875 1 98.12 599 ARG A O 1
ATOM 4900 N N . LEU A 1 600 ? -19.359 -30.312 -21.391 1 98.19 600 LEU A N 1
ATOM 4901 C CA . LEU A 1 600 ? -20.109 -29.062 -21.25 1 98.19 600 LEU A CA 1
ATOM 4902 C C . LEU A 1 600 ? -20.625 -28.594 -22.609 1 98.19 600 LEU A C 1
ATOM 4904 O O . LEU A 1 600 ? -21.703 -28 -22.688 1 98.19 600 LEU A O 1
ATOM 4908 N N . LEU A 1 601 ? -19.938 -28.906 -23.656 1 97.88 601 LEU A N 1
ATOM 4909 C CA . LEU A 1 601 ? -20.328 -28.516 -25.016 1 97.88 601 LEU A CA 1
ATOM 4910 C C . LEU A 1 601 ? -21.516 -29.344 -25.484 1 97.88 601 LEU A C 1
ATOM 4912 O O . LEU A 1 601 ? -22.359 -28.859 -26.25 1 97.88 601 LEU A O 1
ATOM 4916 N N . ASN A 1 602 ? -21.594 -30.594 -25.016 1 96.88 602 ASN A N 1
ATOM 4917 C CA . ASN A 1 602 ? -22.484 -31.531 -25.719 1 96.88 602 ASN A CA 1
ATOM 4918 C C . ASN A 1 602 ? -23.594 -32.031 -24.812 1 96.88 602 ASN A C 1
ATOM 4920 O O . ASN A 1 602 ? -24.5 -32.719 -25.266 1 96.88 602 ASN A O 1
ATOM 4924 N N . ARG A 1 603 ? -23.516 -31.734 -23.547 1 96.19 603 ARG A N 1
ATOM 4925 C CA . ARG A 1 603 ? -24.578 -32.219 -22.688 1 96.19 603 ARG A CA 1
ATOM 4926 C C . ARG A 1 603 ? -25.938 -31.688 -23.109 1 96.19 603 ARG A C 1
ATOM 4928 O O . ARG A 1 603 ? -26.031 -30.562 -23.594 1 96.19 603 ARG A O 1
ATOM 4935 N N . GLU A 1 604 ? -26.969 -32.5 -22.859 1 96.06 604 GLU A N 1
ATOM 4936 C CA . GLU A 1 604 ? -28.312 -32.156 -23.328 1 96.06 604 GLU A CA 1
ATOM 4937 C C . GLU A 1 604 ? -29.062 -31.328 -22.281 1 96.06 604 GLU A C 1
ATOM 4939 O O . GLU A 1 604 ? -28.938 -31.578 -21.078 1 96.06 604 GLU A O 1
ATOM 4944 N N . PRO A 1 605 ? -29.844 -30.406 -22.797 1 94.25 605 PRO A N 1
ATOM 4945 C CA . PRO A 1 605 ? -30.625 -29.578 -21.875 1 94.25 605 PRO A CA 1
ATOM 4946 C C . PRO A 1 605 ? -31.625 -30.391 -21.047 1 94.25 605 PRO A C 1
ATOM 4948 O O . PRO A 1 605 ? -31.906 -30.062 -19.891 1 94.25 605 PRO A O 1
ATOM 4951 N N . GLU A 1 606 ? -32.156 -31.484 -21.641 1 93.31 606 GLU A N 1
ATOM 4952 C CA . GLU A 1 606 ? -33.188 -32.281 -20.984 1 93.31 606 GLU A CA 1
ATOM 4953 C C . GLU A 1 606 ? -32.562 -33.281 -20.016 1 93.31 606 GLU A C 1
ATOM 4955 O O . GLU A 1 606 ? -33.219 -33.812 -19.125 1 93.31 606 GLU A O 1
ATOM 4960 N N . ASN A 1 607 ? -31.328 -33.562 -20.297 1 95.31 607 ASN A N 1
ATOM 4961 C CA . ASN A 1 607 ? -30.578 -34.469 -19.438 1 95.31 607 ASN A CA 1
ATOM 4962 C C . ASN A 1 607 ? -29.141 -33.969 -19.25 1 95.31 607 ASN A C 1
ATOM 4964 O O . ASN A 1 607 ? -28.234 -34.406 -19.984 1 95.31 607 ASN A O 1
ATOM 4968 N N . LEU A 1 608 ? -28.938 -33.312 -18.219 1 94.56 608 LEU A N 1
ATOM 4969 C CA . LEU A 1 608 ? -27.641 -32.688 -17.984 1 94.56 608 LEU A CA 1
ATOM 4970 C C . LEU A 1 608 ? -26.562 -33.75 -17.734 1 94.56 608 LEU A C 1
ATOM 4972 O O . LEU A 1 608 ? -25.375 -33.438 -17.766 1 94.56 608 LEU A O 1
ATOM 4976 N N . HIS A 1 609 ? -26.922 -35 -17.531 1 94.88 609 HIS A N 1
ATOM 4977 C CA . HIS A 1 609 ? -25.984 -36.062 -17.266 1 94.88 609 HIS A CA 1
ATOM 4978 C C . HIS A 1 609 ? -25.766 -36.938 -18.5 1 94.88 609 HIS A C 1
ATOM 4980 O O . HIS A 1 609 ? -25.188 -38.031 -18.422 1 94.88 609 HIS A O 1
ATOM 4986 N N . SER A 1 610 ? -26.188 -36.469 -19.656 1 96.44 610 SER A N 1
ATOM 4987 C CA . SER A 1 610 ? -26.141 -37.219 -20.906 1 96.44 610 SER A CA 1
ATOM 4988 C C . SER A 1 610 ? -24.703 -37.5 -21.312 1 96.44 610 SER A C 1
ATOM 4990 O O . SER A 1 610 ? -24.469 -38.406 -22.125 1 96.44 610 SER A O 1
ATOM 4992 N N . MET A 1 611 ? -23.797 -36.75 -20.734 1 97.06 611 MET A N 1
ATOM 4993 C CA . MET A 1 611 ? -22.406 -36.938 -21.125 1 97.06 611 MET A CA 1
ATOM 4994 C C . MET A 1 611 ? -21.578 -37.469 -19.953 1 97.06 611 MET A C 1
ATOM 4996 O O . MET A 1 611 ? -20.359 -37.312 -19.906 1 97.06 611 MET A O 1
ATOM 5000 N N . ASP A 1 612 ? -22.234 -38.094 -19 1 96.25 612 ASP A N 1
ATOM 5001 C CA . ASP A 1 612 ? -21.562 -38.688 -17.859 1 96.25 612 ASP A CA 1
ATOM 5002 C C . ASP A 1 612 ? -21.141 -40.125 -18.156 1 96.25 612 ASP A C 1
ATOM 5004 O O . ASP A 1 612 ? -21.781 -40.812 -18.969 1 96.25 612 ASP A O 1
ATOM 5008 N N . TYR A 1 613 ? -20.125 -40.469 -17.594 1 94.75 613 TYR A N 1
ATOM 5009 C CA . TYR A 1 613 ? -19.75 -41.875 -17.5 1 94.75 613 TYR A CA 1
ATOM 5010 C C . TYR A 1 613 ? -20.266 -42.5 -16.203 1 94.75 613 TYR A C 1
ATOM 5012 O O . TYR A 1 613 ? -19.969 -42 -15.117 1 94.75 613 TYR A O 1
ATOM 5020 N N . PHE A 1 614 ? -21.078 -43.531 -16.375 1 86.12 614 PHE A N 1
ATOM 5021 C CA . PHE A 1 614 ? -21.703 -44.156 -15.203 1 86.12 614 PHE A CA 1
ATOM 5022 C C . PHE A 1 614 ? -20.984 -45.438 -14.828 1 86.12 614 PHE A C 1
ATOM 5024 O O . PHE A 1 614 ? -20.469 -46.156 -15.703 1 86.12 614 PHE A O 1
ATOM 5031 N N . MET B 1 1 ? -36.75 14.875 -46.438 1 16.97 1 MET B N 1
ATOM 5032 C CA . MET B 1 1 ? -36.719 16.328 -46.406 1 16.97 1 MET B CA 1
ATOM 5033 C C . MET B 1 1 ? -37.281 16.859 -45.094 1 16.97 1 MET B C 1
ATOM 5035 O O . MET B 1 1 ? -37.5 18.062 -44.938 1 16.97 1 MET B O 1
ATOM 5039 N N . TYR B 1 2 ? -38 16.016 -44.406 1 18.03 2 TYR B N 1
ATOM 5040 C CA . TYR B 1 2 ? -38.969 16.531 -43.469 1 18.03 2 TYR B CA 1
ATOM 5041 C C . TYR B 1 2 ? -38.312 17.453 -42.438 1 18.03 2 TYR B C 1
ATOM 5043 O O . TYR B 1 2 ? -37.094 17.375 -42.219 1 18.03 2 TYR B O 1
ATOM 5051 N N . HIS B 1 3 ? -39.188 17.984 -41.656 1 17.62 3 HIS B N 1
ATOM 5052 C CA . HIS B 1 3 ? -39.812 19.094 -40.969 1 17.62 3 HIS B CA 1
ATOM 5053 C C . HIS B 1 3 ? -39.188 19.312 -39.594 1 17.62 3 HIS B C 1
ATOM 5055 O O . HIS B 1 3 ? -38.844 18.344 -38.906 1 17.62 3 HIS B O 1
ATOM 5061 N N . ALA B 1 4 ? -38.938 20.547 -39.25 1 18.5 4 ALA B N 1
ATOM 5062 C CA . ALA B 1 4 ? -38.281 21.656 -38.594 1 18.5 4 ALA B CA 1
ATOM 5063 C C . ALA B 1 4 ? -38.688 21.766 -37.125 1 18.5 4 ALA B C 1
ATOM 5065 O O . ALA B 1 4 ? -39.75 21.281 -36.75 1 18.5 4 ALA B O 1
ATOM 5066 N N . ILE B 1 5 ? -37.938 22.422 -36.312 1 18.78 5 ILE B N 1
ATOM 5067 C CA . ILE B 1 5 ? -37.281 22.656 -35.031 1 18.78 5 ILE B CA 1
ATOM 5068 C C . ILE B 1 5 ? -38.125 23.641 -34.219 1 18.78 5 ILE B C 1
ATOM 5070 O O . ILE B 1 5 ? -37.562 24.5 -33.531 1 18.78 5 ILE B O 1
ATOM 5074 N N . PRO B 1 6 ? -39.5 23.391 -34.125 1 17.81 6 PRO B N 1
ATOM 5075 C CA . PRO B 1 6 ? -40.281 24.531 -33.625 1 17.81 6 PRO B CA 1
ATOM 5076 C C . PRO B 1 6 ? -39.875 24.969 -32.25 1 17.81 6 PRO B C 1
ATOM 5078 O O . PRO B 1 6 ? -39.25 24.188 -31.484 1 17.81 6 PRO B O 1
ATOM 5081 N N . THR B 1 7 ? -40.031 26.312 -31.844 1 18.55 7 THR B N 1
ATOM 5082 C CA . THR B 1 7 ? -39.688 27.516 -31.094 1 18.55 7 THR B CA 1
ATOM 5083 C C . THR B 1 7 ? -40.375 27.516 -29.734 1 18.55 7 THR B C 1
ATOM 5085 O O . THR B 1 7 ? -40.344 28.516 -29.016 1 18.55 7 THR B O 1
ATOM 5088 N N . ARG B 1 8 ? -40.469 26.281 -29.047 1 18.16 8 ARG B N 1
ATOM 5089 C CA . ARG B 1 8 ? -41.562 26.266 -28.094 1 18.16 8 ARG B CA 1
ATOM 5090 C C . ARG B 1 8 ? -41.406 27.375 -27.062 1 18.16 8 ARG B C 1
ATOM 5092 O O . ARG B 1 8 ? -40.281 27.609 -26.562 1 18.16 8 ARG B O 1
ATOM 5099 N N . ARG B 1 9 ? -42.344 28.234 -26.844 1 16.77 9 ARG B N 1
ATOM 5100 C CA . ARG B 1 9 ? -42.75 29.484 -26.25 1 16.77 9 ARG B CA 1
ATOM 5101 C C . ARG B 1 9 ? -42.656 29.438 -24.734 1 16.77 9 ARG B C 1
ATOM 5103 O O . ARG B 1 9 ? -43.375 28.625 -24.094 1 16.77 9 ARG B O 1
ATOM 5110 N N . ARG B 1 10 ? -41.438 29.625 -24.156 1 20.22 10 ARG B N 1
ATOM 5111 C CA . ARG B 1 10 ? -41 29.594 -22.766 1 20.22 10 ARG B CA 1
ATOM 5112 C C . ARG B 1 10 ? -41.75 30.625 -21.938 1 20.22 10 ARG B C 1
ATOM 5114 O O . ARG B 1 10 ? -41.594 31.828 -22.141 1 20.22 10 ARG B O 1
ATOM 5121 N N . GLY B 1 11 ? -43.125 30.438 -21.625 1 16.53 11 GLY B N 1
ATOM 5122 C CA . GLY B 1 11 ? -44 31.422 -21.016 1 16.53 11 GLY B CA 1
ATOM 5123 C C . GLY B 1 11 ? -43.531 31.875 -19.641 1 16.53 11 GLY B C 1
ATOM 5124 O O . GLY B 1 11 ? -42.781 31.172 -18.984 1 16.53 11 GLY B O 1
ATOM 5125 N N . CYS B 1 12 ? -43.656 33.188 -19.188 1 19.16 12 CYS B N 1
ATOM 5126 C CA . CYS B 1 12 ? -43.344 34.344 -18.359 1 19.16 12 CYS B CA 1
ATOM 5127 C C . CYS B 1 12 ? -43.969 34.219 -16.984 1 19.16 12 CYS B C 1
ATOM 5129 O O . CYS B 1 12 ? -44.156 35.219 -16.297 1 19.16 12 CYS B O 1
ATOM 5131 N N . LEU B 1 13 ? -44.25 33 -16.375 1 19.27 13 LEU B N 1
ATOM 5132 C CA . LEU B 1 13 ? -45.281 33.219 -15.375 1 19.27 13 LEU B CA 1
ATOM 5133 C C . LEU B 1 13 ? -44.781 34.156 -14.289 1 19.27 13 LEU B C 1
ATOM 5135 O O . LEU B 1 13 ? -43.688 34 -13.773 1 19.27 13 LEU B O 1
ATOM 5139 N N . ALA B 1 14 ? -45.438 35.281 -14.008 1 20.58 14 ALA B N 1
ATOM 5140 C CA . ALA B 1 14 ? -45.469 36.562 -13.289 1 20.58 14 ALA B CA 1
ATOM 5141 C C . ALA B 1 14 ? -45.625 36.344 -11.789 1 20.58 14 ALA B C 1
ATOM 5143 O O . ALA B 1 14 ? -46.719 35.969 -11.32 1 20.58 14 ALA B O 1
ATOM 5144 N N . ILE B 1 15 ? -44.875 35.406 -11.125 1 20.47 15 ILE B N 1
ATOM 5145 C CA . ILE B 1 15 ? -45.344 35.125 -9.781 1 20.47 15 ILE B CA 1
ATOM 5146 C C . ILE B 1 15 ? -45.375 36.406 -8.953 1 20.47 15 ILE B C 1
ATOM 5148 O O . ILE B 1 15 ? -44.406 37.156 -8.922 1 20.47 15 ILE B O 1
ATOM 5152 N N . ILE B 1 16 ? -46.531 36.812 -8.445 1 19.12 16 ILE B N 1
ATOM 5153 C CA . ILE B 1 16 ? -47.156 37.938 -7.758 1 19.12 16 ILE B CA 1
ATOM 5154 C C . ILE B 1 16 ? -46.531 38.125 -6.379 1 19.12 16 ILE B C 1
ATOM 5156 O O . ILE B 1 16 ? -46.469 37.188 -5.586 1 19.12 16 ILE B O 1
ATOM 5160 N N . THR B 1 17 ? -45.625 39.156 -6.133 1 20.52 17 THR B N 1
ATOM 5161 C CA . THR B 1 17 ? -44.75 39.719 -5.113 1 20.52 17 THR B CA 1
ATOM 5162 C C . THR B 1 17 ? -45.531 40.188 -3.904 1 20.52 17 THR B C 1
ATOM 5164 O O . THR B 1 17 ? -45 40.875 -3.033 1 20.52 17 THR B O 1
ATOM 5167 N N . LEU B 1 18 ? -46.5 39.312 -3.396 1 19.94 18 LEU B N 1
ATOM 5168 C CA . LEU B 1 18 ? -47.406 39.969 -2.467 1 19.94 18 LEU B CA 1
ATOM 5169 C C . LEU B 1 18 ? -46.656 40.625 -1.318 1 19.94 18 LEU B C 1
ATOM 5171 O O . LEU B 1 18 ? -45.594 40.094 -0.903 1 19.94 18 LEU B O 1
ATOM 5175 N N . GLY B 1 19 ? -46.969 41.844 -0.857 1 20.16 19 GLY B N 1
ATOM 5176 C CA . GLY B 1 19 ? -46.562 43.062 -0.162 1 20.16 19 GLY B CA 1
ATOM 5177 C C . GLY B 1 19 ? -46.562 42.906 1.347 1 20.16 19 GLY B C 1
ATOM 5178 O O . GLY B 1 19 ? -46.406 43.906 2.074 1 20.16 19 GLY B O 1
ATOM 5179 N N . VAL B 1 20 ? -46.531 41.625 1.969 1 22.52 20 VAL B N 1
ATOM 5180 C CA . VAL B 1 20 ? -47.188 41.781 3.273 1 22.52 20 VAL B CA 1
ATOM 5181 C C . VAL B 1 20 ? -46.344 42.688 4.16 1 22.52 20 VAL B C 1
ATOM 5183 O O . VAL B 1 20 ? -45.094 42.531 4.215 1 22.52 20 VAL B O 1
ATOM 5186 N N . PRO B 1 21 ? -46.875 43.688 4.781 1 22.03 21 PRO B N 1
ATOM 5187 C CA . PRO B 1 21 ? -46.406 44.906 5.488 1 22.03 21 PRO B CA 1
ATOM 5188 C C . PRO B 1 21 ? -45.781 44.562 6.836 1 22.03 21 PRO B C 1
ATOM 5190 O O . PRO B 1 21 ? -46.438 44.031 7.719 1 22.03 21 PRO B O 1
ATOM 5193 N N . ILE B 1 22 ? -44.625 43.906 6.871 1 21.08 22 ILE B N 1
ATOM 5194 C CA . ILE B 1 22 ? -44.125 43.406 8.141 1 21.08 22 ILE B CA 1
ATOM 5195 C C . ILE B 1 22 ? -43.906 44.562 9.125 1 21.08 22 ILE B C 1
ATOM 5197 O O . ILE B 1 22 ? -43.188 45.5 8.844 1 21.08 22 ILE B O 1
ATOM 5201 N N . PHE B 1 23 ? -44.875 44.75 10.023 1 20.98 23 PHE B N 1
ATOM 5202 C CA . PHE B 1 23 ? -45.031 45.75 11.07 1 20.98 23 PHE B CA 1
ATOM 5203 C C . PHE B 1 23 ? -43.812 45.719 12 1 20.98 23 PHE B C 1
ATOM 5205 O O . PHE B 1 23 ? -43.344 44.656 12.398 1 20.98 23 PHE B O 1
ATOM 5212 N N . ILE B 1 24 ? -43 46.812 12.047 1 20.78 24 ILE B N 1
ATOM 5213 C CA . ILE B 1 24 ? -41.719 47.25 12.594 1 20.78 24 ILE B CA 1
ATOM 5214 C C . ILE B 1 24 ? -41.812 47.375 14.109 1 20.78 24 ILE B C 1
ATOM 5216 O O . ILE B 1 24 ? -41.562 48.438 14.68 1 20.78 24 ILE B O 1
ATOM 5220 N N . LEU B 1 25 ? -42.562 46.344 14.805 1 20.98 25 LEU B N 1
ATOM 5221 C CA . LEU B 1 25 ? -42.781 46.812 16.172 1 20.98 25 LEU B CA 1
ATOM 5222 C C . LEU B 1 25 ? -41.469 47.094 16.891 1 20.98 25 LEU B C 1
ATOM 5224 O O . LEU B 1 25 ? -40.562 46.281 16.859 1 20.98 25 LEU B O 1
ATOM 5228 N N . THR B 1 26 ? -41.188 48.344 17.281 1 20.92 26 THR B N 1
ATOM 5229 C CA . THR B 1 26 ? -40.125 49.156 17.875 1 20.92 26 THR B CA 1
ATOM 5230 C C . THR B 1 26 ? -39.875 48.719 19.328 1 20.92 26 THR B C 1
ATOM 5232 O O . THR B 1 26 ? -39.062 49.344 20.031 1 20.92 26 THR B O 1
ATOM 5235 N N . VAL B 1 27 ? -40.125 47.406 19.766 1 22.02 27 VAL B N 1
ATOM 5236 C CA . VAL B 1 27 ? -40.188 47.375 21.219 1 22.02 27 VAL B CA 1
ATOM 5237 C C . VAL B 1 27 ? -38.844 47.844 21.812 1 22.02 27 VAL B C 1
ATOM 5239 O O . VAL B 1 27 ? -37.781 47.406 21.375 1 22.02 27 VAL B O 1
ATOM 5242 N N . TYR B 1 28 ? -38.875 48.844 22.688 1 23.08 28 TYR B N 1
ATOM 5243 C CA . TYR B 1 28 ? -37.969 49.688 23.469 1 23.08 28 TYR B CA 1
ATOM 5244 C C . TYR B 1 28 ? -37.188 48.875 24.484 1 23.08 28 TYR B C 1
ATOM 5246 O O . TYR B 1 28 ? -37.719 48.531 25.547 1 23.08 28 TYR B O 1
ATOM 5254 N N . LEU B 1 29 ? -36.688 47.656 24.125 1 21.81 29 LEU B N 1
ATOM 5255 C CA . LEU B 1 29 ? -36.188 46.875 25.266 1 21.81 29 LEU B CA 1
ATOM 5256 C C . LEU B 1 29 ? -35.094 47.625 26.016 1 21.81 29 LEU B C 1
ATOM 5258 O O . LEU B 1 29 ? -34.156 48.125 25.406 1 21.81 29 LEU B O 1
ATOM 5262 N N . THR B 1 30 ? -35.469 48.219 27.188 1 23.11 30 THR B N 1
ATOM 5263 C CA . THR B 1 30 ? -34.75 48.938 28.219 1 23.11 30 THR B CA 1
ATOM 5264 C C . THR B 1 30 ? -33.5 48.156 28.656 1 23.11 30 THR B C 1
ATOM 5266 O O . THR B 1 30 ? -33.562 46.938 28.844 1 23.11 30 THR B O 1
ATOM 5269 N N . TYR B 1 31 ? -32.25 48.625 28.297 1 22.7 31 TYR B N 1
ATOM 5270 C CA . TYR B 1 31 ? -30.859 48.219 28.422 1 22.7 31 TYR B CA 1
ATOM 5271 C C . TYR B 1 31 ? -30.469 48.062 29.891 1 22.7 31 TYR B C 1
ATOM 5273 O O . TYR B 1 31 ? -30.141 49.062 30.547 1 22.7 31 TYR B O 1
ATOM 5281 N N . ARG B 1 32 ? -31.359 47.375 30.719 1 26.14 32 ARG B N 1
ATOM 5282 C CA . ARG B 1 32 ? -30.891 47.469 32.094 1 26.14 32 ARG B CA 1
ATOM 5283 C C . ARG B 1 32 ? -29.469 46.906 32.219 1 26.14 32 ARG B C 1
ATOM 5285 O O . ARG B 1 32 ? -29.094 45.969 31.531 1 26.14 32 ARG B O 1
ATOM 5292 N N . GLN B 1 33 ? -28.594 47.656 32.906 1 23.94 33 GLN B N 1
ATOM 5293 C CA . GLN B 1 33 ? -27.172 47.656 33.188 1 23.94 33 GLN B CA 1
ATOM 5294 C C . GLN B 1 33 ? -26.781 46.406 34 1 23.94 33 GLN B C 1
ATOM 5296 O O . GLN B 1 33 ? -27.234 46.25 35.156 1 23.94 33 GLN B O 1
ATOM 5301 N N . PRO B 1 34 ? -26.828 45.156 33.469 1 22.67 34 PRO B N 1
ATOM 5302 C CA . PRO B 1 34 ? -26.734 44.125 34.5 1 22.67 34 PRO B CA 1
ATOM 5303 C C . PRO B 1 34 ? -25.516 44.344 35.406 1 22.67 34 PRO B C 1
ATOM 5305 O O . PRO B 1 34 ? -24.531 44.938 35 1 22.67 34 PRO B O 1
ATOM 5308 N N . ALA B 1 35 ? -25.766 44 36.688 1 26.72 35 ALA B N 1
ATOM 5309 C CA . ALA B 1 35 ? -24.969 44.062 37.938 1 26.72 35 ALA B CA 1
ATOM 5310 C C . ALA B 1 35 ? -23.672 43.25 37.781 1 26.72 35 ALA B C 1
ATOM 5312 O O . ALA B 1 35 ? -23.625 42.25 37.094 1 26.72 35 ALA B O 1
ATOM 5313 N N . GLU B 1 36 ? -22.594 43.75 38.2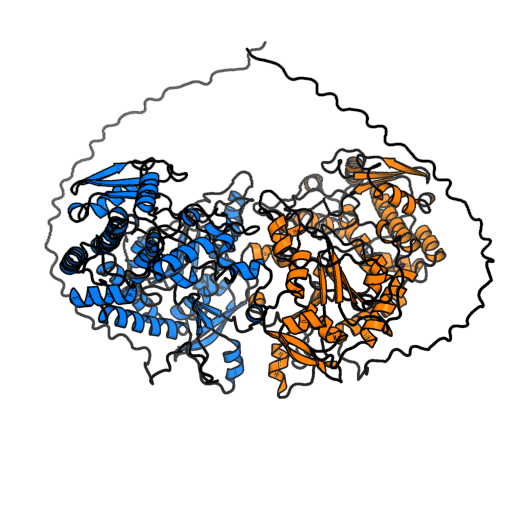5 1 24.17 36 GLU B N 1
ATOM 5314 C CA . GLU B 1 36 ? -21.172 43.406 38.25 1 24.17 36 GLU B CA 1
ATOM 5315 C C . GLU B 1 36 ? -20.922 42.031 38.844 1 24.17 36 GLU B C 1
ATOM 5317 O O . GLU B 1 36 ? -20.688 41.906 40.062 1 24.17 36 GLU B O 1
ATOM 5322 N N . SER B 1 37 ? -21.703 40.938 38.438 1 25.09 37 SER B N 1
ATOM 5323 C CA . SER B 1 37 ? -21.609 39.812 39.344 1 25.09 37 SER B CA 1
ATOM 5324 C C . SER B 1 37 ? -20.172 39.344 39.531 1 25.09 37 SER B C 1
ATOM 5326 O O . SER B 1 37 ? -19.422 39.25 38.562 1 25.09 37 SER B O 1
ATOM 5328 N N . HIS B 1 38 ? -19.594 39.562 40.688 1 25.45 38 HIS B N 1
ATOM 5329 C CA . HIS B 1 38 ? -18.312 39.219 41.312 1 25.45 38 HIS B CA 1
ATOM 5330 C C . HIS B 1 38 ? -18.047 37.719 41.219 1 25.45 38 HIS B C 1
ATOM 5332 O O . HIS B 1 38 ? -18.766 36.906 41.812 1 25.45 38 HIS B O 1
ATOM 5338 N N . HIS B 1 39 ? -17.891 37.188 40.031 1 25.23 39 HIS B N 1
ATOM 5339 C CA . HIS B 1 39 ? -17.688 35.75 39.969 1 25.23 39 HIS B CA 1
ATOM 5340 C C . HIS B 1 39 ? -16.5 35.312 40.844 1 25.23 39 HIS B C 1
ATOM 5342 O O . HIS B 1 39 ? -15.422 35.906 40.75 1 25.23 39 HIS B O 1
ATOM 5348 N N . PRO B 1 40 ? -16.781 34.781 42.031 1 25.66 40 PRO B N 1
ATOM 5349 C CA . PRO B 1 40 ? -15.695 34.344 42.906 1 25.66 40 PRO B CA 1
ATOM 5350 C C . PRO B 1 40 ? -14.648 33.5 42.219 1 25.66 40 PRO B C 1
ATOM 5352 O O . PRO B 1 40 ? -14.969 32.812 41.219 1 25.66 40 PRO B O 1
ATOM 5355 N N . ARG B 1 41 ? -13.336 33.844 42.375 1 29.17 41 ARG B N 1
ATOM 5356 C CA . ARG B 1 41 ? -12.055 33.281 41.938 1 29.17 41 ARG B CA 1
ATOM 5357 C C . ARG B 1 41 ? -11.914 31.828 42.375 1 29.17 41 ARG B C 1
ATOM 5359 O O . ARG B 1 41 ? -11.719 31.562 43.562 1 29.17 41 ARG B O 1
ATOM 5366 N N . PHE B 1 42 ? -12.875 30.922 41.969 1 26.31 42 PHE B N 1
ATOM 5367 C CA . PHE B 1 42 ? -12.531 29.594 42.469 1 26.31 42 PHE B CA 1
ATOM 5368 C C . PHE B 1 42 ? -11.086 29.25 42.125 1 26.31 42 PHE B C 1
ATOM 5370 O O . PHE B 1 42 ? -10.648 29.406 40.969 1 26.31 42 PHE B O 1
ATOM 5377 N N . PRO B 1 43 ? -10.164 29.297 43.094 1 29.22 43 PRO B N 1
ATOM 5378 C CA . PRO B 1 43 ? -8.773 28.891 42.938 1 29.22 43 PRO B CA 1
ATOM 5379 C C . PRO B 1 43 ? -8.633 27.484 42.344 1 29.22 43 PRO B C 1
ATOM 5381 O O . PRO B 1 43 ? -9.094 26.516 42.969 1 29.22 43 PRO B O 1
ATOM 5384 N N . LEU B 1 44 ? -8.992 27.266 41.156 1 29.56 44 LEU B N 1
ATOM 5385 C CA . LEU B 1 44 ? -8.828 25.922 40.625 1 29.56 44 LEU B CA 1
ATOM 5386 C C . LEU B 1 44 ? -7.422 25.391 40.906 1 29.56 44 LEU B C 1
ATOM 5388 O O . LEU B 1 44 ? -6.438 25.906 40.375 1 29.56 44 LEU B O 1
ATOM 5392 N N . ASN B 1 45 ? -7.125 25.062 42.188 1 27.5 45 ASN B N 1
ATOM 5393 C CA . ASN B 1 45 ? -5.914 24.297 42.469 1 27.5 45 ASN B CA 1
ATOM 5394 C C . ASN B 1 45 ? -5.715 23.156 41.5 1 27.5 45 ASN B C 1
ATOM 5396 O O . ASN B 1 45 ? -6.59 22.297 41.344 1 27.5 45 ASN B O 1
ATOM 5400 N N . PRO B 1 46 ? -4.902 23.344 40.562 1 30.7 46 PRO B N 1
ATOM 5401 C CA . PRO B 1 46 ? -4.672 22.266 39.594 1 30.7 46 PRO B CA 1
ATOM 5402 C C . PRO B 1 46 ? -4.461 20.906 40.25 1 30.7 46 PRO B C 1
ATOM 5404 O O . PRO B 1 46 ? -3.719 20.812 41.25 1 30.7 46 PRO B O 1
ATOM 5407 N N . THR B 1 47 ? -5.48 20.156 40.5 1 29.33 47 THR B N 1
ATOM 5408 C CA . THR B 1 47 ? -5.285 18.797 41 1 29.33 47 THR B CA 1
ATOM 5409 C C . THR B 1 47 ? -3.99 18.203 40.438 1 29.33 47 THR B C 1
ATOM 5411 O O . THR B 1 47 ? -3.846 18.016 39.25 1 29.33 47 THR B O 1
ATOM 5414 N N . ARG B 1 48 ? -2.865 18.422 41.094 1 31.42 48 ARG B N 1
ATOM 5415 C CA . ARG B 1 48 ? -1.599 17.766 40.812 1 31.42 48 ARG B CA 1
ATOM 5416 C C . ARG B 1 48 ? -1.791 16.25 40.656 1 31.42 48 ARG B C 1
ATOM 5418 O O . ARG B 1 48 ? -2.305 15.602 41.562 1 31.42 48 ARG B O 1
ATOM 5425 N N . LEU B 1 49 ? -2.109 15.781 39.531 1 33.47 49 LEU B N 1
ATOM 5426 C CA . LEU B 1 49 ? -1.795 14.359 39.5 1 33.47 49 LEU B CA 1
ATOM 5427 C C . LEU B 1 49 ? -0.54 14.062 40.312 1 33.47 49 LEU B C 1
ATOM 5429 O O . LEU B 1 49 ? 0.33 14.922 40.438 1 33.47 49 LEU B O 1
ATOM 5433 N N . ASN B 1 50 ? -0.586 13.266 41.438 1 29.31 50 ASN B N 1
ATOM 5434 C CA . ASN B 1 50 ? 0.504 12.898 42.344 1 29.31 50 ASN B CA 1
ATOM 5435 C C . ASN B 1 50 ? 1.851 12.914 41.625 1 29.31 50 ASN B C 1
ATOM 5437 O O . ASN B 1 50 ? 2.084 12.109 40.719 1 29.31 50 ASN B O 1
ATOM 5441 N N . TRP B 1 51 ? 2.404 14.188 41.688 1 29.61 51 TRP B N 1
ATOM 5442 C CA . TRP B 1 51 ? 3.775 14.422 41.25 1 29.61 51 TRP B CA 1
ATOM 5443 C C . TRP B 1 51 ? 4.758 13.547 42.031 1 29.61 51 TRP B C 1
ATOM 5445 O O . TRP B 1 51 ? 5.141 13.883 43.125 1 29.61 51 TRP B O 1
ATOM 5455 N N . ALA B 1 52 ? 4.699 12.203 42.281 1 27.78 52 ALA B N 1
ATOM 5456 C CA . ALA B 1 52 ? 5.832 11.625 43 1 27.78 52 ALA B CA 1
ATOM 5457 C C . ALA B 1 52 ? 7.145 12.273 42.531 1 27.78 52 ALA B C 1
ATOM 5459 O O . ALA B 1 52 ? 7.184 13 41.562 1 27.78 52 ALA B O 1
ATOM 5460 N N . SER B 1 53 ? 8.383 11.664 43.094 1 24.86 53 SER B N 1
ATOM 5461 C CA . SER B 1 53 ? 9.797 12.016 42.969 1 24.86 53 SER B CA 1
ATOM 5462 C C . SER B 1 53 ? 10.133 12.414 41.531 1 24.86 53 SER B C 1
ATOM 5464 O O . SER B 1 53 ? 9.43 12.039 40.594 1 24.86 53 SER B O 1
ATOM 5466 N N . PRO B 1 54 ? 11.328 13.227 41.281 1 27.97 54 PRO B N 1
ATOM 5467 C CA . PRO B 1 54 ? 11.859 13.719 40 1 27.97 54 PRO B CA 1
ATOM 5468 C C . PRO B 1 54 ? 11.773 12.672 38.906 1 27.97 54 PRO B C 1
ATOM 5470 O O . PRO B 1 54 ? 12.398 11.609 39 1 27.97 54 PRO B O 1
ATOM 5473 N N . PHE B 1 55 ? 10.609 12.477 38.531 1 26.91 55 PHE B N 1
ATOM 5474 C CA . PHE B 1 55 ? 10.328 11.43 37.531 1 26.91 55 PHE B CA 1
ATOM 5475 C C . PHE B 1 55 ? 11.219 11.602 36.312 1 26.91 55 PHE B C 1
ATOM 5477 O O . PHE B 1 55 ? 11.43 12.719 35.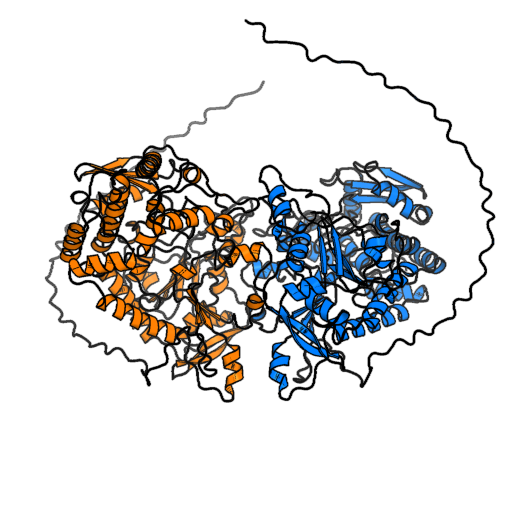844 1 26.91 55 PHE B O 1
ATOM 5484 N N . ARG B 1 56 ? 12.172 10.656 36.062 1 26.86 56 ARG B N 1
ATOM 5485 C CA . ARG B 1 56 ? 13.047 10.555 34.875 1 26.86 56 ARG B CA 1
ATOM 5486 C C . ARG B 1 56 ? 12.273 10.844 33.594 1 26.86 56 ARG B C 1
ATOM 5488 O O . ARG B 1 56 ? 11.281 10.18 33.312 1 26.86 56 ARG B O 1
ATOM 5495 N N . LEU B 1 57 ? 12.164 12.109 33.375 1 28.27 57 LEU B N 1
ATOM 5496 C CA . LEU B 1 57 ? 11.719 12.445 32 1 28.27 57 LEU B CA 1
ATOM 5497 C C . LEU B 1 57 ? 12.219 11.414 31 1 28.27 57 LEU B C 1
ATOM 5499 O O . LEU B 1 57 ? 13.359 10.953 31.094 1 28.27 57 LEU B O 1
ATOM 5503 N N . LEU B 1 58 ? 11.344 10.68 30.5 1 29.25 58 LEU B N 1
ATOM 5504 C CA . LEU B 1 58 ? 11.711 9.719 29.469 1 29.25 58 LEU B CA 1
ATOM 5505 C C . LEU B 1 58 ? 12.562 10.383 28.391 1 29.25 58 LEU B C 1
ATOM 5507 O O . LEU B 1 58 ? 12.102 11.289 27.703 1 29.25 58 LEU B O 1
ATOM 5511 N N . ARG B 1 59 ? 13.734 10.906 28.703 1 29.88 59 ARG B N 1
ATOM 5512 C CA . ARG B 1 59 ? 14.656 11.328 27.656 1 29.88 59 ARG B CA 1
ATOM 5513 C C . ARG B 1 59 ? 14.93 10.188 26.672 1 29.88 59 ARG B C 1
ATOM 5515 O O . ARG B 1 59 ? 15 9.023 27.062 1 29.88 59 ARG B O 1
ATOM 5522 N N . SER B 1 60 ? 14.656 10.492 25.391 1 30.25 60 SER B N 1
ATOM 5523 C CA . SER B 1 60 ? 15.211 9.672 24.312 1 30.25 60 SER B CA 1
ATOM 5524 C C . SER B 1 60 ? 16.672 9.305 24.609 1 30.25 60 SER B C 1
ATOM 5526 O O . SER B 1 60 ? 17.438 9.023 23.688 1 30.25 60 SER B O 1
ATOM 5528 N N . SER B 1 61 ? 17.172 9.539 25.828 1 28.47 61 SER B N 1
ATOM 5529 C CA . SER B 1 61 ? 18.578 9.172 25.844 1 28.47 61 SER B CA 1
ATOM 5530 C C . SER B 1 61 ? 18.766 7.664 25.672 1 28.47 61 SER B C 1
ATOM 5532 O O . SER B 1 61 ? 17.859 6.887 25.984 1 28.47 61 SER B O 1
ATOM 5534 N N . HIS B 1 62 ? 19.672 7.254 24.703 1 30.28 62 HIS B N 1
ATOM 5535 C CA . HIS B 1 62 ? 20.266 5.922 24.625 1 30.28 62 HIS B CA 1
ATOM 5536 C C . HIS B 1 62 ? 20.531 5.359 26.016 1 30.28 62 HIS B C 1
ATOM 5538 O O . HIS B 1 62 ? 21.547 4.676 26.234 1 30.28 62 HIS B O 1
ATOM 5544 N N . SER B 1 63 ? 19.891 5.965 27.047 1 30.14 63 SER B N 1
ATOM 5545 C CA . SER B 1 63 ? 20.438 5.371 28.266 1 30.14 63 SER B CA 1
ATOM 5546 C C . SER B 1 63 ? 20.062 3.896 28.375 1 30.14 63 SER B C 1
ATOM 5548 O O . SER B 1 63 ? 18.984 3.49 27.938 1 30.14 63 SER B O 1
ATOM 5550 N N . SER B 1 64 ? 21.078 2.979 28.516 1 31.3 64 SER B N 1
ATOM 5551 C CA . SER B 1 64 ? 21.219 1.55 28.781 1 31.3 64 SER B CA 1
ATOM 5552 C C . SER B 1 64 ? 20.328 1.102 29.922 1 31.3 64 SER B C 1
ATOM 5554 O O . SER B 1 64 ? 20.469 -0.011 30.438 1 31.3 64 SER B O 1
ATOM 5556 N N . ASN B 1 65 ? 19.625 2.15 30.625 1 29.8 65 ASN B N 1
ATOM 5557 C CA . ASN B 1 65 ? 19.047 1.556 31.828 1 29.8 65 ASN B CA 1
ATOM 5558 C C . ASN B 1 65 ? 17.828 0.699 31.484 1 29.8 65 ASN B C 1
ATOM 5560 O O . ASN B 1 65 ? 16.828 1.204 30.969 1 29.8 65 ASN B O 1
ATOM 5564 N N . PRO B 1 66 ? 17.875 -0.65 31.625 1 34.66 66 PRO B N 1
ATOM 5565 C CA . PRO B 1 66 ? 16.891 -1.689 31.312 1 34.66 66 PRO B CA 1
ATOM 5566 C C . PRO B 1 66 ? 15.508 -1.389 31.891 1 34.66 66 PRO B C 1
ATOM 5568 O O . PRO B 1 66 ? 14.523 -2.033 31.516 1 34.66 66 PRO B O 1
ATOM 5571 N N . GLN B 1 67 ? 15.398 -0.696 33.031 1 33.19 67 GLN B N 1
ATOM 5572 C CA . GLN B 1 67 ? 14.18 -0.593 33.844 1 33.19 67 GLN B CA 1
ATOM 5573 C C . GLN B 1 67 ? 13.203 0.401 33.219 1 33.19 67 GLN B C 1
ATOM 5575 O O . GLN B 1 67 ? 12.07 0.538 33.688 1 33.19 67 GLN B O 1
ATOM 5580 N N . LEU B 1 68 ? 13.586 1.487 32.594 1 34.38 68 LEU B N 1
ATOM 5581 C CA . LEU B 1 68 ? 12.68 2.549 32.156 1 34.38 68 LEU B CA 1
ATOM 5582 C C . LEU B 1 68 ? 12.078 2.236 30.797 1 34.38 68 LEU B C 1
ATOM 5584 O O . LEU B 1 68 ? 12.789 1.832 29.891 1 34.38 68 LEU B O 1
ATOM 5588 N N . VAL B 1 69 ? 10.75 1.937 30.875 1 42.56 69 VAL B N 1
ATOM 5589 C CA . VAL B 1 69 ? 10.008 1.804 29.625 1 42.56 69 VAL B CA 1
ATOM 5590 C C . VAL B 1 69 ? 10.453 2.885 28.641 1 42.56 69 VAL B C 1
ATOM 5592 O O . VAL B 1 69 ? 10.375 4.078 28.953 1 42.56 69 VAL B O 1
ATOM 5595 N N . GLN B 1 70 ? 11.195 2.586 27.828 1 42.88 70 GLN B N 1
ATOM 5596 C CA . GLN B 1 70 ? 11.805 3.492 26.844 1 42.88 70 GLN B CA 1
ATOM 5597 C C . GLN B 1 70 ? 10.742 4.117 25.938 1 42.88 70 GLN B C 1
ATOM 5599 O O . GLN B 1 70 ? 10.047 3.406 25.219 1 42.88 70 GLN B O 1
ATOM 5604 N N . VAL B 1 71 ? 9.992 5.207 26.547 1 45.91 71 VAL B N 1
ATOM 5605 C CA . VAL B 1 71 ? 9.258 6.082 25.656 1 45.91 71 VAL B CA 1
ATOM 5606 C C . VAL B 1 71 ? 10.242 6.934 24.844 1 45.91 71 VAL B C 1
ATOM 5608 O O . VAL B 1 71 ? 11.102 7.605 25.422 1 45.91 71 VAL B O 1
ATOM 5611 N N . ASN B 1 72 ? 10.227 6.531 23.531 1 43.62 72 ASN B N 1
ATOM 5612 C CA . ASN B 1 72 ? 11.133 7.258 22.641 1 43.62 72 ASN B CA 1
ATOM 5613 C C . ASN B 1 72 ? 10.383 8.297 21.812 1 43.62 72 ASN B C 1
ATOM 5615 O O . ASN B 1 72 ? 9.516 7.949 21 1 43.62 72 ASN B O 1
ATOM 5619 N N . HIS B 1 73 ? 10.57 9.555 22.297 1 49.38 73 HIS B N 1
ATOM 5620 C CA . HIS B 1 73 ? 10.133 10.609 21.391 1 49.38 73 HIS B CA 1
ATOM 5621 C C . HIS B 1 73 ? 11 10.648 20.125 1 49.38 73 HIS B C 1
ATOM 5623 O O . HIS B 1 73 ? 12.172 11.031 20.188 1 49.38 73 HIS B O 1
ATOM 5629 N N . SER B 1 74 ? 10.328 10.164 19.078 1 64.81 74 SER B N 1
ATOM 5630 C CA . SER B 1 74 ? 11.078 10.078 17.828 1 64.81 74 SER B CA 1
ATOM 5631 C C . SER B 1 74 ? 11.047 11.398 17.078 1 64.81 74 SER B C 1
ATOM 5633 O O . SER B 1 74 ? 10.125 12.203 17.266 1 64.81 74 SER B O 1
ATOM 5635 N N . GLN B 1 75 ? 12.008 11.609 16.281 1 72.06 75 GLN B N 1
ATOM 5636 C CA . GLN B 1 75 ? 12.117 12.82 15.469 1 72.06 75 GLN B CA 1
ATOM 5637 C C . GLN B 1 75 ? 11.023 12.875 14.414 1 72.06 75 GLN B C 1
ATOM 5639 O O . GLN B 1 75 ? 10.75 13.93 13.844 1 72.06 75 GLN B O 1
ATOM 5644 N N . ASP B 1 76 ? 10.344 11.766 14.32 1 82.12 76 ASP B N 1
ATOM 5645 C CA . ASP B 1 76 ? 9.289 11.727 13.312 1 82.12 76 ASP B CA 1
ATOM 5646 C C . ASP B 1 76 ? 7.949 12.156 13.898 1 82.12 76 ASP B C 1
ATOM 5648 O O . ASP B 1 76 ? 6.922 12.086 13.227 1 82.12 76 ASP B O 1
ATOM 5652 N N . GLY B 1 77 ? 7.914 12.57 15.188 1 89.38 77 GLY B N 1
ATOM 5653 C CA . GLY B 1 77 ? 6.73 13.172 15.789 1 89.38 77 GLY B CA 1
ATOM 5654 C C . GLY B 1 77 ? 5.918 12.188 16.609 1 89.38 77 GLY B C 1
ATOM 5655 O O . GLY B 1 77 ? 4.953 12.57 17.266 1 89.38 77 GLY B O 1
ATOM 5656 N N . TYR B 1 78 ? 6.285 10.875 16.625 1 86.62 78 TYR B N 1
ATOM 5657 C CA . TYR B 1 78 ? 5.535 9.867 17.359 1 86.62 78 TYR B CA 1
ATOM 5658 C C . TYR B 1 78 ? 6.25 9.5 18.656 1 86.62 78 TYR B C 1
ATOM 5660 O O . TYR B 1 78 ? 7.477 9.602 18.75 1 86.62 78 TYR B O 1
ATOM 5668 N N . LEU B 1 79 ? 5.469 9.305 19.641 1 87 79 LEU B N 1
ATOM 5669 C CA . LEU B 1 79 ? 5.902 8.57 20.828 1 87 79 LEU B CA 1
ATOM 5670 C C . LEU B 1 79 ? 5.574 7.086 20.688 1 87 79 LEU B C 1
ATOM 5672 O O . LEU B 1 79 ? 4.406 6.699 20.719 1 87 79 LEU B O 1
ATOM 5676 N N . TYR B 1 80 ? 6.621 6.293 20.562 1 79.56 80 TYR B N 1
ATOM 5677 C CA . TYR B 1 80 ? 6.426 4.859 20.391 1 79.56 80 TYR B CA 1
ATOM 5678 C C . TYR B 1 80 ? 6.414 4.148 21.734 1 79.56 80 TYR B C 1
ATOM 5680 O O . TYR B 1 80 ? 7.184 4.496 22.641 1 79.56 80 TYR B O 1
ATOM 5688 N N . PHE B 1 81 ? 5.477 3.213 21.844 1 75.06 81 PHE B N 1
ATOM 5689 C CA . PHE B 1 81 ? 5.316 2.438 23.062 1 75.06 81 PHE B CA 1
ATOM 5690 C C . PHE B 1 81 ? 5.34 0.943 22.766 1 75.06 81 PHE B C 1
ATOM 5692 O O . PHE B 1 81 ? 4.602 0.467 21.891 1 75.06 81 PHE B O 1
ATOM 5699 N N . ASP B 1 82 ? 6.258 0.215 23.422 1 65.62 82 ASP B N 1
ATOM 5700 C CA . ASP B 1 82 ? 6.367 -1.227 23.203 1 65.62 82 ASP B CA 1
ATOM 5701 C C . ASP B 1 82 ? 5.621 -1.994 24.297 1 65.62 82 ASP B C 1
ATOM 5703 O O . ASP B 1 82 ? 6.094 -2.096 25.438 1 65.62 82 ASP B O 1
ATOM 5707 N N . ASP B 1 83 ? 4.496 -2.609 23.984 1 63.75 83 ASP B N 1
ATOM 5708 C CA . ASP B 1 83 ? 3.625 -3.328 24.906 1 63.75 83 ASP B CA 1
ATOM 5709 C C . ASP B 1 83 ? 4.34 -4.539 25.5 1 63.75 83 ASP B C 1
ATOM 5711 O O . ASP B 1 83 ? 4.059 -4.934 26.641 1 63.75 83 ASP B O 1
ATOM 5715 N N . LYS B 1 84 ? 5.074 -5.25 24.688 1 55.75 84 LYS B N 1
ATOM 5716 C CA . LYS B 1 84 ? 5.668 -6.52 25.094 1 55.75 84 LYS B CA 1
ATOM 5717 C C . LYS B 1 84 ? 6.602 -6.328 26.297 1 55.75 84 LYS B C 1
ATOM 5719 O O . LYS B 1 84 ? 6.68 -7.195 27.172 1 55.75 84 LYS B O 1
ATOM 5724 N N . VAL B 1 85 ? 7.266 -5.285 26.094 1 50.97 85 VAL B N 1
ATOM 5725 C CA . VAL B 1 85 ? 8.18 -5.027 27.203 1 50.97 85 VAL B CA 1
ATOM 5726 C C . VAL B 1 85 ? 7.395 -4.914 28.516 1 50.97 85 VAL B C 1
ATOM 5728 O O . VAL B 1 85 ? 7.855 -5.371 29.562 1 50.97 85 VAL B O 1
ATOM 5731 N N . TYR B 1 86 ? 6.168 -4.543 28.391 1 51.03 86 TYR B N 1
ATOM 5732 C CA . TYR B 1 86 ? 5.398 -4.316 29.609 1 51.03 86 TYR B CA 1
ATOM 5733 C C . TYR B 1 86 ? 4.652 -5.578 30.016 1 51.03 86 TYR B C 1
ATOM 5735 O O . TYR B 1 86 ? 4.508 -5.859 31.219 1 51.03 86 TYR B O 1
ATOM 5743 N N . ARG B 1 87 ? 4.113 -6.293 29.078 1 52.88 87 ARG B N 1
ATOM 5744 C CA . ARG B 1 87 ? 3.363 -7.484 29.453 1 52.88 87 ARG B CA 1
ATOM 5745 C C . ARG B 1 87 ? 4.285 -8.555 30.031 1 52.88 87 ARG B C 1
ATOM 5747 O O . ARG B 1 87 ? 3.875 -9.336 30.891 1 52.88 87 ARG B O 1
ATOM 5754 N N . SER B 1 88 ? 5.336 -8.711 29.406 1 45.78 88 SER B N 1
ATOM 5755 C CA . SER B 1 88 ? 6.246 -9.727 29.922 1 45.78 88 SER B CA 1
ATOM 5756 C C . SER B 1 88 ? 6.738 -9.359 31.312 1 45.78 88 SER B C 1
ATOM 5758 O O . SER B 1 88 ? 7.027 -10.242 32.125 1 45.78 88 SER B O 1
ATOM 5760 N N . ILE B 1 89 ? 6.875 -8.062 31.5 1 40.94 89 ILE B N 1
ATOM 5761 C CA . ILE B 1 89 ? 7.445 -7.715 32.781 1 40.94 89 ILE B CA 1
ATOM 5762 C C . ILE B 1 89 ? 6.371 -7.82 33.875 1 40.94 89 ILE B C 1
ATOM 5764 O O . ILE B 1 89 ? 6.637 -7.559 35.062 1 40.94 89 ILE B O 1
ATOM 5768 N N . ASN B 1 90 ? 5.203 -7.91 33.625 1 42.53 90 ASN B N 1
ATOM 5769 C CA . ASN B 1 90 ? 4.238 -7.941 34.719 1 42.53 90 ASN B CA 1
ATOM 5770 C C . ASN B 1 90 ? 4.637 -8.953 35.812 1 42.53 90 ASN B C 1
ATOM 5772 O O . ASN B 1 90 ? 3.975 -9.062 36.844 1 42.53 90 ASN B O 1
ATOM 5776 N N . GLY B 1 91 ? 5.215 -10.016 35.469 1 40.25 91 GLY B N 1
ATOM 5777 C CA . GLY B 1 91 ? 5.512 -10.641 36.75 1 40.25 91 GLY B CA 1
ATOM 5778 C C . GLY B 1 91 ? 6.281 -9.727 37.688 1 40.25 91 GLY B C 1
ATOM 5779 O O . GLY B 1 91 ? 5.992 -9.672 38.906 1 40.25 91 GLY B O 1
ATOM 5780 N N . THR B 1 92 ? 7.484 -9.414 37.531 1 43.5 92 THR B N 1
ATOM 5781 C CA . THR B 1 92 ? 8.328 -8.719 38.5 1 43.5 92 THR B CA 1
ATOM 5782 C C . THR B 1 92 ? 8.375 -7.227 38.188 1 43.5 92 THR B C 1
ATOM 5784 O O . THR B 1 92 ? 9.023 -6.461 38.906 1 43.5 92 THR B O 1
ATOM 5787 N N . SER B 1 93 ? 7.855 -6.707 37.094 1 48.84 93 SER B N 1
ATOM 5788 C CA . SER B 1 93 ? 8.328 -5.41 36.625 1 48.84 93 SER B CA 1
ATOM 5789 C C . SER B 1 93 ? 7.492 -4.27 37.188 1 48.84 93 SER B C 1
ATOM 5791 O O . SER B 1 93 ? 6.336 -4.473 37.594 1 48.84 93 SER B O 1
ATOM 5793 N N . GLN B 1 94 ? 8.156 -3.188 37.656 1 60.09 94 GLN B N 1
ATOM 5794 C CA . GLN B 1 94 ? 7.699 -1.894 38.156 1 60.09 94 GLN B CA 1
ATOM 5795 C C . GLN B 1 94 ? 6.629 -1.301 37.25 1 60.09 94 GLN B C 1
ATOM 5797 O O . GLN B 1 94 ? 6.75 -1.354 36.031 1 60.09 94 GLN B O 1
ATOM 5802 N N . PRO B 1 95 ? 5.445 -0.965 37.844 1 71.81 95 PRO B N 1
ATOM 5803 C CA . PRO B 1 95 ? 4.359 -0.34 37.094 1 71.81 95 PRO B CA 1
ATOM 5804 C C . PRO B 1 95 ? 4.836 0.828 36.219 1 71.81 95 PRO B C 1
ATOM 5806 O O . PRO B 1 95 ? 5.738 1.565 36.625 1 71.81 95 PRO B O 1
ATOM 5809 N N . VAL B 1 96 ? 4.355 0.911 35 1 77.25 96 VAL B N 1
ATOM 5810 C CA . VAL B 1 96 ? 4.68 1.979 34.062 1 77.25 96 VAL B CA 1
ATOM 5811 C C . VAL B 1 96 ? 3.48 2.91 33.906 1 77.25 96 VAL B C 1
ATOM 5813 O O . VAL B 1 96 ? 2.334 2.455 33.875 1 77.25 96 VAL B O 1
ATOM 5816 N N . LEU B 1 97 ? 3.75 4.27 33.875 1 86.44 97 LEU B N 1
ATOM 5817 C CA . LEU B 1 97 ? 2.688 5.246 33.656 1 86.44 97 LEU B CA 1
ATOM 5818 C C . LEU B 1 97 ? 2.107 5.105 32.25 1 86.44 97 LEU B C 1
ATOM 5820 O O . LEU B 1 97 ? 2.83 4.777 31.297 1 86.44 97 LEU B O 1
ATOM 5824 N N . HIS B 1 98 ? 0.892 5.352 32.125 1 90.25 98 HIS B N 1
ATOM 5825 C CA . HIS B 1 98 ? 0.277 5.422 30.797 1 90.25 98 HIS B CA 1
ATOM 5826 C C . HIS B 1 98 ? 0.957 6.473 29.938 1 90.25 98 HIS B C 1
ATOM 5828 O O . HIS B 1 98 ? 1.234 7.582 30.391 1 90.25 98 HIS B O 1
ATOM 5834 N N . PRO B 1 99 ? 1.254 6.227 28.672 1 90.19 99 PRO B N 1
ATOM 5835 C CA . PRO B 1 99 ? 1.994 7.16 27.812 1 90.19 99 PRO B CA 1
ATOM 5836 C C . PRO B 1 99 ? 1.315 8.523 27.703 1 90.19 99 PRO B C 1
ATOM 5838 O O . PRO B 1 99 ? 1.995 9.547 27.594 1 90.19 99 PRO B O 1
ATOM 5841 N N . ILE B 1 100 ? 0.036 8.609 27.766 1 96.12 100 ILE B N 1
ATOM 5842 C CA . ILE B 1 100 ? -0.697 9.859 27.625 1 96.12 100 ILE B CA 1
ATOM 5843 C C . ILE B 1 100 ? -0.421 10.758 28.828 1 96.12 100 ILE B C 1
ATOM 5845 O O . ILE B 1 100 ? -0.379 11.984 28.703 1 96.12 100 ILE B O 1
ATOM 5849 N N . VAL B 1 101 ? -0.193 10.148 29.984 1 94 101 VAL B N 1
ATOM 5850 C CA . VAL B 1 101 ? 0.17 10.922 31.156 1 94 101 VAL B CA 1
ATOM 5851 C C . VAL B 1 101 ? 1.493 11.648 30.922 1 94 101 VAL B C 1
ATOM 5853 O O . VAL B 1 101 ? 1.624 12.836 31.219 1 94 101 VAL B O 1
ATOM 5856 N N . SER B 1 102 ? 2.361 10.883 30.312 1 90.12 102 SER B N 1
ATOM 5857 C CA . SER B 1 102 ? 3.656 11.477 30 1 90.12 102 SER B CA 1
ATOM 5858 C C . SER B 1 102 ? 3.516 12.578 28.953 1 90.12 102 SER B C 1
ATOM 5860 O O . SER B 1 102 ? 4.184 13.617 29.031 1 90.12 102 SER B O 1
ATOM 5862 N N . LEU B 1 103 ? 2.695 12.383 27.984 1 95.12 103 LEU B N 1
ATOM 5863 C CA . LEU B 1 103 ? 2.469 13.367 26.938 1 95.12 103 LEU B CA 1
ATOM 5864 C C . LEU B 1 103 ? 1.906 14.656 27.516 1 95.12 103 LEU B C 1
ATOM 5866 O O . LEU B 1 103 ? 2.373 15.75 27.188 1 95.12 103 LEU B O 1
ATOM 5870 N N . ILE B 1 104 ? 0.998 14.562 28.453 1 96.94 104 ILE B N 1
ATOM 5871 C CA . ILE B 1 104 ? 0.345 15.719 29.047 1 96.94 104 ILE B CA 1
ATOM 5872 C C . ILE B 1 104 ? 1.328 16.453 29.953 1 96.94 104 ILE B C 1
ATOM 5874 O O . ILE B 1 104 ? 1.426 17.688 29.922 1 96.94 104 ILE B O 1
ATOM 5878 N N . ASN B 1 105 ? 2.043 15.703 30.719 1 93.25 105 ASN B N 1
ATOM 5879 C CA . ASN B 1 105 ? 3.029 16.297 31.609 1 93.25 105 ASN B CA 1
ATOM 5880 C C . ASN B 1 105 ? 4.109 17.047 30.828 1 93.25 105 ASN B C 1
ATOM 5882 O O . ASN B 1 105 ? 4.473 18.172 31.172 1 93.25 105 ASN B O 1
ATOM 5886 N N . ASN B 1 106 ? 4.582 16.391 29.812 1 92.5 106 ASN B N 1
ATOM 5887 C CA . ASN B 1 106 ? 5.605 17.016 28.984 1 92.5 106 ASN B CA 1
ATOM 5888 C C . ASN B 1 106 ? 5.07 18.266 28.281 1 92.5 106 ASN B C 1
ATOM 5890 O O . ASN B 1 106 ? 5.777 19.266 28.172 1 92.5 106 ASN B O 1
ATOM 5894 N N . ALA B 1 107 ? 3.875 18.203 27.844 1 96.56 107 ALA B N 1
ATOM 5895 C CA . ALA B 1 107 ? 3.252 19.344 27.156 1 96.56 107 ALA B CA 1
ATOM 5896 C C . ALA B 1 107 ? 3.062 20.516 28.109 1 96.56 107 ALA B C 1
ATOM 5898 O O . ALA B 1 107 ? 3.262 21.672 27.734 1 96.56 107 ALA B O 1
ATOM 5899 N N . THR B 1 108 ? 2.703 20.234 29.312 1 96.69 108 THR B N 1
ATOM 5900 C CA . THR B 1 108 ? 2.51 21.266 30.328 1 96.69 108 THR B CA 1
ATOM 5901 C C . THR B 1 108 ? 3.826 21.969 30.641 1 96.69 108 THR B C 1
ATOM 5903 O O . THR B 1 108 ? 3.885 23.203 30.688 1 96.69 108 THR B O 1
ATOM 5906 N N . ARG B 1 109 ? 4.797 21.156 30.797 1 94.38 109 ARG B N 1
ATOM 5907 C CA . ARG B 1 109 ? 6.117 21.719 31.062 1 94.38 109 ARG B CA 1
ATOM 5908 C C . ARG B 1 109 ? 6.602 22.547 29.875 1 94.38 109 ARG B C 1
ATOM 5910 O O . ARG B 1 109 ? 7.145 23.641 30.062 1 94.38 109 ARG B O 1
ATOM 5917 N N . ALA B 1 110 ? 6.426 22.031 28.719 1 94.88 110 ALA B N 1
ATOM 5918 C CA . ALA B 1 110 ? 6.879 22.719 27.516 1 94.88 110 ALA B CA 1
ATOM 5919 C C . ALA B 1 110 ? 6.168 24.062 27.344 1 94.88 110 ALA B C 1
ATOM 5921 O O . ALA B 1 110 ? 6.785 25.047 26.953 1 94.88 110 ALA B O 1
ATOM 5922 N N . TRP B 1 111 ? 4.879 24.125 27.641 1 97.19 111 TRP B N 1
ATOM 5923 C CA . TRP B 1 111 ? 4.109 25.359 27.484 1 97.19 111 TRP B CA 1
ATOM 5924 C C . TRP B 1 111 ? 4.559 26.406 28.5 1 97.19 111 TRP B C 1
ATOM 5926 O O . TRP B 1 111 ? 4.75 27.562 28.156 1 97.19 111 TRP B O 1
ATOM 5936 N N . ASN B 1 112 ? 4.73 25.969 29.719 1 96.5 112 ASN B N 1
ATOM 5937 C CA . ASN B 1 112 ? 5.184 26.891 30.766 1 96.5 112 ASN B CA 1
ATOM 5938 C C . ASN B 1 112 ? 6.562 27.469 30.438 1 96.5 112 ASN B C 1
ATOM 5940 O O . ASN B 1 112 ? 6.793 28.656 30.594 1 96.5 112 ASN B O 1
ATOM 5944 N N . LEU B 1 113 ? 7.406 26.609 29.984 1 94.38 113 LEU B N 1
ATOM 5945 C CA . LEU B 1 113 ? 8.742 27.047 29.594 1 94.38 113 LEU B CA 1
ATOM 5946 C C . LEU B 1 113 ? 8.68 28.031 28.438 1 94.38 113 LEU B C 1
ATOM 5948 O O . LEU B 1 113 ? 9.438 29 28.391 1 94.38 113 LEU B O 1
ATOM 5952 N N . LYS B 1 114 ? 7.828 27.781 27.5 1 96.44 114 LYS B N 1
ATOM 5953 C CA . LYS B 1 114 ? 7.645 28.656 26.344 1 96.44 114 LYS B CA 1
ATOM 5954 C C . LYS B 1 114 ? 7.219 30.062 26.781 1 96.44 114 LYS B C 1
ATOM 5956 O O . LYS B 1 114 ? 7.766 31.047 26.297 1 96.44 114 LYS B O 1
ATOM 5961 N N . LEU B 1 115 ? 6.273 30.172 27.672 1 96.94 115 LEU B N 1
ATOM 5962 C CA . LEU B 1 115 ? 5.785 31.453 28.156 1 96.94 115 LEU B CA 1
ATOM 5963 C C . LEU B 1 115 ? 6.871 32.188 28.938 1 96.94 115 LEU B C 1
ATOM 5965 O O . LEU B 1 115 ? 7.07 33.375 28.75 1 96.94 115 LEU B O 1
ATOM 5969 N N . GLU B 1 116 ? 7.586 31.391 29.703 1 96 116 GLU B N 1
ATOM 5970 C CA . GLU B 1 116 ? 8.594 31.984 30.594 1 96 116 GLU B CA 1
ATOM 5971 C C . GLU B 1 116 ? 9.797 32.469 29.797 1 96 116 GLU B C 1
ATOM 5973 O O . GLU B 1 116 ? 10.469 33.438 30.188 1 96 116 GLU B O 1
ATOM 5978 N N . SER B 1 117 ? 10.016 31.891 28.703 1 95.19 117 SER B N 1
ATOM 5979 C CA . SER B 1 117 ? 11.258 32.156 27.984 1 95.19 117 SER B CA 1
ATOM 5980 C C . SER B 1 117 ? 11.07 33.25 26.953 1 95.19 117 SER B C 1
ATOM 5982 O O . SER B 1 117 ? 12.016 33.656 26.266 1 95.19 117 SER B O 1
ATOM 5984 N N . GLN B 1 118 ? 9.891 33.844 26.844 1 97.06 118 GLN B N 1
ATOM 5985 C CA . GLN B 1 118 ? 9.656 34.906 25.859 1 97.06 118 GLN B CA 1
ATOM 5986 C C . GLN B 1 118 ? 10.547 36.094 26.141 1 97.06 118 GLN B C 1
ATOM 5988 O O . GLN B 1 118 ? 10.758 36.469 27.297 1 97.06 118 GLN B O 1
ATOM 5993 N N . SER B 1 119 ? 11.039 36.719 25.047 1 97.25 119 SER B N 1
ATOM 5994 C CA . SER B 1 119 ? 11.812 37.969 25.188 1 97.25 119 SER B CA 1
ATOM 5995 C C . SER B 1 119 ? 10.977 39.062 25.797 1 97.25 119 SER B C 1
ATOM 5997 O O . SER B 1 119 ? 9.797 39.219 25.484 1 97.25 119 SER B O 1
ATOM 5999 N N . LYS B 1 120 ? 11.648 39.844 26.656 1 96.06 120 LYS B N 1
ATOM 6000 C CA . LYS B 1 120 ? 10.945 40.938 27.344 1 96.06 120 LYS B CA 1
ATOM 6001 C C . LYS B 1 120 ? 11.414 42.312 26.844 1 96.06 120 LYS B C 1
ATOM 6003 O O . LYS B 1 120 ? 10.75 43.312 27.078 1 96.06 120 LYS B O 1
ATOM 6008 N N . HIS B 1 121 ? 12.609 42.25 26.188 1 96.69 121 HIS B N 1
ATOM 6009 C CA . HIS B 1 121 ? 13.188 43.469 25.609 1 96.69 121 HIS B CA 1
ATOM 6010 C C . HIS B 1 121 ? 13.617 43.25 24.172 1 96.69 121 HIS B C 1
ATOM 6012 O O . HIS B 1 121 ? 13.859 42.094 23.766 1 96.69 121 HIS B O 1
ATOM 6018 N N . LEU B 1 122 ? 13.602 44.344 23.484 1 97.44 122 LEU B N 1
ATOM 6019 C CA . LEU B 1 122 ? 13.984 44.281 22.078 1 97.44 122 LEU B CA 1
ATOM 6020 C C . LEU B 1 122 ? 15.359 43.656 21.922 1 97.44 122 LEU B C 1
ATOM 6022 O O . LEU B 1 122 ? 15.57 42.844 21.016 1 97.44 122 LEU B O 1
ATOM 6026 N N . SER B 1 123 ? 16.312 43.938 22.828 1 97.06 123 SER B N 1
ATOM 6027 C CA . SER B 1 123 ? 17.672 43.438 22.719 1 97.06 123 SER B CA 1
ATOM 6028 C C . SER B 1 123 ? 17.688 41.906 22.859 1 97.06 123 SER B C 1
ATOM 6030 O O . SER B 1 123 ? 18.391 41.219 22.109 1 97.06 123 SER B O 1
ATOM 6032 N N . SER B 1 124 ? 16.938 41.406 23.781 1 97.06 124 SER B N 1
ATOM 6033 C CA . SER B 1 124 ? 16.859 39.938 23.969 1 97.06 124 SER B CA 1
ATOM 6034 C C . SER B 1 124 ? 16.141 39.281 22.797 1 97.06 124 SER B C 1
ATOM 6036 O O . SER B 1 124 ? 16.5 38.156 22.406 1 97.06 124 SER B O 1
ATOM 6038 N N . ALA B 1 125 ? 15.156 39.969 22.281 1 97.75 125 ALA B N 1
ATOM 6039 C CA . ALA B 1 125 ? 14.422 39.438 21.125 1 97.75 125 ALA B CA 1
ATOM 6040 C C . ALA B 1 125 ? 15.344 39.312 19.906 1 97.75 125 ALA B C 1
ATOM 6042 O O . ALA B 1 125 ? 15.25 38.344 19.156 1 97.75 125 ALA B O 1
ATOM 6043 N N . ILE B 1 126 ? 16.156 40.281 19.688 1 97.81 126 ILE B N 1
ATOM 6044 C CA . ILE B 1 126 ? 17.109 40.281 18.578 1 97.81 126 ILE B CA 1
ATOM 6045 C C . ILE B 1 126 ? 18.094 39.125 18.766 1 97.81 126 ILE B C 1
ATOM 6047 O O . ILE B 1 126 ? 18.391 38.375 17.812 1 97.81 126 ILE B O 1
ATOM 6051 N N . SER B 1 127 ? 18.609 38.906 20 1 97.25 127 SER B N 1
ATOM 6052 C CA . SER B 1 127 ? 19.531 37.812 20.297 1 97.25 127 SER B CA 1
ATOM 6053 C C . SER B 1 127 ? 18.875 36.469 20.062 1 97.25 127 SER B C 1
ATOM 6055 O O . SER B 1 127 ? 19.484 35.562 19.5 1 97.25 127 SER B O 1
ATOM 6057 N N . GLU B 1 128 ? 17.641 36.406 20.5 1 97.56 128 GLU B N 1
ATOM 6058 C CA . GLU B 1 128 ? 16.906 35.156 20.312 1 97.56 128 GLU B CA 1
ATOM 6059 C C . GLU B 1 128 ? 16.641 34.875 18.828 1 97.56 128 GLU B C 1
ATOM 6061 O O . GLU B 1 128 ? 16.75 33.75 18.375 1 97.56 128 GLU B O 1
ATOM 6066 N N . TYR B 1 129 ? 16.25 35.875 18.109 1 97.75 129 TYR B N 1
ATOM 6067 C CA . TYR B 1 129 ? 16.047 35.781 16.656 1 97.75 129 TYR B CA 1
ATOM 6068 C C . TYR B 1 129 ? 17.297 35.219 15.984 1 97.75 129 TYR B C 1
ATOM 6070 O O . TYR B 1 129 ? 17.219 34.312 15.164 1 97.75 129 TYR B O 1
ATOM 6078 N N . ARG B 1 130 ? 18.469 35.75 16.359 1 97.31 130 ARG B N 1
ATOM 6079 C CA . ARG B 1 130 ? 19.734 35.344 15.781 1 97.31 130 ARG B CA 1
ATOM 6080 C C . ARG B 1 130 ? 20.062 33.906 16.156 1 97.31 130 ARG B C 1
ATOM 6082 O O . ARG B 1 130 ? 20.562 33.125 15.336 1 97.31 130 ARG B O 1
ATOM 6089 N N . ARG B 1 131 ? 19.844 33.594 17.312 1 96.5 131 ARG B N 1
ATOM 6090 C CA . ARG B 1 131 ? 20.125 32.25 17.781 1 96.5 131 ARG B CA 1
ATOM 6091 C C . ARG B 1 131 ? 19.312 31.203 17.016 1 96.5 131 ARG B C 1
ATOM 6093 O O . ARG B 1 131 ? 19.844 30.156 16.609 1 96.5 131 ARG B O 1
ATOM 6100 N N . ARG B 1 132 ? 18.047 31.484 16.75 1 96.25 132 ARG B N 1
ATOM 6101 C CA . ARG B 1 132 ? 17.109 30.531 16.156 1 96.25 132 ARG B CA 1
ATOM 6102 C C . ARG B 1 132 ? 17.281 30.469 14.633 1 96.25 132 ARG B C 1
ATOM 6104 O O . ARG B 1 132 ? 17.141 29.406 14.031 1 96.25 132 ARG B O 1
ATOM 6111 N N . ASN B 1 133 ? 17.578 31.578 14.047 1 95.56 133 ASN B N 1
ATOM 6112 C CA . ASN B 1 133 ? 17.484 31.656 12.594 1 95.56 133 ASN B CA 1
ATOM 6113 C C . ASN B 1 133 ? 18.859 31.859 11.961 1 95.56 133 ASN B C 1
ATOM 6115 O O . ASN B 1 133 ? 19 31.781 10.734 1 95.56 133 ASN B O 1
ATOM 6119 N N . HIS B 1 134 ? 19.938 32.156 12.75 1 94.56 134 HIS B N 1
ATOM 6120 C CA . HIS B 1 134 ? 21.312 32.344 12.297 1 94.56 134 HIS B CA 1
ATOM 6121 C C . HIS B 1 134 ? 21.406 33.469 11.289 1 94.56 134 HIS B C 1
ATOM 6123 O O . HIS B 1 134 ? 22.109 33.375 10.273 1 94.56 134 HIS B O 1
ATOM 6129 N N . ARG B 1 135 ? 20.688 34.438 11.516 1 95.19 135 ARG B N 1
ATOM 6130 C CA . ARG B 1 135 ? 20.703 35.688 10.727 1 95.19 135 ARG B CA 1
ATOM 6131 C C . ARG B 1 135 ? 20.109 36.844 11.508 1 95.19 135 ARG B C 1
ATOM 6133 O O . ARG B 1 135 ? 19.438 36.625 12.516 1 95.19 135 ARG B O 1
ATOM 6140 N N . ASN B 1 136 ? 20.391 38.062 11.055 1 96.94 136 ASN B N 1
ATOM 6141 C CA . ASN B 1 136 ? 19.797 39.25 11.664 1 96.94 136 ASN B CA 1
ATOM 6142 C C . ASN B 1 136 ? 18.312 39.375 11.312 1 96.94 136 ASN B C 1
ATOM 6144 O O . ASN B 1 136 ? 17.875 38.875 10.266 1 96.94 136 ASN B O 1
ATOM 6148 N N . PRO B 1 137 ? 17.516 40.031 12.211 1 98.19 137 PRO B N 1
ATOM 6149 C CA . PRO B 1 137 ? 16.125 40.312 11.852 1 98.19 137 PRO B CA 1
ATOM 6150 C C . PRO B 1 137 ? 16 41.281 10.672 1 98.19 137 PRO B C 1
ATOM 6152 O O . PRO B 1 137 ? 16.984 41.938 10.305 1 98.19 137 PRO B O 1
ATOM 6155 N N . PRO B 1 138 ? 14.891 41.312 10.094 1 98.31 138 PRO B N 1
ATOM 6156 C CA . PRO B 1 138 ? 14.703 42.219 8.969 1 98.31 138 PRO B CA 1
ATOM 6157 C C . PRO B 1 138 ? 14.578 43.688 9.398 1 98.31 138 PRO B C 1
ATOM 6159 O O . PRO B 1 138 ? 14.195 43.969 10.539 1 98.31 138 PRO B O 1
ATOM 6162 N N . ARG B 1 139 ? 14.938 44.531 8.406 1 97.5 139 ARG B N 1
ATOM 6163 C CA . ARG B 1 139 ? 14.664 45.938 8.625 1 97.5 139 ARG B CA 1
ATOM 6164 C C . ARG B 1 139 ? 13.203 46.156 9.008 1 97.5 139 ARG B C 1
ATOM 6166 O O . ARG B 1 139 ? 12.297 45.656 8.336 1 97.5 139 ARG B O 1
ATOM 6173 N N . GLY B 1 140 ? 12.977 46.875 10.117 1 97.38 140 GLY B N 1
ATOM 6174 C CA . GLY B 1 140 ? 11.633 47.094 10.617 1 97.38 140 GLY B CA 1
ATOM 6175 C C . GLY B 1 140 ? 11.273 46.219 11.797 1 97.38 140 GLY B C 1
ATOM 6176 O O . GLY B 1 140 ? 10.195 46.344 12.383 1 97.38 140 GLY B O 1
ATOM 6177 N N . TYR B 1 141 ? 12.227 45.375 12.156 1 98.31 141 TYR B N 1
ATOM 6178 C CA . TYR B 1 141 ? 11.977 44.438 13.25 1 98.31 141 TYR B CA 1
ATOM 6179 C C . TYR B 1 141 ? 11.703 45.188 14.555 1 98.31 141 TYR B C 1
ATOM 6181 O O . TYR B 1 141 ? 10.867 44.75 15.359 1 98.31 141 TYR B O 1
ATOM 6189 N N . ASP B 1 142 ? 12.414 46.281 14.789 1 97.75 142 ASP B N 1
ATOM 6190 C CA . ASP B 1 142 ? 12.203 47.094 15.984 1 97.75 142 ASP B CA 1
ATOM 6191 C C . ASP B 1 142 ? 10.797 47.688 16.016 1 97.75 142 ASP B C 1
ATOM 6193 O O . ASP B 1 142 ? 10.156 47.719 17.062 1 97.75 142 ASP B O 1
ATOM 6197 N N . ARG B 1 143 ? 10.289 48.125 14.875 1 97.94 143 ARG B N 1
ATOM 6198 C CA . ARG B 1 143 ? 8.93 48.625 14.789 1 97.94 143 ARG B CA 1
ATOM 6199 C C . ARG B 1 143 ? 7.906 47.531 14.977 1 97.94 143 ARG B C 1
ATOM 6201 O O . ARG B 1 143 ? 6.875 47.719 15.625 1 97.94 143 ARG B O 1
ATOM 6208 N N . TRP B 1 144 ? 8.172 46.406 14.359 1 98.38 144 TRP B N 1
ATOM 6209 C CA . TRP B 1 144 ? 7.309 45.25 14.578 1 98.38 144 TRP B CA 1
ATOM 6210 C C . TRP B 1 144 ? 7.234 44.906 16.062 1 98.38 144 TRP B C 1
ATOM 6212 O O . TRP B 1 144 ? 6.145 44.688 16.609 1 98.38 144 TRP B O 1
ATOM 6222 N N . TRP B 1 145 ? 8.414 44.812 16.688 1 97.94 145 TRP B N 1
ATOM 6223 C CA . TRP B 1 145 ? 8.492 44.5 18.109 1 97.94 145 TRP B CA 1
ATOM 6224 C C . TRP B 1 145 ? 7.68 45.5 18.938 1 97.94 145 TRP B C 1
ATOM 6226 O O . TRP B 1 145 ? 6.922 45.094 19.828 1 97.94 145 TRP B O 1
ATOM 6236 N N . SER B 1 146 ? 7.887 46.75 18.688 1 97.69 146 SER B N 1
ATOM 6237 C CA . SER B 1 146 ? 7.168 47.812 19.406 1 97.69 146 SER B CA 1
ATOM 6238 C C . SER B 1 146 ? 5.66 47.656 19.219 1 97.69 146 SER B C 1
ATOM 6240 O O . SER B 1 146 ? 4.898 47.719 20.188 1 97.69 146 SER B O 1
ATOM 6242 N N . TRP B 1 147 ? 5.289 47.531 18.016 1 98.31 147 TRP B N 1
ATOM 6243 C CA . TRP B 1 147 ? 3.871 47.375 17.703 1 98.31 147 TRP B CA 1
ATOM 6244 C C . TRP B 1 147 ? 3.279 46.156 18.391 1 98.31 147 TRP B C 1
ATOM 6246 O O . TRP B 1 147 ? 2.209 46.219 19 1 98.31 147 TRP B O 1
ATOM 6256 N N . ALA B 1 148 ? 3.896 45 18.25 1 98.06 148 ALA B N 1
ATOM 6257 C CA . ALA B 1 148 ? 3.416 43.75 18.812 1 98.06 148 ALA B CA 1
ATOM 6258 C C . ALA B 1 148 ? 3.334 43.812 20.344 1 98.06 148 ALA B C 1
ATOM 6260 O O . ALA B 1 148 ? 2.369 43.344 20.938 1 98.06 148 ALA B O 1
ATOM 6261 N N . SER B 1 149 ? 4.363 44.438 20.906 1 96.88 149 SER B N 1
ATOM 6262 C CA . SER B 1 149 ? 4.387 44.594 22.359 1 96.88 149 SER B CA 1
ATOM 6263 C C . SER B 1 149 ? 3.26 45.531 22.828 1 96.88 149 SER B C 1
ATOM 6265 O O . SER B 1 149 ? 2.578 45.219 23.812 1 96.88 149 SER B O 1
ATOM 6267 N N . GLN B 1 150 ? 3.055 46.562 22.141 1 96.75 150 GLN B N 1
ATOM 6268 C CA . GLN B 1 150 ? 2.014 47.531 22.484 1 96.75 150 GLN B CA 1
ATOM 6269 C C . GLN B 1 150 ? 0.626 46.906 22.359 1 96.75 150 GLN B C 1
ATOM 6271 O O . GLN B 1 150 ? -0.295 47.281 23.094 1 96.75 150 GLN B O 1
ATOM 6276 N N . ASN B 1 151 ? 0.556 46 21.469 1 97.44 151 ASN B N 1
ATOM 6277 C CA . ASN B 1 151 ? -0.729 45.344 21.25 1 97.44 151 ASN B CA 1
ATOM 6278 C C . ASN B 1 151 ? -0.841 44.062 22.062 1 97.44 151 ASN B C 1
ATOM 6280 O O . ASN B 1 151 ? -1.7 43.219 21.781 1 97.44 151 ASN B O 1
ATOM 6284 N N . ASN B 1 152 ? -0.002 43.812 22.969 1 97.06 152 ASN B N 1
ATOM 6285 C CA . ASN B 1 152 ? -0.011 42.75 23.953 1 97.06 152 ASN B CA 1
ATOM 6286 C C . ASN B 1 152 ? 0.031 41.375 23.281 1 97.06 152 ASN B C 1
ATOM 6288 O O . ASN B 1 152 ? -0.721 40.469 23.656 1 97.06 152 ASN B O 1
ATOM 6292 N N . VAL B 1 153 ? 0.745 41.312 22.141 1 97.44 153 VAL B N 1
ATOM 6293 C CA . VAL B 1 153 ? 1.055 40 21.594 1 97.44 153 VAL B CA 1
ATOM 6294 C C . VAL B 1 153 ? 1.93 39.219 22.578 1 97.44 153 VAL B C 1
ATOM 6296 O O . VAL B 1 153 ? 2.992 39.719 22.984 1 97.44 153 VAL B O 1
ATOM 6299 N N . LYS B 1 154 ? 1.503 38.031 22.953 1 96.5 154 LYS B N 1
ATOM 6300 C CA . LYS B 1 154 ? 2.141 37.312 24.062 1 96.5 154 LYS B CA 1
ATOM 6301 C C . LYS B 1 154 ? 3.299 36.469 23.562 1 96.5 154 LYS B C 1
ATOM 6303 O O . LYS B 1 154 ? 4.285 36.281 24.281 1 96.5 154 LYS B O 1
ATOM 6308 N N . LEU B 1 155 ? 3.195 35.906 22.438 1 97.25 155 LEU B N 1
ATOM 6309 C CA . LEU B 1 155 ? 4.246 35.031 21.891 1 97.25 155 LEU B CA 1
ATOM 6310 C C . LEU B 1 155 ? 5.082 35.781 20.859 1 97.25 155 LEU B C 1
ATOM 6312 O O . LEU B 1 155 ? 4.828 35.688 19.656 1 97.25 155 LEU B O 1
ATOM 6316 N N . LEU B 1 156 ? 6.109 36.406 21.312 1 96.69 156 LEU B N 1
ATOM 6317 C CA . LEU B 1 156 ? 6.867 37.344 20.484 1 96.69 156 LEU B CA 1
ATOM 6318 C C . LEU B 1 156 ? 8.039 36.656 19.812 1 96.69 156 LEU B C 1
ATOM 6320 O O . LEU B 1 156 ? 8.594 37.156 18.828 1 96.69 156 LEU B O 1
ATOM 6324 N N . ASP B 1 157 ? 8.383 35.438 20.281 1 97.44 157 ASP B N 1
ATOM 6325 C CA . ASP B 1 157 ? 9.555 34.75 19.75 1 97.44 157 ASP B CA 1
ATOM 6326 C C . ASP B 1 157 ? 9.148 33.531 18.938 1 97.44 157 ASP B C 1
ATOM 6328 O O . ASP B 1 157 ? 9.984 32.906 18.281 1 97.44 157 ASP B O 1
ATOM 6332 N N . GLU B 1 158 ? 7.891 33.062 18.891 1 97.38 158 GLU B N 1
ATOM 6333 C CA . GLU B 1 158 ? 7.449 31.766 18.375 1 97.38 158 GLU B CA 1
ATOM 6334 C C . GLU B 1 158 ? 7.062 31.859 16.906 1 97.38 158 GLU B C 1
ATOM 6336 O O . GLU B 1 158 ? 5.887 31.719 16.562 1 97.38 158 GLU B O 1
ATOM 6341 N N . TYR B 1 159 ? 8.094 31.969 15.977 1 97.25 159 TYR B N 1
ATOM 6342 C CA . TYR B 1 159 ? 7.867 32.156 14.539 1 97.25 159 TYR B CA 1
ATOM 6343 C C . TYR B 1 159 ? 8.781 31.234 13.734 1 97.25 159 TYR B C 1
ATOM 6345 O O . TYR B 1 159 ? 9.172 31.562 12.617 1 97.25 159 TYR B O 1
ATOM 6353 N N . ASP B 1 160 ? 9.156 30.062 14.266 1 95.75 160 ASP B N 1
ATOM 6354 C CA . ASP B 1 160 ? 10.094 29.141 13.617 1 95.75 160 ASP B CA 1
ATOM 6355 C C . ASP B 1 160 ? 9.516 28.594 12.32 1 95.75 160 ASP B C 1
ATOM 6357 O O . ASP B 1 160 ? 10.234 28.438 11.328 1 95.75 160 ASP B O 1
ATOM 6361 N N . TYR B 1 161 ? 8.25 28.234 12.359 1 94.25 161 TYR B N 1
ATOM 6362 C CA . TYR B 1 161 ? 7.59 27.703 11.164 1 94.25 161 TYR B CA 1
ATOM 6363 C C . TYR B 1 161 ? 7.68 28.688 10.008 1 94.25 161 TYR B C 1
ATOM 6365 O O . TYR B 1 161 ? 7.945 28.312 8.867 1 94.25 161 TYR B O 1
ATOM 6373 N N . LEU B 1 162 ? 7.465 29.922 10.312 1 96 162 LEU B N 1
ATOM 6374 C CA . LEU B 1 162 ? 7.613 31 9.344 1 96 162 LEU B CA 1
ATOM 6375 C C . LEU B 1 162 ? 9.039 31.062 8.805 1 96 162 LEU B C 1
ATOM 6377 O O . LEU B 1 162 ? 9.25 31.062 7.594 1 96 162 LEU B O 1
ATOM 6381 N N . HIS B 1 163 ? 10.016 31.047 9.648 1 97.19 163 HIS B N 1
ATOM 6382 C CA . HIS B 1 163 ? 11.414 31.203 9.273 1 97.19 163 HIS B CA 1
ATOM 6383 C C . HIS B 1 163 ? 11.914 30 8.492 1 97.19 163 HIS B C 1
ATOM 6385 O O . HIS B 1 163 ? 12.688 30.141 7.543 1 97.19 163 HIS B O 1
ATOM 6391 N N . LYS B 1 164 ? 11.461 28.828 8.883 1 95.06 164 LYS B N 1
ATOM 6392 C CA . LYS B 1 164 ? 11.828 27.625 8.141 1 95.06 164 LYS B CA 1
ATOM 6393 C C . LYS B 1 164 ? 11.242 27.641 6.738 1 95.06 164 LYS B C 1
ATOM 6395 O O . LYS B 1 164 ? 11.859 27.156 5.793 1 95.06 164 LYS B O 1
ATOM 6400 N N . SER B 1 165 ? 10.086 28.188 6.59 1 96.31 165 SER B N 1
ATOM 6401 C CA . SER B 1 165 ? 9.391 28.219 5.305 1 96.31 165 SER B CA 1
ATOM 6402 C C . SER B 1 165 ? 10.055 29.203 4.344 1 96.31 165 SER B C 1
ATOM 6404 O O . SER B 1 165 ? 10.078 28.969 3.133 1 96.31 165 SER B O 1
ATOM 6406 N N . ILE B 1 166 ? 10.57 30.297 4.867 1 97.81 166 ILE B N 1
ATOM 6407 C CA . ILE B 1 166 ? 11.078 31.344 3.986 1 97.81 166 ILE B CA 1
ATOM 6408 C C . ILE B 1 166 ? 12.578 31.156 3.77 1 97.81 166 ILE B C 1
ATOM 6410 O O . ILE B 1 166 ? 13.156 31.719 2.832 1 97.81 166 ILE B O 1
ATOM 6414 N N . GLU B 1 167 ? 13.242 30.344 4.523 1 97.5 167 GLU B N 1
ATOM 6415 C CA . GLU B 1 167 ? 14.688 30.156 4.566 1 97.5 167 GLU B CA 1
ATOM 6416 C C . GLU B 1 167 ? 15.242 29.766 3.195 1 97.5 167 GLU B C 1
ATOM 6418 O O . GLU B 1 167 ? 16.234 30.328 2.742 1 97.5 167 GLU B O 1
ATOM 6423 N N . PRO B 1 168 ? 14.602 28.859 2.471 1 97.5 168 PRO B N 1
ATOM 6424 C CA . PRO B 1 168 ? 15.18 28.453 1.194 1 97.5 168 PRO B CA 1
ATOM 6425 C C . PRO B 1 168 ? 15.305 29.594 0.195 1 97.5 168 PRO B C 1
ATOM 6427 O O . PRO B 1 168 ? 16.172 29.578 -0.674 1 97.5 168 PRO B O 1
ATOM 6430 N N . PHE B 1 169 ? 14.555 30.578 0.328 1 98.44 169 PHE B N 1
ATOM 6431 C CA . PHE B 1 169 ? 14.516 31.672 -0.644 1 98.44 169 PHE B CA 1
ATOM 6432 C C . PHE B 1 169 ? 15.734 32.562 -0.494 1 98.44 169 PHE B C 1
ATOM 6434 O O . PHE B 1 169 ? 16.062 33.344 -1.402 1 98.44 169 PHE B O 1
ATOM 6441 N N . PHE B 1 170 ? 16.438 32.5 0.623 1 98.12 170 PHE B N 1
ATOM 6442 C CA . PHE B 1 170 ? 17.656 33.281 0.827 1 98.12 170 PHE B CA 1
ATOM 6443 C C . PHE B 1 170 ? 18.766 32.812 -0.093 1 98.12 170 PHE B C 1
ATOM 6445 O O . PHE B 1 170 ? 19.766 33.531 -0.285 1 98.12 170 PHE B O 1
ATOM 6452 N N . ALA B 1 171 ? 18.562 31.656 -0.647 1 97.94 171 ALA B N 1
ATOM 6453 C CA . ALA B 1 171 ? 19.547 31.094 -1.568 1 97.94 171 ALA B CA 1
ATOM 6454 C C . ALA B 1 171 ? 19.453 31.75 -2.941 1 97.94 171 ALA B C 1
ATOM 6456 O O . ALA B 1 171 ? 20.359 31.625 -3.766 1 97.94 171 ALA B O 1
ATOM 6457 N N . LEU B 1 172 ? 18.406 32.438 -3.203 1 98.19 172 LEU B N 1
ATOM 6458 C CA . LEU B 1 172 ? 18.188 33.031 -4.512 1 98.19 172 LEU B CA 1
ATOM 6459 C C . LEU B 1 172 ? 18.859 34.406 -4.602 1 98.19 172 LEU B C 1
ATOM 6461 O O . LEU B 1 172 ? 18.781 35.188 -3.662 1 98.19 172 LEU B O 1
ATOM 6465 N N . PRO B 1 173 ? 19.5 34.656 -5.781 1 97.75 173 PRO B N 1
ATOM 6466 C CA . PRO B 1 173 ? 19.891 36.062 -6.02 1 97.75 173 PRO B CA 1
ATOM 6467 C C . PRO B 1 173 ? 18.703 37 -5.977 1 97.75 173 PRO B C 1
ATOM 6469 O O . PRO B 1 173 ? 17.609 36.656 -6.441 1 97.75 173 PRO B O 1
ATOM 6472 N N . PRO B 1 174 ? 18.984 38.219 -5.414 1 97.38 174 PRO B N 1
ATOM 6473 C CA . PRO B 1 174 ? 17.875 39.188 -5.258 1 97.38 174 PRO B CA 1
ATOM 6474 C C . PRO B 1 174 ? 17.094 39.375 -6.551 1 97.38 174 PRO B C 1
ATOM 6476 O O . PRO B 1 174 ? 15.859 39.438 -6.523 1 97.38 174 PRO B O 1
ATOM 6479 N N . GLN B 1 175 ? 17.797 39.438 -7.664 1 97.06 175 GLN B N 1
ATOM 6480 C CA . GLN B 1 175 ? 17.125 39.688 -8.938 1 97.06 175 GLN B CA 1
ATOM 6481 C C . GLN B 1 175 ? 16.203 38.5 -9.312 1 97.06 175 GLN B C 1
ATOM 6483 O O . GLN B 1 175 ? 15.125 38.719 -9.852 1 97.06 175 GLN B O 1
ATOM 6488 N N . VAL B 1 176 ? 16.672 37.312 -9.062 1 97.81 176 VAL B N 1
ATOM 6489 C CA . VAL B 1 176 ? 15.898 36.125 -9.391 1 97.81 176 VAL B CA 1
ATOM 6490 C C . VAL B 1 176 ? 14.664 36.062 -8.492 1 97.81 176 VAL B C 1
ATOM 6492 O O . VAL B 1 176 ? 13.57 35.719 -8.961 1 97.81 176 VAL B O 1
ATOM 6495 N N . PHE B 1 177 ? 14.836 36.344 -7.23 1 98.19 177 PHE B N 1
ATOM 6496 C CA . PHE B 1 177 ? 13.695 36.344 -6.32 1 98.19 177 PHE B CA 1
ATOM 6497 C C . PHE B 1 177 ? 12.633 37.344 -6.785 1 98.19 177 PHE B C 1
ATOM 6499 O O . PHE B 1 177 ? 11.445 37 -6.84 1 98.19 177 PHE B O 1
ATOM 6506 N N . ARG B 1 178 ? 13.039 38.531 -7.125 1 97.88 178 ARG B N 1
ATOM 6507 C CA . ARG B 1 178 ? 12.117 39.562 -7.59 1 97.88 178 ARG B CA 1
ATOM 6508 C C . ARG B 1 178 ? 11.391 39.125 -8.859 1 97.88 178 ARG B C 1
ATOM 6510 O O . ARG B 1 178 ? 10.195 39.344 -9.008 1 97.88 178 ARG B O 1
ATOM 6517 N N . GLN B 1 179 ? 12.156 38.562 -9.672 1 97.62 179 GLN B N 1
ATOM 6518 C CA . GLN B 1 179 ? 11.594 38.094 -10.93 1 97.62 179 GLN B CA 1
ATOM 6519 C C . GLN B 1 179 ? 10.516 37.031 -10.688 1 97.62 179 GLN B C 1
ATOM 6521 O O . GLN B 1 179 ? 9.438 37.094 -11.297 1 97.62 179 GLN B O 1
ATOM 6526 N N . ARG B 1 180 ? 10.773 36.094 -9.836 1 97.88 180 ARG B N 1
ATOM 6527 C CA . ARG B 1 180 ? 9.844 35 -9.578 1 97.88 180 ARG B CA 1
ATOM 6528 C C . ARG B 1 180 ? 8.625 35.469 -8.812 1 97.88 180 ARG B C 1
ATOM 6530 O O . ARG B 1 180 ? 7.504 35.031 -9.07 1 97.88 180 ARG B O 1
ATOM 6537 N N . ALA B 1 181 ? 8.852 36.406 -7.895 1 98.31 181 ALA B N 1
ATOM 6538 C CA . ALA B 1 181 ? 7.727 37.031 -7.191 1 98.31 181 ALA B CA 1
ATOM 6539 C C . ALA B 1 181 ? 6.836 37.812 -8.156 1 98.31 181 ALA B C 1
ATOM 6541 O O . ALA B 1 181 ? 5.605 37.719 -8.094 1 98.31 181 ALA B O 1
ATOM 6542 N N . SER B 1 182 ? 7.465 38.5 -9.039 1 98 182 SER B N 1
ATOM 6543 C CA . SER B 1 182 ? 6.73 39.312 -10.031 1 98 182 SER B CA 1
ATOM 6544 C C . SER B 1 182 ? 5.973 38.406 -11 1 98 182 SER B C 1
ATOM 6546 O O . SER B 1 182 ? 4.859 38.719 -11.414 1 98 182 SER B O 1
ATOM 6548 N N . ALA B 1 183 ? 6.582 37.344 -11.375 1 98.06 183 ALA B N 1
ATOM 6549 C CA . ALA B 1 183 ? 5.941 36.375 -12.281 1 98.06 183 ALA B CA 1
ATOM 6550 C C . ALA B 1 183 ? 4.648 35.844 -11.688 1 98.06 183 ALA B C 1
ATOM 6552 O O . ALA B 1 183 ? 3.658 35.656 -12.398 1 98.06 183 ALA B O 1
ATOM 6553 N N . LEU B 1 184 ? 4.641 35.562 -10.383 1 98.06 184 LEU B N 1
ATOM 6554 C CA . LEU B 1 184 ? 3.438 35.094 -9.695 1 98.06 184 LEU B CA 1
ATOM 6555 C C . LEU B 1 184 ? 2.369 36.188 -9.68 1 98.06 184 LEU B C 1
ATOM 6557 O O . LEU B 1 184 ? 1.188 35.906 -9.891 1 98.06 184 LEU B O 1
ATOM 6561 N N . ALA B 1 185 ? 2.803 37.406 -9.492 1 97.38 185 ALA B N 1
ATOM 6562 C CA . ALA B 1 185 ? 1.879 38.531 -9.305 1 97.38 185 ALA B CA 1
ATOM 6563 C C . ALA B 1 185 ? 1.333 39.031 -10.641 1 97.38 185 ALA B C 1
ATOM 6565 O O . ALA B 1 185 ? 0.3 39.688 -10.688 1 97.38 185 ALA B O 1
ATOM 6566 N N . SER B 1 186 ? 1.981 38.719 -11.773 1 96.38 186 SER B N 1
ATOM 6567 C CA . SER B 1 186 ? 1.617 39.25 -13.078 1 96.38 186 SER B CA 1
ATOM 6568 C C . SER B 1 186 ? 1.08 38.156 -14.008 1 96.38 186 SER B C 1
ATOM 6570 O O . SER B 1 186 ? 1.223 38.25 -15.227 1 96.38 186 SER B O 1
ATOM 6572 N N . ASP B 1 187 ? 0.69 37.125 -13.539 1 92.31 187 ASP B N 1
ATOM 6573 C CA . ASP B 1 187 ? -0.002 36.094 -14.281 1 92.31 187 ASP B CA 1
ATOM 6574 C C . ASP B 1 187 ? 0.937 35.406 -15.281 1 92.31 187 ASP B C 1
ATOM 6576 O O . ASP B 1 187 ? 0.546 35.125 -16.422 1 92.31 187 ASP B O 1
ATOM 6580 N N . GLN B 1 188 ? 2.152 35.188 -14.898 1 93.81 188 GLN B N 1
ATOM 6581 C CA . GLN B 1 188 ? 3.137 34.656 -15.828 1 93.81 188 GLN B CA 1
ATOM 6582 C C . GLN B 1 188 ? 3.529 33.219 -15.438 1 93.81 188 GLN B C 1
ATOM 6584 O O . GLN B 1 188 ? 4.523 32.688 -15.93 1 93.81 188 GLN B O 1
ATOM 6589 N N . THR B 1 189 ? 2.838 32.656 -14.508 1 95.81 189 THR B N 1
ATOM 6590 C CA . THR B 1 189 ? 3.117 31.281 -14.078 1 95.81 189 THR B CA 1
ATOM 6591 C C . THR B 1 189 ? 1.91 30.375 -14.32 1 95.81 189 THR B C 1
ATOM 6593 O O . THR B 1 189 ? 0.811 30.859 -14.594 1 95.81 189 THR B O 1
ATOM 6596 N N . LYS B 1 190 ? 2.08 29.078 -14.266 1 95.12 190 LYS B N 1
ATOM 6597 C CA . LYS B 1 190 ? 1.016 28.094 -14.469 1 95.12 190 LYS B CA 1
ATOM 6598 C C . LYS B 1 190 ? -0.039 28.203 -13.367 1 95.12 190 LYS B C 1
ATOM 6600 O O . LYS B 1 190 ? -1.141 27.656 -13.508 1 95.12 190 LYS B O 1
ATOM 6605 N N . TRP B 1 191 ? 0.309 28.953 -12.258 1 96.12 191 TRP B N 1
ATOM 6606 C CA . TRP B 1 191 ? -0.595 29.047 -11.117 1 96.12 191 TRP B CA 1
ATOM 6607 C C . TRP B 1 191 ? -1.484 30.281 -11.227 1 96.12 191 TRP B C 1
ATOM 6609 O O . TRP B 1 191 ? -2.279 30.562 -10.328 1 96.12 191 TRP B O 1
ATOM 6619 N N . ALA B 1 192 ? -1.447 30.969 -12.289 1 96.56 192 ALA B N 1
ATOM 6620 C CA . ALA B 1 192 ? -2.115 32.25 -12.461 1 96.56 192 ALA B CA 1
ATOM 6621 C C . ALA B 1 192 ? -3.609 32.125 -12.172 1 96.56 192 ALA B C 1
ATOM 6623 O O . ALA B 1 192 ? -4.199 33.031 -11.547 1 96.56 192 ALA B O 1
ATOM 6624 N N . THR B 1 193 ? -4.188 31.094 -12.492 1 96.31 193 THR B N 1
ATOM 6625 C CA . THR B 1 193 ? -5.637 30.953 -12.406 1 96.31 193 THR B CA 1
ATOM 6626 C C . THR B 1 193 ? -6.074 30.75 -10.961 1 96.31 193 THR B C 1
ATOM 6628 O O . THR B 1 193 ? -7.254 30.891 -10.641 1 96.31 193 THR B O 1
ATOM 6631 N N . MET B 1 194 ? -5.137 30.516 -10.078 1 96.75 194 MET B N 1
ATOM 6632 C CA . MET B 1 194 ? -5.527 30.25 -8.695 1 96.75 194 MET B CA 1
ATOM 6633 C C . MET B 1 194 ? -5.031 31.359 -7.77 1 96.75 194 MET B C 1
ATOM 6635 O O . MET B 1 194 ? -5.086 31.219 -6.547 1 96.75 194 MET B O 1
ATOM 6639 N N . ILE B 1 195 ? -4.574 32.469 -8.352 1 97.81 195 ILE B N 1
ATOM 6640 C CA . ILE B 1 195 ? -3.896 33.469 -7.531 1 97.81 195 ILE B CA 1
ATOM 6641 C C . ILE B 1 195 ? -4.727 34.75 -7.484 1 97.81 195 ILE B C 1
ATOM 6643 O O . ILE B 1 195 ? -5.312 35.156 -8.492 1 97.81 195 ILE B O 1
ATOM 6647 N N . PHE B 1 196 ? -4.844 35.312 -6.348 1 98.06 196 PHE B N 1
ATOM 6648 C CA . PHE B 1 196 ? -5.133 36.75 -6.195 1 98.06 196 PHE B CA 1
ATOM 6649 C C . PHE B 1 196 ? -3.955 37.469 -5.566 1 98.06 196 PHE B C 1
ATOM 6651 O O . PHE B 1 196 ? -3.16 36.875 -4.84 1 98.06 196 PHE B O 1
ATOM 6658 N N . VAL B 1 197 ? -3.809 38.75 -5.879 1 98.62 197 VAL B N 1
ATOM 6659 C CA . VAL B 1 197 ? -2.666 39.562 -5.426 1 98.62 197 VAL B CA 1
ATOM 6660 C C . VAL B 1 197 ? -3.146 40.688 -4.543 1 98.62 197 VAL B C 1
ATOM 6662 O O . VAL B 1 197 ? -4.031 41.469 -4.938 1 98.62 197 VAL B O 1
ATOM 6665 N N . VAL B 1 198 ? -2.652 40.781 -3.354 1 98.5 198 VAL B N 1
ATOM 6666 C CA . VAL B 1 198 ? -2.828 41.969 -2.518 1 98.5 198 VAL B CA 1
ATOM 6667 C C . VAL B 1 198 ? -1.634 42.906 -2.689 1 98.5 198 VAL B C 1
ATOM 6669 O O . VAL B 1 198 ? -0.496 42.531 -2.4 1 98.5 198 VAL B O 1
ATOM 6672 N N . SER B 1 199 ? -1.943 44.094 -3.109 1 98.62 199 SER B N 1
ATOM 6673 C CA . SER B 1 199 ? -0.882 45.094 -3.314 1 98.62 199 SER B CA 1
ATOM 6674 C C . SER B 1 199 ? -0.919 46.156 -2.244 1 98.62 199 SER B C 1
ATOM 6676 O O . SER B 1 199 ? -1.994 46.656 -1.869 1 98.62 199 SER B O 1
ATOM 6678 N N . ILE B 1 200 ? 0.211 46.469 -1.699 1 98.5 200 ILE B N 1
ATOM 6679 C CA . ILE B 1 200 ? 0.371 47.594 -0.778 1 98.5 200 ILE B CA 1
ATOM 6680 C C . ILE B 1 200 ? 1.104 48.75 -1.478 1 98.5 200 ILE B C 1
ATOM 6682 O O . ILE B 1 200 ? 2.199 48.562 -2.012 1 98.5 200 ILE B O 1
ATOM 6686 N N . ARG B 1 201 ? 0.548 49.906 -1.562 1 98.31 201 ARG B N 1
ATOM 6687 C CA . ARG B 1 201 ? 1.15 51.125 -2.062 1 98.31 201 ARG B CA 1
ATOM 6688 C C . ARG B 1 201 ? 0.878 52.312 -1.117 1 98.31 201 ARG B C 1
ATOM 6690 O O . ARG B 1 201 ? -0.277 52.688 -0.901 1 98.31 201 ARG B O 1
ATOM 6697 N N . ASN B 1 202 ? 1.909 52.75 -0.507 1 96.94 202 ASN B N 1
ATOM 6698 C CA . ASN B 1 202 ? 1.801 53.844 0.449 1 96.94 202 ASN B CA 1
ATOM 6699 C C . ASN B 1 202 ? 0.748 53.562 1.516 1 96.94 202 ASN B C 1
ATOM 6701 O O . ASN B 1 202 ? -0.123 54.406 1.776 1 96.94 202 ASN B O 1
ATOM 6705 N N . GLY B 1 203 ? 0.733 52.375 1.934 1 96.38 203 GLY B N 1
ATOM 6706 C CA . GLY B 1 203 ? -0.13 51.969 3.035 1 96.38 203 GLY B CA 1
ATOM 6707 C C . GLY B 1 203 ? -1.533 51.594 2.59 1 96.38 203 GLY B C 1
ATOM 6708 O O . GLY B 1 203 ? -2.373 51.219 3.412 1 96.38 203 GLY B O 1
ATOM 6709 N N . GLN B 1 204 ? -1.791 51.719 1.33 1 97.31 204 GLN B N 1
ATOM 6710 C CA . GLN B 1 204 ? -3.109 51.375 0.798 1 97.31 204 GLN B CA 1
ATOM 6711 C C . GLN B 1 204 ? -3.111 50 0.146 1 97.31 204 GLN B C 1
ATOM 6713 O O . GLN B 1 204 ? -2.135 49.594 -0.497 1 97.31 204 GLN B O 1
ATOM 6718 N N . LEU B 1 205 ? -4.266 49.344 0.343 1 98.31 205 LEU B N 1
ATOM 6719 C CA . LEU B 1 205 ? -4.379 47.969 -0.17 1 98.31 205 LEU B CA 1
ATOM 6720 C C . LEU B 1 205 ? -5.242 47.938 -1.429 1 98.31 205 LEU B C 1
ATOM 6722 O O . LEU B 1 205 ? -6.223 48.688 -1.535 1 98.31 205 LEU B O 1
ATOM 6726 N N . SER B 1 206 ? -4.859 47.125 -2.389 1 98.19 206 SER B N 1
ATOM 6727 C CA . SER B 1 206 ? -5.66 46.844 -3.574 1 98.19 206 SER B CA 1
ATOM 6728 C C . SER B 1 206 ? -5.578 45.375 -3.955 1 98.19 206 SER B C 1
ATOM 6730 O O . SER B 1 206 ? -4.672 44.656 -3.514 1 98.19 206 SER B O 1
ATOM 6732 N N . LEU B 1 207 ? -6.574 44.906 -4.707 1 98.12 207 LEU B N 1
ATOM 6733 C CA . LEU B 1 207 ? -6.648 43.531 -5.137 1 98.12 207 LEU B CA 1
ATOM 6734 C C . LEU B 1 207 ? -6.508 43.406 -6.652 1 98.12 207 LEU B C 1
ATOM 6736 O O . LEU B 1 207 ? -7.012 44.281 -7.391 1 98.12 207 LEU B O 1
ATOM 6740 N N . SER B 1 208 ? -5.754 42.438 -7.086 1 98 208 SER B N 1
ATOM 6741 C CA . SER B 1 208 ? -5.641 42.094 -8.5 1 98 208 SER B CA 1
ATOM 6742 C C . SER B 1 208 ? -5.441 40.594 -8.695 1 98 208 SER B C 1
ATOM 6744 O O . SER B 1 208 ? -5.398 39.844 -7.723 1 98 208 SER B O 1
ATOM 6746 N N . GLY B 1 209 ? -5.336 40.125 -10.008 1 96.62 209 GLY B N 1
ATOM 6747 C CA . GLY B 1 209 ? -5.184 38.719 -10.344 1 96.62 209 GLY B CA 1
ATOM 6748 C C . GLY B 1 209 ? -6.492 38.031 -10.734 1 96.62 209 GLY B C 1
ATOM 6749 O O . GLY B 1 209 ? -7.562 38.625 -10.586 1 96.62 209 GLY B O 1
ATOM 6750 N N . HIS B 1 210 ? -6.445 36.75 -11.102 1 96.56 210 HIS B N 1
ATOM 6751 C CA . HIS B 1 210 ? -7.59 36.031 -11.648 1 96.56 210 HIS B CA 1
ATOM 6752 C C . HIS B 1 210 ? -8.625 35.75 -10.562 1 96.56 210 HIS B C 1
ATOM 6754 O O . HIS B 1 210 ? -9.82 35.656 -10.852 1 96.56 210 HIS B O 1
ATOM 6760 N N . GLN B 1 211 ? -8.156 35.719 -9.305 1 97 211 GLN B N 1
ATOM 6761 C CA . GLN B 1 211 ? -9.055 35.312 -8.227 1 97 211 GLN B CA 1
ATOM 6762 C C . GLN B 1 211 ? -9.453 36.5 -7.359 1 97 211 GLN B C 1
ATOM 6764 O O . GLN B 1 211 ? -10.078 36.344 -6.309 1 97 211 GLN B O 1
ATOM 6769 N N . ALA B 1 212 ? -9.203 37.688 -7.734 1 97 212 ALA B N 1
ATOM 6770 C CA . ALA B 1 212 ? -9.352 38.875 -6.914 1 97 212 ALA B CA 1
ATOM 6771 C C . ALA B 1 212 ? -10.812 39.094 -6.527 1 97 212 ALA B C 1
ATOM 6773 O O . ALA B 1 212 ? -11.102 39.625 -5.441 1 97 212 ALA B O 1
ATOM 6774 N N . ASN B 1 213 ? -11.727 38.656 -7.379 1 95.69 213 ASN B N 1
ATOM 6775 C CA . ASN B 1 213 ? -13.141 38.969 -7.148 1 95.69 213 ASN B CA 1
ATOM 6776 C C . ASN B 1 213 ? -13.961 37.688 -6.98 1 95.69 213 ASN B C 1
ATOM 6778 O O . ASN B 1 213 ? -15.172 37.688 -7.227 1 95.69 213 ASN B O 1
ATOM 6782 N N . ILE B 1 214 ? -13.25 36.719 -6.672 1 95.12 214 ILE B N 1
ATOM 6783 C CA . ILE B 1 214 ? -13.938 35.438 -6.52 1 95.12 214 ILE B CA 1
ATOM 6784 C C . ILE B 1 214 ? -13.859 35 -5.062 1 95.12 214 ILE B C 1
ATOM 6786 O O . ILE B 1 214 ? -12.766 34.875 -4.496 1 95.12 214 ILE B O 1
ATOM 6790 N N . GLY B 1 215 ? -15.062 34.75 -4.543 1 92.69 215 GLY B N 1
ATOM 6791 C CA . GLY B 1 215 ? -15.133 34.25 -3.186 1 92.69 215 GLY B CA 1
ATOM 6792 C C . GLY B 1 215 ? -14.773 35.281 -2.137 1 92.69 215 GLY B C 1
ATOM 6793 O O . GLY B 1 215 ? -14.453 36.406 -2.471 1 92.69 215 GLY B O 1
ATOM 6794 N N . PRO B 1 216 ? -14.695 34.875 -0.862 1 93.69 216 PRO B N 1
ATOM 6795 C CA . PRO B 1 216 ? -14.492 35.844 0.231 1 93.69 216 PRO B CA 1
ATOM 6796 C C . PRO B 1 216 ? -13.023 36.031 0.583 1 93.69 216 PRO B C 1
ATOM 6798 O O . PRO B 1 216 ? -12.656 37.031 1.212 1 93.69 216 PRO B O 1
ATOM 6801 N N . ARG B 1 217 ? -12.148 35.188 0.208 1 94.12 217 ARG B N 1
ATOM 6802 C CA . ARG B 1 217 ? -10.789 35.125 0.719 1 94.12 217 ARG B CA 1
ATOM 6803 C C . ARG B 1 217 ? -10.016 36.406 0.401 1 94.12 217 ARG B C 1
ATOM 6805 O O . ARG B 1 217 ? -9.32 36.938 1.263 1 94.12 217 ARG B O 1
ATOM 6812 N N . PRO B 1 218 ? -10.133 36.938 -0.862 1 96.69 218 PRO B N 1
ATOM 6813 C CA . PRO B 1 218 ? -9.398 38.188 -1.143 1 96.69 218 PRO B CA 1
ATOM 6814 C C . PRO B 1 218 ? -9.812 39.344 -0.225 1 96.69 218 PRO B C 1
ATOM 6816 O O . PRO B 1 218 ? -8.961 40.031 0.333 1 96.69 218 PRO B O 1
ATOM 6819 N N . LYS B 1 219 ? -11.094 39.438 -0.041 1 95.69 219 LYS B N 1
ATOM 6820 C CA . LYS B 1 219 ? -11.578 40.531 0.814 1 95.69 219 LYS B CA 1
ATOM 6821 C C . LYS B 1 219 ? -11.195 40.281 2.271 1 95.69 219 LYS B C 1
ATOM 6823 O O . LYS B 1 219 ? -10.898 41.219 3.004 1 95.69 219 LYS B O 1
ATOM 6828 N N . GLU B 1 220 ? -11.234 39.094 2.664 1 94.5 220 GLU B N 1
ATOM 6829 C CA . GLU B 1 220 ? -10.852 38.719 4.031 1 94.5 220 GLU B CA 1
ATOM 6830 C C . GLU B 1 220 ? -9.383 39.062 4.293 1 94.5 220 GLU B C 1
ATOM 6832 O O . GLU B 1 220 ? -9.031 39.5 5.383 1 94.5 220 GLU B O 1
ATOM 6837 N N . MET B 1 221 ? -8.594 38.844 3.305 1 96.06 221 MET B N 1
ATOM 6838 C CA . MET B 1 221 ? -7.172 39.156 3.457 1 96.06 221 MET B CA 1
ATOM 6839 C C . MET B 1 221 ? -6.945 40.656 3.559 1 96.06 221 MET B C 1
ATOM 6841 O O . MET B 1 221 ? -6.098 41.125 4.332 1 96.06 221 MET B O 1
ATOM 6845 N N . VAL B 1 222 ? -7.684 41.375 2.789 1 96.94 222 VAL B N 1
ATOM 6846 C CA . VAL B 1 222 ? -7.602 42.812 2.859 1 96.94 222 VAL B CA 1
ATOM 6847 C C . VAL B 1 222 ? -7.996 43.312 4.258 1 96.94 222 VAL B C 1
ATOM 6849 O O . VAL B 1 222 ? -7.34 44.156 4.832 1 96.94 222 VAL B O 1
ATOM 6852 N N . GLU B 1 223 ? -9.031 42.688 4.77 1 95 223 GLU B N 1
ATOM 6853 C CA . GLU B 1 223 ? -9.492 43.062 6.109 1 95 223 GLU B CA 1
ATOM 6854 C C . GLU B 1 223 ? -8.438 42.719 7.16 1 95 223 GLU B C 1
ATOM 6856 O O . GLU B 1 223 ? -8.266 43.469 8.125 1 95 223 GLU B O 1
ATOM 6861 N N . LEU B 1 224 ? -7.777 41.688 7.02 1 96 224 LEU B N 1
ATOM 6862 C CA . LEU B 1 224 ? -6.742 41.281 7.969 1 96 224 LEU B CA 1
ATOM 6863 C C . LEU B 1 224 ? -5.574 42.25 7.941 1 96 224 LEU B C 1
ATOM 6865 O O . LEU B 1 224 ? -5 42.562 8.992 1 96 224 LEU B O 1
ATOM 6869 N N . LEU B 1 225 ? -5.262 42.812 6.785 1 97.56 225 LEU B N 1
ATOM 6870 C CA . LEU B 1 225 ? -4.031 43.594 6.621 1 97.56 225 LEU B CA 1
ATOM 6871 C C . LEU B 1 225 ? -4.297 45.062 6.762 1 97.56 225 LEU B C 1
ATOM 6873 O O . LEU B 1 225 ? -3.361 45.875 6.902 1 97.56 225 LEU B O 1
ATOM 6877 N N . LYS B 1 226 ? -5.492 45.469 6.762 1 96.69 226 LYS B N 1
ATOM 6878 C CA . LYS B 1 226 ? -5.863 46.875 6.637 1 96.69 226 LYS B CA 1
ATOM 6879 C C . LYS B 1 226 ? -5.242 47.688 7.75 1 96.69 226 LYS B C 1
ATOM 6881 O O . LYS B 1 226 ? -4.812 48.844 7.516 1 96.69 226 LYS B O 1
ATOM 6886 N N . ASP B 1 227 ? -5.148 47.156 8.93 1 95.56 227 ASP B N 1
ATOM 6887 C CA . ASP B 1 227 ? -4.695 47.938 10.07 1 95.56 227 ASP B CA 1
ATOM 6888 C C . ASP B 1 227 ? -3.172 47.938 10.18 1 95.56 227 ASP B C 1
ATOM 6890 O O . ASP B 1 227 ? -2.59 48.656 10.977 1 95.56 227 ASP B O 1
ATOM 6894 N N . ILE B 1 228 ? -2.533 47.125 9.344 1 97.19 228 ILE B N 1
ATOM 6895 C CA . ILE B 1 228 ? -1.08 47.094 9.461 1 97.19 228 ILE B CA 1
ATOM 6896 C C . ILE B 1 228 ? -0.446 47.438 8.125 1 97.19 228 ILE B C 1
ATOM 6898 O O . ILE B 1 228 ? 0.775 47.594 8.023 1 97.19 228 ILE B O 1
ATOM 6902 N N . ALA B 1 229 ? -1.187 47.688 7.129 1 97.94 229 ALA B N 1
ATOM 6903 C CA . ALA B 1 229 ? -0.682 47.938 5.785 1 97.94 229 ALA B CA 1
ATOM 6904 C C . ALA B 1 229 ? 0.237 49.156 5.781 1 97.94 229 ALA B C 1
ATOM 6906 O O . ALA B 1 229 ? 1.244 49.188 5.07 1 97.94 229 ALA B O 1
ATOM 6907 N N . HIS B 1 230 ? -0.049 50.188 6.559 1 97.25 230 HIS B N 1
ATOM 6908 C CA . HIS B 1 230 ? 0.702 51.438 6.582 1 97.25 230 HIS B CA 1
ATOM 6909 C C . HIS B 1 230 ? 2.068 51.25 7.23 1 97.25 230 HIS B C 1
ATOM 6911 O O . HIS B 1 230 ? 2.953 52.094 7.086 1 97.25 230 HIS B O 1
ATOM 6917 N N . LEU B 1 231 ? 2.234 50.188 7.965 1 97.12 231 LEU B N 1
ATOM 6918 C CA . LEU B 1 231 ? 3.488 49.906 8.656 1 97.12 231 LEU B CA 1
ATOM 6919 C C . LEU B 1 231 ? 4.441 49.125 7.75 1 97.12 231 LEU B C 1
ATOM 6921 O O . LEU B 1 231 ? 5.602 48.906 8.109 1 97.12 231 LEU B O 1
ATOM 6925 N N . LEU B 1 232 ? 3.977 48.688 6.543 1 97.38 232 LEU B N 1
ATOM 6926 C CA . LEU B 1 232 ? 4.723 47.812 5.648 1 97.38 232 LEU B CA 1
ATOM 6927 C C . LEU B 1 232 ? 5.18 48.562 4.402 1 97.38 232 LEU B C 1
ATOM 6929 O O . LEU B 1 232 ? 4.531 49.531 3.977 1 97.38 232 LEU B O 1
ATOM 6933 N N . PRO B 1 233 ? 6.352 48.125 3.871 1 95.75 233 PRO B N 1
ATOM 6934 C CA . PRO B 1 233 ? 6.758 48.719 2.588 1 95.75 233 PRO B CA 1
ATOM 6935 C C . PRO B 1 233 ? 5.848 48.281 1.438 1 95.75 233 PRO B C 1
ATOM 6937 O O . PRO B 1 233 ? 5.062 47.344 1.579 1 95.75 233 PRO B O 1
ATOM 6940 N N . ASP B 1 234 ? 5.984 49.031 0.324 1 97.69 234 ASP B N 1
ATOM 6941 C CA . ASP B 1 234 ? 5.238 48.688 -0.879 1 97.69 234 ASP B CA 1
ATOM 6942 C C . ASP B 1 234 ? 5.633 47.281 -1.371 1 97.69 234 ASP B C 1
ATOM 6944 O O . ASP B 1 234 ? 6.816 46.938 -1.423 1 97.69 234 ASP B O 1
ATOM 6948 N N . MET B 1 235 ? 4.664 46.5 -1.724 1 98.25 235 MET B N 1
ATOM 6949 C CA . MET B 1 235 ? 4.926 45.125 -2.217 1 98.25 235 MET B CA 1
ATOM 6950 C C . MET B 1 235 ? 3.666 44.531 -2.818 1 98.25 235 MET B C 1
ATOM 6952 O O . MET B 1 235 ? 2.561 45 -2.588 1 98.25 235 MET B O 1
ATOM 6956 N N . ASP B 1 236 ? 3.848 43.5 -3.676 1 98.5 236 ASP B N 1
ATOM 6957 C CA . ASP B 1 236 ? 2.797 42.625 -4.172 1 98.5 236 ASP B CA 1
ATOM 6958 C C . ASP B 1 236 ? 2.861 41.25 -3.486 1 98.5 236 ASP B C 1
ATOM 6960 O O . ASP B 1 236 ? 3.93 40.656 -3.396 1 98.5 236 ASP B O 1
ATOM 6964 N N . ILE B 1 237 ? 1.759 40.844 -2.973 1 98.5 237 ILE B N 1
ATOM 6965 C CA . ILE B 1 237 ? 1.67 39.562 -2.25 1 98.5 237 ILE B CA 1
ATOM 6966 C C . ILE B 1 237 ? 0.813 38.594 -3.039 1 98.5 237 ILE B C 1
ATOM 6968 O O . ILE B 1 237 ? -0.416 38.594 -2.934 1 98.5 237 ILE B O 1
ATOM 6972 N N . PRO B 1 238 ? 1.418 37.688 -3.842 1 98.5 238 PRO B N 1
ATOM 6973 C CA . PRO B 1 238 ? 0.641 36.688 -4.566 1 98.5 238 PRO B CA 1
ATOM 6974 C C . PRO B 1 238 ? 0.155 35.531 -3.666 1 98.5 238 PRO B C 1
ATOM 6976 O O . PRO B 1 238 ? 0.967 34.812 -3.096 1 98.5 238 PRO B O 1
ATOM 6979 N N . ILE B 1 239 ? -1.16 35.312 -3.604 1 97.88 239 ILE B N 1
ATOM 6980 C CA . ILE B 1 239 ? -1.763 34.375 -2.674 1 97.88 239 ILE B CA 1
ATOM 6981 C C . ILE B 1 239 ? -2.604 33.344 -3.443 1 97.88 239 ILE B C 1
ATOM 6983 O O . ILE B 1 239 ? -3.426 33.719 -4.281 1 97.88 239 ILE B O 1
ATOM 6987 N N . SER B 1 240 ? -2.332 32.094 -3.178 1 96.5 240 SER B N 1
ATOM 6988 C CA . SER B 1 240 ? -3.209 31.047 -3.725 1 96.5 240 SER B CA 1
ATOM 6989 C C . SER B 1 240 ? -4.551 31.031 -3 1 96.5 240 SER B C 1
ATOM 6991 O O . SER B 1 240 ? -4.598 31.031 -1.769 1 96.5 240 SER B O 1
ATOM 6993 N N . VAL B 1 241 ? -5.594 30.938 -3.787 1 95 241 VAL B N 1
ATOM 6994 C CA . VAL B 1 241 ? -6.926 30.875 -3.193 1 95 241 VAL B CA 1
ATOM 6995 C C . VAL B 1 241 ? -7.227 29.438 -2.75 1 95 241 VAL B C 1
ATOM 6997 O O . VAL B 1 241 ? -8.141 29.203 -1.953 1 95 241 VAL B O 1
ATOM 7000 N N . GLU B 1 242 ? -6.418 28.484 -3.152 1 91.31 242 GLU B N 1
ATOM 7001 C CA . GLU B 1 242 ? -6.684 27.062 -2.924 1 91.31 242 GLU B CA 1
ATOM 7002 C C . GLU B 1 242 ? -6.32 26.656 -1.499 1 91.31 242 GLU B C 1
ATOM 7004 O O . GLU B 1 242 ? -5.445 27.266 -0.878 1 91.31 242 GLU B O 1
ATOM 7009 N N . ASP B 1 243 ? -7 25.578 -1.058 1 87.56 243 ASP B N 1
ATOM 7010 C CA . ASP B 1 243 ? -6.707 25 0.254 1 87.56 243 ASP B CA 1
ATOM 7011 C C . ASP B 1 243 ? -5.438 24.156 0.216 1 87.56 243 ASP B C 1
ATOM 7013 O O . ASP B 1 243 ? -4.82 23.906 1.253 1 87.56 243 ASP B O 1
ATOM 7017 N N . LEU B 1 244 ? -5.086 23.781 -0.921 1 90.69 244 LEU B N 1
ATOM 7018 C CA . LEU B 1 244 ? -4.008 22.797 -1.077 1 90.69 244 LEU B CA 1
ATOM 7019 C C . LEU B 1 244 ? -2.738 23.469 -1.591 1 90.69 244 LEU B C 1
ATOM 7021 O O . LEU B 1 244 ? -2.809 24.453 -2.346 1 90.69 244 LEU B O 1
ATOM 7025 N N . PRO B 1 245 ? -1.59 23.016 -1.155 1 92.19 245 PRO B N 1
ATOM 7026 C CA . PRO B 1 245 ? -0.343 23.578 -1.696 1 92.19 245 PRO B CA 1
ATOM 7027 C C . PRO B 1 245 ? -0.126 23.203 -3.164 1 92.19 245 PRO B C 1
ATOM 7029 O O . PRO B 1 245 ? -0.699 22.234 -3.652 1 92.19 245 PRO B O 1
ATOM 7032 N N . ALA B 1 246 ? 0.754 23.984 -3.783 1 93 246 ALA B N 1
ATOM 7033 C CA . ALA B 1 246 ? 0.837 23.812 -5.23 1 93 246 ALA B CA 1
ATOM 7034 C C . ALA B 1 246 ? 2.291 23.734 -5.691 1 93 246 ALA B C 1
ATOM 7036 O O . ALA B 1 246 ? 2.586 23.188 -6.75 1 93 246 ALA B O 1
ATOM 7037 N N . VAL B 1 247 ? 3.203 24.297 -4.91 1 96.06 247 VAL B N 1
ATOM 7038 C CA . VAL B 1 247 ? 4.57 24.438 -5.402 1 96.06 247 VAL B CA 1
ATOM 7039 C C . VAL B 1 247 ? 5.461 23.375 -4.762 1 96.06 247 VAL B C 1
ATOM 7041 O O . VAL B 1 247 ? 6.285 23.688 -3.9 1 96.06 247 VAL B O 1
ATOM 7044 N N . SER B 1 248 ? 5.41 22.172 -5.301 1 94.81 248 SER B N 1
ATOM 7045 C CA . SER B 1 248 ? 6.277 21.094 -4.836 1 94.81 248 SER B CA 1
ATOM 7046 C C . SER B 1 248 ? 7.688 21.25 -5.398 1 94.81 248 SER B C 1
ATOM 7048 O O . SER B 1 248 ? 7.863 21.625 -6.555 1 94.81 248 SER B O 1
ATOM 7050 N N . VAL B 1 249 ? 8.695 21 -4.574 1 96.06 249 VAL B N 1
ATOM 7051 C CA . VAL B 1 249 ? 10.094 21.062 -4.996 1 96.06 249 VAL B CA 1
ATOM 7052 C C . VAL B 1 249 ? 10.781 19.734 -4.742 1 96.06 249 VAL B C 1
ATOM 7054 O O . VAL B 1 249 ? 10.422 19.016 -3.809 1 96.06 249 VAL B O 1
ATOM 7057 N N . SER B 1 250 ? 11.742 19.391 -5.652 1 95.31 250 SER B N 1
ATOM 7058 C CA . SER B 1 250 ? 12.469 18.141 -5.43 1 95.31 250 SER B CA 1
ATOM 7059 C C . SER B 1 250 ? 13.289 18.203 -4.145 1 95.31 250 SER B C 1
ATOM 7061 O O . SER B 1 250 ? 13.758 19.266 -3.752 1 95.31 250 SER B O 1
ATOM 7063 N N . ALA B 1 251 ? 13.422 17.094 -3.512 1 94.88 251 ALA B N 1
ATOM 7064 C CA . ALA B 1 251 ? 14.203 17.031 -2.281 1 94.88 251 ALA B CA 1
ATOM 7065 C C . ALA B 1 251 ? 15.633 17.516 -2.518 1 94.88 251 ALA B C 1
ATOM 7067 O O . ALA B 1 251 ? 16.203 18.219 -1.671 1 94.88 251 ALA B O 1
ATOM 7068 N N . LYS B 1 252 ? 16.203 17.156 -3.631 1 93.88 252 LYS B N 1
ATOM 7069 C CA . LYS B 1 252 ? 17.562 17.578 -3.961 1 93.88 252 LYS B CA 1
ATOM 7070 C C . LYS B 1 252 ? 17.656 19.094 -4.105 1 93.88 252 LYS B C 1
ATOM 7072 O O . LYS B 1 252 ? 18.609 19.703 -3.619 1 93.88 252 LYS B O 1
ATOM 7077 N N . ASN B 1 253 ? 16.734 19.625 -4.805 1 95.88 253 ASN B N 1
ATOM 7078 C CA . ASN B 1 253 ? 16.719 21.078 -4.957 1 95.88 253 ASN B CA 1
ATOM 7079 C C . ASN B 1 253 ? 16.516 21.781 -3.619 1 95.88 253 ASN B C 1
ATOM 7081 O O . ASN B 1 253 ? 17.156 22.797 -3.344 1 95.88 253 ASN B O 1
ATOM 7085 N N . TYR B 1 254 ? 15.609 21.297 -2.844 1 96.06 254 TYR B N 1
ATOM 7086 C CA . TYR B 1 254 ? 15.375 21.859 -1.515 1 96.06 254 TYR B CA 1
ATOM 7087 C C . TYR B 1 254 ? 16.656 21.859 -0.69 1 96.06 254 TYR B C 1
ATOM 7089 O O . TYR B 1 254 ? 17.016 22.875 -0.099 1 96.06 254 TYR B O 1
ATOM 7097 N N . GLU B 1 255 ? 17.312 20.781 -0.691 1 94.19 255 GLU B N 1
ATOM 7098 C CA . GLU B 1 255 ? 18.547 20.641 0.068 1 94.19 255 GLU B CA 1
ATOM 7099 C C . GLU B 1 255 ? 19.625 21.594 -0.463 1 94.19 255 GLU B C 1
ATOM 7101 O O . GLU B 1 255 ? 20.391 22.172 0.313 1 94.19 255 GLU B O 1
ATOM 7106 N N . HIS B 1 256 ? 19.672 21.688 -1.712 1 95.56 256 HIS B N 1
ATOM 7107 C CA . HIS B 1 256 ? 20.641 22.594 -2.32 1 95.56 256 HIS B CA 1
ATOM 7108 C C . HIS B 1 256 ? 20.422 24.031 -1.875 1 95.56 256 HIS B C 1
ATOM 7110 O O . HIS B 1 256 ? 21.375 24.766 -1.606 1 95.56 256 HIS B O 1
ATOM 7116 N N . HIS B 1 257 ? 19.219 24.438 -1.823 1 97.25 257 HIS B N 1
ATOM 7117 C CA . HIS B 1 257 ? 18.891 25.766 -1.342 1 97.25 257 HIS B CA 1
ATOM 7118 C C . HIS B 1 257 ? 19.312 25.953 0.112 1 97.25 257 HIS B C 1
ATOM 7120 O O . HIS B 1 257 ? 19.938 26.953 0.459 1 97.25 257 HIS B O 1
ATOM 7126 N N . ILE B 1 258 ? 19 25.031 0.91 1 96.69 258 ILE B N 1
ATOM 7127 C CA . ILE B 1 258 ? 19.328 25.109 2.33 1 96.69 258 ILE B CA 1
ATOM 7128 C C . ILE B 1 258 ? 20.844 25.141 2.516 1 96.69 258 ILE B C 1
ATOM 7130 O O . ILE B 1 258 ? 21.359 25.891 3.344 1 96.69 258 ILE B O 1
ATOM 7134 N N . GLN B 1 259 ? 21.516 24.344 1.773 1 95.44 259 GLN B N 1
ATOM 7135 C CA . GLN B 1 259 ? 22.984 24.312 1.854 1 95.44 259 GLN B CA 1
ATOM 7136 C C . GLN B 1 259 ? 23.578 25.656 1.448 1 95.44 259 GLN B C 1
ATOM 7138 O O . GLN B 1 259 ? 24.531 26.125 2.068 1 95.44 259 GLN B O 1
ATOM 7143 N N . ALA B 1 260 ? 23.062 26.188 0.432 1 96.88 260 ALA B N 1
ATOM 7144 C CA . ALA B 1 260 ? 23.531 27.5 0.003 1 96.88 260 ALA B CA 1
ATOM 7145 C C . ALA B 1 260 ? 23.344 28.531 1.113 1 96.88 260 ALA B C 1
ATOM 7147 O O . ALA B 1 260 ? 24.25 29.328 1.374 1 96.88 260 ALA B O 1
ATOM 7148 N N . VAL B 1 261 ? 22.219 28.516 1.795 1 96.62 261 VAL B N 1
ATOM 7149 C CA . VAL B 1 261 ? 21.953 29.453 2.879 1 96.62 261 VAL B CA 1
ATOM 7150 C C . VAL B 1 261 ? 22.922 29.219 4.027 1 96.62 261 VAL B C 1
ATOM 7152 O O . VAL B 1 261 ? 23.484 30.172 4.582 1 96.62 261 VAL B O 1
ATOM 7155 N N . ARG B 1 262 ? 23.125 28 4.352 1 94.81 262 ARG B N 1
ATOM 7156 C CA . ARG B 1 262 ? 24.031 27.656 5.438 1 94.81 262 ARG B CA 1
ATOM 7157 C C . ARG B 1 262 ? 25.453 28.141 5.141 1 94.81 262 ARG B C 1
ATOM 7159 O O . ARG B 1 262 ? 26.172 28.562 6.047 1 94.81 262 ARG B O 1
ATOM 7166 N N . ASN B 1 263 ? 25.812 28.125 3.895 1 94.75 263 ASN B N 1
ATOM 7167 C CA . ASN B 1 263 ? 27.141 28.516 3.473 1 94.75 263 ASN B CA 1
ATOM 7168 C C . ASN B 1 263 ? 27.219 30 3.154 1 94.75 263 ASN B C 1
ATOM 7170 O O . ASN B 1 263 ? 28.266 30.5 2.721 1 94.75 263 ASN B O 1
ATOM 7174 N N . SER B 1 264 ? 26.172 30.672 3.34 1 92.56 264 SER B N 1
ATOM 7175 C CA . SER B 1 264 ? 26.094 32.094 3.035 1 92.56 264 SER B CA 1
ATOM 7176 C C . SER B 1 264 ? 26.484 32.375 1.586 1 92.56 264 SER B C 1
ATOM 7178 O O . SER B 1 264 ? 27.266 33.281 1.312 1 92.56 264 SER B O 1
ATOM 7180 N N . THR B 1 265 ? 25.984 31.469 0.729 1 94.56 265 THR B N 1
ATOM 7181 C CA . THR B 1 265 ? 26.203 31.625 -0.706 1 94.56 265 THR B CA 1
ATOM 7182 C C . THR B 1 265 ? 24.859 31.656 -1.448 1 94.56 265 THR B C 1
ATOM 7184 O O . THR B 1 265 ? 23.828 31.297 -0.886 1 94.56 265 THR B O 1
ATOM 7187 N N . LEU B 1 266 ? 24.891 32.156 -2.668 1 96.88 266 LEU B N 1
ATOM 7188 C CA . LEU B 1 266 ? 23.75 32.125 -3.566 1 96.88 266 LEU B CA 1
ATOM 7189 C C . LEU B 1 266 ? 23.875 30.984 -4.57 1 96.88 266 LEU B C 1
ATOM 7191 O O . LEU B 1 266 ? 24.984 30.484 -4.805 1 96.88 266 LEU B O 1
ATOM 7195 N N . LEU B 1 267 ? 22.766 30.594 -5.102 1 96.5 267 LEU B N 1
ATOM 7196 C CA . LEU B 1 267 ? 22.766 29.531 -6.113 1 96.5 267 LEU B CA 1
ATOM 7197 C C . LEU B 1 267 ? 23.391 30.031 -7.41 1 96.5 267 LEU B C 1
ATOM 7199 O O . LEU B 1 267 ? 23.234 31.203 -7.781 1 96.5 267 LEU B O 1
ATOM 7203 N N . SER B 1 268 ? 24.078 29.141 -8.133 1 94.88 268 SER B N 1
ATOM 7204 C CA . SER B 1 268 ? 24.641 29.438 -9.445 1 94.88 268 SER B CA 1
ATOM 7205 C C . SER B 1 268 ? 23.547 29.547 -10.5 1 94.88 268 SER B C 1
ATOM 7207 O O . SER B 1 268 ? 22.422 29.062 -10.297 1 94.88 268 SER B O 1
ATOM 7209 N N . PRO B 1 269 ? 23.844 30.203 -11.609 1 93.06 269 PRO B N 1
ATOM 7210 C CA . PRO B 1 269 ? 22.859 30.297 -12.688 1 93.06 269 PRO B CA 1
ATOM 7211 C C . PRO B 1 269 ? 22.359 28.938 -13.148 1 93.06 269 PRO B C 1
ATOM 7213 O O . PRO B 1 269 ? 21.172 28.781 -13.461 1 93.06 269 PRO B O 1
ATOM 7216 N N . GLN B 1 270 ? 23.188 27.984 -13.133 1 91.56 270 GLN B N 1
ATOM 7217 C CA . GLN B 1 270 ? 22.797 26.625 -13.523 1 91.56 270 GLN B CA 1
ATOM 7218 C C . GLN B 1 270 ? 21.844 26.016 -12.508 1 91.56 270 GLN B C 1
ATOM 7220 O O . GLN B 1 270 ? 20.859 25.375 -12.875 1 91.56 270 GLN B O 1
ATOM 7225 N N . ASP B 1 271 ? 22.062 26.281 -11.281 1 91 271 ASP B N 1
ATOM 7226 C CA . ASP B 1 271 ? 21.266 25.703 -10.203 1 91 271 ASP B CA 1
ATOM 7227 C C . ASP B 1 271 ? 19.906 26.375 -10.117 1 91 271 ASP B C 1
ATOM 7229 O O . ASP B 1 271 ? 18.938 25.797 -9.617 1 91 271 ASP B O 1
ATOM 7233 N N . LEU B 1 272 ? 19.844 27.516 -10.641 1 92.5 272 LEU B N 1
ATOM 7234 C CA . LEU B 1 272 ? 18.609 28.281 -10.578 1 92.5 272 LEU B CA 1
ATOM 7235 C C . LEU B 1 272 ? 17.562 27.703 -11.531 1 92.5 272 LEU B C 1
ATOM 7237 O O . LEU B 1 272 ? 16.359 27.797 -11.281 1 92.5 272 LEU B O 1
ATOM 7241 N N . THR B 1 273 ? 17.984 27.062 -12.562 1 88.31 273 THR B N 1
ATOM 7242 C CA . THR B 1 273 ? 17.078 26.562 -13.578 1 88.31 273 THR B CA 1
ATOM 7243 C C . THR B 1 273 ? 16.859 25.062 -13.406 1 88.31 273 THR B C 1
ATOM 7245 O O . THR B 1 273 ? 15.867 24.516 -13.906 1 88.31 273 THR B O 1
ATOM 7248 N N . ASP B 1 274 ? 17.703 24.453 -12.703 1 86.62 274 ASP B N 1
ATOM 7249 C CA . ASP B 1 274 ? 17.641 23 -12.531 1 86.62 274 ASP B CA 1
ATOM 7250 C C . ASP B 1 274 ? 16.656 22.609 -11.43 1 86.62 274 ASP B C 1
ATOM 7252 O O . ASP B 1 274 ? 16.859 22.953 -10.266 1 86.62 274 ASP B O 1
ATOM 7256 N N . ILE B 1 275 ? 15.633 21.859 -11.859 1 87.88 275 ILE B N 1
ATOM 7257 C CA . ILE B 1 275 ? 14.641 21.438 -10.875 1 87.88 275 ILE B CA 1
ATOM 7258 C C . ILE B 1 275 ? 15.117 20.172 -10.172 1 87.88 275 ILE B C 1
ATOM 7260 O O . ILE B 1 275 ? 14.523 19.75 -9.18 1 87.88 275 ILE B O 1
ATOM 7264 N N . LYS B 1 276 ? 16.25 19.625 -10.641 1 83.31 276 LYS B N 1
ATOM 7265 C CA . LYS B 1 276 ? 16.938 18.484 -10.055 1 83.31 276 LYS B CA 1
ATOM 7266 C C . LYS B 1 276 ? 15.969 17.312 -9.844 1 83.31 276 LYS B C 1
ATOM 7268 O O . LYS B 1 276 ? 15.914 16.734 -8.75 1 83.31 276 LYS B O 1
ATOM 7273 N N . ASP B 1 277 ? 15.172 17.094 -10.805 1 81.88 277 ASP B N 1
ATOM 7274 C CA . ASP B 1 277 ? 14.305 15.914 -10.836 1 81.88 277 ASP B CA 1
ATOM 7275 C C . ASP B 1 277 ? 15.117 14.633 -10.961 1 81.88 277 ASP B C 1
ATOM 7277 O O . ASP B 1 277 ? 16.156 14.602 -11.625 1 81.88 277 ASP B O 1
ATOM 7281 N N . GLN B 1 278 ? 14.859 13.617 -10.219 1 81.06 278 GLN B N 1
ATOM 7282 C CA . GLN B 1 278 ? 15.578 12.352 -10.266 1 81.06 278 GLN B CA 1
ATOM 7283 C C . GLN B 1 278 ? 14.914 11.375 -11.227 1 81.06 278 GLN B C 1
ATOM 7285 O O . GLN B 1 278 ? 13.703 11.148 -11.156 1 81.06 278 GLN B O 1
ATOM 7290 N N . PRO B 1 279 ? 15.758 10.844 -12.055 1 79.25 279 PRO B N 1
ATOM 7291 C CA . PRO B 1 279 ? 15.195 9.875 -13 1 79.25 279 PRO B CA 1
ATOM 7292 C C . PRO B 1 279 ? 14.555 8.672 -12.305 1 79.25 279 PRO B C 1
ATOM 7294 O O . PRO B 1 279 ? 15.133 8.109 -11.375 1 79.25 279 PRO B O 1
ATOM 7297 N N . GLY B 1 280 ? 13.344 8.367 -12.781 1 78.88 280 GLY B N 1
ATOM 7298 C CA . GLY B 1 280 ? 12.672 7.188 -12.266 1 78.88 280 GLY B CA 1
ATOM 7299 C C . GLY B 1 280 ? 11.953 7.43 -10.953 1 78.88 280 GLY B C 1
ATOM 7300 O O . GLY B 1 280 ? 11.414 6.5 -10.352 1 78.88 280 GLY B O 1
ATOM 7301 N N . ILE B 1 281 ? 12.141 8.602 -10.445 1 85.06 281 ILE B N 1
ATOM 7302 C CA . ILE B 1 281 ? 11.43 8.977 -9.227 1 85.06 281 ILE B CA 1
ATOM 7303 C C . ILE B 1 281 ? 10.297 9.938 -9.57 1 85.06 281 ILE B C 1
ATOM 7305 O O . ILE B 1 281 ? 10.523 10.977 -10.195 1 85.06 281 ILE B O 1
ATOM 7309 N N . TYR B 1 282 ? 9.07 9.539 -9.172 1 81.12 282 TYR B N 1
ATOM 7310 C CA . TYR B 1 282 ? 7.918 10.336 -9.586 1 81.12 282 TYR B CA 1
ATOM 7311 C C . TYR B 1 282 ? 7.043 10.695 -8.391 1 81.12 282 TYR B C 1
ATOM 7313 O O . TYR B 1 282 ? 7.125 10.055 -7.34 1 81.12 282 TYR B O 1
ATOM 7321 N N . GLY B 1 283 ? 6.312 11.82 -8.57 1 87.12 283 GLY B N 1
ATOM 7322 C CA . GLY B 1 283 ? 5.312 12.195 -7.586 1 87.12 283 GLY B CA 1
ATOM 7323 C C . GLY B 1 283 ? 5.914 12.586 -6.246 1 87.12 283 GLY B C 1
ATOM 7324 O O . GLY B 1 283 ? 6.883 13.344 -6.191 1 87.12 283 GLY B O 1
ATOM 7325 N N . TRP B 1 284 ? 5.32 12.102 -5.156 1 91.88 284 TRP B N 1
ATOM 7326 C CA . TRP B 1 284 ? 5.688 12.477 -3.795 1 91.88 284 TRP B CA 1
ATOM 7327 C C . TRP B 1 284 ? 7.117 12.055 -3.479 1 91.88 284 TRP B C 1
ATOM 7329 O O . TRP B 1 284 ? 7.816 12.719 -2.717 1 91.88 284 TRP B O 1
ATOM 7339 N N . SER B 1 285 ? 7.547 10.984 -4.125 1 90.06 285 SER B N 1
ATOM 7340 C CA . SER B 1 285 ? 8.875 10.461 -3.846 1 90.06 285 SER B CA 1
ATOM 7341 C C . SER B 1 285 ? 9.961 11.445 -4.262 1 90.06 285 SER B C 1
ATOM 7343 O O . SER B 1 285 ? 11.039 11.484 -3.666 1 90.06 285 SER B O 1
ATOM 7345 N N . ASN B 1 286 ? 9.664 12.219 -5.258 1 91.25 286 ASN B N 1
ATOM 7346 C CA . ASN B 1 286 ? 10.648 13.188 -5.742 1 91.25 286 ASN B CA 1
ATOM 7347 C C . ASN B 1 286 ? 10.883 14.297 -4.719 1 91.25 286 ASN B C 1
ATOM 7349 O O . ASN B 1 286 ? 11.938 14.938 -4.727 1 91.25 286 ASN B O 1
ATOM 7353 N N . SER B 1 287 ? 9.945 14.508 -3.812 1 93.75 287 SER B N 1
ATOM 7354 C CA . SER B 1 287 ? 10.047 15.555 -2.803 1 93.75 287 SER B CA 1
ATOM 7355 C C . SER B 1 287 ? 10.648 15.016 -1.508 1 93.75 287 SER B C 1
ATOM 7357 O O . SER B 1 287 ? 10.719 15.734 -0.505 1 93.75 287 SER B O 1
ATOM 7359 N N . CYS B 1 288 ? 11.016 13.82 -1.527 1 94 288 CYS B N 1
ATOM 7360 C CA . CYS B 1 288 ? 11.562 13.203 -0.327 1 94 288 CYS B CA 1
ATOM 7361 C C . CYS B 1 288 ? 13.016 12.797 -0.539 1 94 288 CYS B C 1
ATOM 7363 O O . CYS B 1 288 ? 13.391 12.344 -1.624 1 94 288 CYS B O 1
ATOM 7365 N N . SER B 1 289 ? 13.789 12.969 0.516 1 91.5 289 SER B N 1
ATOM 7366 C CA . SER B 1 289 ? 15.188 12.562 0.479 1 91.5 289 SER B CA 1
ATOM 7367 C C . SER B 1 289 ? 15.328 11.062 0.25 1 91.5 289 SER B C 1
ATOM 7369 O O . SER B 1 289 ? 14.445 10.289 0.628 1 91.5 289 SER B O 1
ATOM 7371 N N . SER B 1 290 ? 16.469 10.633 -0.384 1 84.12 290 SER B N 1
ATOM 7372 C CA . SER B 1 290 ? 16.734 9.219 -0.63 1 84.12 290 SER B CA 1
ATOM 7373 C C . SER B 1 290 ? 16.828 8.438 0.676 1 84.12 290 SER B C 1
ATOM 7375 O O . SER B 1 290 ? 16.672 7.219 0.685 1 84.12 290 SER B O 1
ATOM 7377 N N . GLN B 1 291 ? 16.984 9.188 1.76 1 81.62 291 GLN B N 1
ATOM 7378 C CA . GLN B 1 291 ? 17.125 8.539 3.059 1 81.62 291 GLN B CA 1
ATOM 7379 C C . GLN B 1 291 ? 15.805 8.477 3.801 1 81.62 291 GLN B C 1
ATOM 7381 O O . GLN B 1 291 ? 15.711 7.883 4.879 1 81.62 291 GLN B O 1
ATOM 7386 N N . SER B 1 292 ? 14.836 9.109 3.229 1 88.44 292 SER B N 1
ATOM 7387 C CA . SER B 1 292 ? 13.531 9.102 3.877 1 88.44 292 SER B CA 1
ATOM 7388 C C . SER B 1 292 ? 12.914 7.703 3.873 1 88.44 292 SER B C 1
ATOM 7390 O O . SER B 1 292 ? 13.289 6.859 3.055 1 88.44 292 SER B O 1
ATOM 7392 N N . GLU B 1 293 ? 11.977 7.441 4.797 1 85.06 293 GLU B N 1
ATOM 7393 C CA . GLU B 1 293 ? 11.281 6.164 4.867 1 85.06 293 GLU B CA 1
ATOM 7394 C C . GLU B 1 293 ? 10.484 5.898 3.594 1 85.06 293 GLU B C 1
ATOM 7396 O O . GLU B 1 293 ? 10.391 4.758 3.137 1 85.06 293 GLU B O 1
ATOM 7401 N N . LEU B 1 294 ? 9.883 6.879 3.016 1 89.25 294 LEU B N 1
ATOM 7402 C CA . LEU B 1 294 ? 9.109 6.727 1.791 1 89.25 294 LEU B CA 1
ATOM 7403 C C . LEU B 1 294 ? 9.984 6.195 0.658 1 89.25 294 LEU B C 1
ATOM 7405 O O . LEU B 1 294 ? 9.586 5.281 -0.064 1 89.25 294 LEU B O 1
ATOM 7409 N N . ARG B 1 295 ? 11.195 6.738 0.485 1 86.69 295 ARG B N 1
ATOM 7410 C CA . ARG B 1 295 ? 12.094 6.316 -0.582 1 86.69 295 ARG B CA 1
ATOM 7411 C C . ARG B 1 295 ? 12.641 4.918 -0.313 1 86.69 295 ARG B C 1
ATOM 7413 O O . ARG B 1 295 ? 12.82 4.125 -1.241 1 86.69 295 ARG B O 1
ATOM 7420 N N . ARG B 1 296 ? 12.844 4.637 0.899 1 79.88 296 ARG B N 1
ATOM 7421 C CA . ARG B 1 296 ? 13.289 3.291 1.25 1 79.88 296 ARG B CA 1
ATOM 7422 C C . ARG B 1 296 ? 12.211 2.256 0.93 1 79.88 296 ARG B C 1
ATOM 7424 O O . ARG B 1 296 ? 12.516 1.17 0.434 1 79.88 296 ARG B O 1
ATOM 7431 N N . ASN B 1 297 ? 11.023 2.627 1.239 1 77.69 297 ASN B N 1
ATOM 7432 C CA . ASN B 1 297 ? 9.898 1.752 0.927 1 77.69 297 ASN B CA 1
ATOM 7433 C C . ASN B 1 297 ? 9.758 1.535 -0.577 1 77.69 297 ASN B C 1
ATOM 7435 O O . ASN B 1 297 ? 9.445 0.429 -1.022 1 77.69 297 ASN B O 1
ATOM 7439 N N . LEU B 1 298 ? 9.945 2.576 -1.253 1 76.56 298 LEU B N 1
ATOM 7440 C CA . LEU B 1 298 ? 9.836 2.518 -2.707 1 76.56 298 LEU B CA 1
ATOM 7441 C C . LEU B 1 298 ? 10.844 1.53 -3.285 1 76.56 298 LEU B C 1
ATOM 7443 O O . LEU B 1 298 ? 10.547 0.819 -4.246 1 76.56 298 LEU B O 1
ATOM 7447 N N . ASP B 1 299 ? 11.969 1.509 -2.658 1 72.88 299 ASP B N 1
ATOM 7448 C CA . ASP B 1 299 ? 13.039 0.664 -3.17 1 72.88 299 ASP B CA 1
ATOM 7449 C C . ASP B 1 299 ? 12.969 -0.74 -2.574 1 72.88 299 ASP B C 1
ATOM 7451 O O . ASP B 1 299 ? 13.852 -1.566 -2.807 1 72.88 299 ASP B O 1
ATOM 7455 N N . GLY B 1 300 ? 11.852 -0.946 -1.874 1 64.5 300 GLY B N 1
ATOM 7456 C CA . GLY B 1 300 ? 11.711 -2.244 -1.236 1 64.5 300 GLY B CA 1
ATOM 7457 C C . GLY B 1 300 ? 12.727 -2.48 -0.132 1 64.5 300 GLY B C 1
ATOM 7458 O O . GLY B 1 300 ? 13.086 -3.625 0.153 1 64.5 300 GLY B O 1
ATOM 7459 N N . LEU B 1 301 ? 13.344 -1.49 0.231 1 57.78 301 LEU B N 1
ATOM 7460 C CA . LEU B 1 301 ? 14.43 -1.575 1.202 1 57.78 301 LEU B CA 1
ATOM 7461 C C . LEU B 1 301 ? 13.945 -1.189 2.596 1 57.78 301 LEU B C 1
ATOM 7463 O O . LEU B 1 301 ? 14.719 -0.679 3.408 1 57.78 301 LEU B O 1
ATOM 7467 N N . GLN B 1 302 ? 12.586 -1.35 2.678 1 56.25 302 GLN B N 1
ATOM 7468 C CA . GLN B 1 302 ? 12.07 -1.014 4.004 1 56.25 302 GLN B CA 1
ATOM 7469 C C . GLN B 1 302 ? 12.836 -1.76 5.094 1 56.25 302 GLN B C 1
ATOM 7471 O O . GLN B 1 302 ? 13.344 -2.859 4.863 1 56.25 302 GLN B O 1
ATOM 7476 N N . ASP B 1 303 ? 13.219 -0.898 6.078 1 48.5 303 ASP B N 1
ATOM 7477 C CA . ASP B 1 303 ? 13.914 -1.477 7.227 1 48.5 303 ASP B CA 1
ATOM 7478 C C . ASP B 1 303 ? 13.148 -2.682 7.773 1 48.5 303 ASP B C 1
ATOM 7480 O O . ASP B 1 303 ? 12.039 -2.539 8.297 1 48.5 303 ASP B O 1
ATOM 7484 N N . LEU B 1 304 ? 13.602 -3.771 7.309 1 47.94 304 LEU B N 1
ATOM 7485 C CA . LEU B 1 304 ? 12.969 -5.012 7.742 1 47.94 304 LEU B CA 1
ATOM 7486 C C . LEU B 1 304 ? 12.961 -5.117 9.266 1 47.94 304 LEU B C 1
ATOM 7488 O O . LEU B 1 304 ? 12.133 -5.824 9.836 1 47.94 304 LEU B O 1
ATOM 7492 N N . SER B 1 305 ? 13.945 -4.43 9.828 1 42.19 305 SER B N 1
ATOM 7493 C CA . SER B 1 305 ? 14.023 -4.441 11.289 1 42.19 305 SER B CA 1
ATOM 7494 C C . SER B 1 305 ? 12.859 -3.682 11.914 1 42.19 305 SER B C 1
ATOM 7496 O O . SER B 1 305 ? 12.406 -4.02 13.008 1 42.19 305 SER B O 1
ATOM 7498 N N . ARG B 1 306 ? 12.477 -2.637 11.234 1 44.97 306 ARG B N 1
ATOM 7499 C CA . ARG B 1 306 ? 11.359 -1.861 11.766 1 44.97 306 ARG B CA 1
ATOM 7500 C C . ARG B 1 306 ? 10.047 -2.607 11.594 1 44.97 306 ARG B C 1
ATOM 7502 O O . ARG B 1 306 ? 9.133 -2.475 12.414 1 44.97 306 ARG B O 1
ATOM 7509 N N . SER B 1 307 ? 9.883 -3.092 10.352 1 41.25 307 SER B N 1
ATOM 7510 C CA . SER B 1 307 ? 8.68 -3.873 10.102 1 41.25 307 SER B CA 1
ATOM 7511 C C . SER B 1 307 ? 8.562 -5.039 11.078 1 41.25 307 SER B C 1
ATOM 7513 O O . SER B 1 307 ? 7.461 -5.504 11.375 1 41.25 307 SER B O 1
ATOM 7515 N N . ARG B 1 308 ? 9.836 -5.496 11.461 1 38 308 ARG B N 1
ATOM 7516 C CA . ARG B 1 308 ? 9.945 -6.59 12.422 1 38 308 ARG B CA 1
ATOM 7517 C C . ARG B 1 308 ? 10.062 -6.055 13.844 1 38 308 ARG B C 1
ATOM 7519 O O . ARG B 1 308 ? 10.203 -6.828 14.789 1 38 308 ARG B O 1
ATOM 7526 N N . ASN B 1 309 ? 10.438 -4.801 13.906 1 35.81 309 ASN B N 1
ATOM 7527 C CA . ASN B 1 309 ? 10.586 -4.426 15.305 1 35.81 309 ASN B CA 1
ATOM 7528 C C . ASN B 1 309 ? 9.281 -4.613 16.078 1 35.81 309 ASN B C 1
ATOM 7530 O O . ASN B 1 309 ? 8.297 -3.904 15.836 1 35.81 309 ASN B O 1
ATOM 7534 N N . PRO B 1 310 ? 9.211 -5.688 16.5 1 37.53 310 PRO B N 1
ATOM 7535 C CA . PRO B 1 310 ? 8.148 -5.926 17.469 1 37.53 310 PRO B CA 1
ATOM 7536 C C . PRO B 1 310 ? 7.723 -4.656 18.203 1 37.53 310 PRO B C 1
ATOM 7538 O O . PRO B 1 310 ? 6.738 -4.672 18.953 1 37.53 310 PRO B O 1
ATOM 7541 N N . TYR B 1 311 ? 8.664 -3.793 18.203 1 36.62 311 TYR B N 1
ATOM 7542 C CA . TYR B 1 311 ? 8.445 -2.623 19.047 1 36.62 311 TYR B CA 1
ATOM 7543 C C . TYR B 1 311 ? 7.422 -1.683 18.406 1 36.62 311 TYR B C 1
ATOM 7545 O O . TYR B 1 311 ? 7.078 -0.649 18.984 1 36.62 311 TYR B O 1
ATOM 7553 N N . PHE B 1 312 ? 7.359 -1.812 17.172 1 48.53 312 PHE B N 1
ATOM 7554 C CA . PHE B 1 312 ? 6.441 -0.801 16.656 1 48.53 312 PHE B CA 1
ATOM 7555 C C . PHE B 1 312 ? 5.016 -1.084 17.109 1 48.53 312 PHE B C 1
ATOM 7557 O O . PHE B 1 312 ? 4.262 -1.773 16.422 1 48.53 312 PHE B O 1
ATOM 7564 N N . GLY B 1 313 ? 5.086 -1.32 18.297 1 60.66 313 GLY B N 1
ATOM 7565 C CA . GLY B 1 313 ? 3.908 -1.269 19.156 1 60.66 313 GLY B CA 1
ATOM 7566 C C . GLY B 1 313 ? 2.994 -0.098 18.844 1 60.66 313 GLY B C 1
ATOM 7567 O O . GLY B 1 313 ? 3.018 0.433 17.734 1 60.66 313 GLY B O 1
ATOM 7568 N N . GLN B 1 314 ? 2.256 0.345 19.656 1 78.44 314 GLN B N 1
ATOM 7569 C CA . GLN B 1 314 ? 1.358 1.495 19.688 1 78.44 314 GLN B CA 1
ATOM 7570 C C . GLN B 1 314 ? 2.143 2.805 19.703 1 78.44 314 GLN B C 1
ATOM 7572 O O . GLN B 1 314 ? 3.287 2.842 20.156 1 78.44 314 GLN B O 1
ATOM 7577 N N . SER B 1 315 ? 1.704 3.812 18.969 1 87.44 315 SER B N 1
ATOM 7578 C CA . SER B 1 315 ? 2.346 5.121 18.984 1 87.44 315 SER B CA 1
ATOM 7579 C C . SER B 1 315 ? 1.317 6.238 19.125 1 87.44 315 SER B C 1
ATOM 7581 O O . SER B 1 315 ? 0.128 6.027 18.891 1 87.44 315 SER B O 1
ATOM 7583 N N . TYR B 1 316 ? 1.794 7.43 19.688 1 93 316 TYR B N 1
ATOM 7584 C CA . TYR B 1 316 ? 1.014 8.648 19.859 1 93 316 TYR B CA 1
ATOM 7585 C C . TYR B 1 316 ? 1.758 9.852 19.297 1 93 316 TYR B C 1
ATOM 7587 O O . TYR B 1 316 ? 2.982 9.82 19.156 1 93 316 TYR B O 1
ATOM 7595 N N . ILE B 1 317 ? 1.031 10.898 19.016 1 96 317 ILE B N 1
ATOM 7596 C CA . ILE B 1 317 ? 1.669 12.078 18.438 1 96 317 ILE B CA 1
ATOM 7597 C C . ILE B 1 317 ? 2.146 13.008 19.562 1 96 317 ILE B C 1
ATOM 7599 O O . ILE B 1 317 ? 1.361 13.398 20.422 1 96 317 ILE B O 1
ATOM 7603 N N . HIS B 1 318 ? 3.416 13.336 19.562 1 94.12 318 HIS B N 1
ATOM 7604 C CA . HIS B 1 318 ? 3.893 14.359 20.484 1 94.12 318 HIS B CA 1
ATOM 7605 C C . HIS B 1 318 ? 4.246 15.641 19.734 1 94.12 318 HIS B C 1
ATOM 7607 O O . HIS B 1 318 ? 4.242 16.719 20.328 1 94.12 318 HIS B O 1
ATOM 7613 N N . ASP B 1 319 ? 4.551 15.531 18.422 1 94.06 319 ASP B N 1
ATOM 7614 C CA . ASP B 1 319 ? 4.875 16.656 17.531 1 94.06 319 ASP B CA 1
ATOM 7615 C C . ASP B 1 319 ? 4.09 16.562 16.234 1 94.06 319 ASP B C 1
ATOM 7617 O O . ASP B 1 319 ? 4.551 15.953 15.266 1 94.06 319 ASP B O 1
ATOM 7621 N N . PRO B 1 320 ? 2.994 17.281 16.172 1 94.69 320 PRO B N 1
ATOM 7622 C CA . PRO B 1 320 ? 2.104 17.141 15.023 1 94.69 320 PRO B CA 1
ATOM 7623 C C . PRO B 1 320 ? 2.766 17.578 13.711 1 94.69 320 PRO B C 1
ATOM 7625 O O . PRO B 1 320 ? 2.455 17.016 12.656 1 94.69 320 PRO B O 1
ATOM 7628 N N . VAL B 1 321 ? 3.658 18.547 13.75 1 93.31 321 VAL B N 1
ATOM 7629 C CA . VAL B 1 321 ? 4.32 19 12.539 1 93.31 321 VAL B CA 1
ATOM 7630 C C . VAL B 1 321 ? 5.207 17.875 11.984 1 93.31 321 VAL B C 1
ATOM 7632 O O . VAL B 1 321 ? 5.133 17.547 10.797 1 93.31 321 VAL B O 1
ATOM 7635 N N . ALA B 1 322 ? 5.984 17.281 12.844 1 93.56 322 ALA B N 1
ATOM 7636 C CA . ALA B 1 322 ? 6.832 16.172 12.43 1 93.56 322 ALA B CA 1
ATOM 7637 C C . ALA B 1 322 ? 5.992 14.969 11.992 1 93.56 322 ALA B C 1
ATOM 7639 O O . ALA B 1 322 ? 6.328 14.281 11.031 1 93.56 322 ALA B O 1
ATOM 7640 N N . ALA B 1 323 ? 4.902 14.766 12.688 1 94.38 323 ALA B N 1
ATOM 7641 C CA . ALA B 1 323 ? 4.035 13.625 12.414 1 94.38 323 ALA B CA 1
ATOM 7642 C C . ALA B 1 323 ? 3.361 13.766 11.047 1 94.38 323 ALA B C 1
ATOM 7644 O O . ALA B 1 323 ? 2.916 12.773 10.461 1 94.38 323 ALA B O 1
ATOM 7645 N N . SER B 1 324 ? 3.291 14.969 10.531 1 94.88 324 SER B N 1
ATOM 7646 C CA . SER B 1 324 ? 2.602 15.227 9.273 1 94.88 324 SER B CA 1
ATOM 7647 C C . SER B 1 324 ? 3.527 15 8.078 1 94.88 324 SER B C 1
ATOM 7649 O O . SER B 1 324 ? 3.094 15.078 6.926 1 94.88 324 SER B O 1
ATOM 7651 N N . ASN B 1 325 ? 4.805 14.688 8.344 1 95 325 ASN B N 1
ATOM 7652 C CA . ASN B 1 325 ? 5.785 14.484 7.277 1 95 325 ASN B CA 1
ATOM 7653 C C . ASN B 1 325 ? 5.598 13.133 6.594 1 95 325 ASN B C 1
ATOM 7655 O O . ASN B 1 325 ? 6.043 12.109 7.105 1 95 325 ASN B O 1
ATOM 7659 N N . PHE B 1 326 ? 5.043 13.172 5.344 1 94.12 326 PHE B N 1
ATOM 7660 C CA . PHE B 1 326 ? 4.727 11.938 4.637 1 94.12 326 PHE B CA 1
ATOM 7661 C C . PHE B 1 326 ? 6 11.227 4.188 1 94.12 326 PHE B C 1
ATOM 7663 O O . PHE B 1 326 ? 5.965 10.055 3.818 1 94.12 326 PHE B O 1
ATOM 7670 N N . CYS B 1 327 ? 7.152 11.93 4.133 1 94 327 CYS B N 1
ATOM 7671 C CA . CYS B 1 327 ? 8.414 11.273 3.809 1 94 327 CYS B CA 1
ATOM 7672 C C . CYS B 1 327 ? 8.828 10.305 4.914 1 94 327 CYS B C 1
ATOM 7674 O O . CYS B 1 327 ? 9.438 9.266 4.641 1 94 327 CYS B O 1
ATOM 7676 N N . ASP B 1 328 ? 8.469 10.641 6.141 1 90.94 328 ASP B N 1
ATOM 7677 C CA . ASP B 1 328 ? 8.797 9.805 7.289 1 90.94 328 ASP B CA 1
ATOM 7678 C C . ASP B 1 328 ? 7.676 8.812 7.59 1 90.94 328 ASP B C 1
ATOM 7680 O O . ASP B 1 328 ? 7.914 7.766 8.203 1 90.94 328 ASP B O 1
ATOM 7684 N N . HIS B 1 329 ? 6.531 9.164 7.227 1 90.31 329 HIS B N 1
ATOM 7685 C CA . HIS B 1 329 ? 5.355 8.328 7.418 1 90.31 329 HIS B CA 1
ATOM 7686 C C . HIS B 1 329 ? 4.676 8.023 6.086 1 90.31 329 HIS B C 1
ATOM 7688 O O . HIS B 1 329 ? 3.6 8.555 5.801 1 90.31 329 HIS B O 1
ATOM 7694 N N . PRO B 1 330 ? 5.195 7.062 5.328 1 88.56 330 PRO B N 1
ATOM 7695 C CA . PRO B 1 330 ? 4.723 6.832 3.961 1 88.56 330 PRO B CA 1
ATOM 7696 C C . PRO B 1 330 ? 3.271 6.355 3.91 1 88.56 330 PRO B C 1
ATOM 7698 O O . PRO B 1 330 ? 2.604 6.512 2.885 1 88.56 330 PRO B O 1
ATOM 7701 N N . GLU B 1 331 ? 2.717 5.781 4.992 1 86.25 331 GLU B N 1
ATOM 7702 C CA . GLU B 1 331 ? 1.331 5.324 5.008 1 86.25 331 GLU B CA 1
ATOM 7703 C C . GLU B 1 331 ? 0.364 6.484 4.801 1 86.25 331 GLU B C 1
ATOM 7705 O O . GLU B 1 331 ? -0.771 6.285 4.367 1 86.25 331 GLU B O 1
ATOM 7710 N N . LEU B 1 332 ? 0.801 7.695 5.07 1 92.25 332 LEU B N 1
ATOM 7711 C CA . LEU B 1 332 ? -0.055 8.867 4.918 1 92.25 332 LEU B CA 1
ATOM 7712 C C . LEU B 1 332 ? -0.479 9.047 3.465 1 92.25 332 LEU B C 1
ATOM 7714 O O . LEU B 1 332 ? -1.561 9.57 3.189 1 92.25 332 LEU B O 1
ATOM 7718 N N . ILE B 1 333 ? 0.369 8.617 2.553 1 90.75 333 ILE B N 1
ATOM 7719 C CA . ILE B 1 333 ? 0.087 8.773 1.131 1 90.75 333 ILE B CA 1
ATOM 7720 C C . ILE B 1 333 ? -1.2 8.031 0.777 1 90.75 333 ILE B C 1
ATOM 7722 O O . ILE B 1 333 ? -1.999 8.516 -0.031 1 90.75 333 ILE B O 1
ATOM 7726 N N . GLN B 1 334 ? -1.427 6.949 1.416 1 86.44 334 GLN B N 1
ATOM 7727 C CA . GLN B 1 334 ? -2.631 6.176 1.132 1 86.44 334 GLN B CA 1
ATOM 7728 C C . GLN B 1 334 ? -3.793 6.621 2.014 1 86.44 334 GLN B C 1
ATOM 7730 O O . GLN B 1 334 ? -4.957 6.48 1.635 1 86.44 334 GLN B O 1
ATOM 7735 N N . LEU B 1 335 ? -3.516 7.215 3.139 1 91.75 335 LEU B N 1
ATOM 7736 C CA . LEU B 1 335 ? -4.531 7.426 4.16 1 91.75 335 LEU B CA 1
ATOM 7737 C C . LEU B 1 335 ? -5.168 8.805 4.023 1 91.75 335 LEU B C 1
ATOM 7739 O O . LEU B 1 335 ? -6.219 9.07 4.609 1 91.75 335 LEU B O 1
ATOM 7743 N N . ASN B 1 336 ? -4.57 9.664 3.307 1 93.75 336 ASN B N 1
ATOM 7744 C CA . ASN B 1 336 ? -5.098 11 3.084 1 93.75 336 ASN B CA 1
ATOM 7745 C C . ASN B 1 336 ? -5.531 11.203 1.636 1 93.75 336 ASN B C 1
ATOM 7747 O O . ASN B 1 336 ? -4.766 10.93 0.71 1 93.75 336 ASN B O 1
ATOM 7751 N N . GLY B 1 337 ? -6.703 11.758 1.452 1 93.56 337 GLY B N 1
ATOM 7752 C CA . GLY B 1 337 ? -7.305 11.859 0.132 1 93.56 337 GLY B CA 1
ATOM 7753 C C . GLY B 1 337 ? -6.535 12.773 -0.803 1 93.56 337 GLY B C 1
ATOM 7754 O O . GLY B 1 337 ? -6.445 12.508 -2.004 1 93.56 337 GLY B O 1
ATOM 7755 N N . PHE B 1 338 ? -5.977 13.844 -0.318 1 92.94 338 PHE B N 1
ATOM 7756 C CA . PHE B 1 338 ? -5.176 14.734 -1.144 1 92.94 338 PHE B CA 1
ATOM 7757 C C . PHE B 1 338 ? -3.908 14.039 -1.626 1 92.94 338 PHE B C 1
ATOM 7759 O O . PHE B 1 338 ? -3.58 14.086 -2.812 1 92.94 338 PHE B O 1
ATOM 7766 N N . LEU B 1 339 ? -3.223 13.367 -0.714 1 94.06 339 LEU B N 1
ATOM 7767 C CA . LEU B 1 339 ? -1.975 12.688 -1.043 1 94.06 339 LEU B CA 1
ATOM 7768 C C . LEU B 1 339 ? -2.227 11.516 -1.986 1 94.06 339 LEU B C 1
ATOM 7770 O O . LEU B 1 339 ? -1.457 11.289 -2.924 1 94.06 339 LEU B O 1
ATOM 7774 N N . SER B 1 340 ? -3.277 10.805 -1.797 1 90.5 340 SER B N 1
ATOM 7775 C CA . SER B 1 340 ? -3.529 9.602 -2.578 1 90.5 340 SER B CA 1
ATOM 7776 C C . SER B 1 340 ? -4.027 9.938 -3.977 1 90.5 340 SER B C 1
ATOM 7778 O O . SER B 1 340 ? -3.791 9.195 -4.926 1 90.5 340 SER B O 1
ATOM 7780 N N . ALA B 1 341 ? -4.703 11.031 -4.102 1 89.69 341 ALA B N 1
ATOM 7781 C CA . ALA B 1 341 ? -5.359 11.359 -5.363 1 89.69 341 ALA B CA 1
ATOM 7782 C C . ALA B 1 341 ? -4.453 12.219 -6.246 1 89.69 341 ALA B C 1
ATOM 7784 O O . ALA B 1 341 ? -4.766 12.461 -7.414 1 89.69 341 ALA B O 1
ATOM 7785 N N . THR B 1 342 ? -3.332 12.602 -5.691 1 85.56 342 THR B N 1
ATOM 7786 C CA . THR B 1 342 ? -2.488 13.547 -6.418 1 85.56 342 THR B CA 1
ATOM 7787 C C . THR B 1 342 ? -1.065 13.016 -6.547 1 85.56 342 THR B C 1
ATOM 7789 O O . THR B 1 342 ? -0.595 12.266 -5.688 1 85.56 342 THR B O 1
ATOM 7792 N N . GLN B 1 343 ? -0.439 13.281 -7.68 1 82 343 GLN B N 1
ATOM 7793 C CA . GLN B 1 343 ? 0.993 13.117 -7.91 1 82 343 GLN B CA 1
ATOM 7794 C C . GLN B 1 343 ? 1.633 14.422 -8.359 1 82 343 GLN B C 1
ATOM 7796 O O . GLN B 1 343 ? 1.554 14.789 -9.539 1 82 343 GLN B O 1
ATOM 7801 N N . PRO B 1 344 ? 2.268 15.031 -7.422 1 87.81 344 PRO B N 1
ATOM 7802 C CA . PRO B 1 344 ? 2.756 16.359 -7.777 1 87.81 344 PRO B CA 1
ATOM 7803 C C . PRO B 1 344 ? 3.965 16.312 -8.703 1 87.81 344 PRO B C 1
ATOM 7805 O O . PRO B 1 344 ? 4.75 15.367 -8.664 1 87.81 344 PRO B O 1
ATOM 7808 N N . LYS B 1 345 ? 4.07 17.344 -9.539 1 88.69 345 LYS B N 1
ATOM 7809 C CA . LYS B 1 345 ? 5.309 17.625 -10.258 1 88.69 345 LYS B CA 1
ATOM 7810 C C . LYS B 1 345 ? 6.172 18.625 -9.484 1 88.69 345 LYS B C 1
ATOM 7812 O O . LYS B 1 345 ? 5.652 19.531 -8.836 1 88.69 345 LYS B O 1
ATOM 7817 N N . VAL B 1 346 ? 7.449 18.438 -9.547 1 92.94 346 VAL B N 1
ATOM 7818 C CA . VAL B 1 346 ? 8.336 19.328 -8.797 1 92.94 346 VAL B CA 1
ATOM 7819 C C . VAL B 1 346 ? 8.648 20.562 -9.641 1 92.94 346 VAL B C 1
ATOM 7821 O O . VAL B 1 346 ? 8.625 20.516 -10.867 1 92.94 346 VAL B O 1
ATOM 7824 N N . HIS B 1 347 ? 8.93 21.688 -8.977 1 94.44 347 HIS B N 1
ATOM 7825 C CA . HIS B 1 347 ? 9.148 23 -9.594 1 94.44 347 HIS B CA 1
ATOM 7826 C C . HIS B 1 347 ? 10.336 23.703 -8.961 1 94.44 347 HIS B C 1
ATOM 7828 O O . HIS B 1 347 ? 10.875 23.25 -7.957 1 94.44 347 HIS B O 1
ATOM 7834 N N . GLN B 1 348 ? 10.688 24.797 -9.672 1 95.31 348 GLN B N 1
ATOM 7835 C CA . GLN B 1 348 ? 11.594 25.75 -9.031 1 95.31 348 GLN B CA 1
ATOM 7836 C C . GLN B 1 348 ? 10.914 26.422 -7.84 1 95.31 348 GLN B C 1
ATOM 7838 O O . GLN B 1 348 ? 9.695 26.359 -7.695 1 95.31 348 GLN B O 1
ATOM 7843 N N . PHE B 1 349 ? 11.75 27.031 -7.035 1 96.44 349 PHE B N 1
ATOM 7844 C CA . PHE B 1 349 ? 11.211 27.75 -5.887 1 96.44 349 PHE B CA 1
ATOM 7845 C C . PHE B 1 349 ? 10.492 29.016 -6.336 1 96.44 349 PHE B C 1
ATOM 7847 O O . PHE B 1 349 ? 11.086 29.891 -6.98 1 96.44 349 PHE B O 1
ATOM 7854 N N . PHE B 1 350 ? 9.242 29.109 -6.055 1 97.69 350 PHE B N 1
ATOM 7855 C CA . PHE B 1 350 ? 8.43 30.312 -6.215 1 97.69 350 PHE B CA 1
ATOM 7856 C C . PHE B 1 350 ? 7.793 30.719 -4.891 1 97.69 350 PHE B C 1
ATOM 7858 O O . PHE B 1 350 ? 7.281 29.875 -4.156 1 97.69 350 PHE B O 1
ATOM 7865 N N . PRO B 1 351 ? 7.902 31.953 -4.492 1 98 351 PRO B N 1
ATOM 7866 C CA . PRO B 1 351 ? 7.379 32.406 -3.195 1 98 351 PRO B CA 1
ATOM 7867 C C . PRO B 1 351 ? 5.875 32.656 -3.219 1 98 351 PRO B C 1
ATOM 7869 O O . PRO B 1 351 ? 5.43 33.781 -2.996 1 98 351 PRO B O 1
ATOM 7872 N N . LEU B 1 352 ? 5.109 31.609 -3.449 1 98.25 352 LEU B N 1
ATOM 7873 C CA . LEU B 1 352 ? 3.654 31.641 -3.418 1 98.25 352 LEU B CA 1
ATOM 7874 C C . LEU B 1 352 ? 3.139 31.562 -1.984 1 98.25 352 LEU B C 1
ATOM 7876 O O . LEU B 1 352 ? 3.596 30.719 -1.206 1 98.25 352 LEU B O 1
ATOM 7880 N N . PHE B 1 353 ? 2.266 32.531 -1.623 1 97.81 353 PHE B N 1
ATOM 7881 C CA . PHE B 1 353 ? 1.631 32.469 -0.312 1 97.81 353 PHE B CA 1
ATOM 7882 C C . PHE B 1 353 ? 0.433 31.531 -0.323 1 97.81 353 PHE B C 1
ATOM 7884 O O . PHE B 1 353 ? -0.316 31.484 -1.301 1 97.81 353 PHE B O 1
ATOM 7891 N N . SER B 1 354 ? 0.313 30.766 0.715 1 95.06 354 SER B N 1
ATOM 7892 C CA . SER B 1 354 ? -0.778 29.812 0.809 1 95.06 354 SER B CA 1
ATOM 7893 C C . SER B 1 354 ? -1.243 29.641 2.252 1 95.06 354 SER B C 1
ATOM 7895 O O . SER B 1 354 ? -0.565 30.078 3.184 1 95.06 354 SER B O 1
ATOM 7897 N N . PHE B 1 355 ? -2.348 29.016 2.422 1 89.44 355 PHE B N 1
ATOM 7898 C CA . PHE B 1 355 ? -2.939 28.828 3.742 1 89.44 355 PHE B CA 1
ATOM 7899 C C . PHE B 1 355 ? -2.35 27.609 4.438 1 89.44 355 PHE B C 1
ATOM 7901 O O . PHE B 1 355 ? -2.494 27.453 5.648 1 89.44 355 PHE B O 1
ATOM 7908 N N . THR B 1 356 ? -1.776 26.734 3.662 1 85 356 THR B N 1
ATOM 7909 C CA . THR B 1 356 ? -1.095 25.594 4.258 1 85 356 THR B CA 1
ATOM 7910 C C . THR B 1 356 ? 0.146 25.219 3.451 1 85 356 THR B C 1
ATOM 7912 O O . THR B 1 356 ? 0.336 25.703 2.336 1 85 356 THR B O 1
ATOM 7915 N N . LYS B 1 357 ? 0.967 24.547 4.133 1 90.44 357 LYS B N 1
ATOM 7916 C CA . LYS B 1 357 ? 2.205 24.047 3.535 1 90.44 357 LYS B CA 1
ATOM 7917 C C . LYS B 1 357 ? 2.488 22.609 3.955 1 90.44 357 LYS B C 1
ATOM 7919 O O . LYS B 1 357 ? 2.246 22.234 5.105 1 90.44 357 LYS B O 1
ATOM 7924 N N . LEU B 1 358 ? 2.883 21.828 2.996 1 91.81 358 LEU B N 1
ATOM 7925 C CA . LEU B 1 358 ? 3.326 20.469 3.295 1 91.81 358 LEU B CA 1
ATOM 7926 C C . LEU B 1 358 ? 4.84 20.344 3.152 1 91.81 358 LEU B C 1
ATOM 7928 O O . LEU B 1 358 ? 5.484 21.219 2.553 1 91.81 358 LEU B O 1
ATOM 7932 N N . HIS B 1 359 ? 5.367 19.328 3.752 1 90 359 HIS B N 1
ATOM 7933 C CA . HIS B 1 359 ? 6.777 19.016 3.557 1 90 359 HIS B CA 1
ATOM 7934 C C . HIS B 1 359 ? 7.129 18.969 2.074 1 90 359 HIS B C 1
ATOM 7936 O O . HIS B 1 359 ? 6.395 18.375 1.277 1 90 359 HIS B O 1
ATOM 7942 N N . GLY B 1 360 ? 8.195 19.656 1.736 1 91.12 360 GLY B N 1
ATOM 7943 C CA . GLY B 1 360 ? 8.641 19.609 0.355 1 91.12 360 GLY B CA 1
ATOM 7944 C C . GLY B 1 360 ? 8.008 20.688 -0.512 1 91.12 360 GLY B C 1
ATOM 7945 O O . GLY B 1 360 ? 8.219 20.703 -1.727 1 91.12 360 GLY B O 1
ATOM 7946 N N . PHE B 1 361 ? 7.242 21.516 0.045 1 94.56 361 PHE B N 1
ATOM 7947 C CA . PHE B 1 361 ? 6.598 22.578 -0.715 1 94.56 361 PHE B CA 1
ATOM 7948 C C . PHE B 1 361 ? 7.195 23.938 -0.369 1 94.56 361 PHE B C 1
ATOM 7950 O O . PHE B 1 361 ? 7.738 24.109 0.723 1 94.56 361 PHE B O 1
ATOM 7957 N N . ALA B 1 362 ? 7.047 24.844 -1.293 1 96.38 362 ALA B N 1
ATOM 7958 C CA . ALA B 1 362 ? 7.77 26.109 -1.189 1 96.38 362 ALA B CA 1
ATOM 7959 C C . ALA B 1 362 ? 6.863 27.219 -0.651 1 96.38 362 ALA B C 1
ATOM 7961 O O . ALA B 1 362 ? 7.309 28.344 -0.431 1 96.38 362 ALA B O 1
ATOM 7962 N N . GLU B 1 363 ? 5.703 26.953 -0.37 1 96.12 363 GLU B N 1
ATOM 7963 C CA . GLU B 1 363 ? 4.746 28 -0.019 1 96.12 363 GLU B CA 1
ATOM 7964 C C . GLU B 1 363 ? 5.156 28.719 1.267 1 96.12 363 GLU B C 1
ATOM 7966 O O . GLU B 1 363 ? 5.836 28.125 2.113 1 96.12 363 GLU B O 1
ATOM 7971 N N . LEU B 1 364 ? 4.777 29.938 1.307 1 97.31 364 LEU B N 1
ATOM 7972 C CA . LEU B 1 364 ? 4.828 30.75 2.52 1 97.31 364 LEU B CA 1
ATOM 7973 C C . LEU B 1 364 ? 3.479 30.75 3.229 1 97.31 364 LEU B C 1
ATOM 7975 O O . LEU B 1 364 ? 2.506 31.312 2.711 1 97.31 364 LEU B O 1
ATOM 7979 N N . PRO B 1 365 ? 3.404 30.172 4.387 1 95.25 365 PRO B N 1
ATOM 7980 C CA . PRO B 1 365 ? 2.1 30 5.031 1 95.25 365 PRO B CA 1
ATOM 7981 C C . PRO B 1 365 ? 1.562 31.297 5.629 1 95.25 365 PRO B C 1
ATOM 7983 O O . PRO B 1 365 ? 2.295 32.031 6.309 1 95.25 365 PRO B O 1
ATOM 7986 N N . LEU B 1 366 ? 0.303 31.578 5.406 1 94.44 366 LEU B N 1
ATOM 7987 C CA . LEU B 1 366 ? -0.38 32.75 5.941 1 94.44 366 LEU B CA 1
ATOM 7988 C C . LEU B 1 366 ? -1.329 32.375 7.07 1 94.44 366 LEU B C 1
ATOM 7990 O O . LEU B 1 366 ? -1.572 31.172 7.301 1 94.44 366 LEU B O 1
ATOM 7994 N N . SER B 1 367 ? -1.792 33.312 7.754 1 91.12 367 SER B N 1
ATOM 7995 C CA . SER B 1 367 ? -2.854 33.094 8.734 1 91.12 367 SER B CA 1
ATOM 7996 C C . SER B 1 367 ? -4.23 33.281 8.109 1 91.12 367 SER B C 1
ATOM 7998 O O . SER B 1 367 ? -4.578 34.406 7.691 1 91.12 367 SER B O 1
ATOM 8000 N N . PRO B 1 368 ? -5.012 32.281 8.062 1 87.81 368 PRO B N 1
ATOM 8001 C CA . PRO B 1 368 ? -6.301 32.375 7.371 1 87.81 368 PRO B CA 1
ATOM 8002 C C . PRO B 1 368 ? -7.352 33.125 8.18 1 87.81 368 PRO B C 1
ATOM 8004 O O . PRO B 1 368 ? -7.793 32.625 9.227 1 87.81 368 PRO B O 1
ATOM 8007 N N . PRO B 1 369 ? -7.848 34.219 7.707 1 87.44 369 PRO B N 1
ATOM 8008 C CA . PRO B 1 369 ? -8.844 34.969 8.461 1 87.44 369 PRO B CA 1
ATOM 8009 C C . PRO B 1 369 ? -10.203 34.281 8.5 1 87.44 369 PRO B C 1
ATOM 8011 O O . PRO B 1 369 ? -11.008 34.531 9.398 1 87.44 369 PRO B O 1
ATOM 8014 N N . SER B 1 370 ? -10.438 33.406 7.555 1 83 370 SER B N 1
ATOM 8015 C CA . SER B 1 370 ? -11.742 32.75 7.453 1 83 370 SER B CA 1
ATOM 8016 C C . SER B 1 370 ? -12.062 31.969 8.711 1 83 370 SER B C 1
ATOM 8018 O O . SER B 1 370 ? -13.234 31.719 9.023 1 83 370 SER B O 1
ATOM 8020 N N . GLN B 1 371 ? -11.172 31.578 9.461 1 79.38 371 GLN B N 1
ATOM 8021 C CA . GLN B 1 371 ? -11.398 30.75 10.641 1 79.38 371 GLN B CA 1
ATOM 8022 C C . GLN B 1 371 ? -11.797 31.609 11.844 1 79.38 371 GLN B C 1
ATOM 8024 O O . GLN B 1 371 ? -12.383 31.109 12.805 1 79.38 371 GLN B O 1
ATOM 8029 N N . PHE B 1 372 ? -11.406 32.875 12.039 1 79.44 372 PHE B N 1
ATOM 8030 C CA . PHE B 1 372 ? -11.531 33.719 13.211 1 79.44 372 PHE B CA 1
ATOM 8031 C C . PHE B 1 372 ? -12.953 34.25 13.359 1 79.44 372 PHE B C 1
ATOM 8033 O O . PHE B 1 372 ? -13.422 34.5 14.469 1 79.44 372 PHE B O 1
ATOM 8040 N N . ARG B 1 373 ? -13.836 34.125 12.523 1 69.69 373 ARG B N 1
ATOM 8041 C CA . ARG B 1 373 ? -15.109 34.844 12.562 1 69.69 373 ARG B CA 1
ATOM 8042 C C . ARG B 1 373 ? -16.281 33.875 12.586 1 69.69 373 ARG B C 1
ATOM 8044 O O . ARG B 1 373 ? -17.406 34.25 12.273 1 69.69 373 ARG B O 1
ATOM 8051 N N . GLN B 1 374 ? -16.016 32.844 13.273 1 81.06 374 GLN B N 1
ATOM 8052 C CA . GLN B 1 374 ? -17.125 31.906 13.234 1 81.06 374 GLN B CA 1
ATOM 8053 C C . GLN B 1 374 ? -17.922 31.938 14.531 1 81.06 374 GLN B C 1
ATOM 8055 O O . GLN B 1 374 ? -17.359 32.125 15.609 1 81.06 374 GLN B O 1
ATOM 8060 N N . GLU B 1 375 ? -19.203 31.75 14.375 1 86.44 375 GLU B N 1
ATOM 8061 C CA . GLU B 1 375 ? -20.094 31.734 15.539 1 86.44 375 GLU B CA 1
ATOM 8062 C C . GLU B 1 375 ? -19.922 30.453 16.359 1 86.44 375 GLU B C 1
ATOM 8064 O O . GLU B 1 375 ? -19.984 29.359 15.812 1 86.44 375 GLU B O 1
ATOM 8069 N N . VAL B 1 376 ? -19.781 30.609 17.641 1 92.12 376 VAL B N 1
ATOM 8070 C CA . VAL B 1 376 ? -19.547 29.469 18.516 1 92.12 376 VAL B CA 1
ATOM 8071 C C . VAL B 1 376 ? -20.891 28.875 18.953 1 92.12 376 VAL B C 1
ATOM 8073 O O . VAL B 1 376 ? -21.031 27.656 19.094 1 92.12 376 VAL B O 1
ATOM 8076 N N . GLY B 1 377 ? -21.906 29.703 19.156 1 93.31 377 GLY B N 1
ATOM 8077 C CA . GLY B 1 377 ? -23.203 29.25 19.656 1 93.31 377 GLY B CA 1
ATOM 8078 C C . GLY B 1 377 ? -23.234 29.047 21.156 1 93.31 377 GLY B C 1
ATOM 8079 O O . GLY B 1 377 ? -22.297 29.453 21.859 1 93.31 377 GLY B O 1
ATOM 8080 N N . LYS B 1 378 ? -24.359 28.438 21.594 1 96.19 378 LYS B N 1
ATOM 8081 C CA . LYS B 1 378 ? -24.484 28.109 23 1 96.19 378 LYS B CA 1
ATOM 8082 C C . LYS B 1 378 ? -23.5 27 23.391 1 96.19 378 LYS B C 1
ATOM 8084 O O . LYS B 1 378 ? -23.312 26.047 22.656 1 96.19 378 LYS B O 1
ATOM 8089 N N . ASP B 1 379 ? -22.906 27.234 24.484 1 97.38 379 ASP B N 1
ATOM 8090 C CA . ASP B 1 379 ? -21.875 26.297 24.938 1 97.38 379 ASP B CA 1
ATOM 8091 C C . ASP B 1 379 ? -22.047 25.984 26.422 1 97.38 379 ASP B C 1
ATOM 8093 O O . ASP B 1 379 ? -21.531 26.703 27.281 1 97.38 379 ASP B O 1
ATOM 8097 N N . PRO B 1 380 ? -22.688 24.938 26.703 1 97.69 380 PRO B N 1
ATOM 8098 C CA . PRO B 1 380 ? -22.922 24.594 28.109 1 97.69 380 PRO B CA 1
ATOM 8099 C C . PRO B 1 380 ? -21.641 24.328 28.891 1 97.69 380 PRO B C 1
ATOM 8101 O O . PRO B 1 380 ? -20.578 24.188 28.281 1 97.69 380 PRO B O 1
ATOM 8104 N N . SER B 1 381 ? -21.812 24.25 30.234 1 97.56 381 SER B N 1
ATOM 8105 C CA . SER B 1 381 ? -20.688 23.891 31.078 1 97.56 381 SER B CA 1
ATOM 8106 C C . SER B 1 381 ? -20.234 22.453 30.844 1 97.56 381 SER B C 1
ATOM 8108 O O . SER B 1 381 ? -21.016 21.641 30.344 1 97.56 381 SER B O 1
ATOM 8110 N N . TRP B 1 382 ? -19.031 22.172 31.156 1 98.25 382 TRP B N 1
ATOM 8111 C CA . TRP B 1 382 ? -18.453 20.859 30.953 1 98.25 382 TRP B CA 1
ATOM 8112 C C . TRP B 1 382 ? -19.328 19.766 31.562 1 98.25 382 TRP B C 1
ATOM 8114 O O . TRP B 1 382 ? -19.562 18.719 30.953 1 98.25 382 TRP B O 1
ATOM 8124 N N . GLU B 1 383 ? -19.875 20.047 32.812 1 97.69 383 GLU B N 1
ATOM 8125 C CA . GLU B 1 383 ? -20.625 19.062 33.562 1 97.69 383 GLU B CA 1
ATOM 8126 C C . GLU B 1 383 ? -21.953 18.734 32.875 1 97.69 383 GLU B C 1
ATOM 8128 O O . GLU B 1 383 ? -22.516 17.656 33.094 1 97.69 383 GLU B O 1
ATOM 8133 N N . ALA B 1 384 ? -22.391 19.625 32.031 1 97.94 384 ALA B N 1
ATOM 8134 C CA . ALA B 1 384 ? -23.672 19.438 31.359 1 97.94 384 ALA B CA 1
ATOM 8135 C C . ALA B 1 384 ? -23.5 18.75 30.016 1 97.94 384 ALA B C 1
ATOM 8137 O O . ALA B 1 384 ? -24.484 18.406 29.359 1 97.94 384 ALA B O 1
ATOM 8138 N N . LYS B 1 385 ? -22.359 18.469 29.594 1 98.5 385 LYS B N 1
ATOM 8139 C CA . LYS B 1 385 ? -22.078 17.922 28.266 1 98.5 385 LYS B CA 1
ATOM 8140 C C . LYS B 1 385 ? -22.094 16.406 28.297 1 98.5 385 LYS B C 1
ATOM 8142 O O . LYS B 1 385 ? -21.891 15.789 29.344 1 98.5 385 LYS B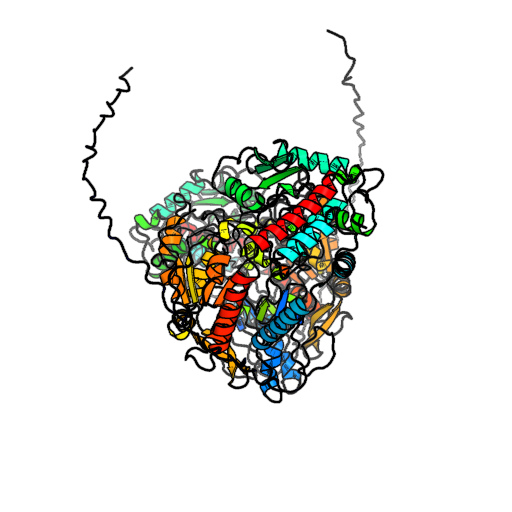 O 1
ATOM 8147 N N . LYS B 1 386 ? -22.234 15.852 27.094 1 98.19 386 LYS B N 1
ATOM 8148 C CA . LYS B 1 386 ? -22.266 14.398 26.922 1 98.19 386 LYS B CA 1
ATOM 8149 C C . LYS B 1 386 ? -20.844 13.836 26.875 1 98.19 386 LYS B C 1
ATOM 8151 O O . LYS B 1 386 ? -19.938 14.445 26.297 1 98.19 386 LYS B O 1
ATOM 8156 N N . ASP B 1 387 ? -20.656 12.602 27.391 1 97.94 387 ASP B N 1
ATOM 8157 C CA . ASP B 1 387 ? -19.375 11.914 27.469 1 97.94 387 ASP B CA 1
ATOM 8158 C C . ASP B 1 387 ? -19.094 11.133 26.188 1 97.94 387 ASP B C 1
ATOM 8160 O O . ASP B 1 387 ? -18.969 9.906 26.203 1 97.94 387 ASP B O 1
ATOM 8164 N N . LYS B 1 388 ? -18.906 11.836 25.047 1 98.25 388 LYS B N 1
ATOM 8165 C CA . LYS B 1 388 ? -18.641 11.203 23.766 1 98.25 388 LYS B CA 1
ATOM 8166 C C . LYS B 1 388 ? -17.797 12.109 22.875 1 98.25 388 LYS B C 1
ATOM 8168 O O . LYS B 1 388 ? -17.703 13.32 23.109 1 98.25 388 LYS B O 1
ATOM 8173 N N . LEU B 1 389 ? -17.125 11.453 21.969 1 98.81 389 LEU B N 1
ATOM 8174 C CA . LEU B 1 389 ? -16.5 12.172 20.875 1 98.81 389 LEU B CA 1
ATOM 8175 C C . LEU B 1 389 ? -17.469 12.391 19.734 1 98.81 389 LEU B C 1
ATOM 8177 O O . LEU B 1 389 ? -18.094 11.445 19.234 1 98.81 389 LEU B O 1
ATOM 8181 N N . PHE B 1 390 ? -17.594 13.641 19.375 1 98.69 390 PHE B N 1
ATOM 8182 C CA . PHE B 1 390 ? -18.594 14.016 18.375 1 98.69 390 PHE B CA 1
ATOM 8183 C C . PHE B 1 390 ? -17.922 14.531 17.109 1 98.69 390 PHE B C 1
ATOM 8185 O O . PHE B 1 390 ? -16.938 15.273 17.172 1 98.69 390 PHE B O 1
ATOM 8192 N N . TRP B 1 391 ? -18.484 14.094 15.922 1 98.56 391 TRP B N 1
ATOM 8193 C CA . TRP B 1 391 ? -18.094 14.68 14.641 1 98.56 391 TRP B CA 1
ATOM 8194 C C . TRP B 1 391 ? -19.188 14.5 13.602 1 98.56 391 TRP B C 1
ATOM 8196 O O . TRP B 1 391 ? -19.797 13.43 13.508 1 98.56 391 TRP B O 1
ATOM 8206 N N . ARG B 1 392 ? -19.469 15.531 12.891 1 97.62 392 ARG B N 1
ATOM 8207 C CA . ARG B 1 392 ? -20.281 15.523 11.68 1 97.62 392 ARG B CA 1
ATOM 8208 C C . ARG B 1 392 ? -19.547 16.188 10.523 1 97.62 392 ARG B C 1
ATOM 8210 O O . ARG B 1 392 ? -18.891 17.219 10.711 1 97.62 392 ARG B O 1
ATOM 8217 N N . GLY B 1 393 ? -19.578 15.609 9.367 1 96.38 393 GLY B N 1
ATOM 8218 C CA . GLY B 1 393 ? -18.969 16.234 8.203 1 96.38 393 GLY B CA 1
ATOM 8219 C C . GLY B 1 393 ? -19.5 15.695 6.891 1 96.38 393 GLY B C 1
ATOM 8220 O O . GLY B 1 393 ? -20.25 14.711 6.871 1 96.38 393 GLY B O 1
ATOM 8221 N N . SER B 1 394 ? -19.219 16.422 5.844 1 96.19 394 SER B N 1
ATOM 8222 C CA . SER B 1 394 ? -19.594 16 4.5 1 96.19 394 SER B CA 1
ATOM 8223 C C . SER B 1 394 ? -18.609 14.961 3.955 1 96.19 394 SER B C 1
ATOM 8225 O O . SER B 1 394 ? -17.547 14.758 4.523 1 96.19 394 SER B O 1
ATOM 8227 N N . THR B 1 395 ? -19.062 14.312 2.828 1 96 395 THR B N 1
ATOM 8228 C CA . THR B 1 395 ? -18.188 13.352 2.158 1 96 395 THR B CA 1
ATOM 8229 C C . THR B 1 395 ? -17.156 14.062 1.3 1 96 395 THR B C 1
ATOM 8231 O O . THR B 1 395 ? -17.109 13.883 0.081 1 96 395 THR B O 1
ATOM 8234 N N . THR B 1 396 ? -16.281 14.828 2.035 1 94.94 396 THR B N 1
ATOM 8235 C CA . THR B 1 396 ? -15.156 15.5 1.391 1 94.94 396 THR B CA 1
ATOM 8236 C C . THR B 1 396 ? -13.836 14.883 1.824 1 94.94 396 THR B C 1
ATOM 8238 O O . THR B 1 396 ? -13.805 14.016 2.699 1 94.94 396 THR B O 1
ATOM 8241 N N . GLY B 1 397 ? -12.766 15.18 1.231 1 93.19 397 GLY B N 1
ATOM 8242 C CA . GLY B 1 397 ? -11.438 14.633 1.449 1 93.19 397 GLY B CA 1
ATOM 8243 C C . GLY B 1 397 ? -10.773 14.148 0.173 1 93.19 397 GLY B C 1
ATOM 8244 O O . GLY B 1 397 ? -9.547 14.117 0.078 1 93.19 397 GLY B O 1
ATOM 8245 N N . THR B 1 398 ? -11.562 13.68 -0.719 1 93.75 398 THR B N 1
ATOM 8246 C CA . THR B 1 398 ? -11.18 13.312 -2.078 1 93.75 398 THR B CA 1
ATOM 8247 C C . THR B 1 398 ? -12.406 13.188 -2.971 1 93.75 398 THR B C 1
ATOM 8249 O O . THR B 1 398 ? -13.539 13.336 -2.506 1 93.75 398 THR B O 1
ATOM 8252 N N . TYR B 1 399 ? -12.164 13.18 -4.234 1 94.25 399 TYR B N 1
ATOM 8253 C CA . TYR B 1 399 ? -13.266 12.867 -5.137 1 94.25 399 TYR B CA 1
ATOM 8254 C C . TYR B 1 399 ? -13.594 11.375 -5.102 1 94.25 399 TYR B C 1
ATOM 8256 O O . TYR B 1 399 ? -12.711 10.539 -5.316 1 94.25 399 TYR B O 1
ATOM 8264 N N . PHE B 1 400 ? -14.82 11.102 -4.793 1 93.38 400 PHE B N 1
ATOM 8265 C CA . PHE B 1 400 ? -15.25 9.711 -4.668 1 93.38 400 PHE B CA 1
ATOM 8266 C C . PHE B 1 400 ? -15.586 9.125 -6.031 1 93.38 400 PHE B C 1
ATOM 8268 O O . PHE B 1 400 ? -16.703 9.297 -6.531 1 93.38 400 PHE B O 1
ATOM 8275 N N . ALA B 1 401 ? -14.562 8.438 -6.609 1 90.56 401 ALA B N 1
ATOM 8276 C CA . ALA B 1 401 ? -14.695 7.797 -7.918 1 90.56 401 ALA B CA 1
ATOM 8277 C C . ALA B 1 401 ? -13.789 6.574 -8.023 1 90.56 401 ALA B C 1
ATOM 8279 O O . ALA B 1 401 ? -12.883 6.391 -7.203 1 90.56 401 ALA B O 1
ATOM 8280 N N . GLY B 1 402 ? -14.062 5.773 -9 1 81.62 402 GLY B N 1
ATOM 8281 C CA . GLY B 1 402 ? -13.297 4.555 -9.211 1 81.62 402 GLY B CA 1
ATOM 8282 C C . GLY B 1 402 ? -11.812 4.797 -9.367 1 81.62 402 GLY B C 1
ATOM 8283 O O . GLY B 1 402 ? -10.992 3.934 -9.039 1 81.62 402 GLY B O 1
ATOM 8284 N N . ILE B 1 403 ? -11.414 5.879 -9.766 1 78.69 403 ILE B N 1
ATOM 8285 C CA . ILE B 1 403 ? -10.023 6.18 -10.07 1 78.69 403 ILE B CA 1
ATOM 8286 C C . ILE B 1 403 ? -9.273 6.527 -8.789 1 78.69 403 ILE B C 1
ATOM 8288 O O . ILE B 1 403 ? -8.039 6.547 -8.773 1 78.69 403 ILE B O 1
ATOM 8292 N N . ASN B 1 404 ? -10.039 6.82 -7.707 1 85.5 404 ASN B N 1
ATOM 8293 C CA . ASN B 1 404 ? -9.422 7.219 -6.445 1 85.5 404 ASN B CA 1
ATOM 8294 C C . ASN B 1 404 ? -9.641 6.168 -5.359 1 85.5 404 ASN B C 1
ATOM 8296 O O . ASN B 1 404 ? -10.641 5.449 -5.379 1 85.5 404 ASN B O 1
ATOM 8300 N N . ASN B 1 405 ? -8.68 6.117 -4.469 1 82.12 405 ASN B N 1
ATOM 8301 C CA . ASN B 1 405 ? -8.836 5.262 -3.297 1 82.12 405 ASN B CA 1
ATOM 8302 C C . ASN B 1 405 ? -9.594 5.973 -2.178 1 82.12 405 ASN B C 1
ATOM 8304 O O . ASN B 1 405 ? -9.102 6.059 -1.049 1 82.12 405 ASN B O 1
ATOM 8308 N N . TRP B 1 406 ? -10.891 6.352 -2.469 1 90.56 406 TRP B N 1
ATOM 8309 C CA . TRP B 1 406 ? -11.648 7.203 -1.559 1 90.56 406 TRP B CA 1
ATOM 8310 C C . TRP B 1 406 ? -12.008 6.453 -0.281 1 90.56 406 TRP B C 1
ATOM 8312 O O . TRP B 1 406 ? -12.164 7.062 0.781 1 90.56 406 TRP B O 1
ATOM 8322 N N . ARG B 1 407 ? -12.109 5.156 -0.258 1 89.19 407 ARG B N 1
ATOM 8323 C CA . ARG B 1 407 ? -12.469 4.375 0.921 1 89.19 407 ARG B CA 1
ATOM 8324 C C . ARG B 1 407 ? -11.391 4.477 1.995 1 89.19 407 ARG B C 1
ATOM 8326 O O . ARG B 1 407 ? -11.688 4.363 3.188 1 89.19 407 ARG B O 1
ATOM 8333 N N . LYS B 1 408 ? -10.203 4.777 1.573 1 88.69 408 LYS B N 1
ATOM 8334 C CA . LYS B 1 408 ? -9.094 4.871 2.521 1 88.69 408 LYS B CA 1
ATOM 8335 C C . LYS B 1 408 ? -8.875 6.316 2.965 1 88.69 408 LYS B C 1
ATOM 8337 O O . LYS B 1 408 ? -8.023 6.582 3.82 1 88.69 408 LYS B O 1
ATOM 8342 N N . SER B 1 409 ? -9.648 7.191 2.441 1 92.62 409 SER B N 1
ATOM 8343 C CA . SER B 1 409 ? -9.477 8.594 2.812 1 92.62 409 SER B CA 1
ATOM 8344 C C . SER B 1 409 ? -9.836 8.82 4.277 1 92.62 409 SER B C 1
ATOM 8346 O O . SER B 1 409 ? -10.469 7.973 4.906 1 92.62 409 SER B O 1
ATOM 8348 N N . GLN B 1 410 ? -9.422 9.914 4.848 1 95.06 410 GLN B N 1
ATOM 8349 C CA . GLN B 1 410 ? -9.438 10.172 6.285 1 95.06 410 GLN B CA 1
ATOM 8350 C C . GLN B 1 410 ? -10.867 10.18 6.828 1 95.06 410 GLN B C 1
ATOM 8352 O O . GLN B 1 410 ? -11.125 9.648 7.906 1 95.06 410 GLN B O 1
ATOM 8357 N N . ARG B 1 411 ? -11.82 10.75 6.137 1 96.5 411 ARG B N 1
ATOM 8358 C CA . ARG B 1 411 ? -13.164 10.867 6.695 1 96.5 411 ARG B CA 1
ATOM 8359 C C . ARG B 1 411 ? -13.938 9.57 6.527 1 96.5 411 ARG B C 1
ATOM 8361 O O . ARG B 1 411 ? -14.688 9.172 7.426 1 96.5 411 ARG B O 1
ATOM 8368 N N . THR B 1 412 ? -13.789 8.922 5.348 1 94.19 412 THR B N 1
ATOM 8369 C CA . THR B 1 412 ? -14.445 7.633 5.16 1 94.19 412 THR B CA 1
ATOM 8370 C C . THR B 1 412 ? -13.93 6.613 6.176 1 94.19 412 THR B C 1
ATOM 8372 O O . THR B 1 412 ? -14.719 5.871 6.766 1 94.19 412 THR B O 1
ATOM 8375 N N . ARG B 1 413 ? -12.672 6.586 6.391 1 92.5 413 ARG B N 1
ATOM 8376 C CA . ARG B 1 413 ? -12.094 5.672 7.371 1 92.5 413 ARG B CA 1
ATOM 8377 C C . ARG B 1 413 ? -12.594 5.992 8.781 1 92.5 413 ARG B C 1
ATOM 8379 O O . ARG B 1 413 ? -12.844 5.09 9.578 1 92.5 413 ARG B O 1
ATOM 8386 N N . LEU B 1 414 ? -12.672 7.246 9.094 1 95.69 414 LEU B N 1
ATOM 8387 C CA . LEU B 1 414 ? -13.156 7.668 10.398 1 95.69 414 LEU B CA 1
ATOM 8388 C C . LEU B 1 414 ? -14.562 7.133 10.656 1 95.69 414 LEU B C 1
ATOM 8390 O O . LEU B 1 414 ? -14.836 6.562 11.719 1 95.69 414 LEU B O 1
ATOM 8394 N N . VAL B 1 415 ? -15.406 7.328 9.695 1 96.44 415 VAL B N 1
ATOM 8395 C CA . VAL B 1 415 ? -16.797 6.918 9.844 1 96.44 415 VAL B CA 1
ATOM 8396 C C . VAL B 1 415 ? -16.875 5.395 9.914 1 96.44 415 VAL B C 1
ATOM 8398 O O . VAL B 1 415 ? -17.641 4.844 10.719 1 96.44 415 VAL B O 1
ATOM 8401 N N . MET B 1 416 ? -16.109 4.746 9.086 1 92.25 416 MET B N 1
ATOM 8402 C CA . MET B 1 416 ? -16.078 3.287 9.133 1 92.25 416 MET B CA 1
ATOM 8403 C C . MET B 1 416 ? -15.531 2.801 10.477 1 92.25 416 MET B C 1
ATOM 8405 O O . MET B 1 416 ? -16.141 1.942 11.117 1 92.25 416 MET B O 1
ATOM 8409 N N . PHE B 1 417 ? -14.469 3.385 10.898 1 90.94 417 PHE B N 1
ATOM 8410 C CA . PHE B 1 417 ? -13.789 3.031 12.141 1 90.94 417 PHE B CA 1
ATOM 8411 C C . PHE B 1 417 ? -14.742 3.164 13.328 1 90.94 417 PHE B C 1
ATOM 8413 O O . PHE B 1 417 ? -14.766 2.303 14.211 1 90.94 417 PHE B O 1
ATOM 8420 N N . SER B 1 418 ? -15.562 4.156 13.375 1 95.31 418 SER B N 1
ATOM 8421 C CA . SER B 1 418 ? -16.328 4.535 14.555 1 95.31 418 SER B CA 1
ATOM 8422 C C . SER B 1 418 ? -17.688 3.865 14.562 1 95.31 418 SER B C 1
ATOM 8424 O O . SER B 1 418 ? -18.438 3.965 15.547 1 95.31 418 SER B O 1
ATOM 8426 N N . ASN B 1 419 ? -18.031 3.178 13.469 1 94.12 419 ASN B N 1
ATOM 8427 C CA . ASN B 1 419 ? -19.406 2.666 13.406 1 94.12 419 ASN B CA 1
ATOM 8428 C C . ASN B 1 419 ? -19.422 1.166 13.125 1 94.12 419 ASN B C 1
ATOM 8430 O O . ASN B 1 419 ? -20.375 0.474 13.5 1 94.12 419 ASN B O 1
ATOM 8434 N N . GLU B 1 420 ? -18.406 0.667 12.484 1 88.38 420 GLU B N 1
ATOM 8435 C CA . GLU B 1 420 ? -18.422 -0.735 12.078 1 88.38 420 GLU B CA 1
ATOM 8436 C C . GLU B 1 420 ? -17.766 -1.622 13.125 1 88.38 420 GLU B C 1
ATOM 8438 O O . GLU B 1 420 ? -16.625 -1.372 13.523 1 88.38 420 GLU B O 1
ATOM 8443 N N . PRO B 1 421 ? -18.453 -2.689 13.539 1 85.62 421 PRO B N 1
ATOM 8444 C CA . PRO B 1 421 ? -17.812 -3.633 14.469 1 85.62 421 PRO B CA 1
ATOM 8445 C C . PRO B 1 421 ? -16.672 -4.418 13.82 1 85.62 421 PRO B C 1
ATOM 8447 O O . PRO B 1 421 ? -16.828 -4.914 12.703 1 85.62 421 PRO B O 1
ATOM 8450 N N . ARG B 1 422 ? -15.594 -4.535 14.445 1 79.81 422 ARG B N 1
ATOM 8451 C CA . ARG B 1 422 ? -14.406 -5.203 13.906 1 79.81 422 ARG B CA 1
ATOM 8452 C C . ARG B 1 422 ? -13.914 -6.285 14.867 1 79.81 422 ARG B C 1
ATOM 8454 O O . ARG B 1 422 ? -12.734 -6.641 14.844 1 79.81 422 ARG B O 1
ATOM 8461 N N . GLY B 1 423 ? -14.734 -6.672 15.82 1 81.62 423 GLY B N 1
ATOM 8462 C CA . GLY B 1 423 ? -14.367 -7.703 16.781 1 81.62 423 GLY B CA 1
ATOM 8463 C C . GLY B 1 423 ? -13.727 -7.145 18.031 1 81.62 423 GLY B C 1
ATOM 8464 O O . GLY B 1 423 ? -13.906 -5.973 18.359 1 81.62 423 GLY B O 1
ATOM 8465 N N . ASN B 1 424 ? -12.992 -8.008 18.766 1 83.12 424 ASN B N 1
ATOM 8466 C CA . ASN B 1 424 ? -12.406 -7.625 20.047 1 83.12 424 ASN B CA 1
ATOM 8467 C C . ASN B 1 424 ? -11.055 -6.949 19.859 1 83.12 424 ASN B C 1
ATOM 8469 O O . ASN B 1 424 ? -10.258 -7.355 19 1 83.12 424 ASN B O 1
ATOM 8473 N N . VAL B 1 425 ? -10.891 -5.938 20.688 1 83.62 425 VAL B N 1
ATOM 8474 C CA . VAL B 1 425 ? -9.602 -5.246 20.672 1 83.62 425 VAL B CA 1
ATOM 8475 C C . VAL B 1 425 ? -9.094 -5.082 22.109 1 83.62 425 VAL B C 1
ATOM 8477 O O . VAL B 1 425 ? -9.883 -5.07 23.062 1 83.62 425 VAL B O 1
ATOM 8480 N N . SER B 1 426 ? -7.777 -5.066 22.219 1 84.5 426 SER B N 1
ATOM 8481 C CA . SER B 1 426 ? -7.141 -4.703 23.484 1 84.5 426 SER B CA 1
ATOM 8482 C C . SER B 1 426 ? -6.789 -3.221 23.516 1 84.5 426 SER B C 1
ATOM 8484 O O . SER B 1 426 ? -6.082 -2.725 22.641 1 84.5 426 SER B O 1
ATOM 8486 N N . VAL B 1 427 ? -7.301 -2.531 24.484 1 91 427 VAL B N 1
ATOM 8487 C CA . VAL B 1 427 ? -7.152 -1.082 24.562 1 91 427 VAL B CA 1
ATOM 8488 C C . VAL B 1 427 ? -6.332 -0.709 25.797 1 91 427 VAL B C 1
ATOM 8490 O O . VAL B 1 427 ? -6.477 -1.327 26.859 1 91 427 VAL B O 1
ATOM 8493 N N . ARG B 1 428 ? -5.477 0.245 25.625 1 90.62 428 ARG B N 1
ATOM 8494 C CA . ARG B 1 428 ? -4.676 0.75 26.734 1 90.62 428 ARG B CA 1
ATOM 8495 C C . ARG B 1 428 ? -5.48 1.723 27.594 1 90.62 428 ARG B C 1
ATOM 8497 O O . ARG B 1 428 ? -6.172 2.596 27.062 1 90.62 428 ARG B O 1
ATOM 8504 N N . THR B 1 429 ? -5.43 1.518 28.891 1 92.25 429 THR B N 1
ATOM 8505 C CA . THR B 1 429 ? -6.086 2.361 29.891 1 92.25 429 THR B CA 1
ATOM 8506 C C . THR B 1 429 ? -5.203 2.521 31.125 1 92.25 429 THR B C 1
ATOM 8508 O O . THR B 1 429 ? -3.996 2.277 31.078 1 92.25 429 THR B O 1
ATOM 8511 N N . THR B 1 430 ? -5.797 3.141 32.156 1 93 430 THR B N 1
ATOM 8512 C CA . THR B 1 430 ? -5.023 3.352 33.375 1 93 430 THR B CA 1
ATOM 8513 C C . THR B 1 430 ? -5.691 2.666 34.562 1 93 430 THR B C 1
ATOM 8515 O O . THR B 1 430 ? -6.891 2.389 34.531 1 93 430 THR B O 1
ATOM 8518 N N . ASP B 1 431 ? -4.824 2.375 35.562 1 90.44 431 ASP B N 1
ATOM 8519 C CA . ASP B 1 431 ? -5.391 2.082 36.875 1 90.44 431 ASP B CA 1
ATOM 8520 C C . ASP B 1 431 ? -5.574 3.359 37.688 1 90.44 431 ASP B C 1
ATOM 8522 O O . ASP B 1 431 ? -5.488 4.465 37.156 1 90.44 431 ASP B O 1
ATOM 8526 N N . SER B 1 432 ? -5.906 3.201 38.969 1 89 432 SER B N 1
ATOM 8527 C CA . SER B 1 432 ? -6.227 4.344 39.812 1 89 432 SER B CA 1
ATOM 8528 C C . SER B 1 432 ? -4.996 5.203 40.094 1 89 432 SER B C 1
ATOM 8530 O O . SER B 1 432 ? -5.113 6.348 40.531 1 89 432 SER B O 1
ATOM 8532 N N . LYS B 1 433 ? -3.764 4.621 39.781 1 90.12 433 LYS B N 1
ATOM 8533 C CA . LYS B 1 433 ? -2.52 5.352 40 1 90.12 433 LYS B CA 1
ATOM 8534 C C . LYS B 1 433 ? -1.893 5.777 38.688 1 90.12 433 LYS B C 1
ATOM 8536 O O . LYS B 1 433 ? -0.686 6.016 38.625 1 90.12 433 LYS B O 1
ATOM 8541 N N . ASP B 1 434 ? -2.688 5.742 37.562 1 90.5 434 ASP B N 1
ATOM 8542 C CA . ASP B 1 434 ? -2.322 6.195 36.25 1 90.5 434 ASP B CA 1
ATOM 8543 C C . ASP B 1 434 ? -1.311 5.25 35.594 1 90.5 434 ASP B C 1
ATOM 8545 O O . ASP B 1 434 ? -0.629 5.621 34.625 1 90.5 434 ASP B O 1
ATOM 8549 N N . HIS B 1 435 ? -1.267 4.074 36.219 1 88.06 435 HIS B N 1
ATOM 8550 C CA . HIS B 1 435 ? -0.419 3.062 35.594 1 88.06 435 HIS B CA 1
ATOM 8551 C C . HIS B 1 435 ? -1.106 2.426 34.406 1 88.06 435 HIS B C 1
ATOM 8553 O O . HIS B 1 435 ? -2.332 2.291 34.375 1 88.06 435 HIS B O 1
ATOM 8559 N N . LEU B 1 436 ? -0.275 2.002 33.469 1 88.19 436 LEU B N 1
ATOM 8560 C CA . LEU B 1 436 ? -0.778 1.393 32.25 1 88.19 436 LEU B CA 1
ATOM 8561 C C . LEU B 1 436 ? -1.483 0.074 32.531 1 88.19 436 LEU B C 1
ATOM 8563 O O . LEU B 1 436 ? -0.938 -0.784 33.25 1 88.19 436 LEU B O 1
ATOM 8567 N N . GLU B 1 437 ? -2.666 -0.014 32.125 1 88.44 437 GLU B N 1
ATOM 8568 C CA . GLU B 1 437 ? -3.461 -1.237 32.156 1 88.44 437 GLU B CA 1
ATOM 8569 C C . GLU B 1 437 ? -4.133 -1.476 30.797 1 88.44 437 GLU B C 1
ATOM 8571 O O . GLU B 1 437 ? -4.113 -0.602 29.922 1 88.44 437 GLU B O 1
ATOM 8576 N N . TYR B 1 438 ? -4.547 -2.723 30.625 1 88.69 438 TYR B N 1
ATOM 8577 C CA . TYR B 1 438 ? -5.238 -3.084 29.391 1 88.69 438 TYR B CA 1
ATOM 8578 C C . TYR B 1 438 ? -6.625 -3.637 29.672 1 88.69 438 TYR B C 1
ATOM 8580 O O . TYR B 1 438 ? -6.871 -4.188 30.75 1 88.69 438 TYR B O 1
ATOM 8588 N N . PHE B 1 439 ? -7.516 -3.426 28.781 1 89.5 439 PHE B N 1
ATOM 8589 C CA . PHE B 1 439 ? -8.797 -4.121 28.812 1 89.5 439 PHE B CA 1
ATOM 8590 C C . PHE B 1 439 ? -9.203 -4.566 27.422 1 89.5 439 PHE B C 1
ATOM 8592 O O . PHE B 1 439 ? -8.828 -3.938 26.422 1 89.5 439 PHE B O 1
ATOM 8599 N N . ASP B 1 440 ? -9.875 -5.676 27.344 1 88.69 440 ASP B N 1
ATOM 8600 C CA . ASP B 1 440 ? -10.406 -6.184 26.094 1 88.69 440 ASP B CA 1
ATOM 8601 C C . ASP B 1 440 ? -11.898 -5.875 25.969 1 88.69 440 ASP B C 1
ATOM 8603 O O . ASP B 1 440 ? -12.641 -5.945 26.953 1 88.69 440 ASP B O 1
ATOM 8607 N N . ALA B 1 441 ? -12.25 -5.48 24.766 1 90.94 441 ALA B N 1
ATOM 8608 C CA . ALA B 1 441 ? -13.664 -5.176 24.562 1 90.94 441 ALA B CA 1
ATOM 8609 C C . ALA B 1 441 ? -14.039 -5.344 23.094 1 90.94 441 ALA B C 1
ATOM 8611 O O . ALA B 1 441 ? -13.18 -5.254 22.203 1 90.94 441 ALA B O 1
ATOM 8612 N N . ASP B 1 442 ? -15.312 -5.582 22.922 1 90.88 442 ASP B N 1
ATOM 8613 C CA . ASP B 1 442 ? -15.875 -5.586 21.578 1 90.88 442 ASP B CA 1
ATOM 8614 C C . ASP B 1 442 ? -15.945 -4.172 21.016 1 90.88 442 ASP B C 1
ATOM 8616 O O . ASP B 1 442 ? -16.406 -3.248 21.688 1 90.88 442 ASP B O 1
ATOM 8620 N N . THR B 1 443 ? -15.57 -3.988 19.781 1 90.56 443 THR B N 1
ATOM 8621 C CA . THR B 1 443 ? -15.523 -2.662 19.172 1 90.56 443 THR B CA 1
ATOM 8622 C C . THR B 1 443 ? -16.938 -2.098 19.016 1 90.56 443 THR B C 1
ATOM 8624 O O . THR B 1 443 ? -17.125 -0.879 19.016 1 90.56 443 THR B O 1
ATOM 8627 N N . LYS B 1 444 ? -17.906 -2.955 18.906 1 93.69 444 LYS B N 1
ATOM 8628 C CA . LYS B 1 444 ? -19.297 -2.471 18.859 1 93.69 444 LYS B CA 1
ATOM 8629 C C . LYS B 1 444 ? -19.641 -1.713 20.141 1 93.69 444 LYS B C 1
ATOM 8631 O O . LYS B 1 444 ? -20.25 -0.644 20.078 1 93.69 444 LYS B O 1
ATOM 8636 N N . VAL B 1 445 ? -19.25 -2.262 21.203 1 96 445 VAL B N 1
ATOM 8637 C CA . VAL B 1 445 ? -19.516 -1.662 22.516 1 96 445 VAL B CA 1
ATOM 8638 C C . VAL B 1 445 ? -18.75 -0.347 22.641 1 96 445 VAL B C 1
ATOM 8640 O O . VAL B 1 445 ? -19.297 0.659 23.094 1 96 445 VAL B O 1
ATOM 8643 N N . LEU B 1 446 ? -17.516 -0.363 22.25 1 96.12 446 LEU B N 1
ATOM 8644 C CA . LEU B 1 446 ? -16.688 0.825 22.344 1 96.12 446 LEU B CA 1
ATOM 8645 C C . LEU B 1 446 ? -17.203 1.938 21.438 1 96.12 446 LEU B C 1
ATOM 8647 O O . LEU B 1 446 ? -17.219 3.107 21.828 1 96.12 446 LEU B O 1
ATOM 8651 N N . ASN B 1 447 ? -17.594 1.58 20.25 1 96.56 447 ASN B N 1
ATOM 8652 C CA . ASN B 1 447 ? -18.094 2.57 19.312 1 96.56 447 ASN B CA 1
ATOM 8653 C C . ASN B 1 447 ? -19.344 3.266 19.844 1 96.56 447 ASN B C 1
ATOM 8655 O O . ASN B 1 447 ? -19.469 4.484 19.75 1 96.56 447 ASN B O 1
ATOM 8659 N N . ASP B 1 448 ? -20.188 2.486 20.438 1 96.88 448 ASP B N 1
ATOM 8660 C CA . ASP B 1 448 ? -21.406 3.049 21.016 1 96.88 448 ASP B CA 1
ATOM 8661 C C . ASP B 1 448 ? -21.094 3.943 22.203 1 96.88 448 ASP B C 1
ATOM 8663 O O . ASP B 1 448 ? -21.734 4.973 22.406 1 96.88 448 ASP B O 1
ATOM 8667 N N . ARG B 1 449 ? -20.172 3.576 22.891 1 97.56 449 ARG B N 1
ATOM 8668 C CA . ARG B 1 449 ? -19.828 4.297 24.109 1 97.56 449 ARG B CA 1
ATOM 8669 C C . ARG B 1 449 ? -19.094 5.59 23.797 1 97.56 449 ARG B C 1
ATOM 8671 O O . ARG B 1 449 ? -19.359 6.633 24.391 1 97.56 449 ARG B O 1
ATOM 8678 N N . TYR B 1 450 ? -18.156 5.559 22.875 1 98.38 450 TYR B N 1
ATOM 8679 C CA . TYR B 1 450 ? -17.172 6.633 22.719 1 98.38 450 TYR B CA 1
ATOM 8680 C C . TYR B 1 450 ? -17.578 7.598 21.609 1 98.38 450 TYR B C 1
ATOM 8682 O O . TYR B 1 450 ? -17.172 8.758 21.609 1 98.38 450 TYR B O 1
ATOM 8690 N N . PHE B 1 451 ? -18.422 7.152 20.672 1 98.44 451 PHE B N 1
ATOM 8691 C CA . PHE B 1 451 ? -18.453 7.941 19.438 1 98.44 451 PHE B CA 1
ATOM 8692 C C . PHE B 1 451 ? -19.875 8.328 19.078 1 98.44 451 PHE B C 1
ATOM 8694 O O . PHE B 1 451 ? -20.812 7.535 19.266 1 98.44 451 PHE B O 1
ATOM 8701 N N . ASP B 1 452 ? -20.094 9.484 18.641 1 98.56 452 ASP B N 1
ATOM 8702 C CA . ASP B 1 452 ? -21.203 9.977 17.828 1 98.56 452 ASP B CA 1
ATOM 8703 C C . ASP B 1 452 ? -20.703 10.656 16.562 1 98.56 452 ASP B C 1
ATOM 8705 O O . ASP B 1 452 ? -20.672 11.883 16.469 1 98.56 452 ASP B O 1
ATOM 8709 N N . ILE B 1 453 ? -20.297 9.859 15.617 1 98.31 453 ILE B N 1
ATOM 8710 C CA . ILE B 1 453 ? -19.594 10.273 14.414 1 98.31 453 ILE B CA 1
ATOM 8711 C C . ILE B 1 453 ? -20.344 9.805 13.18 1 98.31 453 ILE B C 1
ATOM 8713 O O . ILE B 1 453 ? -20.828 8.672 13.133 1 98.31 453 ILE B O 1
ATOM 8717 N N . GLY B 1 454 ? -20.531 10.672 12.211 1 98.06 454 GLY B N 1
ATOM 8718 C CA . GLY B 1 454 ? -21.188 10.297 10.969 1 98.06 454 GLY B CA 1
ATOM 8719 C C . GLY B 1 454 ? -21.125 11.383 9.914 1 98.06 454 GLY B C 1
ATOM 8720 O O . GLY B 1 454 ? -20.875 12.547 10.227 1 98.06 454 GLY B O 1
ATOM 8721 N N . PHE B 1 455 ? -21.328 10.914 8.688 1 97.94 455 PHE B N 1
ATOM 8722 C CA . PHE B 1 455 ? -21.547 11.859 7.598 1 97.94 455 PHE B CA 1
ATOM 8723 C C . PHE B 1 455 ? -22.891 12.539 7.742 1 97.94 455 PHE B C 1
ATOM 8725 O O . PHE B 1 455 ? -23.766 12.062 8.484 1 97.94 455 PHE B O 1
ATOM 8732 N N . THR B 1 456 ? -22.984 13.703 7.152 1 96.19 456 THR B N 1
ATOM 8733 C CA . THR B 1 456 ? -24.266 14.398 7.199 1 96.19 456 THR B CA 1
ATOM 8734 C C . THR B 1 456 ? -24.781 14.68 5.793 1 96.19 456 THR B C 1
ATOM 8736 O O . THR B 1 456 ? -24.016 14.664 4.828 1 96.19 456 THR B O 1
ATOM 8739 N N . ASN B 1 457 ? -26.047 14.828 5.715 1 93.38 457 ASN B N 1
ATOM 8740 C CA . ASN B 1 457 ? -26.75 15.133 4.477 1 93.38 457 ASN B CA 1
ATOM 8741 C C . ASN B 1 457 ? -26.578 14.031 3.439 1 93.38 457 ASN B C 1
ATOM 8743 O O . ASN B 1 457 ? -26.75 12.852 3.75 1 93.38 457 ASN B O 1
ATOM 8747 N N . SER B 1 458 ? -26.234 14.43 2.172 1 94 458 SER B N 1
ATOM 8748 C CA . SER B 1 458 ? -26.031 13.469 1.09 1 94 458 SER B CA 1
ATOM 8749 C C . SER B 1 458 ? -24.609 13.516 0.569 1 94 458 SER B C 1
ATOM 8751 O O . SER B 1 458 ? -23.906 14.508 0.764 1 94 458 SER B O 1
ATOM 8753 N N . PRO B 1 459 ? -24.281 12.367 -0.029 1 95.31 459 PRO B N 1
ATOM 8754 C CA . PRO B 1 459 ? -22.922 12.367 -0.567 1 95.31 459 PRO B CA 1
ATOM 8755 C C . PRO B 1 459 ? -22.672 13.523 -1.532 1 95.31 459 PRO B C 1
ATOM 8757 O O . PRO B 1 459 ? -23.516 13.836 -2.367 1 95.31 459 PRO B O 1
ATOM 8760 N N . VAL B 1 460 ? -21.594 14.094 -1.251 1 95.88 460 VAL B N 1
ATOM 8761 C CA . VAL B 1 460 ? -21.125 15.117 -2.18 1 95.88 460 VAL B CA 1
ATOM 8762 C C . VAL B 1 460 ? -19.781 14.719 -2.756 1 95.88 460 VAL B C 1
ATOM 8764 O O . VAL B 1 460 ? -19.156 13.75 -2.301 1 95.88 460 VAL B O 1
ATOM 8767 N N . GLN B 1 461 ? -19.328 15.328 -3.885 1 95.25 461 GLN B N 1
ATOM 8768 C CA . GLN B 1 461 ? -18.047 15.078 -4.52 1 95.25 461 GLN B CA 1
ATOM 8769 C C . GLN B 1 461 ? -17.891 13.609 -4.887 1 95.25 461 GLN B C 1
ATOM 8771 O O . GLN B 1 461 ? -16.891 12.984 -4.547 1 95.25 461 GLN B O 1
ATOM 8776 N N . CYS B 1 462 ? -18.844 13.031 -5.434 1 95.44 462 CYS B N 1
ATOM 8777 C CA . CYS B 1 462 ? -18.797 11.625 -5.816 1 95.44 462 CYS B CA 1
ATOM 8778 C C . CYS B 1 462 ? -19.312 11.43 -7.242 1 95.44 462 CYS B C 1
ATOM 8780 O O . CYS B 1 462 ? -20.016 12.289 -7.777 1 95.44 462 CYS B O 1
ATOM 8782 N N . ASP B 1 463 ? -18.922 10.352 -7.84 1 93.75 463 ASP B N 1
ATOM 8783 C CA . ASP B 1 463 ? -19.281 10.031 -9.219 1 93.75 463 ASP B CA 1
ATOM 8784 C C . ASP B 1 463 ? -20.578 9.219 -9.273 1 93.75 463 ASP B C 1
ATOM 8786 O O . ASP B 1 463 ? -20.625 8.094 -8.773 1 93.75 463 ASP B O 1
ATOM 8790 N N . ILE B 1 464 ? -21.547 9.75 -9.914 1 91.75 464 ILE B N 1
ATOM 8791 C CA . ILE B 1 464 ? -22.828 9.086 -10.031 1 91.75 464 ILE B CA 1
ATOM 8792 C C . ILE B 1 464 ? -22.734 7.957 -11.062 1 91.75 464 ILE B C 1
ATOM 8794 O O . ILE B 1 464 ? -23.344 6.898 -10.883 1 91.75 464 ILE B O 1
ATOM 8798 N N . ASN B 1 465 ? -21.922 8.195 -12.117 1 87.94 465 ASN B N 1
ATOM 8799 C CA . ASN B 1 465 ? -21.844 7.266 -13.242 1 87.94 465 ASN B CA 1
ATOM 8800 C C . ASN B 1 465 ? -21.203 5.941 -12.836 1 87.94 465 ASN B C 1
ATOM 8802 O O . ASN B 1 465 ? -21.625 4.879 -13.297 1 87.94 465 ASN B O 1
ATOM 8806 N N . ASP B 1 466 ? -20.25 6.023 -11.984 1 86 466 ASP B N 1
ATOM 8807 C CA . ASP B 1 466 ? -19.609 4.773 -11.602 1 86 466 ASP B CA 1
ATOM 8808 C C . ASP B 1 466 ? -20.188 4.223 -10.305 1 86 466 ASP B C 1
ATOM 8810 O O . ASP B 1 466 ? -19.625 3.318 -9.695 1 86 466 ASP B O 1
ATOM 8814 N N . ARG B 1 467 ? -21.281 4.91 -9.82 1 88.81 467 ARG B N 1
ATOM 8815 C CA . ARG B 1 467 ? -22.125 4.477 -8.711 1 88.81 467 ARG B CA 1
ATOM 8816 C C . ARG B 1 467 ? -21.391 4.617 -7.379 1 88.81 467 ARG B C 1
ATOM 8818 O O . ARG B 1 467 ? -21.766 3.967 -6.395 1 88.81 467 ARG B O 1
ATOM 8825 N N . SER B 1 468 ? -20.344 5.402 -7.34 1 91.56 468 SER B N 1
ATOM 8826 C CA . SER B 1 468 ? -19.656 5.691 -6.09 1 91.56 468 SER B CA 1
ATOM 8827 C C . SER B 1 468 ? -20.562 6.434 -5.113 1 91.56 468 SER B C 1
ATOM 8829 O O . SER B 1 468 ? -20.5 6.203 -3.904 1 91.56 468 SER B O 1
ATOM 8831 N N . CYS B 1 469 ? -21.406 7.301 -5.652 1 94.88 469 CYS B N 1
ATOM 8832 C CA . CYS B 1 469 ? -22.344 8.016 -4.785 1 94.88 469 CYS B CA 1
ATOM 8833 C C . CYS B 1 469 ? -23.281 7.055 -4.074 1 94.88 469 CYS B C 1
ATOM 8835 O O . CYS B 1 469 ? -23.531 7.199 -2.879 1 94.88 469 CYS B O 1
ATOM 8837 N N . GLU B 1 470 ? -23.688 6.062 -4.805 1 92.81 470 GLU B N 1
ATOM 8838 C CA . GLU B 1 470 ? -24.562 5.039 -4.23 1 92.81 470 GLU B CA 1
ATOM 8839 C C . GLU B 1 470 ? -23.828 4.219 -3.178 1 92.81 470 GLU B C 1
ATOM 8841 O O . GLU B 1 470 ? -24.375 3.916 -2.119 1 92.81 470 GLU B O 1
ATOM 8846 N N . ALA B 1 471 ? -22.625 3.924 -3.527 1 90.62 471 ALA B N 1
ATOM 8847 C CA . ALA B 1 471 ? -21.812 3.109 -2.627 1 90.62 471 ALA B CA 1
ATOM 8848 C C . ALA B 1 471 ? -21.609 3.812 -1.288 1 90.62 471 ALA B C 1
ATOM 8850 O O . ALA B 1 471 ? -21.703 3.189 -0.229 1 90.62 471 ALA B O 1
ATOM 8851 N N . VAL B 1 472 ? -21.312 5.074 -1.313 1 93.62 472 VAL B N 1
ATOM 8852 C CA . VAL B 1 472 ? -21.078 5.828 -0.088 1 93.62 472 VAL B CA 1
ATOM 8853 C C . VAL B 1 472 ? -22.375 5.953 0.702 1 93.62 472 VAL B C 1
ATOM 8855 O O . VAL B 1 472 ? -22.391 5.766 1.921 1 93.62 472 VAL B O 1
ATOM 8858 N N . GLN B 1 473 ? -23.422 6.262 -0.008 1 94.31 473 GLN B N 1
ATOM 8859 C CA . GLN B 1 473 ? -24.703 6.438 0.644 1 94.31 473 GLN B CA 1
ATOM 8860 C C . GLN B 1 473 ? -25.141 5.164 1.368 1 94.31 473 GLN B C 1
ATOM 8862 O O . GLN B 1 473 ? -25.672 5.227 2.477 1 94.31 473 GLN B O 1
ATOM 8867 N N . LYS B 1 474 ? -24.875 4.051 0.779 1 91.06 474 LYS B N 1
ATOM 8868 C CA . LYS B 1 474 ? -25.312 2.77 1.323 1 91.06 474 LYS B CA 1
ATOM 8869 C C . LYS B 1 474 ? -24.297 2.211 2.316 1 91.06 474 LYS B C 1
ATOM 8871 O O . LYS B 1 474 ? -24.672 1.484 3.242 1 91.06 474 LYS B O 1
ATOM 8876 N N . GLY B 1 475 ? -23.078 2.559 2.104 1 89.62 475 GLY B N 1
ATOM 8877 C CA . GLY B 1 475 ? -22.031 1.87 2.826 1 89.62 475 GLY B CA 1
ATOM 8878 C C . GLY B 1 475 ? -21.609 2.58 4.102 1 89.62 475 GLY B C 1
ATOM 8879 O O . GLY B 1 475 ? -20.938 1.995 4.953 1 89.62 475 GLY B O 1
ATOM 8880 N N . TYR B 1 476 ? -22.016 3.793 4.305 1 94.5 476 TYR B N 1
ATOM 8881 C CA . TYR B 1 476 ? -21.547 4.559 5.453 1 94.5 476 TYR B CA 1
ATOM 8882 C C . TYR B 1 476 ? -22.719 5.16 6.227 1 94.5 476 TYR B C 1
ATOM 8884 O O . TYR B 1 476 ? -23.828 5.281 5.695 1 94.5 476 TYR B O 1
ATOM 8892 N N . VAL B 1 477 ? -22.469 5.465 7.469 1 96.25 477 VAL B N 1
ATOM 8893 C CA . VAL B 1 477 ? -23.5 5.98 8.367 1 96.25 477 VAL B CA 1
ATOM 8894 C C . VAL B 1 477 ? -23.672 7.484 8.156 1 96.25 477 VAL B C 1
ATOM 8896 O O . VAL B 1 477 ? -22.703 8.242 8.227 1 96.25 477 VAL B O 1
ATOM 8899 N N . PHE B 1 478 ? -24.859 7.91 7.828 1 97.06 478 PHE B N 1
ATOM 8900 C CA . PHE B 1 478 ? -25.234 9.312 7.773 1 97.06 478 PHE B CA 1
ATOM 8901 C C . PHE B 1 478 ? -26.109 9.688 8.969 1 97.06 478 PHE B C 1
ATOM 8903 O O . PHE B 1 478 ? -26.984 8.922 9.367 1 97.06 478 PHE B O 1
ATOM 8910 N N . LYS B 1 479 ? -25.781 10.734 9.578 1 96.56 479 LYS B N 1
ATOM 8911 C CA . LYS B 1 479 ? -26.516 11.242 10.734 1 96.56 479 LYS B CA 1
ATOM 8912 C C . LYS B 1 479 ? -26.984 12.672 10.5 1 96.56 479 LYS B C 1
ATOM 8914 O O . LYS B 1 479 ? -26.5 13.352 9.594 1 96.56 479 LYS B O 1
ATOM 8919 N N . PRO B 1 480 ? -27.938 13.18 11.242 1 94.62 480 PRO B N 1
ATOM 8920 C CA . PRO B 1 480 ? -28.469 14.531 11.047 1 94.62 480 PRO B CA 1
ATOM 8921 C C . PRO B 1 480 ? -27.406 15.617 11.211 1 94.62 480 PRO B C 1
ATOM 8923 O O . PRO B 1 480 ? -26.531 15.5 12.07 1 94.62 480 PRO B O 1
ATOM 8926 N N . TYR B 1 481 ? -27.547 16.594 10.383 1 93.31 481 TYR B N 1
ATOM 8927 C CA . TYR B 1 481 ? -26.719 17.781 10.539 1 93.31 481 TYR B CA 1
ATOM 8928 C C . TYR B 1 481 ? -26.828 18.328 11.953 1 93.31 481 TYR B C 1
ATOM 8930 O O . TYR B 1 481 ? -27.891 18.297 12.57 1 93.31 481 TYR B O 1
ATOM 8938 N N . SER B 1 482 ? -25.734 18.875 12.438 1 92.81 482 SER B N 1
ATOM 8939 C CA . SER B 1 482 ? -25.703 19.438 13.789 1 92.81 482 SER B CA 1
ATOM 8940 C C . SER B 1 482 ? -25.234 20.875 13.766 1 92.81 482 SER B C 1
ATOM 8942 O O . SER B 1 482 ? -24.141 21.188 13.273 1 92.81 482 SER B O 1
ATOM 8944 N N . GLN B 1 483 ? -26.016 21.719 14.328 1 93.19 483 GLN B N 1
ATOM 8945 C CA . GLN B 1 483 ? -25.641 23.125 14.492 1 93.19 483 GLN B CA 1
ATOM 8946 C C . GLN B 1 483 ? -24.562 23.281 15.562 1 93.19 483 GLN B C 1
ATOM 8948 O O . GLN B 1 483 ? -24.391 22.391 16.406 1 93.19 483 GLN B O 1
ATOM 8953 N N . PRO B 1 484 ? -23.906 24.438 15.547 1 94.38 484 PRO B N 1
ATOM 8954 C CA . PRO B 1 484 ? -22.828 24.656 16.516 1 94.38 484 PRO B CA 1
ATOM 8955 C C . PRO B 1 484 ? -23.266 24.406 17.953 1 94.38 484 PRO B C 1
ATOM 8957 O O . PRO B 1 484 ? -22.547 23.734 18.703 1 94.38 484 PRO B O 1
ATOM 8960 N N . SER B 1 485 ? -24.453 24.828 18.344 1 96.44 485 SER B N 1
ATOM 8961 C CA . SER B 1 485 ? -24.922 24.672 19.703 1 96.44 485 SER B CA 1
ATOM 8962 C C . SER B 1 485 ? -25.141 23.203 20.062 1 96.44 485 SER B C 1
ATOM 8964 O O . SER B 1 485 ? -24.938 22.797 21.203 1 96.44 485 SER B O 1
ATOM 8966 N N . GLN B 1 486 ? -25.578 22.5 19.094 1 95.81 486 GLN B N 1
ATOM 8967 C CA . GLN B 1 486 ? -25.75 21.062 19.312 1 95.81 486 GLN B CA 1
ATOM 8968 C C . GLN B 1 486 ? -24.406 20.344 19.406 1 95.81 486 GLN B C 1
ATOM 8970 O O . GLN B 1 486 ? -24.234 19.453 20.25 1 95.81 486 GLN B O 1
ATOM 8975 N N . THR B 1 487 ? -23.531 20.734 18.578 1 96.44 487 THR B N 1
ATOM 8976 C CA . THR B 1 487 ? -22.172 20.203 18.594 1 96.44 487 THR B CA 1
ATOM 8977 C C . THR B 1 487 ? -21.516 20.453 19.953 1 96.44 487 THR B C 1
ATOM 8979 O O . THR B 1 487 ? -20.828 19.578 20.484 1 96.44 487 THR B O 1
ATOM 8982 N N . ASN B 1 488 ? -21.812 21.578 20.547 1 97.69 488 ASN B N 1
ATOM 8983 C CA . ASN B 1 488 ? -21.172 22.031 21.781 1 97.69 488 ASN B CA 1
ATOM 8984 C C . ASN B 1 488 ? -21.672 21.25 22.984 1 97.69 488 ASN B C 1
ATOM 8986 O O . ASN B 1 488 ? -21.156 21.406 24.094 1 97.69 488 ASN B O 1
ATOM 8990 N N . THR B 1 489 ? -22.656 20.328 22.812 1 98.31 489 THR B N 1
ATOM 8991 C CA . THR B 1 489 ? -23.203 19.578 23.938 1 98.31 489 THR B CA 1
ATOM 8992 C C . THR B 1 489 ? -22.359 18.344 24.234 1 98.31 489 THR B C 1
ATOM 8994 O O . THR B 1 489 ? -22.688 17.562 25.125 1 98.31 489 THR B O 1
ATOM 8997 N N . PHE B 1 490 ? -21.281 18.219 23.531 1 98.69 490 PHE B N 1
ATOM 8998 C CA . PHE B 1 490 ? -20.391 17.078 23.734 1 98.69 490 PHE B CA 1
ATOM 8999 C C . PHE B 1 490 ? -19.078 17.516 24.375 1 98.69 490 PHE B C 1
ATOM 9001 O O . PHE B 1 490 ? -18.562 18.594 24.062 1 98.69 490 PHE B O 1
ATOM 9008 N N . LYS B 1 491 ? -18.516 16.719 25.219 1 98.81 491 LYS B N 1
ATOM 9009 C CA . LYS B 1 491 ? -17.266 17.031 25.891 1 98.81 491 LYS B CA 1
ATOM 9010 C C . LYS B 1 491 ? -16.094 17.031 24.922 1 98.81 491 LYS B C 1
ATOM 9012 O O . LYS B 1 491 ? -15.156 17.812 25.078 1 98.81 491 LYS B O 1
ATOM 9017 N N . TYR B 1 492 ? -16.141 16.141 24 1 98.88 492 TYR B N 1
ATOM 9018 C CA . TYR B 1 492 ? -15.039 16 23.047 1 98.88 492 TYR B CA 1
ATOM 9019 C C . TYR B 1 492 ? -15.523 16.219 21.625 1 98.88 492 TYR B C 1
ATOM 9021 O O . TYR B 1 492 ? -16.547 15.68 21.219 1 98.88 492 TYR B O 1
ATOM 9029 N N . LEU B 1 493 ? -14.812 17.078 20.906 1 98.81 493 LEU B N 1
ATOM 9030 C CA . LEU B 1 493 ? -15.109 17.359 19.5 1 98.81 493 LEU B CA 1
ATOM 9031 C C . LEU B 1 493 ? -13.906 17.031 18.609 1 98.81 493 LEU B C 1
ATOM 9033 O O . LEU B 1 493 ? -12.766 17.266 19 1 98.81 493 LEU B O 1
ATOM 9037 N N . LEU B 1 494 ? -14.188 16.453 17.453 1 98.62 494 LEU B N 1
ATOM 9038 C CA . LEU B 1 494 ? -13.117 16.031 16.547 1 98.62 494 LEU B CA 1
ATOM 9039 C C . LEU B 1 494 ? -13 17 15.359 1 98.62 494 LEU B C 1
ATOM 9041 O O . LEU B 1 494 ? -14.008 17.391 14.781 1 98.62 494 LEU B O 1
ATOM 9045 N N . ASP B 1 495 ? -11.805 17.453 15.117 1 98.06 495 ASP B N 1
ATOM 9046 C CA . ASP B 1 495 ? -11.438 18.203 13.922 1 98.06 495 ASP B CA 1
ATOM 9047 C C . ASP B 1 495 ? -10.625 17.344 12.953 1 98.06 495 ASP B C 1
ATOM 9049 O O . ASP B 1 495 ? -9.523 16.906 13.281 1 98.06 495 ASP B O 1
ATOM 9053 N N . VAL B 1 496 ? -11.148 17.078 11.758 1 97.5 496 VAL B N 1
ATOM 9054 C CA . VAL B 1 496 ? -10.5 16.219 10.773 1 97.5 496 VAL B CA 1
ATOM 9055 C C . VAL B 1 496 ? -10.43 16.938 9.43 1 97.5 496 VAL B C 1
ATOM 9057 O O . VAL B 1 496 ? -11.336 17.688 9.07 1 97.5 496 VAL B O 1
ATOM 9060 N N . ASP B 1 497 ? -9.438 16.656 8.672 1 96.5 497 ASP B N 1
ATOM 9061 C CA . ASP B 1 497 ? -9.227 17.266 7.363 1 96.5 497 ASP B CA 1
ATOM 9062 C C . ASP B 1 497 ? -10.359 16.906 6.402 1 96.5 497 ASP B C 1
ATOM 9064 O O . ASP B 1 497 ? -10.953 15.828 6.504 1 96.5 497 ASP B O 1
ATOM 9068 N N . GLY B 1 498 ? -10.656 17.859 5.539 1 95.5 498 GLY B N 1
ATOM 9069 C CA . GLY B 1 498 ? -11.453 17.578 4.355 1 95.5 498 GLY B CA 1
ATOM 9070 C C . GLY B 1 498 ? -10.617 17.438 3.096 1 95.5 498 GLY B C 1
ATOM 9071 O O . GLY B 1 498 ? -9.648 16.672 3.061 1 95.5 498 GLY B O 1
ATOM 9072 N N . ASN B 1 499 ? -11 18.219 2.064 1 92.44 499 ASN B N 1
ATOM 9073 C CA . ASN B 1 499 ? -10.141 18.25 0.884 1 92.44 499 ASN B CA 1
ATOM 9074 C C . ASN B 1 499 ? -8.766 18.828 1.207 1 92.44 499 ASN B C 1
ATOM 9076 O O . ASN B 1 499 ? -7.766 18.422 0.607 1 92.44 499 ASN B O 1
ATOM 9080 N N . GLY B 1 500 ? -8.727 19.703 2.029 1 91.88 500 GLY B N 1
ATOM 9081 C CA . GLY B 1 500 ? -7.555 20.312 2.637 1 91.88 500 GLY B CA 1
ATOM 9082 C C . GLY B 1 500 ? -7.656 20.422 4.145 1 91.88 500 GLY B C 1
ATOM 9083 O O . GLY B 1 500 ? -8.297 19.594 4.793 1 91.88 500 GLY B O 1
ATOM 9084 N N . TRP B 1 501 ? -6.988 21.312 4.703 1 89.62 501 TRP B N 1
ATOM 9085 C CA . TRP B 1 501 ? -7.039 21.516 6.148 1 89.62 501 TRP B CA 1
ATOM 9086 C C . TRP B 1 501 ? -8.43 21.953 6.59 1 89.62 501 TRP B C 1
ATOM 9088 O O . TRP B 1 501 ? -9.125 22.656 5.852 1 89.62 501 TRP B O 1
ATOM 9098 N N . SER B 1 502 ? -8.844 21.531 7.73 1 91.69 502 SER B N 1
ATOM 9099 C CA . SER B 1 502 ? -10.133 21.922 8.289 1 91.69 502 SER B CA 1
ATOM 9100 C C . SER B 1 502 ? -10.125 23.375 8.719 1 91.69 502 SER B C 1
ATOM 9102 O O . SER B 1 502 ? -9.211 23.828 9.414 1 91.69 502 SER B O 1
ATOM 9104 N N . GLY B 1 503 ? -11.125 24.125 8.391 1 90.5 503 GLY B N 1
ATOM 9105 C CA . GLY B 1 503 ? -11.266 25.516 8.773 1 90.5 503 GLY B CA 1
ATOM 9106 C C . GLY B 1 503 ? -12.055 25.703 10.055 1 90.5 503 GLY B C 1
ATOM 9107 O O . GLY B 1 503 ? -12.422 26.828 10.406 1 90.5 503 GLY B O 1
ATOM 9108 N N . ARG B 1 504 ? -12.297 24.641 10.805 1 93 504 ARG B N 1
ATOM 9109 C CA . ARG B 1 504 ? -13.211 24.719 11.938 1 93 504 ARG B CA 1
ATOM 9110 C C . ARG B 1 504 ? -12.445 24.859 13.25 1 93 504 ARG B C 1
ATOM 9112 O O . ARG B 1 504 ? -13.047 25.109 14.297 1 93 504 ARG B O 1
ATOM 9119 N N . PHE B 1 505 ? -11.195 24.734 13.227 1 95.88 505 PHE B N 1
ATOM 9120 C CA . PHE B 1 505 ? -10.414 24.516 14.438 1 95.88 505 PHE B CA 1
ATOM 9121 C C . PHE B 1 505 ? -10.562 25.688 15.406 1 95.88 505 PHE B C 1
ATOM 9123 O O . PHE B 1 505 ? -10.75 25.5 16.609 1 95.88 505 PHE B O 1
ATOM 9130 N N . HIS B 1 506 ? -10.477 26.969 14.961 1 95.88 506 HIS B N 1
ATOM 9131 C CA . HIS B 1 506 ? -10.625 28.125 15.828 1 95.88 506 HIS B CA 1
ATOM 9132 C C . HIS B 1 506 ? -11.977 28.125 16.531 1 95.88 506 HIS B C 1
ATOM 9134 O O . HIS B 1 506 ? -12.055 28.359 17.734 1 95.88 506 HIS B O 1
ATOM 9140 N N . ARG B 1 507 ? -12.984 27.859 15.797 1 95.31 507 ARG B N 1
ATOM 9141 C CA . ARG B 1 507 ? -14.328 27.812 16.359 1 95.31 507 ARG B CA 1
ATOM 9142 C C . ARG B 1 507 ? -14.438 26.719 17.422 1 95.31 507 ARG B C 1
ATOM 9144 O O . ARG B 1 507 ? -14.984 26.953 18.5 1 95.31 507 ARG B O 1
ATOM 9151 N N . LEU B 1 508 ? -13.961 25.594 17.078 1 97.25 508 LEU B N 1
ATOM 9152 C CA . LEU B 1 508 ? -14.031 24.469 18 1 97.25 508 LEU B CA 1
ATOM 9153 C C . LEU B 1 508 ? -13.242 24.766 19.266 1 97.25 508 LEU B C 1
ATOM 9155 O O . LEU B 1 508 ? -13.734 24.516 20.375 1 97.25 508 LEU B O 1
ATOM 9159 N N . MET B 1 509 ? -12.039 25.312 19.094 1 97.25 509 MET B N 1
ATOM 9160 C CA . MET B 1 509 ? -11.172 25.609 20.234 1 97.25 509 MET B CA 1
ATOM 9161 C C . MET B 1 509 ? -11.789 26.703 21.109 1 97.25 509 MET B C 1
ATOM 9163 O O . MET B 1 509 ? -11.43 26.828 22.281 1 97.25 509 MET B O 1
ATOM 9167 N N . SER B 1 510 ? -12.727 27.453 20.578 1 96.88 510 SER B N 1
ATOM 9168 C CA . SER B 1 510 ? -13.359 28.547 21.312 1 96.88 510 SER B CA 1
ATOM 9169 C C . SER B 1 510 ? -14.469 28.031 22.234 1 96.88 510 SER B C 1
ATOM 9171 O O . SER B 1 510 ? -15.078 28.797 22.969 1 96.88 510 SER B O 1
ATOM 9173 N N . THR B 1 511 ? -14.734 26.781 22.172 1 97.81 511 THR B N 1
ATOM 9174 C CA . THR B 1 511 ? -15.727 26.172 23.047 1 97.81 511 THR B CA 1
ATOM 9175 C C . THR B 1 511 ? -15.078 25.656 24.328 1 97.81 511 THR B C 1
ATOM 9177 O O . THR B 1 511 ? -13.859 25.75 24.5 1 97.81 511 THR B O 1
ATOM 9180 N N . LYS B 1 512 ? -15.953 25.125 25.234 1 97.62 512 LYS B N 1
ATOM 9181 C CA . LYS B 1 512 ? -15.469 24.547 26.484 1 97.62 512 LYS B CA 1
ATOM 9182 C C . LYS B 1 512 ? -15.195 23.062 26.344 1 97.62 512 LYS B C 1
ATOM 9184 O O . LYS B 1 512 ? -14.922 22.375 27.328 1 97.62 512 LYS B O 1
ATOM 9189 N N . SER B 1 513 ? -15.258 22.609 25.094 1 98.75 513 SER B N 1
ATOM 9190 C CA . SER B 1 513 ? -15 21.203 24.828 1 98.75 513 SER B CA 1
ATOM 9191 C C . SER B 1 513 ? -13.508 20.953 24.609 1 98.75 513 SER B C 1
ATOM 9193 O O . SER B 1 513 ? -12.758 21.875 24.297 1 98.75 513 SER B O 1
ATOM 9195 N N . ALA B 1 514 ? -13.031 19.703 24.828 1 98.88 514 ALA B N 1
ATOM 9196 C CA . ALA B 1 514 ? -11.688 19.281 24.453 1 98.88 514 ALA B CA 1
ATOM 9197 C C . ALA B 1 514 ? -11.641 18.844 22.984 1 98.88 514 ALA B C 1
ATOM 9199 O O . ALA B 1 514 ? -12.438 18.016 22.562 1 98.88 514 ALA B O 1
ATOM 9200 N N . ILE B 1 515 ? -10.727 19.422 22.266 1 98.88 515 ILE B N 1
ATOM 9201 C CA . ILE B 1 515 ? -10.727 19.219 20.828 1 98.88 515 ILE B CA 1
ATOM 9202 C C . ILE B 1 515 ? -9.68 18.156 20.453 1 98.88 515 ILE B C 1
ATOM 9204 O O . ILE B 1 515 ? -8.516 18.266 20.875 1 98.88 515 ILE B O 1
ATOM 9208 N N . LEU B 1 516 ? -10.078 17.078 19.797 1 98.88 516 LEU B N 1
ATOM 9209 C CA . LEU B 1 516 ? -9.18 16.156 19.109 1 98.88 516 LEU B CA 1
ATOM 9210 C C . LEU B 1 516 ? -8.953 16.594 17.672 1 98.88 516 LEU B C 1
ATOM 9212 O O . LEU B 1 516 ? -9.891 17.047 17 1 98.88 516 LEU B O 1
ATOM 9216 N N . LYS B 1 517 ? -7.723 16.531 17.219 1 98.62 517 LYS B N 1
ATOM 9217 C CA . LYS B 1 517 ? -7.426 16.984 15.867 1 98.62 517 LYS B CA 1
ATOM 9218 C C . LYS B 1 517 ? -6.605 15.945 15.102 1 98.62 517 LYS B C 1
ATOM 9220 O O . LYS B 1 517 ? -5.582 15.469 15.602 1 98.62 517 LYS B O 1
ATOM 9225 N N . SER B 1 518 ? -7.102 15.484 13.961 1 97.81 518 SER B N 1
ATOM 9226 C CA . SER B 1 518 ? -6.383 14.633 13.016 1 97.81 518 SER B CA 1
ATOM 9227 C C . SER B 1 518 ? -6.141 15.352 11.695 1 97.81 518 SER B C 1
ATOM 9229 O O . SER B 1 518 ? -7.086 15.641 10.961 1 97.81 518 SER B O 1
ATOM 9231 N N . THR B 1 519 ? -4.883 15.672 11.398 1 97.06 519 THR B N 1
ATOM 9232 C CA . THR B 1 519 ? -4.551 16.469 10.227 1 97.06 519 THR B CA 1
ATOM 9233 C C . THR B 1 519 ? -3.141 16.156 9.742 1 97.06 519 THR B C 1
ATOM 9235 O O . THR B 1 519 ? -2.312 15.656 10.5 1 97.06 519 THR B O 1
ATOM 9238 N N . ILE B 1 520 ? -2.883 16.375 8.445 1 96.06 520 ILE B N 1
ATOM 9239 C CA . ILE B 1 520 ? -1.523 16.312 7.914 1 96.06 520 ILE B CA 1
ATOM 9240 C C . ILE B 1 520 ? -1.047 17.703 7.531 1 96.06 520 ILE B C 1
ATOM 9242 O O . ILE B 1 520 ? 0.026 17.859 6.941 1 96.06 520 ILE B O 1
ATOM 9246 N N . PHE B 1 521 ? -1.826 18.797 7.871 1 95 521 PHE B N 1
ATOM 9247 C CA . PHE B 1 521 ? -1.541 20.156 7.418 1 95 521 PHE B CA 1
ATOM 9248 C C . PHE B 1 521 ? -1.188 21.062 8.594 1 95 521 PHE B C 1
ATOM 9250 O O . PHE B 1 521 ? -2.076 21.547 9.305 1 95 521 PHE B O 1
ATOM 9257 N N . PRO B 1 522 ? 0.069 21.359 8.742 1 92.94 522 PRO B N 1
ATOM 9258 C CA . PRO B 1 522 ? 0.387 22.391 9.734 1 92.94 522 PRO B CA 1
ATOM 9259 C C . PRO B 1 522 ? -0.108 23.781 9.328 1 92.94 522 PRO B C 1
ATOM 9261 O O . PRO B 1 522 ? -0.218 24.078 8.141 1 92.94 522 PRO B O 1
ATOM 9264 N N . GLU B 1 523 ? -0.391 24.547 10.273 1 93.25 523 GLU B N 1
ATOM 9265 C CA . GLU B 1 523 ? -0.877 25.891 10.039 1 93.25 523 GLU B CA 1
ATOM 9266 C C . GLU B 1 523 ? 0.03 26.938 10.703 1 93.25 523 GLU B C 1
ATOM 9268 O O . GLU B 1 523 ? 1.014 26.578 11.352 1 93.25 523 GLU B O 1
ATOM 9273 N N . TRP B 1 524 ? -0.263 28.188 10.547 1 94.31 524 TRP B N 1
ATOM 9274 C CA . TRP B 1 524 ? 0.573 29.312 10.945 1 94.31 524 TRP B CA 1
ATOM 9275 C C . TRP B 1 524 ? 0.896 29.266 12.438 1 94.31 524 TRP B C 1
ATOM 9277 O O . TRP B 1 524 ? 1.925 29.781 12.875 1 94.31 524 TRP B O 1
ATOM 9287 N N . TYR B 1 525 ? 0.089 28.547 13.203 1 95.19 525 TYR B N 1
ATOM 9288 C CA . TYR B 1 525 ? 0.226 28.562 14.648 1 95.19 525 TYR B CA 1
ATOM 9289 C C . TYR B 1 525 ? 1.028 27.359 15.141 1 95.19 525 TYR B C 1
ATOM 9291 O O . TYR B 1 525 ? 1.037 27.062 16.328 1 95.19 525 TYR B O 1
ATOM 9299 N N . ALA B 1 526 ? 1.693 26.688 14.273 1 92.38 526 ALA B N 1
ATOM 9300 C CA . ALA B 1 526 ? 2.381 25.438 14.578 1 92.38 526 ALA B CA 1
ATOM 9301 C C . ALA B 1 526 ? 3.275 25.594 15.805 1 92.38 526 ALA B C 1
ATOM 9303 O O . ALA B 1 526 ? 3.318 24.703 16.672 1 92.38 526 ALA B O 1
ATOM 9304 N N . ASP B 1 527 ? 3.955 26.734 15.93 1 92.88 527 ASP B N 1
ATOM 9305 C CA . ASP B 1 527 ? 4.883 26.969 17.031 1 92.88 527 ASP B CA 1
ATOM 9306 C C . ASP B 1 527 ? 4.172 27.641 18.203 1 92.88 527 ASP B C 1
ATOM 9308 O O . ASP B 1 527 ? 4.75 27.766 19.297 1 92.88 527 ASP B O 1
ATOM 9312 N N . ARG B 1 528 ? 2.996 27.953 18.031 1 97 528 ARG B N 1
ATOM 9313 C CA . ARG B 1 528 ? 2.32 28.812 19 1 97 528 ARG B CA 1
ATOM 9314 C C . ARG B 1 528 ? 1.327 28.016 19.828 1 97 528 ARG B C 1
ATOM 9316 O O . ARG B 1 528 ? 0.912 28.469 20.906 1 97 528 ARG B O 1
ATOM 9323 N N . ILE B 1 529 ? 0.983 26.875 19.344 1 97.75 529 ILE B N 1
ATOM 9324 C CA . ILE B 1 529 ? 0.049 26 20.047 1 97.75 529 ILE B CA 1
ATOM 9325 C C . ILE B 1 529 ? 0.803 24.828 20.672 1 97.75 529 ILE B C 1
ATOM 9327 O O . ILE B 1 529 ? 1.939 24.547 20.297 1 97.75 529 ILE B O 1
ATOM 9331 N N . GLN B 1 530 ? 0.243 24.25 21.734 1 98 530 GLN B N 1
ATOM 9332 C CA . GLN B 1 530 ? 0.886 23.125 22.406 1 98 530 GLN B CA 1
ATOM 9333 C C . GLN B 1 530 ? -0.028 21.906 22.422 1 98 530 GLN B C 1
ATOM 9335 O O . GLN B 1 530 ? -1.028 21.891 23.141 1 98 530 GLN B O 1
ATOM 9340 N N . PRO B 1 531 ? 0.302 20.797 21.609 1 98.19 531 PRO B N 1
ATOM 9341 C CA . PRO B 1 531 ? -0.475 19.547 21.688 1 98.19 531 PRO B CA 1
ATOM 9342 C C . PRO B 1 531 ? -0.46 18.922 23.078 1 98.19 531 PRO B C 1
ATOM 9344 O O . PRO B 1 531 ? 0.559 18.969 23.766 1 98.19 531 PRO B O 1
ATOM 9347 N N . TRP B 1 532 ? -1.612 18.281 23.516 1 98.38 532 TRP B N 1
ATOM 9348 C CA . TRP B 1 532 ? -1.825 17.609 24.781 1 98.38 532 TRP B CA 1
ATOM 9349 C C . TRP B 1 532 ? -1.975 18.609 25.922 1 98.38 532 TRP B C 1
ATOM 9351 O O . TRP B 1 532 ? -2.271 18.234 27.062 1 98.38 532 TRP B O 1
ATOM 9361 N N . TYR B 1 533 ? -1.719 19.891 25.672 1 98.62 533 TYR B N 1
ATOM 9362 C CA . TYR B 1 533 ? -2.031 20.969 26.609 1 98.62 533 TYR B CA 1
ATOM 9363 C C . TYR B 1 533 ? -3.27 21.734 26.156 1 98.62 533 TYR B C 1
ATOM 9365 O O . TYR B 1 533 ? -4.188 21.953 26.953 1 98.62 533 TYR B O 1
ATOM 9373 N N . HIS B 1 534 ? -3.316 22.125 24.922 1 98.81 534 HIS B N 1
ATOM 9374 C CA . HIS B 1 534 ? -4.418 22.922 24.391 1 98.81 534 HIS B CA 1
ATOM 9375 C C . HIS B 1 534 ? -5.426 22.047 23.656 1 98.81 534 HIS B C 1
ATOM 9377 O O . HIS B 1 534 ? -6.586 22.438 23.5 1 98.81 534 HIS B O 1
ATOM 9383 N N . TYR B 1 535 ? -4.969 20.953 23.062 1 98.81 535 TYR B N 1
ATOM 9384 C CA . TYR B 1 535 ? -5.793 20.031 22.297 1 98.81 535 TYR B CA 1
ATOM 9385 C C . TYR B 1 535 ? -5.152 18.641 22.25 1 98.81 535 TYR B C 1
ATOM 9387 O O . TYR B 1 535 ? -4.035 18.453 22.734 1 98.81 535 TYR B O 1
ATOM 9395 N N . ILE B 1 536 ? -5.84 17.672 21.719 1 98.88 536 ILE B N 1
ATOM 9396 C CA . ILE B 1 536 ? -5.383 16.281 21.688 1 98.88 536 ILE B CA 1
ATOM 9397 C C . ILE B 1 536 ? -5.152 15.852 20.234 1 98.88 536 ILE B C 1
ATOM 9399 O O . ILE B 1 536 ? -6.102 15.695 19.469 1 98.88 536 ILE B O 1
ATOM 9403 N N . PRO B 1 537 ? -3.887 15.648 19.844 1 98.5 537 PRO B N 1
ATOM 9404 C CA . PRO B 1 537 ? -3.639 15.172 18.484 1 98.5 537 PRO B CA 1
ATOM 9405 C C . PRO B 1 537 ? -3.996 13.695 18.297 1 98.5 537 PRO B C 1
ATOM 9407 O O . PRO B 1 537 ? -3.789 12.891 19.203 1 98.5 537 PRO B O 1
ATOM 9410 N N . VAL B 1 538 ? -4.523 13.398 17.141 1 97.94 538 VAL B N 1
ATOM 9411 C CA . VAL B 1 538 ? -4.902 12.031 16.781 1 97.94 538 VAL B CA 1
ATOM 9412 C C . VAL B 1 538 ? -4.188 11.617 15.492 1 97.94 538 VAL B C 1
ATOM 9414 O O . VAL B 1 538 ? -4.102 12.398 14.547 1 97.94 538 VAL B O 1
ATOM 9417 N N . LYS B 1 539 ? -3.691 10.43 15.508 1 94.88 539 LYS B N 1
ATOM 9418 C CA . LYS B 1 539 ? -3.051 9.906 14.297 1 94.88 539 LYS B CA 1
ATOM 9419 C C . LYS B 1 539 ? -4.051 9.797 13.148 1 94.88 539 LYS B C 1
ATOM 9421 O O . LYS B 1 539 ? -5.227 9.492 13.375 1 94.88 539 LYS B O 1
ATOM 9426 N N . VAL B 1 540 ? -3.5 9.867 11.992 1 93.75 540 VAL B N 1
ATOM 9427 C CA . VAL B 1 540 ? -4.348 9.859 10.805 1 93.75 540 VAL B CA 1
ATOM 9428 C C . VAL B 1 540 ? -4.91 8.461 10.578 1 93.75 540 VAL B C 1
ATOM 9430 O O . VAL B 1 540 ? -5.988 8.305 10 1 93.75 540 VAL B O 1
ATOM 9433 N N . ASP B 1 541 ? -4.25 7.438 11.008 1 88.81 541 ASP B N 1
ATOM 9434 C CA . ASP B 1 541 ? -4.746 6.074 10.836 1 88.81 541 ASP B CA 1
ATOM 9435 C C . ASP B 1 541 ? -5.727 5.703 11.945 1 88.81 541 ASP B C 1
ATOM 9437 O O . ASP B 1 541 ? -6.312 4.621 11.93 1 88.81 541 ASP B O 1
ATOM 9441 N N . TYR B 1 542 ? -5.902 6.543 13.016 1 92.31 542 TYR B N 1
ATOM 9442 C CA . TYR B 1 542 ? -6.863 6.449 14.109 1 92.31 542 TYR B CA 1
ATOM 9443 C C . TYR B 1 542 ? -6.531 5.277 15.031 1 92.31 542 TYR B C 1
ATOM 9445 O O . TYR B 1 542 ? -7.355 4.871 15.852 1 92.31 542 TYR B O 1
ATOM 9453 N N . GLN B 1 543 ? -5.363 4.742 14.914 1 86.94 543 GLN B N 1
ATOM 9454 C CA . GLN B 1 543 ? -5.02 3.578 15.727 1 86.94 543 GLN B CA 1
ATOM 9455 C C . GLN B 1 543 ? -4.848 3.957 17.188 1 86.94 543 GLN B C 1
ATOM 9457 O O . GLN B 1 543 ? -4.836 3.088 18.062 1 86.94 543 GLN B O 1
ATOM 9462 N N . ASP B 1 544 ? -4.734 5.211 17.469 1 92.56 544 ASP B N 1
ATOM 9463 C CA . ASP B 1 544 ? -4.586 5.664 18.844 1 92.56 544 ASP B CA 1
ATOM 9464 C C . ASP B 1 544 ? -5.918 6.168 19.406 1 92.56 544 ASP B C 1
ATOM 9466 O O . ASP B 1 544 ? -5.996 6.57 20.562 1 92.56 544 ASP B O 1
ATOM 9470 N N . LEU B 1 545 ? -6.953 6.137 18.656 1 95.94 545 LEU B N 1
ATOM 9471 C CA . LEU B 1 545 ? -8.195 6.816 19.031 1 95.94 545 LEU B CA 1
ATOM 9472 C C . LEU B 1 545 ? -8.891 6.102 20.172 1 95.94 545 LEU B C 1
ATOM 9474 O O . LEU B 1 545 ? -9.383 6.746 21.109 1 95.94 545 LEU B O 1
ATOM 9478 N N . TYR B 1 546 ? -8.953 4.789 20.188 1 95.19 546 TYR B N 1
ATOM 9479 C CA . TYR B 1 546 ? -9.555 4.059 21.297 1 95.19 546 TYR B CA 1
ATOM 9480 C C . TYR B 1 546 ? -8.805 4.336 22.594 1 95.19 546 TYR B C 1
ATOM 9482 O O . TYR B 1 546 ? -9.422 4.539 23.641 1 95.19 546 TYR B O 1
ATOM 9490 N N . ASP B 1 547 ? -7.48 4.332 22.5 1 95.44 547 ASP B N 1
ATOM 9491 C CA . ASP B 1 547 ? -6.668 4.602 23.688 1 95.44 547 ASP B CA 1
ATOM 9492 C C . ASP B 1 547 ? -6.961 5.988 24.25 1 95.44 547 ASP B C 1
ATOM 9494 O O . ASP B 1 547 ? -7.074 6.156 25.469 1 95.44 547 ASP B O 1
ATOM 9498 N N . ILE B 1 548 ? -7.039 6.93 23.391 1 98.25 548 ILE B N 1
ATOM 9499 C CA . ILE B 1 548 ? -7.273 8.312 23.781 1 98.25 548 ILE B CA 1
ATOM 9500 C C . ILE B 1 548 ? -8.633 8.43 24.469 1 98.25 548 ILE B C 1
ATOM 9502 O O . ILE B 1 548 ? -8.75 9.023 25.547 1 98.25 548 ILE B O 1
ATOM 9506 N N . MET B 1 549 ? -9.633 7.82 23.875 1 98.5 549 MET B N 1
ATOM 9507 C CA . MET B 1 549 ? -10.969 7.898 24.453 1 98.5 549 MET B CA 1
ATOM 9508 C C . MET B 1 549 ? -11.039 7.121 25.766 1 98.5 549 MET B C 1
ATOM 9510 O O . MET B 1 549 ? -11.672 7.562 26.734 1 98.5 549 MET B O 1
ATOM 9514 N N . ALA B 1 550 ? -10.375 5.953 25.812 1 98.06 550 ALA B N 1
ATOM 9515 C CA . ALA B 1 550 ? -10.344 5.168 27.047 1 98.06 550 ALA B CA 1
ATOM 9516 C C . ALA B 1 550 ? -9.672 5.949 28.172 1 98.06 550 ALA B C 1
ATOM 9518 O O . ALA B 1 550 ? -10.078 5.852 29.328 1 98.06 550 ALA B O 1
ATOM 9519 N N . PHE B 1 551 ? -8.664 6.664 27.906 1 98.06 551 PHE B N 1
ATOM 9520 C CA . PHE B 1 551 ? -7.977 7.465 28.906 1 98.06 551 PHE B CA 1
ATOM 9521 C C . PHE B 1 551 ? -8.906 8.516 29.5 1 98.06 551 PHE B C 1
ATOM 9523 O O . PHE B 1 551 ? -9.008 8.656 30.719 1 98.06 551 PHE B O 1
ATOM 9530 N N . PHE B 1 552 ? -9.641 9.195 28.672 1 98.56 552 PHE B N 1
ATOM 9531 C CA . PHE B 1 552 ? -10.414 10.344 29.125 1 98.56 552 PHE B CA 1
ATOM 9532 C C . PHE B 1 552 ? -11.789 9.906 29.609 1 98.56 552 PHE B C 1
ATOM 9534 O O . PHE B 1 552 ? -12.312 10.469 30.578 1 98.56 552 PHE B O 1
ATOM 9541 N N . LEU B 1 553 ? -12.398 8.883 28.953 1 98.12 553 LEU B N 1
ATOM 9542 C CA . LEU B 1 553 ? -13.781 8.508 29.25 1 98.12 553 LEU B CA 1
ATOM 9543 C C . LEU B 1 553 ? -13.836 7.211 30.047 1 98.12 553 LEU B C 1
ATOM 9545 O O . LEU B 1 553 ? -14.906 6.797 30.5 1 98.12 553 LEU B O 1
ATOM 9549 N N . GLY B 1 554 ? -12.711 6.555 30.203 1 97.12 554 GLY B N 1
ATOM 9550 C CA . GLY B 1 554 ? -12.68 5.293 30.922 1 97.12 554 GLY B CA 1
ATOM 9551 C C . GLY B 1 554 ? -12.898 4.09 30.031 1 97.12 554 GLY B C 1
ATOM 9552 O O . GLY B 1 554 ? -13.133 4.234 28.828 1 97.12 554 GLY B O 1
ATOM 9553 N N . ASP B 1 555 ? -12.742 2.91 30.656 1 95.56 555 ASP B N 1
ATOM 9554 C CA . ASP B 1 555 ? -12.906 1.665 29.906 1 95.56 555 ASP B CA 1
ATOM 9555 C C . ASP B 1 555 ? -14.359 1.462 29.484 1 95.56 555 ASP B C 1
ATOM 9557 O O . ASP B 1 555 ? -15.141 2.412 29.469 1 95.56 555 ASP B O 1
ATOM 9561 N N . SER B 1 556 ? -14.703 0.265 29.031 1 94.19 556 SER B N 1
ATOM 9562 C CA . SER B 1 556 ? -16.016 -0.006 28.469 1 94.19 556 SER B CA 1
ATOM 9563 C C . SER B 1 556 ? -17.125 0.271 29.484 1 94.19 556 SER B C 1
ATOM 9565 O O . SER B 1 556 ? -18.266 0.525 29.125 1 94.19 556 SER B O 1
ATOM 9567 N N . ASN B 1 557 ? -16.766 0.325 30.781 1 93.81 557 ASN B N 1
ATOM 9568 C CA . ASN B 1 557 ? -17.719 0.582 31.859 1 93.81 557 ASN B CA 1
ATOM 9569 C C . ASN B 1 557 ? -17.531 1.973 32.469 1 93.81 557 ASN B C 1
ATOM 9571 O O . ASN B 1 557 ? -18.188 2.328 33.438 1 93.81 557 ASN B O 1
ATOM 9575 N N . GLY B 1 558 ? -16.609 2.738 31.938 1 94.62 558 GLY B N 1
ATOM 9576 C CA . GLY B 1 558 ? -16.391 4.102 32.406 1 94.62 558 GLY B CA 1
ATOM 9577 C C . GLY B 1 558 ? -15.43 4.188 33.562 1 94.62 558 GLY B C 1
ATOM 9578 O O . GLY B 1 558 ? -15.289 5.246 34.188 1 94.62 558 GLY B O 1
ATOM 9579 N N . LEU B 1 559 ? -14.773 3.092 33.812 1 94.31 559 LEU B N 1
ATOM 9580 C CA . LEU B 1 559 ? -13.875 3.064 34.969 1 94.31 559 LEU B CA 1
ATOM 9581 C C . LEU B 1 559 ? -12.562 3.779 34.656 1 94.31 559 LEU B C 1
ATOM 9583 O O . LEU B 1 559 ? -12.039 3.66 33.531 1 94.31 559 LEU B O 1
ATOM 9587 N N . ASN B 1 560 ? -12.016 4.562 35.656 1 94.5 560 ASN B N 1
ATOM 9588 C CA . ASN B 1 560 ? -10.719 5.227 35.625 1 94.5 560 ASN B CA 1
ATOM 9589 C C . ASN B 1 560 ? -10.672 6.328 34.594 1 94.5 560 ASN B C 1
ATOM 9591 O O . ASN B 1 560 ? -9.648 6.52 33.938 1 94.5 560 ASN B O 1
ATOM 9595 N N . ALA B 1 561 ? -11.766 6.977 34.344 1 96.69 561 ALA B N 1
ATOM 9596 C CA . ALA B 1 561 ? -11.836 8.109 33.438 1 96.69 561 ALA B CA 1
ATOM 9597 C C . ALA B 1 561 ? -11.055 9.305 33.969 1 96.69 561 ALA B C 1
ATOM 9599 O O . ALA B 1 561 ? -11.055 9.555 35.188 1 96.69 561 ALA B O 1
ATOM 9600 N N . HIS B 1 562 ? -10.461 10.023 33.156 1 97.88 562 HIS B N 1
ATOM 9601 C CA . HIS B 1 562 ? -9.773 11.258 33.531 1 97.88 562 HIS B CA 1
ATOM 9602 C C . HIS B 1 562 ? -10.586 12.477 33.094 1 97.88 562 HIS B C 1
ATOM 9604 O O . HIS B 1 562 ? -10.078 13.344 32.375 1 97.88 562 HIS B O 1
ATOM 9610 N N . ASP B 1 563 ? -11.75 12.594 33.625 1 97.44 563 ASP B N 1
ATOM 9611 C CA . ASP B 1 563 ? -12.719 13.617 33.25 1 97.44 563 ASP B CA 1
ATOM 9612 C C . ASP B 1 563 ? -12.164 15.016 33.5 1 97.44 563 ASP B C 1
ATOM 9614 O O . ASP B 1 563 ? -12.297 15.906 32.656 1 97.44 563 ASP B O 1
ATOM 9618 N N . GLN B 1 564 ? -11.531 15.242 34.594 1 97.5 564 GLN B N 1
ATOM 9619 C CA . GLN B 1 564 ? -11.023 16.562 34.938 1 97.5 564 GLN B CA 1
ATOM 9620 C C . GLN B 1 564 ? -9.867 16.984 34.031 1 97.5 564 GLN B C 1
ATOM 9622 O O . GLN B 1 564 ? -9.703 18.156 33.75 1 97.5 564 GLN B O 1
ATOM 9627 N N . VAL B 1 565 ? -9.086 16.016 33.625 1 98.12 565 VAL B N 1
ATOM 9628 C CA . VAL B 1 565 ? -7.992 16.312 32.688 1 98.12 565 VAL B CA 1
ATOM 9629 C C . VAL B 1 565 ? -8.555 16.781 31.359 1 98.12 565 VAL B C 1
ATOM 9631 O O . VAL B 1 565 ? -8.047 17.734 30.766 1 98.12 565 VAL B O 1
ATOM 9634 N N . GLY B 1 566 ? -9.586 16.078 30.906 1 98.62 566 GLY B N 1
ATOM 9635 C CA . GLY B 1 566 ? -10.258 16.531 29.688 1 98.62 566 GLY B CA 1
ATOM 9636 C C . GLY B 1 566 ? -10.781 17.953 29.797 1 98.62 566 GLY B C 1
ATOM 9637 O O . GLY B 1 566 ? -10.586 18.766 28.891 1 98.62 566 GLY B O 1
ATOM 9638 N N . LYS B 1 567 ? -11.414 18.219 30.906 1 98.69 567 LYS B N 1
ATOM 9639 C CA . LYS B 1 567 ? -11.938 19.547 31.188 1 98.69 567 LYS B CA 1
ATOM 9640 C C . LYS B 1 567 ? -10.82 20.594 31.156 1 98.69 567 LYS B C 1
ATOM 9642 O O . LYS B 1 567 ? -10.977 21.672 30.562 1 98.69 567 LYS B O 1
ATOM 9647 N N . GLN B 1 568 ? -9.766 20.25 31.734 1 98.56 568 GLN B N 1
ATOM 9648 C CA . GLN B 1 568 ? -8.617 21.156 31.797 1 98.56 568 GLN B CA 1
ATOM 9649 C C . GLN B 1 568 ? -8.078 21.453 30.406 1 98.56 568 GLN B C 1
ATOM 9651 O O . GLN B 1 568 ? -7.809 22.609 30.078 1 98.56 568 GLN B O 1
ATOM 9656 N N . ILE B 1 569 ? -7.887 20.469 29.578 1 98.75 569 ILE B N 1
ATOM 9657 C CA . ILE B 1 569 ? -7.379 20.641 28.219 1 98.75 569 ILE B CA 1
ATOM 9658 C C . ILE B 1 569 ? -8.344 21.516 27.422 1 98.75 569 ILE B C 1
ATOM 9660 O O . ILE B 1 569 ? -7.922 22.422 26.688 1 98.75 569 ILE B O 1
ATOM 9664 N N . GLY B 1 570 ? -9.625 21.25 27.594 1 98.69 570 GLY B N 1
ATOM 9665 C CA . GLY B 1 570 ? -10.625 22.078 26.938 1 98.69 570 GLY B CA 1
ATOM 9666 C C . GLY B 1 570 ? -10.547 23.547 27.328 1 98.69 570 GLY B C 1
ATOM 9667 O O . GLY B 1 570 ? -10.578 24.422 26.469 1 98.69 570 GLY B O 1
ATOM 9668 N N . GLN B 1 571 ? -10.43 23.781 28.578 1 98.5 571 GLN B N 1
ATOM 9669 C CA . GLN B 1 571 ? -10.344 25.156 29.094 1 98.5 571 GLN B CA 1
ATOM 9670 C C . GLN B 1 571 ? -9.062 25.844 28.609 1 98.5 571 GLN B C 1
ATOM 9672 O O . GLN B 1 571 ? -9.086 27.016 28.234 1 98.5 571 GLN B O 1
ATOM 9677 N N . GLN B 1 572 ? -8.016 25.125 28.672 1 98.69 572 GLN B N 1
ATOM 9678 C CA . GLN B 1 572 ? -6.742 25.656 28.203 1 98.69 572 GLN B CA 1
ATOM 9679 C C . GLN B 1 572 ? -6.805 26 26.719 1 98.69 572 GLN B C 1
ATOM 9681 O O . GLN B 1 572 ? -6.234 27 26.281 1 98.69 572 GLN B O 1
ATOM 9686 N N . GLY B 1 573 ? -7.465 25.156 25.969 1 98.25 573 GLY B N 1
ATOM 9687 C CA . GLY B 1 573 ? -7.688 25.453 24.562 1 98.25 573 GLY B CA 1
ATOM 9688 C C . GLY B 1 573 ? -8.516 26.703 24.344 1 98.25 573 GLY B C 1
ATOM 9689 O O . GLY B 1 573 ? -8.18 27.547 23.5 1 98.25 573 GLY B O 1
ATOM 9690 N N . HIS B 1 574 ? -9.555 26.828 25.078 1 97.56 574 HIS B N 1
ATOM 9691 C CA . HIS B 1 574 ? -10.398 28 25.031 1 97.56 574 HIS B CA 1
ATOM 9692 C C . HIS B 1 574 ? -9.609 29.266 25.359 1 97.56 574 HIS B C 1
ATOM 9694 O O . HIS B 1 574 ? -9.688 30.266 24.641 1 97.56 574 HIS B O 1
ATOM 9700 N N . ASP B 1 575 ? -8.836 29.234 26.391 1 97.75 575 ASP B N 1
ATOM 9701 C CA . ASP B 1 575 ? -8.016 30.359 26.812 1 97.75 575 ASP B CA 1
ATOM 9702 C C . ASP B 1 575 ? -6.996 30.734 25.734 1 97.75 575 ASP B C 1
ATOM 9704 O O . ASP B 1 575 ? -6.711 31.906 25.531 1 97.75 575 ASP B O 1
ATOM 9708 N N . TRP B 1 576 ? -6.434 29.75 25.125 1 97.75 576 TRP B N 1
ATOM 9709 C CA . TRP B 1 576 ? -5.449 29.969 24.078 1 97.75 576 TRP B CA 1
ATOM 9710 C C . TRP B 1 576 ? -6.051 30.766 22.922 1 97.75 576 TRP B C 1
ATOM 9712 O O . TRP B 1 576 ? -5.41 31.672 22.391 1 97.75 576 TRP B O 1
ATOM 9722 N N . THR B 1 577 ? -7.273 30.469 22.562 1 95.75 577 THR B N 1
ATOM 9723 C CA . THR B 1 577 ? -7.93 31.188 21.469 1 95.75 577 THR B CA 1
ATOM 9724 C C . THR B 1 577 ? -8.18 32.656 21.844 1 95.75 577 THR B C 1
ATOM 9726 O O . THR B 1 577 ? -8.078 33.531 21 1 95.75 577 THR B O 1
ATOM 9729 N N . GLU B 1 578 ? -8.406 32.844 23.109 1 95.31 578 GLU B N 1
ATOM 9730 C CA . GLU B 1 578 ? -8.711 34.219 23.578 1 95.31 578 GLU B CA 1
ATOM 9731 C C . GLU B 1 578 ? -7.445 35.031 23.703 1 95.31 578 GLU B C 1
ATOM 9733 O O . GLU B 1 578 ? -7.477 36.25 23.484 1 95.31 578 GLU B O 1
ATOM 9738 N N . LYS B 1 579 ? -6.41 34.375 23.922 1 96.88 579 LYS B N 1
ATOM 9739 C CA . LYS B 1 579 ? -5.223 35.125 24.297 1 96.88 579 LYS B CA 1
ATOM 9740 C C . LYS B 1 579 ? -4.172 35.094 23.188 1 96.88 579 LYS B C 1
ATOM 9742 O O . LYS B 1 579 ? -3.344 36 23.078 1 96.88 579 LYS B O 1
ATOM 9747 N N . PHE B 1 580 ? -4.188 34.062 22.375 1 97.19 580 PHE B N 1
ATOM 9748 C CA . PHE B 1 580 ? -3.051 33.812 21.5 1 97.19 580 PHE B CA 1
ATOM 9749 C C . PHE B 1 580 ? -3.51 33.688 20.047 1 97.19 580 PHE B C 1
ATOM 9751 O O . PHE B 1 580 ? -2.684 33.625 19.125 1 97.19 580 PHE B O 1
ATOM 9758 N N . TRP B 1 581 ? -4.754 33.625 19.766 1 96.38 581 TRP B N 1
ATOM 9759 C CA . TRP B 1 581 ? -5.312 33.594 18.422 1 96.38 581 TRP B CA 1
ATOM 9760 C C . TRP B 1 581 ? -6.34 34.719 18.219 1 96.38 581 TRP B C 1
ATOM 9762 O O . TRP B 1 581 ? -7.465 34.438 17.781 1 96.38 581 TRP B O 1
ATOM 9772 N N . ARG B 1 582 ? -5.969 35.938 18.484 1 95.88 582 ARG B N 1
ATOM 9773 C CA . ARG B 1 582 ? -6.727 37.156 18.219 1 95.88 582 ARG B CA 1
ATOM 9774 C C . ARG B 1 582 ? -6.391 37.688 16.844 1 95.88 582 ARG B C 1
ATOM 9776 O O . ARG B 1 582 ? -5.422 37.281 16.203 1 95.88 582 ARG B O 1
ATOM 9783 N N . LEU B 1 583 ? -7.25 38.5 16.422 1 94.69 583 LEU B N 1
ATOM 9784 C CA . LEU B 1 583 ? -6.949 39.188 15.164 1 94.69 583 LEU B CA 1
ATOM 9785 C C . LEU B 1 583 ? -5.562 39.844 15.211 1 94.69 583 LEU B C 1
ATOM 9787 O O . LEU B 1 583 ? -4.816 39.781 14.234 1 94.69 583 LEU B O 1
ATOM 9791 N N . THR B 1 584 ? -5.227 40.406 16.312 1 96.19 584 THR B N 1
ATOM 9792 C CA . THR B 1 584 ? -3.945 41.094 16.5 1 96.19 584 THR B CA 1
ATOM 9793 C C . THR B 1 584 ? -2.797 40.062 16.406 1 96.19 584 THR B C 1
ATOM 9795 O O . THR B 1 584 ? -1.713 40.406 15.922 1 96.19 584 THR B O 1
ATOM 9798 N N . ASP B 1 585 ? -2.969 38.906 16.953 1 97 585 ASP B N 1
ATOM 9799 C CA . ASP B 1 585 ? -1.947 37.875 16.875 1 97 585 ASP B CA 1
ATOM 9800 C C . ASP B 1 585 ? -1.734 37.406 15.43 1 97 585 ASP B C 1
ATOM 9802 O O . ASP B 1 585 ? -0.602 37.188 15.008 1 97 585 ASP B O 1
ATOM 9806 N N . MET B 1 586 ? -2.789 37.281 14.633 1 96.81 586 MET B N 1
ATOM 9807 C CA . MET B 1 586 ? -2.703 36.969 13.211 1 96.81 586 MET B CA 1
ATOM 9808 C C . MET B 1 586 ? -1.979 38.062 12.445 1 96.81 586 MET B C 1
ATOM 9810 O O . MET B 1 586 ? -1.17 37.781 11.562 1 96.81 586 MET B O 1
ATOM 9814 N N . GLN B 1 587 ? -2.295 39.25 12.836 1 97.5 587 GLN B N 1
ATOM 9815 C CA . GLN B 1 587 ? -1.653 40.406 12.211 1 97.5 587 GLN B CA 1
ATOM 9816 C C . GLN B 1 587 ? -0.163 40.469 12.531 1 97.5 587 GLN B C 1
ATOM 9818 O O . GLN B 1 587 ? 0.654 40.812 11.672 1 97.5 587 GLN B O 1
ATOM 9823 N N . ALA B 1 588 ? 0.173 40.156 13.766 1 98.06 588 ALA B N 1
ATOM 9824 C CA . ALA B 1 588 ? 1.583 40.125 14.148 1 98.06 588 ALA B CA 1
ATOM 9825 C C . ALA B 1 588 ? 2.35 39.125 13.297 1 98.06 588 ALA B C 1
ATOM 9827 O O . ALA B 1 588 ? 3.473 39.375 12.867 1 98.06 588 ALA B O 1
ATOM 9828 N N . TYR B 1 589 ? 1.744 37.969 13.133 1 97.81 589 TYR B N 1
ATOM 9829 C CA . TYR B 1 589 ? 2.346 36.938 12.289 1 97.81 589 TYR B CA 1
ATOM 9830 C C . TYR B 1 589 ? 2.533 37.438 10.867 1 97.81 589 TYR B C 1
ATOM 9832 O O . TYR B 1 589 ? 3.623 37.312 10.305 1 97.81 589 TYR B O 1
ATOM 9840 N N . MET B 1 590 ? 1.497 38 10.266 1 98.06 590 MET B N 1
ATOM 9841 C CA . MET B 1 590 ? 1.555 38.5 8.898 1 98.06 590 MET B CA 1
ATOM 9842 C C . MET B 1 590 ? 2.572 39.625 8.773 1 98.06 590 MET B C 1
ATOM 9844 O O . MET B 1 590 ? 3.301 39.719 7.781 1 98.06 590 MET B O 1
ATOM 9848 N N . TYR B 1 591 ? 2.561 40.5 9.75 1 98.62 591 TYR B N 1
ATOM 9849 C CA . TYR B 1 591 ? 3.488 41.625 9.766 1 98.62 591 TYR B CA 1
ATOM 9850 C C . TYR B 1 591 ? 4.934 41.156 9.672 1 98.62 591 TYR B C 1
ATOM 9852 O O . TYR B 1 591 ? 5.691 41.594 8.812 1 98.62 591 TYR B O 1
ATOM 9860 N N . LEU B 1 592 ? 5.301 40.219 10.484 1 98.44 592 LEU B N 1
ATOM 9861 C CA . LEU B 1 592 ? 6.672 39.719 10.469 1 98.44 592 LEU B CA 1
ATOM 9862 C C . LEU B 1 592 ? 6.965 38.969 9.18 1 98.44 592 LEU B C 1
ATOM 9864 O O . LEU B 1 592 ? 8.047 39.125 8.602 1 98.44 592 LEU B O 1
ATOM 9868 N N . LEU B 1 593 ? 6.027 38.094 8.734 1 98.31 593 LEU B N 1
ATOM 9869 C CA . LEU B 1 593 ? 6.18 37.375 7.484 1 98.31 593 LEU B CA 1
ATOM 9870 C C . LEU B 1 593 ? 6.418 38.312 6.32 1 98.31 593 LEU B C 1
ATOM 9872 O O . LEU B 1 593 ? 7.293 38.094 5.484 1 98.31 593 LEU B O 1
ATOM 9876 N N . LEU B 1 594 ? 5.672 39.406 6.285 1 98.62 594 LEU B N 1
ATOM 9877 C CA . LEU B 1 594 ? 5.746 40.344 5.172 1 98.62 594 LEU B CA 1
ATOM 9878 C C . LEU B 1 594 ? 7.008 41.188 5.258 1 98.62 594 LEU B C 1
ATOM 9880 O O . LEU B 1 594 ? 7.551 41.625 4.234 1 98.62 594 LEU B O 1
ATOM 9884 N N . LEU B 1 595 ? 7.52 41.438 6.469 1 98.5 595 LEU B N 1
ATOM 9885 C CA . LEU B 1 595 ? 8.828 42.062 6.59 1 98.5 595 LEU B CA 1
ATOM 9886 C C . LEU B 1 595 ? 9.922 41.188 6.008 1 98.5 595 LEU B C 1
ATOM 9888 O O . LEU B 1 595 ? 10.812 41.656 5.309 1 98.5 595 LEU B O 1
ATOM 9892 N N . GLU B 1 596 ? 9.859 39.906 6.309 1 98.38 596 GLU B N 1
ATOM 9893 C CA . GLU B 1 596 ? 10.828 38.938 5.766 1 98.38 596 GLU B CA 1
ATOM 9894 C C . GLU B 1 596 ? 10.719 38.875 4.246 1 98.38 596 GLU B C 1
ATOM 9896 O O . GLU B 1 596 ? 11.734 38.781 3.549 1 98.38 596 GLU B O 1
ATOM 9901 N N . TYR B 1 597 ? 9.523 38.844 3.773 1 98.56 597 TYR B N 1
ATOM 9902 C CA . TYR B 1 597 ? 9.289 38.844 2.336 1 98.56 597 TYR B CA 1
ATOM 9903 C C . TYR B 1 597 ? 9.836 40.094 1.678 1 98.56 597 TYR B C 1
ATOM 9905 O O . TYR B 1 597 ? 10.492 40.031 0.638 1 98.56 597 TYR B O 1
ATOM 9913 N N . SER B 1 598 ? 9.57 41.219 2.273 1 97.94 598 SER B N 1
ATOM 9914 C CA . SER B 1 598 ? 10.07 42.5 1.787 1 97.94 598 SER B CA 1
ATOM 9915 C C . SER B 1 598 ? 11.594 42.531 1.763 1 97.94 598 SER B C 1
ATOM 9917 O O . SER B 1 598 ? 12.195 43.094 0.845 1 97.94 598 SER B O 1
ATOM 9919 N N . ARG B 1 599 ? 12.172 42.031 2.74 1 98.06 599 ARG B N 1
ATOM 9920 C CA . ARG B 1 599 ? 13.625 41.906 2.793 1 98.06 599 ARG B CA 1
ATOM 9921 C C . ARG B 1 599 ? 14.164 41.219 1.554 1 98.06 599 ARG B C 1
ATOM 9923 O O . ARG B 1 599 ? 15.141 41.656 0.952 1 98.06 599 ARG B O 1
ATOM 9930 N N . LEU B 1 600 ? 13.531 40.094 1.189 1 98.19 600 LEU B N 1
ATOM 9931 C CA . LEU B 1 600 ? 13.969 39.312 0.031 1 98.19 600 LEU B CA 1
ATOM 9932 C C . LEU B 1 600 ? 13.68 40.062 -1.264 1 98.19 600 LEU B C 1
ATOM 9934 O O . LEU B 1 600 ? 14.438 39.969 -2.23 1 98.19 600 LEU B O 1
ATOM 9938 N N . LEU B 1 601 ? 12.664 40.906 -1.266 1 97.88 601 LEU B N 1
ATOM 9939 C CA . LEU B 1 601 ? 12.289 41.688 -2.438 1 97.88 601 LEU B CA 1
ATOM 9940 C C . LEU B 1 601 ? 13.266 42.812 -2.662 1 97.88 601 LEU B C 1
ATOM 9942 O O . LEU B 1 601 ? 13.516 43.219 -3.803 1 97.88 601 LEU B O 1
ATOM 9946 N N . ASN B 1 602 ? 13.828 43.344 -1.565 1 96.88 602 ASN B N 1
ATOM 9947 C CA . ASN B 1 602 ? 14.453 44.656 -1.687 1 96.88 602 ASN B CA 1
ATOM 9948 C C . ASN B 1 602 ? 15.945 44.594 -1.372 1 96.88 602 ASN B C 1
ATOM 9950 O O . ASN B 1 602 ? 16.656 45.594 -1.556 1 96.88 602 ASN B O 1
ATOM 9954 N N . ARG B 1 603 ? 16.406 43.469 -0.873 1 96.25 603 ARG B N 1
ATOM 9955 C CA . ARG B 1 603 ? 17.828 43.438 -0.562 1 96.25 603 ARG B CA 1
ATOM 9956 C C . ARG B 1 603 ? 18.672 43.656 -1.812 1 96.25 603 ARG B C 1
ATOM 9958 O O . ARG B 1 603 ? 18.266 43.281 -2.914 1 96.25 603 ARG B O 1
ATOM 9965 N N . GLU B 1 604 ? 19.844 44.25 -1.603 1 96.12 604 GLU B N 1
ATOM 9966 C CA . GLU B 1 604 ? 20.703 44.656 -2.709 1 96.12 604 GLU B CA 1
ATOM 9967 C C . GLU B 1 604 ? 21.656 43.531 -3.094 1 96.12 604 GLU B C 1
ATOM 9969 O O . GLU B 1 604 ? 22.172 42.812 -2.227 1 96.12 604 GLU B O 1
ATOM 9974 N N . PRO B 1 605 ? 21.891 43.438 -4.383 1 94.25 605 PRO B N 1
ATOM 9975 C CA . PRO B 1 605 ? 22.812 42.375 -4.84 1 94.25 605 PRO B CA 1
ATOM 9976 C C . PRO B 1 605 ? 24.219 42.562 -4.301 1 94.25 605 PRO B C 1
ATOM 9978 O O . PRO B 1 605 ? 24.938 41.594 -4.055 1 94.25 605 PRO B O 1
ATOM 9981 N N . GLU B 1 606 ? 24.641 43.812 -4.086 1 93.38 606 GLU B N 1
ATOM 9982 C CA . GLU B 1 606 ? 26 44.125 -3.646 1 93.38 606 GLU B CA 1
ATOM 9983 C C . GLU B 1 606 ? 26.141 43.969 -2.135 1 93.38 606 GLU B C 1
ATOM 9985 O O . GLU B 1 606 ? 27.25 43.844 -1.614 1 93.38 606 GLU B O 1
ATOM 9990 N N . ASN B 1 607 ? 25.031 44.094 -1.511 1 95.31 607 ASN B N 1
ATOM 9991 C CA . ASN B 1 607 ? 24.969 43.938 -0.063 1 95.31 607 ASN B CA 1
ATOM 9992 C C . ASN B 1 607 ? 23.719 43.156 0.36 1 95.31 607 ASN B C 1
ATOM 9994 O O . ASN B 1 607 ? 22.703 43.75 0.696 1 95.31 607 ASN B O 1
ATOM 9998 N N . LEU B 1 608 ? 23.891 41.938 0.521 1 94.56 608 LEU B N 1
ATOM 9999 C CA . LEU B 1 608 ? 22.75 41.062 0.814 1 94.56 608 LEU B CA 1
ATOM 10000 C C . LEU B 1 608 ? 22.172 41.375 2.195 1 94.56 608 LEU B C 1
ATOM 10002 O O . LEU B 1 608 ? 21.062 40.938 2.521 1 94.56 608 LEU B O 1
ATOM 10006 N N . HIS B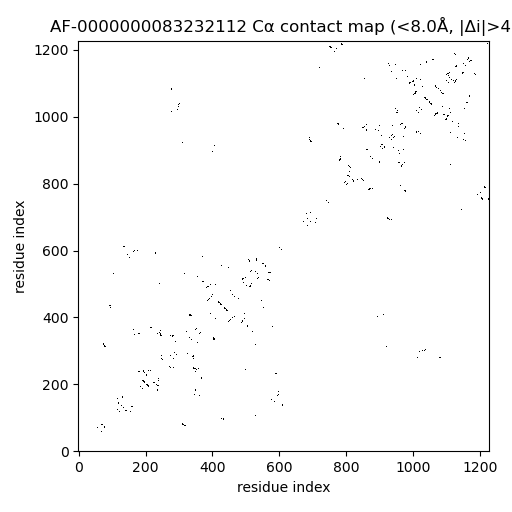 1 609 ? 22.844 42.156 3.016 1 94.88 609 HIS B N 1
ATOM 10007 C CA . HIS B 1 609 ? 22.406 42.469 4.363 1 94.88 609 HIS B CA 1
ATOM 10008 C C . HIS B 1 609 ? 21.812 43.875 4.418 1 94.88 609 HIS B C 1
ATOM 10010 O O . HIS B 1 609 ? 21.594 44.438 5.504 1 94.88 609 HIS B O 1
ATOM 10016 N N . SER B 1 610 ? 21.547 44.469 3.271 1 96.44 610 SER B N 1
ATOM 10017 C CA . SER B 1 610 ? 21.094 45.844 3.162 1 96.44 610 SER B CA 1
ATOM 10018 C C . SER B 1 610 ? 19.734 46.031 3.828 1 96.44 610 SER B C 1
ATOM 10020 O O . SER B 1 610 ? 19.344 47.156 4.156 1 96.44 610 SER B O 1
ATOM 10022 N N . MET B 1 611 ? 19.062 44.906 4.031 1 97.12 611 MET B N 1
ATOM 10023 C CA . MET B 1 611 ? 17.719 45 4.609 1 97.12 611 MET B CA 1
ATOM 10024 C C . MET B 1 611 ? 17.672 44.344 5.988 1 97.12 611 MET B C 1
ATOM 10026 O O . MET B 1 611 ? 16.609 43.969 6.457 1 97.12 611 MET B O 1
ATOM 10030 N N . ASP B 1 612 ? 18.812 44.25 6.633 1 96.38 612 ASP B N 1
ATOM 10031 C CA . ASP B 1 612 ? 18.906 43.688 7.98 1 96.38 612 ASP B CA 1
ATOM 10032 C C . ASP B 1 612 ? 18.719 44.781 9.039 1 96.38 612 ASP B C 1
ATOM 10034 O O . ASP B 1 612 ? 19.047 45.938 8.797 1 96.38 612 ASP B O 1
ATOM 10038 N N . TYR B 1 613 ? 18.172 44.375 10.039 1 94.81 613 TYR B N 1
ATOM 10039 C CA . TYR B 1 613 ? 18.203 45.188 11.258 1 94.81 613 TYR B CA 1
ATOM 10040 C C . TYR B 1 613 ? 19.391 44.781 12.141 1 94.81 613 TYR B C 1
ATOM 10042 O O . TYR B 1 613 ? 19.531 43.625 12.516 1 94.81 613 TYR B O 1
ATOM 10050 N N . PHE B 1 614 ? 20.234 45.781 12.406 1 86.44 614 PHE B N 1
ATOM 10051 C CA . PHE B 1 614 ? 21.438 45.5 13.172 1 86.44 614 PHE B CA 1
ATOM 10052 C C . PHE B 1 614 ? 21.266 45.969 14.617 1 86.44 614 PHE B C 1
ATOM 10054 O O . PHE B 1 614 ? 20.594 46.938 14.891 1 86.44 614 PHE B O 1
#

Organism: NCBI:txid56615

Foldseek 3Di:
DDDDDDDPDPDDDPDDPDDPPPDPPPPPPDPPDPDPPPPPPPVPPPPPLPPPDPPPLLPLPPPPPLQAQNQHCDLLQKGFGFCVSVVVCVVPHDFAFDVLVSLLVVLVVVVVCQLVVADPDPVVLQVLCCVLQVDFAFFLVVVLVVLCVVVVQRRSNQQNVLSVLCQLLLQAFLVLQQVLQVCLQPQNDPQQCQKKKWWQDQLDTDIDGNCCPPDCQNVLVCVLCNVPSNSFDTDIAIAGPDQDFAAFAFCVLSVVSNVCSVVVHHDDPVSQADSPADPPQWFPRRLADCPFQLVCVVVVNHPVCVVPVSRSHDMFGSALQSNLACSNVVVVLQQFALSQVDGGDHDGAHAYAYCWDARRGNYRHAPGSLLLDDDQPDADDLVQADLAEEDEEALFRHQQDPVTSSCSHQQNLVQCQLAPWDAKDKEWEADLSSGTDIDIDTSNLLSVRHYDYFYEDAHDNYDVVRPSSVCPRPPGDYDYDDDSNRQNRHQEYEAEAGNHHGSHLLSQLQHLHAYEYEHSTDGSCSSPDGDSQQHDYAYSSRPCVSRVSCAAQNDSVRPNHVVVSRSRNSVRSNVCSVNNVDSSNSSSSVSSSSSSVVLSNDADSVGSCPRGDD/DDDDDDDPDPDDPPPDPDDPPPDPPPPPPDPPPDDPPPPDPPVPPPPPLPPPDPPPLLPLPPPPPLQAQNQHCDLLQKGFGQCVSVVVCVVPHDFAFDVLVSLLVVLVVVVVCQQVVADPDPVVLQVLQCVLQVDFAFFLLVVLQVLCVVVVFRRSNQQNVLSVLCQLLLQAFLVLQQVLQVCLQPQNDPQQCQKKKWWQDQLDTDIDGNCCPPDCQNVLVCVLCNVPSNSFDTDIAIAGPDQDFAAFAFCVLSVVSNVCSVVVHHDDPVSQADSPADPPQWFPRRLADCPFQLVCVVVVNRPVCVVVVSRSHDMFGSALQSNLACSNVVVVCQQFALSQVDGGDHDGAHAYAYCWDARRGNYRHAPGSLLLDDDQPDADDLVQADLAEEDEEALFRHQQDPVTSSCSHQQNLVQCQLAPWDAKDKEWEADLSSTTDIDIDTSNLLSVRHYDYFYEDAHDNYDVVRPSSVCPVPPGDYDYDDDSNRQNRHQEYEAEAGNHHGSHLLSQLQHLHAYEYEHSTDGSCSSPDGDSQQHDYAYSSRPCVSRVSCAAQNDSVRPNHVVVSRSRNSVRSNVCSVNNVDSSNSSSSVSSSSSSVVLSNDADSVGSCNRGDD

Radius of gyration: 36.45 Å; Cα contacts (8 Å, |Δi|>4): 2252; chains: 2; bounding box: 84×105×98 Å

Secondary structure (DSSP, 8-state):
----------------------------------------------------S------------TTS---EE-TTSEEEE-HHHHHHTTTT----B-HHHHHHHHHHHHHHHHHHTS--SHHHHHHHHHHHHSSPPBTTHHHHHHHHHHTT-S-SS--HHHHHHHGGGGGS-HHHHHHHHHHHHTT-STTGGGEEEEEEETTEEEEESTTTTSSSHHHHHHHHHTTTGGGS-SEEEEEE-SSS---B--HHHHHHHHHHHHTT-PPPHHHHH---PPTT--GGGGGS-TTSHHHHHHTT---HHHHS-TT--EEEES-HHHHT-TTT-TTHHHHSHHHHH--PPP------EES---TTB--EE---GGGTT--------GGGSEEEEEEEE-S-SS-BSTTS-GGGSHHHHHHHHHHS---EEEEEEE-TTSBEEEEEEEHHHHHHHHEEEEEESS--SB-TTTTHHHHHHHHS-EE----HHHHTTEEEEEEE-SSSS-S-HHHHHTSSSEEEEE-S---TTTTT--BTTTBEE--TT-TTHHHHHHHHH-STT-TT--HHHHHHHHHHHHHHHHHHSSHHHHHHHHHHHHHHHHHHHH--SS-TTTTB--/----------------------------------------------------S------------TTS---EE-TTSEEEE-HHHHHHTTTT----B-HHHHHHHHHHHHHHHHHHTS--SHHHHHHHHHHHHSSPPBTTHHHHHHHHHHTT-S-SS--HHHHHHHGGGGGS-HHHHHHHHHHHHTT-STTGGGEEEEEEETTEEEEESTTTTSSSHHHHHHHHHTTTGGGS-SEEEEEE-SSS---B--HHHHHHHHHHHHTT-PPPHHHHH---PPTT--GGGGGS-TTSHHHHHHTT---HHHHS-TT--EEEES-HHHHT-TTT-TTHHHHSHHHHH--PPP------EES---TTB--EE---GGGTT--------GGGSEEEEEEEE-S-SS-BSTTS-GGGSHHHHHHHHHHS---EEEEEEE-TTSBEEEEEEEHHHHHHHHEEEEEESS--SB-TTTTHHHHHHHHS-EE----HHHHTTEEEEEEE-SSSS-S-HHHHHTSSSEEEEE-S---TTTTT--BTTTBEE--TT-TTHHHHHHHHH-STT-TT--HHHHHHHHHHHHHHHHHHSSHHHHHHHHHHHHHHHHHHHH--SS-TTTTB--